Protein AF-A0A919MBH4-F1 (afdb_monomer)

Organism: NCBI:txid113564

Sequence (968 aa):
MSRLPVTRRIALLLLGCGCVAAVFLLWNLDRSPDTQYDEVVYSRADQAVAQNWSLTWTNRPLLVHTPLSFLVQAGWLRVLGSQADPLIDVITGTRLLAALVSVVNVVLIAMLAYRLADRVRPGTRVLLTAVTAVLAAADPVLLRFGRMAMIEPFALFTCLVTLHLAMALHARRSRWFVPVVGLAGGLALLTNEVGVFMLLTPLVYALLGRDRRFVRQCLAALAAALALWCVFVLWAVELGVFTSFVEIKSVTLLRLLGVVQITGWNRPGVSFVSGLAEQVNQYAASYVVLALGAVATAWLLLRRLGPSARWLLAWLLTSYAFGAYTVLLGTLNEQFFVYVLPAALVATVLLTGRFLVAARWPAGVAWLLLGVVLVLGTTSWARFYTTRNDGLARLVAYVEANLPACAALNATGDTERFEQLLPGRPITGYATGPGALSHGVTLFLVSDKDAGMRFGNSSPQLASWIRGHGTRLAAYPSATYRGLELWQVGLGPYDSGGVERLPGGDFVVTEGSRCAGHPVVDGPDGAFATAWQDLGGRSVAGAPLTGSWRSGPGRQVFAGVVLSSGPDSTGKPAVTAEPLVAALARHDPAGYRRAGLPPLTGAGRPEAGLTGAIAEAYRGGAGTLLGRPLGPATVMPDGRTRQAFAGGVLEQDAGGGPVRLAPIGRALLDAGLVMPPAEARRAVVPPALPVETEPAQPTTVEPFLWTLLGAVGVFLVGALLYTRRRTSTGPPPPPEPPSSAEPPSSAAPPSPGGSPALGELRPVSRRAARTRVGALVLLLATAVGVRASGVLHEEPSTRPALPYAAAVAPDVVRTGQPAEADLVRLHDDYGVRAIIAVNGRDDSTMSDDEEQAAAESVGIGFLALRSGDGAALSAGQMSAVASLLQRTRAAGPASPNLVLLHDRTGDGPVGLLAAAVRILDHEDVDDVLASTPGLTATQRASLHHLAAALDGNTGGDNPYAALRVANR

Structure (mmCIF, N/CA/C/O backbone):
data_AF-A0A919MBH4-F1
#
_entry.id   AF-A0A919MBH4-F1
#
loop_
_atom_site.group_PDB
_atom_site.id
_atom_site.type_symbol
_atom_site.label_atom_id
_atom_site.label_alt_id
_atom_site.label_comp_id
_atom_site.label_asym_id
_atom_site.label_entity_id
_atom_site.label_seq_id
_atom_site.pdbx_PDB_ins_code
_atom_site.Cartn_x
_atom_site.Cartn_y
_atom_site.Cartn_z
_atom_site.occupancy
_atom_site.B_iso_or_equiv
_atom_site.auth_seq_id
_atom_site.auth_comp_id
_atom_site.auth_asym_id
_atom_site.auth_atom_id
_atom_site.pdbx_PDB_model_num
ATOM 1 N N . MET A 1 1 ? -18.669 -28.126 35.480 1.00 52.38 1 MET A N 1
ATOM 2 C CA . MET A 1 1 ? -18.173 -26.727 35.611 1.00 52.38 1 MET A CA 1
ATOM 3 C C . MET A 1 1 ? -18.694 -25.957 36.840 1.00 52.38 1 MET A C 1
ATOM 5 O O . MET A 1 1 ? -18.052 -24.991 37.238 1.00 52.38 1 MET A O 1
ATOM 9 N N . SER A 1 2 ? -19.804 -26.344 37.485 1.00 53.81 2 SER A N 1
ATOM 10 C CA . SER A 1 2 ? -20.440 -25.585 38.586 1.00 53.81 2 SER A CA 1
ATOM 11 C C . SER A 1 2 ? -19.707 -25.582 39.941 1.00 53.81 2 SER A C 1
ATOM 13 O O . SER A 1 2 ? -20.130 -24.844 40.828 1.00 53.81 2 SER A O 1
ATOM 15 N N . ARG A 1 3 ? -18.599 -26.325 40.102 1.00 63.69 3 ARG A N 1
ATOM 16 C CA . ARG A 1 3 ? -17.809 -26.404 41.353 1.00 63.69 3 ARG A CA 1
ATOM 17 C C . ARG A 1 3 ? -16.494 -25.602 41.354 1.00 63.69 3 ARG A C 1
ATOM 19 O O . ARG A 1 3 ? -15.836 -25.528 42.380 1.00 63.69 3 ARG A O 1
ATOM 26 N N . LEU A 1 4 ? -16.101 -24.981 40.236 1.00 67.94 4 LEU A N 1
ATOM 27 C CA . LEU A 1 4 ? -14.859 -24.189 40.162 1.00 67.94 4 LEU A CA 1
ATOM 28 C C . LEU A 1 4 ? -15.049 -22.765 40.721 1.00 67.94 4 LEU A C 1
ATOM 30 O O . LEU A 1 4 ? -16.127 -22.198 40.506 1.00 67.94 4 LEU A O 1
ATOM 34 N N . PRO A 1 5 ? -14.026 -22.147 41.346 1.00 80.62 5 PRO A N 1
ATOM 35 C CA . PRO A 1 5 ? -14.062 -20.734 41.726 1.00 80.62 5 PRO A CA 1
ATOM 36 C C . PRO A 1 5 ? -14.266 -19.831 40.499 1.00 80.62 5 PRO A C 1
ATOM 38 O O . PRO A 1 5 ? -13.824 -20.147 39.392 1.00 80.62 5 PRO A O 1
ATOM 41 N N . VAL A 1 6 ? -14.960 -18.704 40.690 1.00 80.81 6 VAL A N 1
ATOM 42 C CA . VAL A 1 6 ? -15.395 -17.791 39.610 1.00 80.81 6 VAL A CA 1
ATOM 43 C C . VAL A 1 6 ? -14.222 -17.313 38.749 1.00 80.81 6 VAL A C 1
ATOM 45 O O . VAL A 1 6 ? -14.331 -17.287 37.526 1.00 80.81 6 VAL A O 1
ATOM 48 N N . THR A 1 7 ? -13.079 -17.019 39.369 1.00 83.69 7 THR A N 1
ATOM 49 C CA . THR A 1 7 ? -11.844 -16.611 38.684 1.00 83.69 7 THR A CA 1
ATOM 50 C C . THR A 1 7 ? -11.343 -17.669 37.702 1.00 83.69 7 THR A C 1
ATOM 52 O O . THR A 1 7 ? -11.043 -17.338 36.558 1.00 83.69 7 THR A O 1
ATOM 55 N N . ARG A 1 8 ? -11.347 -18.954 38.090 1.00 87.06 8 ARG A N 1
ATOM 56 C CA . ARG A 1 8 ? -10.976 -20.063 37.193 1.00 87.06 8 ARG A CA 1
ATOM 57 C C . ARG A 1 8 ? -11.950 -20.212 36.026 1.00 87.06 8 ARG A C 1
ATOM 59 O O . ARG A 1 8 ? -11.515 -20.486 34.916 1.00 87.06 8 ARG A O 1
ATOM 66 N N . ARG A 1 9 ? -13.256 -20.008 36.239 1.00 86.62 9 ARG A N 1
ATOM 67 C CA . ARG A 1 9 ? -14.246 -20.081 35.144 1.00 86.62 9 ARG A CA 1
ATOM 68 C C . ARG A 1 9 ? -14.056 -18.972 34.117 1.00 86.62 9 ARG A C 1
ATOM 70 O O . ARG A 1 9 ? -14.166 -19.238 32.928 1.00 86.62 9 ARG A O 1
ATOM 77 N N . ILE A 1 10 ? -13.771 -17.753 34.576 1.00 88.81 10 ILE A N 1
ATOM 78 C CA . ILE A 1 10 ? -13.487 -16.622 33.686 1.00 88.81 10 ILE A CA 1
ATOM 79 C C . ILE A 1 10 ? -12.199 -16.892 32.906 1.00 88.81 10 ILE A C 1
ATOM 81 O O . ILE A 1 10 ? -12.198 -16.730 31.695 1.00 88.81 10 ILE A O 1
ATOM 85 N N . ALA A 1 11 ? -11.138 -17.368 33.565 1.00 91.12 11 ALA A N 1
ATOM 86 C CA . ALA A 1 11 ? -9.892 -17.718 32.885 1.00 91.12 11 ALA A CA 1
ATOM 87 C C . ALA A 1 11 ? -10.106 -18.781 31.791 1.00 91.12 11 ALA A C 1
ATOM 89 O O . ALA A 1 11 ? -9.656 -18.593 30.667 1.00 91.12 11 ALA A O 1
ATOM 90 N N . LEU A 1 12 ? -10.862 -19.847 32.086 1.00 93.19 12 LEU A N 1
ATOM 91 C CA . LEU A 1 12 ? -11.210 -20.880 31.101 1.00 93.19 12 LEU A CA 1
ATOM 92 C C . LEU A 1 12 ? -12.046 -20.337 29.934 1.00 93.19 12 LEU A C 1
ATOM 94 O O . LEU A 1 12 ? -11.820 -20.728 28.795 1.00 93.19 12 LEU A O 1
ATOM 98 N N . LEU A 1 13 ? -12.995 -19.434 30.201 1.00 93.75 13 LEU A N 1
ATOM 99 C CA . LEU A 1 13 ? -13.772 -18.773 29.151 1.00 93.75 13 LEU A CA 1
ATOM 100 C C . LEU A 1 13 ? -12.868 -17.951 28.230 1.00 93.75 13 LEU A C 1
ATOM 102 O O . LEU A 1 13 ? -12.966 -18.079 27.017 1.00 93.75 13 LEU A O 1
ATOM 106 N N . LEU A 1 14 ? -11.994 -17.120 28.800 1.00 94.00 14 LEU A N 1
ATOM 107 C CA . LEU A 1 14 ? -11.094 -16.270 28.021 1.00 94.00 14 LEU A CA 1
ATOM 108 C C . LEU A 1 14 ? -10.082 -17.097 27.226 1.00 94.00 14 LEU A C 1
ATOM 110 O O . LEU A 1 14 ? -9.817 -16.765 26.076 1.00 94.00 14 LEU A O 1
ATOM 114 N N . LEU A 1 15 ? -9.590 -18.201 27.799 1.00 96.31 15 LEU A N 1
ATOM 115 C CA . LEU A 1 15 ? -8.767 -19.172 27.082 1.00 96.31 15 LEU A CA 1
ATOM 116 C C . LEU A 1 15 ? -9.531 -19.765 25.893 1.00 96.31 15 LEU A C 1
ATOM 118 O O . LEU A 1 15 ? -9.017 -19.759 24.783 1.00 96.31 15 LEU A O 1
ATOM 122 N N . GLY A 1 16 ? -10.777 -20.204 26.101 1.00 96.75 16 GLY A N 1
ATOM 123 C CA . GLY A 1 16 ? -11.632 -20.709 25.025 1.00 96.75 16 GLY A CA 1
ATOM 124 C C . GLY A 1 16 ? -11.874 -19.675 23.920 1.00 96.75 16 GLY A C 1
ATOM 125 O O . GLY A 1 16 ? -11.739 -20.000 22.743 1.00 96.75 16 GLY A O 1
ATOM 126 N N . CYS A 1 17 ? -12.157 -18.419 24.283 1.00 96.88 17 CYS A N 1
ATOM 127 C CA . CYS A 1 17 ? -12.273 -17.312 23.328 1.00 96.88 17 CYS A CA 1
ATOM 128 C C . CYS A 1 17 ? -10.971 -17.102 22.538 1.00 96.88 17 CYS A C 1
ATOM 130 O O . CYS A 1 17 ? -11.021 -16.917 21.325 1.00 96.88 17 CYS A O 1
ATOM 132 N N . GLY A 1 18 ? -9.821 -17.163 23.215 1.00 97.62 18 GLY A N 1
ATOM 133 C CA . GLY A 1 18 ? -8.503 -17.060 22.591 1.00 97.62 18 GLY A CA 1
ATOM 134 C C . GLY A 1 18 ? -8.228 -18.203 21.613 1.00 97.62 18 GLY A C 1
ATOM 135 O O . GLY A 1 18 ? -7.789 -17.945 20.500 1.00 97.62 18 GLY A O 1
ATOM 136 N N . CYS A 1 19 ? -8.558 -19.447 21.973 1.00 98.12 19 CYS A N 1
ATOM 137 C CA . CYS A 1 19 ? -8.417 -20.599 21.080 1.00 98.12 19 CYS A CA 1
ATOM 138 C C . CYS A 1 19 ? -9.282 -20.462 19.821 1.00 98.12 19 CYS A C 1
ATOM 140 O O . CYS A 1 19 ? -8.800 -20.727 18.724 1.00 98.12 19 CYS A O 1
ATOM 142 N N . VAL A 1 20 ? -10.536 -20.014 19.954 1.00 96.81 20 VAL A N 1
ATOM 143 C CA . VAL A 1 20 ? -11.404 -19.771 18.790 1.00 96.81 20 VAL A CA 1
ATOM 144 C C . VAL A 1 20 ? -10.818 -18.676 17.902 1.00 96.81 20 VAL A C 1
ATOM 146 O O . VAL A 1 20 ? -10.688 -18.877 16.699 1.00 96.81 20 VAL A O 1
ATOM 149 N N . ALA A 1 21 ? -10.417 -17.543 18.483 1.00 98.06 21 ALA A N 1
ATOM 150 C CA . ALA A 1 21 ? -9.800 -16.457 17.729 1.00 98.06 21 ALA A CA 1
ATOM 151 C C . ALA A 1 21 ? -8.516 -16.907 17.015 1.00 98.06 21 ALA A C 1
ATOM 153 O O . ALA A 1 21 ? -8.314 -16.564 15.853 1.00 98.06 21 ALA A O 1
ATOM 154 N N . ALA A 1 22 ? -7.691 -17.725 17.673 1.00 98.12 22 ALA A N 1
ATOM 155 C CA . ALA A 1 22 ? -6.466 -18.275 17.105 1.00 98.12 22 ALA A CA 1
ATOM 156 C C . ALA A 1 22 ? -6.734 -19.142 15.868 1.00 98.12 22 ALA A C 1
ATOM 158 O O . ALA A 1 22 ? -5.997 -19.029 14.896 1.00 98.12 22 ALA A O 1
ATOM 159 N N . VAL A 1 23 ? -7.808 -19.940 15.848 1.00 97.19 23 VAL A N 1
ATOM 160 C CA . VAL A 1 23 ? -8.189 -20.705 14.647 1.00 97.19 23 VAL A CA 1
ATOM 161 C C . VAL A 1 23 ? -8.464 -19.766 13.471 1.00 97.19 23 VAL A C 1
ATOM 163 O O . VAL A 1 23 ? -7.894 -19.946 12.401 1.00 97.19 23 VAL A O 1
ATOM 166 N N . PHE A 1 24 ? -9.284 -18.731 13.659 1.00 97.31 24 PHE A N 1
ATOM 167 C CA . PHE A 1 24 ? -9.621 -17.807 12.572 1.00 97.31 24 PHE A CA 1
ATOM 168 C C . PHE A 1 24 ? -8.424 -16.961 12.106 1.00 97.31 24 PHE A C 1
ATOM 170 O O . PHE A 1 24 ? -8.273 -16.721 10.906 1.00 97.31 24 PHE A O 1
ATOM 177 N N . LEU A 1 25 ? -7.570 -16.515 13.033 1.00 97.56 25 LEU A N 1
ATOM 178 C CA . LEU A 1 25 ? -6.478 -15.574 12.762 1.00 97.56 25 LEU A CA 1
ATOM 179 C C . LEU A 1 25 ? -5.159 -16.243 12.349 1.00 97.56 25 LEU A C 1
ATOM 181 O O . LEU A 1 25 ? -4.415 -15.643 11.588 1.00 97.56 25 LEU A O 1
ATOM 185 N N . LEU A 1 26 ? -4.861 -17.464 12.798 1.00 97.06 26 LEU A N 1
ATOM 186 C CA . LEU A 1 26 ? -3.575 -18.122 12.511 1.00 97.06 26 LEU A CA 1
ATOM 187 C C . LEU A 1 26 ? -3.652 -19.151 11.377 1.00 97.06 26 LEU A C 1
ATOM 189 O O . LEU A 1 26 ? -2.625 -19.531 10.823 1.00 97.06 26 LEU A O 1
ATOM 193 N N . TRP A 1 27 ? -4.850 -19.614 11.010 1.00 96.56 27 TRP A N 1
ATOM 194 C CA . TRP A 1 27 ? -5.009 -20.607 9.944 1.00 96.56 27 TRP A CA 1
ATOM 195 C C . TRP A 1 27 ? -4.490 -20.091 8.599 1.00 96.56 27 TRP A C 1
ATOM 197 O O . TRP A 1 27 ? -4.945 -19.037 8.168 1.00 96.56 27 TRP A O 1
ATOM 207 N N . ASN A 1 28 ? -3.622 -20.843 7.910 1.00 94.38 28 ASN A N 1
ATOM 208 C CA . ASN A 1 28 ? -3.180 -20.568 6.529 1.00 94.38 28 ASN A CA 1
ATOM 209 C C . ASN A 1 28 ? -2.568 -19.163 6.326 1.00 94.38 28 ASN A C 1
ATOM 211 O O . ASN A 1 28 ? -2.805 -18.516 5.308 1.00 94.38 28 ASN A O 1
ATOM 215 N N . LEU A 1 29 ? -1.855 -18.652 7.334 1.00 93.81 29 LEU A N 1
ATOM 216 C CA . LEU A 1 29 ? -1.310 -17.288 7.355 1.00 93.81 29 LEU A CA 1
ATOM 217 C C . LEU A 1 29 ? -0.181 -17.058 6.332 1.00 93.81 29 LEU A C 1
ATOM 219 O O . LEU A 1 29 ? -0.026 -15.951 5.823 1.00 93.81 29 LEU A O 1
ATOM 223 N N . ASP A 1 30 ? 0.558 -18.119 6.006 1.00 91.69 30 ASP A N 1
ATOM 224 C CA . ASP A 1 30 ? 1.636 -18.159 5.009 1.00 91.69 30 ASP A CA 1
ATOM 225 C C . ASP A 1 30 ? 1.119 -18.039 3.567 1.00 91.69 30 ASP A C 1
ATOM 227 O O . ASP A 1 30 ? 1.834 -17.586 2.680 1.00 91.69 30 ASP A O 1
ATOM 231 N N . ARG A 1 31 ? -0.133 -18.441 3.318 1.00 91.56 31 ARG A N 1
ATOM 232 C CA . ARG A 1 31 ? -0.711 -18.507 1.965 1.00 91.56 31 ARG A CA 1
ATOM 233 C C . ARG A 1 31 ? -1.914 -17.599 1.761 1.00 91.56 31 ARG A C 1
ATOM 235 O O . ARG A 1 31 ? -2.438 -17.564 0.651 1.00 91.56 31 ARG A O 1
ATOM 242 N N . SER A 1 32 ? -2.430 -16.955 2.807 1.00 90.75 32 SER A N 1
ATOM 243 C CA . SER A 1 32 ? -3.573 -16.045 2.709 1.00 90.75 32 SER A CA 1
ATOM 244 C C . SER A 1 32 ? -3.676 -15.094 3.915 1.00 90.75 32 SER A C 1
ATOM 246 O O . SER A 1 32 ? -3.555 -15.535 5.065 1.00 90.75 32 SER A O 1
ATOM 248 N N . PRO A 1 33 ? -4.015 -13.807 3.713 1.00 92.06 33 PRO A N 1
ATOM 249 C CA . PRO A 1 33 ? -4.334 -13.157 2.437 1.00 92.06 33 PRO A CA 1
ATOM 250 C C . PRO A 1 33 ? -3.094 -12.837 1.594 1.00 92.06 33 PRO A C 1
ATOM 252 O O . PRO A 1 33 ? -1.961 -12.979 2.051 1.00 92.06 33 PRO A O 1
ATOM 255 N N . ASP A 1 34 ? -3.330 -12.384 0.364 1.00 92.94 34 ASP A N 1
ATOM 256 C CA . ASP A 1 34 ? -2.258 -11.845 -0.472 1.00 92.94 34 ASP A CA 1
ATOM 257 C C . ASP A 1 34 ? -1.814 -10.505 0.101 1.00 92.94 34 ASP A C 1
ATOM 259 O O . ASP A 1 34 ? -2.629 -9.766 0.669 1.00 92.94 34 ASP A O 1
ATOM 263 N N . THR A 1 35 ? -0.534 -10.208 -0.064 1.00 92.06 35 THR A N 1
ATOM 264 C CA . THR A 1 35 ? 0.094 -9.021 0.513 1.00 92.06 35 THR A CA 1
ATOM 265 C C . THR A 1 35 ? -0.423 -7.745 -0.141 1.00 92.06 35 THR A C 1
ATOM 267 O O . THR A 1 35 ? -0.758 -7.745 -1.320 1.00 92.06 35 THR A O 1
ATOM 270 N N . GLN A 1 36 ? -0.521 -6.657 0.622 1.00 90.06 36 GLN A N 1
ATOM 271 C CA . GLN A 1 36 ? -0.884 -5.329 0.111 1.00 90.06 36 GLN A CA 1
ATOM 272 C C . GLN A 1 36 ? 0.316 -4.383 0.096 1.00 90.06 36 GLN A C 1
ATOM 274 O O . GLN A 1 36 ? 1.309 -4.645 0.763 1.00 90.06 36 GLN A O 1
ATOM 279 N N . TYR A 1 37 ? 0.201 -3.265 -0.627 1.00 88.12 37 TYR A N 1
ATOM 280 C CA . TYR A 1 37 ? 1.250 -2.243 -0.713 1.00 88.12 37 TYR A CA 1
ATOM 281 C C . TYR A 1 37 ? 1.768 -1.821 0.674 1.00 88.12 37 TYR A C 1
ATOM 283 O O . TYR A 1 37 ? 2.939 -2.046 0.964 1.00 88.12 37 TYR A O 1
ATOM 291 N N . ASP A 1 38 ? 0.885 -1.345 1.561 1.00 89.19 38 ASP A N 1
ATOM 292 C CA . ASP A 1 38 ? 1.268 -0.909 2.915 1.00 89.19 38 ASP A CA 1
ATOM 293 C C . ASP A 1 38 ? 1.978 -2.015 3.711 1.00 89.19 38 ASP A C 1
ATOM 295 O O . ASP A 1 38 ? 2.928 -1.749 4.434 1.00 89.19 38 ASP A O 1
ATOM 299 N N . GLU A 1 39 ? 1.568 -3.274 3.543 1.00 94.38 39 GLU A N 1
ATOM 300 C CA . GLU A 1 39 ? 2.174 -4.409 4.242 1.00 94.38 39 GLU A CA 1
ATOM 301 C C . GLU A 1 39 ? 3.613 -4.682 3.777 1.00 94.38 39 GLU A C 1
ATOM 303 O O . GLU A 1 39 ? 4.472 -4.996 4.606 1.00 94.38 39 GLU A O 1
ATOM 308 N N . VAL A 1 40 ? 3.885 -4.541 2.472 1.00 94.62 40 VAL A N 1
ATOM 309 C CA . VAL A 1 40 ? 5.245 -4.634 1.917 1.00 94.62 40 VAL A CA 1
ATOM 310 C C . VAL A 1 40 ? 6.110 -3.529 2.512 1.00 94.62 40 VAL A C 1
ATOM 312 O O . VAL A 1 40 ? 7.164 -3.824 3.077 1.00 94.62 40 VAL A O 1
ATOM 315 N N . VAL A 1 41 ? 5.636 -2.280 2.451 1.00 92.44 41 VAL A N 1
ATOM 316 C CA . VAL A 1 41 ? 6.444 -1.136 2.881 1.00 92.44 41 VAL A CA 1
ATOM 317 C C . VAL A 1 41 ? 6.663 -1.113 4.385 1.00 92.44 41 VAL A C 1
ATOM 319 O O . VAL A 1 41 ? 7.786 -0.894 4.840 1.00 92.44 41 VAL A O 1
ATOM 322 N N . TYR A 1 42 ? 5.636 -1.418 5.177 1.00 95.62 42 TYR A N 1
ATOM 323 C CA . TYR A 1 42 ? 5.793 -1.499 6.624 1.00 95.62 42 TYR A CA 1
ATOM 324 C C . TYR A 1 42 ? 6.746 -2.619 7.027 1.00 95.62 42 TYR A C 1
ATOM 326 O O . TYR A 1 42 ? 7.634 -2.383 7.840 1.00 95.62 42 TYR A O 1
ATOM 334 N N . SER A 1 43 ? 6.632 -3.800 6.414 1.00 96.69 43 SER A N 1
ATOM 335 C CA . SER A 1 43 ? 7.528 -4.916 6.731 1.00 96.69 43 SER A CA 1
ATOM 336 C C . SER A 1 43 ? 8.966 -4.632 6.299 1.00 96.69 43 SER A C 1
ATOM 338 O O . SER A 1 43 ? 9.903 -5.032 6.988 1.00 96.69 43 SER A O 1
ATOM 340 N N . ARG A 1 44 ? 9.172 -3.898 5.196 1.00 95.69 44 ARG A N 1
ATOM 341 C CA . ARG A 1 44 ? 10.509 -3.457 4.782 1.00 95.69 44 ARG A CA 1
ATOM 342 C C . ARG A 1 44 ? 11.096 -2.447 5.769 1.00 95.69 44 ARG A C 1
ATOM 344 O O . ARG A 1 44 ? 12.271 -2.563 6.116 1.00 95.69 44 ARG A O 1
ATOM 351 N N . ALA A 1 45 ? 10.284 -1.512 6.256 1.00 96.06 45 ALA A N 1
ATOM 352 C CA . ALA A 1 45 ? 10.676 -0.564 7.293 1.00 96.06 45 ALA A CA 1
ATOM 353 C C . ALA A 1 45 ? 11.011 -1.279 8.618 1.00 96.06 45 ALA A C 1
ATOM 355 O O . ALA A 1 45 ? 12.055 -1.015 9.214 1.00 96.06 45 ALA A O 1
ATOM 356 N N . ASP A 1 46 ? 10.186 -2.242 9.044 1.00 97.25 46 ASP A N 1
ATOM 357 C CA . ASP A 1 46 ? 10.447 -3.096 10.211 1.00 97.25 46 ASP A CA 1
ATOM 358 C C . ASP A 1 46 ? 11.779 -3.844 10.065 1.00 97.25 46 ASP A C 1
ATOM 360 O O . ASP A 1 46 ? 12.583 -3.902 11.001 1.00 97.25 46 ASP A O 1
ATOM 364 N N . GLN A 1 47 ? 12.028 -4.403 8.877 1.00 97.25 47 GLN A N 1
ATOM 365 C CA . GLN A 1 47 ? 13.259 -5.117 8.557 1.00 97.25 47 GLN A CA 1
ATOM 366 C C . GLN A 1 47 ? 14.479 -4.199 8.632 1.00 97.25 47 GLN A C 1
ATOM 368 O O . GLN A 1 47 ? 15.486 -4.576 9.230 1.00 97.25 47 GLN A O 1
ATOM 373 N N . ALA A 1 48 ? 14.396 -2.995 8.061 1.00 95.94 48 ALA A N 1
ATOM 374 C CA . ALA A 1 48 ? 15.469 -2.010 8.124 1.00 95.94 48 ALA A CA 1
ATOM 375 C C . ALA A 1 48 ? 15.775 -1.642 9.585 1.00 95.94 48 ALA A C 1
ATOM 377 O O . ALA A 1 48 ? 16.915 -1.772 10.028 1.00 95.94 48 ALA A O 1
ATOM 378 N N . VAL A 1 49 ? 14.758 -1.348 10.401 1.00 97.69 49 VAL A N 1
ATOM 379 C CA . VAL A 1 49 ? 14.952 -1.097 11.838 1.00 97.69 49 VAL A CA 1
ATOM 380 C C . VAL A 1 49 ? 15.615 -2.296 12.529 1.00 97.69 49 VAL A C 1
ATOM 382 O O . VAL A 1 49 ? 16.544 -2.121 13.325 1.00 97.69 49 VAL A O 1
ATOM 385 N N . ALA A 1 50 ? 15.195 -3.522 12.208 1.00 97.75 50 ALA A N 1
ATOM 386 C CA . ALA A 1 50 ? 15.775 -4.734 12.776 1.00 97.75 50 ALA A CA 1
ATOM 387 C C . ALA A 1 50 ? 17.251 -4.917 12.383 1.00 97.75 50 ALA A C 1
ATOM 389 O O . ALA A 1 50 ? 18.058 -5.299 13.235 1.00 97.75 50 ALA A O 1
ATOM 390 N N . GLN A 1 51 ? 17.620 -4.608 11.139 1.00 96.38 51 GLN A N 1
ATOM 391 C CA . GLN A 1 51 ? 18.979 -4.751 10.615 1.00 96.38 51 GLN A CA 1
ATOM 392 C C . GLN A 1 51 ? 19.924 -3.647 11.103 1.00 96.38 51 GLN A C 1
ATOM 394 O O . GLN A 1 51 ? 21.029 -3.940 11.552 1.00 96.38 51 GLN A O 1
ATOM 399 N N . ASN A 1 52 ? 19.510 -2.383 11.003 1.00 95.56 52 ASN A N 1
ATOM 400 C CA . ASN A 1 52 ? 20.415 -1.237 11.110 1.00 95.56 52 ASN A CA 1
ATOM 401 C C . ASN A 1 52 ? 19.796 -0.008 11.800 1.00 95.56 52 ASN A C 1
ATOM 403 O O . ASN A 1 52 ? 20.343 1.086 11.687 1.00 95.56 52 ASN A O 1
ATOM 407 N N . TRP A 1 53 ? 18.677 -0.175 12.515 1.00 96.25 53 TRP A N 1
ATOM 408 C CA . TRP A 1 53 ? 17.962 0.911 13.197 1.00 96.25 53 TRP A CA 1
ATOM 409 C C . TRP A 1 53 ? 17.485 2.045 12.275 1.00 96.25 53 TRP A C 1
ATOM 411 O O . TRP A 1 53 ? 17.216 3.145 12.751 1.00 96.25 53 TRP A O 1
ATOM 421 N N . SER A 1 54 ? 17.335 1.795 10.974 1.00 95.56 54 SER A N 1
ATOM 422 C CA . SER A 1 54 ? 16.821 2.776 10.016 1.00 95.56 54 SER A CA 1
ATOM 423 C C . SER A 1 54 ? 15.310 2.618 9.835 1.00 95.56 54 SER A C 1
ATOM 425 O O . SER A 1 54 ? 14.846 1.552 9.442 1.00 95.56 54 SER A O 1
ATOM 427 N N . LEU A 1 55 ? 14.535 3.666 10.132 1.00 95.19 55 LEU A N 1
ATOM 428 C CA . LEU A 1 55 ? 13.086 3.696 9.917 1.00 95.19 55 LEU A CA 1
ATOM 429 C C . LEU A 1 55 ? 12.764 4.534 8.673 1.00 95.19 55 LEU A C 1
ATOM 431 O O . LEU A 1 55 ? 12.619 5.758 8.749 1.00 95.19 55 LEU A O 1
ATOM 435 N N . THR A 1 56 ? 12.658 3.866 7.523 1.00 90.19 56 THR A N 1
ATOM 436 C CA . THR A 1 56 ? 12.493 4.516 6.216 1.00 90.19 56 THR A CA 1
ATOM 437 C C . THR A 1 56 ? 11.365 3.947 5.387 1.00 90.19 56 THR A C 1
ATOM 439 O O . THR A 1 56 ? 10.968 2.798 5.544 1.00 90.19 56 THR A O 1
ATOM 442 N N . TRP A 1 57 ? 10.867 4.792 4.487 1.00 76.19 57 TRP A N 1
ATOM 443 C CA . TRP A 1 57 ? 10.016 4.377 3.372 1.00 76.19 57 TRP A CA 1
ATOM 444 C C . TRP A 1 57 ? 10.877 4.078 2.135 1.00 76.19 57 TRP A C 1
ATOM 446 O O . TRP A 1 57 ? 10.804 3.006 1.548 1.00 76.19 57 TRP A O 1
ATOM 456 N N . THR A 1 58 ? 11.783 5.008 1.825 1.00 79.31 58 THR A N 1
ATOM 457 C CA . THR A 1 58 ? 12.794 4.928 0.760 1.00 79.31 58 THR A CA 1
ATOM 458 C C . THR A 1 58 ? 14.139 5.420 1.312 1.00 79.31 58 THR A C 1
ATOM 460 O O . THR A 1 58 ? 14.645 4.890 2.300 1.00 79.31 58 THR A O 1
ATOM 463 N N . ASN A 1 59 ? 14.680 6.496 0.741 1.00 80.50 59 ASN A N 1
ATOM 464 C CA . ASN A 1 59 ? 15.842 7.230 1.229 1.00 80.50 59 ASN A CA 1
ATOM 465 C C . ASN A 1 59 ? 15.456 8.322 2.249 1.00 80.50 59 ASN A C 1
ATOM 467 O O . ASN A 1 59 ? 16.312 9.084 2.701 1.00 80.50 59 ASN A O 1
ATOM 471 N N . ARG A 1 60 ? 14.167 8.411 2.611 1.00 85.31 60 ARG A N 1
ATOM 472 C CA . ARG A 1 60 ? 13.610 9.381 3.563 1.00 85.31 60 ARG A CA 1
ATOM 473 C C . ARG A 1 60 ? 13.070 8.709 4.831 1.00 85.31 60 ARG A C 1
ATOM 475 O O . ARG A 1 60 ? 12.591 7.570 4.762 1.00 85.31 60 ARG A O 1
ATOM 482 N N . PRO A 1 61 ? 13.095 9.412 5.980 1.00 88.06 61 PRO A N 1
ATOM 483 C CA . PRO A 1 61 ? 12.522 8.904 7.219 1.00 88.06 61 PRO A CA 1
ATOM 484 C C . PRO A 1 61 ? 11.012 8.708 7.081 1.00 88.06 61 PRO A C 1
ATOM 486 O O . PRO A 1 61 ? 10.303 9.530 6.496 1.00 88.06 61 PRO A O 1
ATOM 489 N N . LEU A 1 62 ? 10.505 7.617 7.652 1.00 90.62 62 LEU A N 1
ATOM 490 C CA . LEU A 1 62 ? 9.073 7.342 7.690 1.00 90.62 62 LEU A CA 1
ATOM 491 C C . LEU A 1 62 ? 8.425 8.222 8.772 1.00 90.62 62 LEU A C 1
ATOM 493 O O . LEU A 1 62 ? 8.455 7.903 9.957 1.00 90.62 62 LEU A O 1
ATOM 497 N N . LEU A 1 63 ? 7.849 9.353 8.351 1.00 91.56 63 LEU A N 1
ATOM 498 C CA . LEU A 1 63 ? 7.207 10.340 9.240 1.00 91.56 63 LEU A CA 1
ATOM 499 C C . LEU A 1 63 ? 5.670 10.325 9.162 1.00 91.56 63 LEU A C 1
ATOM 501 O O . LEU A 1 63 ? 4.987 10.958 9.971 1.00 91.56 63 LEU A O 1
ATOM 505 N N . VAL A 1 64 ? 5.107 9.590 8.198 1.00 89.12 64 VAL A N 1
ATOM 506 C CA . VAL A 1 64 ? 3.652 9.461 8.019 1.00 89.12 64 VAL A CA 1
ATOM 507 C C . VAL A 1 64 ? 2.997 8.711 9.188 1.00 89.12 64 VAL A C 1
ATOM 509 O O . VAL A 1 64 ? 1.907 9.084 9.625 1.00 89.12 64 VAL A O 1
ATOM 512 N N . HIS A 1 65 ? 3.694 7.735 9.774 1.00 92.50 65 HIS A N 1
ATOM 513 C CA . HIS A 1 65 ? 3.232 6.955 10.922 1.00 92.50 65 HIS A CA 1
ATOM 514 C C . HIS A 1 65 ? 4.166 7.109 12.119 1.00 92.50 65 HIS A C 1
ATOM 516 O O . HIS A 1 65 ? 5.325 7.491 11.979 1.00 92.50 65 HIS A O 1
ATOM 522 N N . THR A 1 66 ? 3.643 6.832 13.311 1.00 95.06 66 THR A N 1
ATOM 523 C CA . THR A 1 66 ? 4.413 6.912 14.550 1.00 95.06 66 THR A CA 1
ATOM 524 C C . THR A 1 66 ? 5.293 5.659 14.745 1.00 95.06 66 THR A C 1
ATOM 526 O O . THR A 1 66 ? 4.912 4.573 14.305 1.00 95.06 66 THR A O 1
ATOM 529 N N . PRO A 1 67 ? 6.478 5.755 15.388 1.00 95.94 67 PRO A N 1
ATOM 530 C CA . PRO A 1 67 ? 7.502 4.702 15.283 1.00 95.94 67 PRO A CA 1
ATOM 531 C C . PRO A 1 67 ? 7.257 3.422 16.103 1.00 95.94 67 PRO A C 1
ATOM 533 O O . PRO A 1 67 ? 7.972 2.435 15.924 1.00 95.94 67 PRO A O 1
ATOM 536 N N . LEU A 1 68 ? 6.309 3.410 17.051 1.00 97.38 68 LEU A N 1
ATOM 537 C CA . LEU A 1 68 ? 6.267 2.358 18.078 1.00 97.38 68 LEU A CA 1
ATOM 538 C C . LEU A 1 68 ? 5.909 0.975 17.522 1.00 97.38 68 LEU A C 1
ATOM 540 O O . LEU A 1 68 ? 6.497 -0.009 17.970 1.00 97.38 68 LEU A O 1
ATOM 544 N N . SER A 1 69 ? 4.977 0.874 16.566 1.00 97.00 69 SER A N 1
ATOM 545 C CA . SER A 1 69 ? 4.659 -0.418 15.933 1.00 97.00 69 SER A CA 1
ATOM 546 C C . SER A 1 69 ? 5.883 -0.997 15.233 1.00 97.00 69 SER A C 1
ATOM 548 O O . SER A 1 69 ? 6.167 -2.180 15.404 1.00 97.00 69 SER A O 1
ATOM 550 N N . PHE A 1 70 ? 6.652 -0.152 14.540 1.00 97.94 70 PHE A N 1
ATOM 551 C CA . PHE A 1 70 ? 7.831 -0.589 13.801 1.00 97.94 70 PHE A CA 1
ATOM 552 C C . PHE A 1 70 ? 8.927 -1.127 14.718 1.00 97.94 70 PHE A C 1
ATOM 554 O O . PHE A 1 70 ? 9.511 -2.173 14.456 1.00 97.94 70 PHE A O 1
ATOM 561 N N . LEU A 1 71 ? 9.152 -0.481 15.865 1.00 97.94 71 LEU A N 1
ATOM 562 C CA . LEU A 1 71 ? 10.091 -0.980 16.876 1.00 97.94 71 LEU A CA 1
ATOM 563 C C . LEU A 1 71 ? 9.668 -2.332 17.461 1.00 97.94 71 LEU A C 1
ATOM 565 O O . LEU A 1 71 ? 10.513 -3.195 17.704 1.00 97.94 71 LEU A O 1
ATOM 569 N N . VAL A 1 72 ? 8.368 -2.523 17.705 1.00 98.19 72 VAL A N 1
ATOM 570 C CA . VAL A 1 72 ? 7.834 -3.784 18.237 1.00 98.19 72 VAL A CA 1
ATOM 571 C C . VAL A 1 72 ? 8.008 -4.914 17.219 1.00 98.19 72 VAL A C 1
ATOM 573 O O . VAL A 1 72 ? 8.478 -5.993 17.583 1.00 98.19 72 VAL A O 1
ATOM 576 N N . GLN A 1 73 ? 7.681 -4.663 15.951 1.00 98.31 73 GLN A N 1
ATOM 577 C CA . GLN A 1 73 ? 7.834 -5.637 14.870 1.00 98.31 73 GLN A CA 1
ATOM 578 C C . GLN A 1 73 ? 9.310 -5.934 14.574 1.00 98.31 73 GLN A C 1
ATOM 580 O O . GLN A 1 73 ? 9.695 -7.097 14.498 1.00 98.31 73 GLN A O 1
ATOM 585 N N . ALA A 1 74 ? 10.171 -4.918 14.531 1.00 98.25 74 ALA A N 1
ATOM 586 C CA . ALA A 1 74 ? 11.613 -5.097 14.382 1.00 98.25 74 ALA A CA 1
ATOM 587 C C . ALA A 1 74 ? 12.228 -5.918 15.528 1.00 98.25 74 ALA A C 1
ATOM 589 O O . ALA A 1 74 ? 13.053 -6.806 15.304 1.00 98.25 74 ALA A O 1
ATOM 590 N N . GLY A 1 75 ? 11.802 -5.661 16.771 1.00 98.12 75 GLY A N 1
ATOM 591 C CA . GLY A 1 75 ? 12.202 -6.455 17.932 1.00 98.12 75 GLY A CA 1
ATOM 592 C C . GLY A 1 75 ? 11.782 -7.921 17.803 1.00 98.12 75 GLY A C 1
ATOM 593 O O . GLY A 1 75 ? 12.563 -8.815 18.121 1.00 98.12 75 GLY A O 1
ATOM 594 N N . TRP A 1 76 ? 10.584 -8.175 17.278 1.00 98.31 76 TRP A N 1
ATOM 595 C CA . TRP A 1 76 ? 10.108 -9.524 16.981 1.00 98.31 76 TRP A CA 1
ATOM 596 C C . TRP A 1 76 ? 10.928 -10.220 15.890 1.00 98.31 76 TRP A C 1
ATOM 598 O O . TRP A 1 76 ? 11.335 -11.364 16.084 1.00 98.31 76 TRP A O 1
ATOM 608 N N . LEU A 1 77 ? 11.258 -9.527 14.798 1.00 98.44 77 LEU A N 1
ATOM 609 C CA . LEU A 1 77 ? 12.121 -10.066 13.741 1.00 98.44 77 LEU A CA 1
ATOM 610 C C . LEU A 1 77 ? 13.501 -10.464 14.278 1.00 98.44 77 LEU A C 1
ATOM 612 O O . LEU A 1 77 ? 13.991 -11.546 13.953 1.00 98.44 77 LEU A O 1
ATOM 616 N N . ARG A 1 78 ? 14.083 -9.650 15.172 1.00 97.94 78 ARG A N 1
ATOM 617 C CA . ARG A 1 78 ? 15.337 -9.982 15.871 1.00 97.94 78 ARG A CA 1
ATOM 618 C C . ARG A 1 78 ? 15.207 -11.209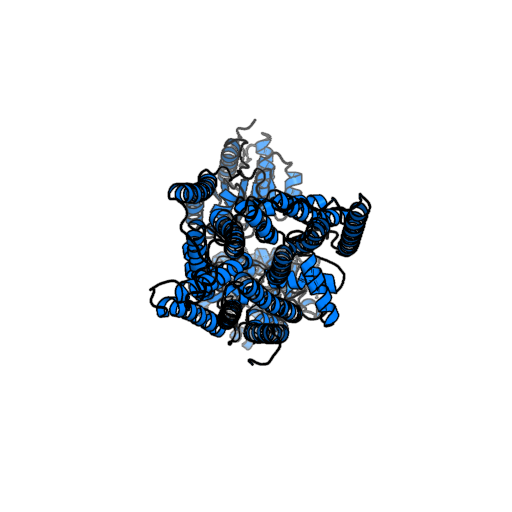 16.771 1.00 97.94 78 ARG A C 1
ATOM 620 O O . ARG A 1 78 ? 16.133 -12.010 16.825 1.00 97.94 78 ARG A O 1
ATOM 627 N N . VAL A 1 79 ? 14.079 -11.372 17.467 1.00 98.25 79 VAL A N 1
ATOM 628 C CA . VAL A 1 79 ? 13.813 -12.568 18.290 1.00 98.25 79 VAL A CA 1
ATOM 629 C C . VAL A 1 79 ? 13.717 -13.825 17.424 1.00 98.25 79 VAL A C 1
ATOM 631 O O . VAL A 1 79 ? 14.194 -14.879 17.835 1.00 98.25 79 VAL A O 1
ATOM 634 N N . LEU A 1 80 ? 13.134 -13.714 16.229 1.00 97.44 80 LEU A N 1
ATOM 635 C CA . LEU A 1 80 ? 13.064 -14.812 15.264 1.00 97.44 80 LEU A CA 1
ATOM 636 C C . LEU A 1 80 ? 14.386 -15.061 14.521 1.00 97.44 80 LEU A C 1
ATOM 638 O O . LEU A 1 80 ? 14.542 -16.121 13.925 1.00 97.44 80 LEU A O 1
ATOM 642 N N . GLY A 1 81 ? 15.321 -14.106 14.536 1.00 97.31 81 GLY A N 1
ATOM 643 C CA . GLY A 1 81 ? 16.541 -14.157 13.727 1.00 97.31 81 GLY A CA 1
ATOM 644 C C . GLY A 1 81 ? 16.297 -13.963 12.225 1.00 97.31 81 GLY A C 1
ATOM 645 O O . GLY A 1 81 ? 17.157 -14.325 11.432 1.00 97.31 81 GLY A O 1
ATOM 646 N N . SER A 1 82 ? 15.146 -13.396 11.843 1.00 97.00 82 SER A N 1
ATOM 647 C CA . SER A 1 82 ? 14.672 -13.278 10.448 1.00 97.00 82 SER A CA 1
ATOM 648 C C . SER A 1 82 ? 14.946 -11.912 9.816 1.00 97.00 82 SER A C 1
ATOM 650 O O . SER A 1 82 ? 14.494 -11.609 8.716 1.00 97.00 82 SER A O 1
ATOM 652 N N . GLN A 1 83 ? 15.699 -11.042 10.494 1.00 95.69 83 GLN A N 1
ATOM 653 C CA . GLN A 1 83 ? 15.944 -9.680 10.019 1.00 95.69 83 GLN A CA 1
ATOM 654 C C . GLN A 1 83 ? 16.641 -9.624 8.655 1.00 95.69 83 GLN A C 1
ATOM 656 O O . GLN A 1 83 ? 16.508 -8.616 7.978 1.00 95.69 83 GLN A O 1
ATOM 661 N N . ALA A 1 84 ? 17.374 -10.661 8.240 1.00 95.50 84 ALA A N 1
ATOM 662 C CA . ALA A 1 84 ? 18.091 -10.716 6.961 1.00 95.50 84 ALA A CA 1
ATOM 663 C C . ALA A 1 84 ? 17.411 -11.606 5.903 1.00 95.50 84 ALA A C 1
ATOM 665 O O . ALA A 1 84 ? 17.957 -11.759 4.812 1.00 95.50 84 ALA A O 1
ATOM 666 N N . ASP A 1 85 ? 16.244 -12.174 6.215 1.00 96.19 85 ASP A N 1
ATOM 667 C CA . ASP A 1 85 ? 15.523 -13.070 5.310 1.00 96.19 85 ASP A CA 1
ATOM 668 C C . ASP A 1 85 ? 14.909 -12.301 4.123 1.00 96.19 85 ASP A C 1
ATOM 670 O O . ASP A 1 85 ? 14.752 -11.072 4.188 1.00 96.19 85 ASP A O 1
ATOM 674 N N . PRO A 1 86 ? 14.539 -12.991 3.026 1.00 95.00 86 PRO A N 1
ATOM 675 C CA . PRO A 1 86 ? 13.766 -12.391 1.944 1.00 95.00 86 PRO A CA 1
ATOM 676 C C . PRO A 1 86 ? 12.512 -11.671 2.461 1.00 95.00 86 PRO A C 1
ATOM 678 O O . PRO A 1 86 ? 11.861 -12.118 3.406 1.00 95.00 86 PRO A O 1
ATOM 681 N N . LEU A 1 87 ? 12.129 -10.558 1.826 1.00 95.94 87 LEU A N 1
ATOM 682 C CA . LEU A 1 87 ? 11.057 -9.695 2.341 1.00 95.94 87 LEU A CA 1
ATOM 683 C C . LEU A 1 87 ? 9.703 -10.420 2.492 1.00 95.94 87 LEU A C 1
ATOM 685 O O . LEU A 1 87 ? 8.959 -10.138 3.425 1.00 95.94 87 LEU A O 1
ATOM 689 N N . ILE A 1 88 ? 9.388 -11.393 1.631 1.00 95.44 88 ILE A N 1
ATOM 690 C CA . ILE A 1 88 ? 8.174 -12.220 1.762 1.00 95.44 88 ILE A CA 1
ATOM 691 C C . ILE A 1 88 ? 8.173 -13.054 3.058 1.00 95.44 88 ILE A C 1
ATOM 693 O O . ILE A 1 88 ? 7.128 -13.197 3.704 1.00 95.44 88 ILE A O 1
ATOM 697 N N . ASP A 1 89 ? 9.329 -13.570 3.474 1.00 95.31 89 ASP A N 1
ATOM 698 C CA . ASP A 1 89 ? 9.461 -14.344 4.711 1.00 95.31 89 ASP A CA 1
ATOM 699 C C . ASP A 1 89 ? 9.350 -13.427 5.933 1.00 95.31 89 ASP A C 1
ATOM 701 O O . ASP A 1 89 ? 8.648 -13.750 6.896 1.00 95.31 89 ASP A O 1
ATOM 705 N N . VAL A 1 90 ? 9.930 -12.225 5.848 1.00 97.06 90 VAL A N 1
ATOM 706 C CA . VAL A 1 90 ? 9.760 -11.168 6.856 1.00 97.06 90 VAL A CA 1
ATOM 707 C C . VAL A 1 90 ? 8.289 -10.800 7.035 1.00 97.06 90 VAL A C 1
ATOM 709 O O . VAL A 1 90 ? 7.816 -10.772 8.171 1.00 97.06 90 VAL A O 1
ATOM 712 N N . ILE A 1 91 ? 7.551 -10.586 5.938 1.00 97.06 91 ILE A N 1
ATOM 713 C CA . ILE A 1 91 ? 6.103 -10.319 5.966 1.00 97.06 91 ILE A CA 1
ATOM 714 C C . ILE A 1 91 ? 5.369 -11.456 6.682 1.00 97.06 91 ILE A C 1
ATOM 716 O O . ILE A 1 91 ? 4.498 -11.226 7.517 1.00 97.06 91 ILE A O 1
ATOM 720 N N . THR A 1 92 ? 5.730 -12.709 6.411 1.00 95.94 92 THR A N 1
ATOM 721 C CA . THR A 1 92 ? 5.111 -13.860 7.083 1.00 95.94 92 THR A CA 1
ATOM 722 C C . THR A 1 92 ? 5.413 -13.867 8.589 1.00 95.94 92 THR A C 1
ATOM 724 O O . THR A 1 92 ? 4.521 -14.125 9.407 1.00 95.94 92 THR A O 1
ATOM 727 N N . GLY A 1 93 ? 6.643 -13.522 8.978 1.00 96.56 93 GLY A N 1
ATOM 728 C CA . GLY A 1 93 ? 7.056 -13.384 10.374 1.00 96.56 93 GLY A CA 1
ATOM 729 C C . GLY A 1 93 ? 6.307 -12.276 11.124 1.00 96.56 93 GLY A C 1
ATOM 730 O O . GLY A 1 93 ? 5.851 -12.495 12.252 1.00 96.56 93 GLY A O 1
ATOM 731 N N . THR A 1 94 ? 6.125 -11.106 10.509 1.00 97.38 94 THR A N 1
ATOM 732 C CA . THR A 1 94 ? 5.381 -9.975 11.093 1.00 97.38 94 THR A CA 1
ATOM 733 C C . THR A 1 94 ? 3.872 -10.232 11.128 1.00 97.38 94 THR A C 1
ATOM 735 O O . THR A 1 94 ? 3.228 -9.928 12.138 1.00 97.38 94 THR A O 1
ATOM 738 N N . ARG A 1 95 ? 3.302 -10.908 10.117 1.00 97.56 95 ARG A N 1
ATOM 739 C CA . ARG A 1 95 ? 1.902 -11.380 10.127 1.00 97.56 95 ARG A CA 1
ATOM 740 C C . ARG A 1 95 ? 1.591 -12.240 11.340 1.00 97.56 95 ARG A C 1
ATOM 742 O O . ARG A 1 95 ? 0.541 -12.065 11.958 1.00 97.56 95 ARG A O 1
ATOM 749 N N . LEU A 1 96 ? 2.490 -13.157 11.704 1.00 97.75 96 LEU A N 1
ATOM 750 C CA . LEU A 1 96 ? 2.305 -14.003 12.883 1.00 97.75 96 LEU A CA 1
ATOM 751 C C . LEU A 1 96 ? 2.142 -13.154 14.149 1.00 97.75 96 LEU A C 1
ATOM 753 O O . LEU A 1 96 ? 1.219 -13.389 14.931 1.00 97.75 96 LEU A O 1
ATOM 757 N N . LEU A 1 97 ? 2.985 -12.136 14.334 1.00 98.25 97 LEU A N 1
ATOM 758 C CA . LEU A 1 97 ? 2.867 -11.225 15.470 1.00 98.25 97 LEU A CA 1
ATOM 759 C C . LEU A 1 97 ? 1.546 -10.446 15.438 1.00 98.25 97 LEU A C 1
ATOM 761 O O . LEU A 1 97 ? 0.836 -10.416 16.445 1.00 98.25 97 LEU A O 1
ATOM 765 N N . ALA A 1 98 ? 1.195 -9.854 14.295 1.00 98.19 98 ALA A N 1
ATOM 766 C CA . ALA A 1 98 ? -0.050 -9.109 14.124 1.00 98.19 98 ALA A CA 1
ATOM 767 C C . ALA A 1 98 ? -1.288 -9.976 14.430 1.00 98.19 98 ALA A C 1
ATOM 769 O O . ALA A 1 98 ? -2.191 -9.551 15.160 1.00 98.19 98 ALA A O 1
ATOM 770 N N . ALA A 1 99 ? -1.290 -11.229 13.967 1.00 98.38 99 ALA A N 1
ATOM 771 C CA . ALA A 1 99 ? -2.351 -12.196 14.225 1.00 98.38 99 ALA A CA 1
ATOM 772 C C . ALA A 1 99 ? -2.436 -12.581 15.708 1.00 98.38 99 ALA A C 1
ATOM 774 O O . ALA A 1 99 ? -3.534 -12.614 16.269 1.00 98.38 99 ALA A O 1
ATOM 775 N N . LEU A 1 100 ? -1.303 -12.800 16.383 1.00 98.38 100 LEU A N 1
ATOM 776 C CA . LEU A 1 100 ? -1.265 -13.064 17.827 1.00 98.38 100 LEU A CA 1
ATOM 777 C C . LEU A 1 100 ? -1.790 -11.873 18.640 1.00 98.38 100 LEU A C 1
ATOM 779 O O . LEU A 1 100 ? -2.602 -12.053 19.551 1.00 98.38 100 LEU A O 1
ATOM 783 N N . VAL A 1 101 ? -1.395 -10.648 18.289 1.00 98.69 101 VAL A N 1
ATOM 784 C CA . VAL A 1 101 ? -1.930 -9.425 18.906 1.00 98.69 101 VAL A CA 1
ATOM 785 C C . VAL A 1 101 ? -3.434 -9.303 18.649 1.00 98.69 101 VAL A C 1
ATOM 787 O O . VAL A 1 101 ? -4.196 -8.956 19.552 1.00 98.69 101 VAL A O 1
ATOM 790 N N . SER A 1 102 ? -3.902 -9.684 17.463 1.00 98.62 102 SER A N 1
ATOM 791 C CA . SER A 1 102 ? -5.327 -9.690 17.125 1.00 98.62 102 SER A CA 1
ATOM 792 C C . SER A 1 102 ? -6.131 -10.735 17.900 1.00 98.62 102 SER A C 1
ATOM 794 O O . SER A 1 102 ? -7.266 -10.458 18.295 1.00 98.62 102 SER A O 1
ATOM 796 N N . VAL A 1 103 ? -5.548 -11.895 18.221 1.00 98.75 103 VAL A N 1
ATOM 797 C CA . VAL A 1 103 ? -6.162 -12.866 19.146 1.00 98.75 103 VAL A CA 1
ATOM 798 C C . VAL A 1 103 ? -6.381 -12.211 20.508 1.00 98.75 103 VAL A C 1
ATOM 800 O O . VAL A 1 103 ? -7.468 -12.314 21.086 1.00 98.75 103 VAL A O 1
ATOM 803 N N . VAL A 1 104 ? -5.383 -11.472 21.001 1.00 98.69 104 VAL A N 1
ATOM 804 C CA . VAL A 1 104 ? -5.506 -10.711 22.250 1.00 98.69 104 VAL A CA 1
ATOM 805 C C . VAL A 1 104 ? -6.576 -9.623 22.124 1.00 98.69 104 VAL A C 1
ATOM 807 O O . VAL A 1 104 ? -7.392 -9.486 23.034 1.00 98.69 104 VAL A O 1
ATOM 810 N N . ASN A 1 105 ? -6.661 -8.913 20.996 1.00 98.75 105 ASN A N 1
ATOM 811 C CA . ASN A 1 105 ? -7.719 -7.928 20.748 1.00 98.75 105 ASN A CA 1
ATOM 812 C C . ASN A 1 105 ? -9.116 -8.540 20.858 1.00 98.75 105 ASN A C 1
ATOM 814 O O . ASN A 1 105 ? -9.963 -7.984 21.557 1.00 98.75 105 ASN A O 1
ATOM 818 N N . VAL A 1 106 ? -9.358 -9.708 20.257 1.00 98.75 106 VAL A N 1
ATOM 819 C CA . VAL A 1 106 ? -10.645 -10.415 20.381 1.00 98.75 106 VAL A CA 1
ATOM 820 C C . VAL A 1 106 ? -10.958 -10.740 21.845 1.00 98.75 106 VAL A C 1
ATOM 822 O O . VAL A 1 106 ? -12.084 -10.522 22.305 1.00 98.75 106 VAL A O 1
ATOM 825 N N . VAL A 1 107 ? -9.964 -11.202 22.610 1.00 98.62 107 VAL A N 1
ATOM 826 C CA . VAL A 1 107 ? -10.123 -11.469 24.048 1.00 98.62 107 VAL A CA 1
ATOM 827 C C . VAL A 1 107 ? -10.448 -10.185 24.818 1.00 98.62 107 VAL A C 1
ATOM 829 O O . VAL A 1 107 ? -11.360 -10.197 25.645 1.00 98.62 107 VAL A O 1
ATOM 832 N N . LEU A 1 108 ? -9.779 -9.064 24.533 1.00 98.62 108 LEU A N 1
ATOM 833 C CA . LEU A 1 108 ? -10.055 -7.766 25.162 1.00 98.62 108 LEU A CA 1
ATOM 834 C C . LEU A 1 108 ? -11.469 -7.259 24.821 1.00 98.62 108 LEU A C 1
ATOM 836 O O . LEU A 1 108 ? -12.217 -6.851 25.712 1.00 98.62 108 LEU A O 1
ATOM 840 N N . ILE A 1 109 ? -11.904 -7.375 23.563 1.00 98.69 109 ILE A N 1
ATOM 841 C CA . ILE A 1 109 ? -13.275 -7.036 23.141 1.00 98.69 109 ILE A CA 1
ATOM 842 C C . ILE A 1 109 ? -14.297 -7.885 23.915 1.00 98.69 109 ILE A C 1
ATOM 844 O O . ILE A 1 109 ? -15.252 -7.351 24.490 1.00 98.69 109 ILE A O 1
ATOM 848 N N . ALA A 1 110 ? -14.071 -9.198 24.013 1.00 98.25 110 ALA A N 1
ATOM 849 C CA . ALA A 1 110 ? -14.919 -10.099 24.788 1.00 98.25 110 ALA A CA 1
ATOM 850 C C . ALA A 1 110 ? -14.916 -9.744 26.288 1.00 98.25 110 ALA A C 1
ATOM 852 O O . ALA A 1 110 ? -15.967 -9.730 26.933 1.00 98.25 110 ALA A O 1
ATOM 853 N N . MET A 1 111 ? -13.765 -9.378 26.857 1.00 97.75 111 MET A N 1
ATOM 854 C CA . MET A 1 111 ? -13.660 -8.916 28.243 1.00 97.75 111 MET A CA 1
ATOM 855 C C . MET A 1 111 ? -14.427 -7.609 28.485 1.00 97.75 111 MET A C 1
ATOM 857 O O . MET A 1 111 ? -15.022 -7.453 29.556 1.00 97.75 111 MET A O 1
ATOM 861 N N . LEU A 1 112 ? -14.443 -6.669 27.532 1.00 97.69 112 LEU A N 1
ATOM 862 C CA . LEU A 1 112 ? -15.271 -5.460 27.622 1.00 97.69 112 LEU A CA 1
ATOM 863 C C . LEU A 1 112 ? -16.757 -5.820 27.619 1.00 97.69 112 LEU A C 1
ATOM 865 O O . LEU A 1 112 ? -17.486 -5.340 28.489 1.00 97.69 112 LEU A O 1
ATOM 869 N N . ALA A 1 113 ? -17.199 -6.717 26.732 1.00 97.12 113 ALA A N 1
ATOM 870 C CA . ALA A 1 113 ? -18.574 -7.220 26.742 1.00 97.12 113 ALA A CA 1
ATOM 871 C C . ALA A 1 113 ? -18.927 -7.879 28.085 1.00 97.12 113 ALA A C 1
ATOM 873 O O . ALA A 1 113 ? -19.963 -7.565 28.677 1.00 97.12 113 ALA A O 1
ATOM 874 N N . TYR A 1 114 ? -18.028 -8.712 28.625 1.00 96.06 114 TYR A N 1
ATOM 875 C CA . TYR A 1 114 ? -18.196 -9.316 29.943 1.00 96.06 114 TYR A CA 1
ATOM 876 C C . TYR A 1 114 ? -18.354 -8.242 31.023 1.00 96.06 114 TYR A C 1
ATOM 878 O O . TYR A 1 114 ? -19.260 -8.341 31.846 1.00 96.06 114 TYR A O 1
ATOM 886 N N . ARG A 1 115 ? -17.507 -7.204 31.054 1.00 95.19 115 ARG A N 1
ATOM 887 C CA . ARG A 1 115 ? -17.586 -6.116 32.051 1.00 95.19 115 ARG A CA 1
ATOM 888 C C . ARG A 1 115 ? -18.867 -5.292 31.929 1.00 95.19 115 ARG A C 1
ATOM 890 O O . ARG A 1 115 ? -19.437 -4.943 32.955 1.00 95.19 115 ARG A O 1
ATOM 897 N N . LEU A 1 116 ? -19.326 -5.022 30.712 1.00 95.75 116 LEU A N 1
ATOM 898 C CA . LEU A 1 116 ? -20.527 -4.223 30.454 1.00 95.75 116 LEU A CA 1
ATOM 899 C C . LEU A 1 116 ? -21.836 -4.987 30.720 1.00 95.75 116 LEU A C 1
ATOM 901 O O . LEU A 1 116 ? -22.865 -4.360 30.958 1.00 95.75 116 LEU A O 1
ATOM 905 N N . ALA A 1 117 ? -21.793 -6.322 30.731 1.00 93.50 117 ALA A N 1
ATOM 906 C CA . ALA A 1 117 ? -22.897 -7.211 31.100 1.00 93.50 117 ALA A CA 1
ATOM 907 C C . ALA A 1 117 ? -22.923 -7.544 32.610 1.00 93.50 117 ALA A C 1
ATOM 909 O O . ALA A 1 117 ? -23.243 -8.665 33.012 1.00 93.50 117 ALA A O 1
ATOM 910 N N . ASP A 1 118 ? -22.561 -6.591 33.470 1.00 89.06 118 ASP A N 1
ATOM 911 C CA . ASP A 1 118 ? -22.428 -6.780 34.921 1.00 89.06 118 ASP A CA 1
ATOM 912 C C . ASP A 1 118 ? -23.744 -7.130 35.632 1.00 89.06 118 ASP A C 1
ATOM 914 O O . ASP A 1 118 ? -23.721 -7.783 36.674 1.00 89.06 118 ASP A O 1
ATOM 918 N N . ARG A 1 119 ? -24.889 -6.749 35.055 1.00 86.12 119 ARG A N 1
ATOM 919 C CA . ARG A 1 119 ? -26.222 -6.959 35.647 1.00 86.12 119 ARG A CA 1
ATOM 920 C C . ARG A 1 119 ? -26.931 -8.245 35.224 1.00 86.12 119 ARG A C 1
ATOM 922 O O . ARG A 1 119 ? -28.074 -8.462 35.622 1.00 86.12 119 ARG A O 1
ATOM 929 N N . VAL A 1 120 ? -26.290 -9.085 34.415 1.00 86.44 120 VAL A N 1
ATOM 930 C CA . VAL A 1 120 ? -26.895 -10.309 33.862 1.00 86.44 120 VAL A CA 1
ATOM 931 C C . VAL A 1 120 ? -26.569 -11.520 34.722 1.00 86.44 120 VAL A C 1
ATOM 933 O O . VAL A 1 120 ? -25.519 -11.580 35.363 1.00 86.44 120 VAL A O 1
ATOM 936 N N . ARG A 1 121 ? -27.435 -12.541 34.677 1.00 88.38 121 ARG A N 1
ATOM 937 C CA . ARG A 1 121 ? -27.136 -13.865 35.238 1.00 88.38 121 ARG A CA 1
ATOM 938 C C . ARG A 1 121 ? -25.776 -14.373 34.721 1.00 88.38 121 ARG A C 1
ATOM 940 O O . ARG A 1 121 ? -25.514 -14.258 33.520 1.00 88.38 121 ARG A O 1
ATOM 947 N N . PRO A 1 122 ? -24.942 -15.002 35.574 1.00 88.00 122 PRO A N 1
ATOM 948 C CA . PRO A 1 122 ? -23.594 -15.431 35.196 1.00 88.00 122 PRO A CA 1
ATOM 949 C C . PRO A 1 122 ? -23.533 -16.298 33.932 1.00 88.00 122 PRO A C 1
ATOM 951 O O . PRO A 1 122 ? -22.658 -16.090 33.100 1.00 88.00 122 PRO A O 1
ATOM 954 N N . GLY A 1 123 ? -24.478 -17.230 33.747 1.00 88.12 123 GLY A N 1
ATOM 955 C CA . GLY A 1 123 ? -24.518 -18.096 32.560 1.00 88.12 123 GLY A CA 1
ATOM 956 C C . GLY A 1 123 ? -24.748 -17.324 31.257 1.00 88.12 123 GLY A C 1
ATOM 957 O O . GLY A 1 123 ? -24.005 -17.490 30.296 1.00 88.12 123 GLY A O 1
ATOM 958 N N . THR A 1 124 ? -25.721 -16.411 31.239 1.00 89.12 124 THR A N 1
ATOM 959 C CA . THR A 1 124 ? -25.981 -15.548 30.076 1.00 89.12 124 THR A CA 1
ATOM 960 C C . THR A 1 124 ? -24.820 -14.590 29.825 1.00 89.12 124 THR A C 1
ATOM 962 O O . THR A 1 124 ? -24.466 -14.349 28.678 1.00 89.12 124 THR A O 1
ATOM 965 N N . ARG A 1 125 ? -24.180 -14.077 30.882 1.00 91.56 125 ARG A N 1
ATOM 966 C CA . ARG A 1 125 ? -22.981 -13.237 30.766 1.00 91.56 125 ARG A CA 1
ATOM 967 C C . ARG A 1 125 ? -21.836 -13.975 30.063 1.00 91.56 125 ARG A C 1
ATOM 969 O O . ARG A 1 125 ? -21.205 -13.405 29.177 1.00 91.56 125 ARG A O 1
ATOM 976 N N . VAL A 1 126 ? -21.606 -15.242 30.419 1.00 93.50 126 VAL A N 1
ATOM 977 C CA . VAL A 1 126 ? -20.638 -16.128 29.748 1.00 93.50 126 VAL A CA 1
ATOM 978 C C . VAL A 1 126 ? -21.015 -16.333 28.279 1.00 93.50 126 VAL A C 1
ATOM 980 O O . VAL A 1 126 ? -20.163 -16.154 27.414 1.00 93.50 126 VAL A O 1
ATOM 983 N N . LEU A 1 127 ? -22.288 -16.619 27.985 1.00 93.44 127 LEU A N 1
ATOM 984 C CA . LEU A 1 127 ? -22.773 -16.798 26.612 1.00 93.44 127 LEU A CA 1
ATOM 985 C C . LEU A 1 127 ? -22.561 -15.545 25.748 1.00 93.44 127 LEU A C 1
ATOM 987 O O . LEU A 1 127 ? -21.974 -15.642 24.679 1.00 93.44 127 LEU A O 1
ATOM 991 N N . LEU A 1 128 ? -22.980 -14.362 26.213 1.00 94.19 128 LEU A N 1
ATOM 992 C CA . LEU A 1 128 ? -22.806 -13.099 25.476 1.00 94.19 128 LEU A CA 1
ATOM 993 C C . LEU A 1 128 ? -21.327 -12.765 25.242 1.00 94.19 128 LEU A C 1
ATOM 995 O O . LEU A 1 128 ? -20.971 -12.193 24.214 1.00 94.19 128 LEU A O 1
ATOM 999 N N . THR A 1 129 ? -20.461 -13.152 26.177 1.00 95.88 129 THR A N 1
ATOM 1000 C CA . THR A 1 129 ? -19.008 -12.991 26.046 1.00 95.88 129 THR A CA 1
ATOM 1001 C C . THR A 1 129 ? -18.447 -13.919 24.971 1.00 95.88 129 THR A C 1
ATOM 1003 O O . THR A 1 129 ? -17.704 -13.462 24.107 1.00 95.88 129 THR A O 1
ATOM 1006 N N . ALA A 1 130 ? -18.846 -15.195 24.979 1.00 96.75 130 ALA A N 1
ATOM 1007 C CA . ALA A 1 130 ? -18.441 -16.164 23.965 1.00 96.75 130 ALA A CA 1
ATOM 1008 C C . ALA A 1 130 ? -18.941 -15.766 22.566 1.00 96.75 130 ALA A C 1
ATOM 1010 O O . ALA A 1 130 ? -18.167 -15.774 21.618 1.00 96.75 130 ALA A O 1
ATOM 1011 N N . VAL A 1 131 ? -20.202 -15.332 22.443 1.00 96.69 131 VAL A N 1
ATOM 1012 C CA . VAL A 1 131 ? -20.776 -14.857 21.172 1.00 96.69 131 VAL A CA 1
ATOM 1013 C C . VAL A 1 131 ? -20.033 -13.626 20.655 1.00 96.69 131 VAL A C 1
ATOM 1015 O O . VAL A 1 131 ? -19.697 -13.579 19.477 1.00 96.69 131 VAL A O 1
ATOM 1018 N N . THR A 1 132 ? -19.717 -12.660 21.525 1.00 97.94 132 THR A N 1
ATOM 1019 C CA . THR A 1 132 ? -18.882 -11.507 21.145 1.00 97.94 132 THR A CA 1
ATOM 1020 C C . THR A 1 132 ? -17.527 -11.956 20.598 1.00 97.94 132 THR A C 1
ATOM 1022 O O . THR A 1 132 ? -17.106 -11.454 19.563 1.00 97.94 132 THR A O 1
ATOM 1025 N N . ALA A 1 133 ? -16.856 -12.904 21.263 1.00 98.19 133 ALA A N 1
ATOM 1026 C CA . ALA A 1 133 ? -15.554 -13.400 20.823 1.00 98.19 133 ALA A CA 1
ATOM 1027 C C . ALA A 1 133 ? -15.627 -14.098 19.459 1.00 98.19 133 ALA A C 1
ATOM 1029 O O . ALA A 1 133 ? -14.816 -13.810 18.589 1.00 98.19 133 ALA A O 1
ATOM 1030 N N . VAL A 1 134 ? -16.617 -14.973 19.259 1.00 98.00 134 VAL A N 1
ATOM 1031 C CA . VAL A 1 134 ? -16.816 -15.693 17.992 1.00 98.00 134 VAL A CA 1
ATOM 1032 C C . VAL A 1 134 ? -17.119 -14.716 16.854 1.00 98.00 134 VAL A C 1
ATOM 1034 O O . VAL A 1 134 ? -16.510 -14.815 15.796 1.00 98.00 134 VAL A O 1
ATOM 1037 N N . LEU A 1 135 ? -18.019 -13.749 17.066 1.00 97.94 135 LEU A N 1
ATOM 1038 C CA . LEU A 1 135 ? -18.354 -12.756 16.041 1.00 97.94 135 LEU A CA 1
ATOM 1039 C C . LEU A 1 135 ? -17.178 -11.830 15.726 1.00 97.94 135 LEU A C 1
ATOM 1041 O O . LEU A 1 135 ? -16.964 -11.526 14.563 1.00 97.94 135 LEU A O 1
ATOM 1045 N N . ALA A 1 136 ? -16.404 -11.409 16.731 1.00 98.38 136 ALA A N 1
ATOM 1046 C CA . ALA A 1 136 ? -15.206 -10.601 16.509 1.00 98.38 136 ALA A CA 1
ATOM 1047 C C . ALA A 1 136 ? -14.103 -11.388 15.783 1.00 98.38 136 ALA A C 1
ATOM 1049 O O . ALA A 1 136 ? -13.447 -10.840 14.906 1.00 98.38 136 ALA A O 1
ATOM 1050 N N . ALA A 1 137 ? -13.921 -12.671 16.115 1.00 97.94 137 ALA A N 1
ATOM 1051 C CA . ALA A 1 137 ? -12.972 -13.555 15.440 1.00 97.94 137 ALA A CA 1
ATOM 1052 C C . ALA A 1 137 ? -13.379 -13.881 13.997 1.00 97.94 137 ALA A C 1
ATOM 1054 O O . ALA A 1 137 ? -12.509 -14.115 13.172 1.00 97.94 137 ALA A O 1
ATOM 1055 N N . ALA A 1 138 ? -14.679 -13.914 13.696 1.00 97.56 138 ALA A N 1
ATOM 1056 C CA . ALA A 1 138 ? -15.208 -14.185 12.361 1.00 97.56 138 ALA A CA 1
ATOM 1057 C C . ALA A 1 138 ? -15.498 -12.910 11.544 1.00 97.56 138 ALA A C 1
ATOM 1059 O O . ALA A 1 138 ? -15.942 -13.015 10.401 1.00 97.56 138 ALA A O 1
ATOM 1060 N N . ASP A 1 139 ? -15.296 -11.716 12.112 1.00 97.94 139 ASP A N 1
ATOM 1061 C CA . ASP A 1 139 ? -15.571 -10.454 11.427 1.00 97.94 139 ASP A CA 1
ATOM 1062 C C . ASP A 1 139 ? -14.546 -10.216 10.299 1.00 97.94 139 ASP A C 1
ATOM 1064 O O . ASP A 1 139 ? -13.345 -10.178 10.574 1.00 97.94 139 ASP A O 1
ATOM 1068 N N . PRO A 1 140 ? -14.976 -10.034 9.035 1.00 96.69 140 PRO A N 1
ATOM 1069 C CA . PRO A 1 140 ? -14.061 -9.944 7.897 1.00 96.69 140 PRO A CA 1
ATOM 1070 C C . PRO A 1 140 ? -13.047 -8.793 7.938 1.00 96.69 140 PRO A C 1
ATOM 1072 O O . PRO A 1 140 ? -11.924 -8.971 7.464 1.00 96.69 140 PRO A O 1
ATOM 1075 N N . VAL A 1 141 ? -13.405 -7.628 8.489 1.00 96.31 141 VAL A N 1
ATOM 1076 C CA . VAL A 1 141 ? -12.479 -6.488 8.609 1.00 96.31 141 VAL A CA 1
ATOM 1077 C C . VAL A 1 141 ? -11.448 -6.762 9.700 1.00 96.31 141 VAL A C 1
ATOM 1079 O O . VAL A 1 141 ? -10.249 -6.649 9.438 1.00 96.31 141 VAL A O 1
ATOM 1082 N N . LEU A 1 142 ? -11.890 -7.155 10.902 1.00 97.69 142 LEU A N 1
ATOM 1083 C CA . LEU A 1 142 ? -10.976 -7.495 11.998 1.00 97.69 142 LEU A CA 1
ATOM 1084 C C . LEU A 1 142 ? -10.064 -8.666 11.618 1.00 97.69 142 LEU A C 1
ATOM 1086 O O . LEU A 1 142 ? -8.889 -8.655 11.972 1.00 97.69 142 LEU A O 1
ATOM 1090 N N . LEU A 1 143 ? -10.573 -9.636 10.854 1.00 95.81 143 LEU A N 1
ATOM 1091 C CA . LEU A 1 143 ? -9.778 -10.732 10.311 1.00 95.81 143 LEU A CA 1
ATOM 1092 C C . LEU A 1 143 ? -8.730 -10.251 9.319 1.00 95.81 143 LEU A C 1
ATOM 1094 O O . LEU A 1 143 ? -7.564 -10.592 9.473 1.00 95.81 143 LEU A O 1
ATOM 1098 N N . ARG A 1 144 ? -9.118 -9.478 8.299 1.00 95.12 144 ARG A N 1
ATOM 1099 C CA . ARG A 1 144 ? -8.188 -9.062 7.241 1.00 95.12 144 ARG A CA 1
ATOM 1100 C C . ARG A 1 144 ? -7.031 -8.259 7.819 1.00 95.12 144 ARG A C 1
ATOM 1102 O O . ARG A 1 144 ? -5.881 -8.647 7.654 1.00 95.12 144 ARG A O 1
ATOM 1109 N N . PHE A 1 145 ? -7.334 -7.172 8.524 1.00 95.75 145 PHE A N 1
ATOM 1110 C CA . PHE A 1 145 ? -6.306 -6.290 9.080 1.00 95.75 145 PHE A CA 1
ATOM 1111 C C . PHE A 1 145 ? -5.623 -6.886 10.305 1.00 95.75 145 PHE A C 1
ATOM 1113 O O . PHE A 1 145 ? -4.474 -6.559 10.565 1.00 95.75 145 PHE A O 1
ATOM 1120 N N . GLY A 1 146 ? -6.283 -7.808 11.009 1.00 96.88 146 GLY A N 1
ATOM 1121 C CA . GLY A 1 146 ? -5.679 -8.556 12.103 1.00 96.88 146 GLY A CA 1
ATOM 1122 C C . GLY A 1 146 ? -4.651 -9.597 11.669 1.00 96.88 146 GLY A C 1
ATOM 1123 O O . GLY A 1 146 ? -3.819 -9.986 12.480 1.00 96.88 146 GLY A O 1
ATOM 1124 N N . ARG A 1 147 ? -4.712 -10.056 10.414 1.00 95.88 147 ARG A N 1
ATOM 1125 C CA . ARG A 1 147 ? -3.828 -11.089 9.849 1.00 95.88 147 ARG A CA 1
ATOM 1126 C C . ARG A 1 147 ? -2.671 -10.536 9.029 1.00 95.88 147 ARG A C 1
ATOM 1128 O O . ARG A 1 147 ? -1.760 -11.293 8.724 1.00 95.88 147 ARG A O 1
ATOM 1135 N N . MET A 1 148 ? -2.733 -9.270 8.635 1.00 95.31 148 MET A N 1
ATOM 1136 C CA . MET A 1 148 ? -1.685 -8.611 7.856 1.00 95.31 148 MET A CA 1
ATOM 1137 C C . MET A 1 148 ? -0.713 -7.882 8.784 1.00 95.31 148 MET A C 1
ATOM 1139 O O . MET A 1 148 ? -1.108 -7.444 9.867 1.00 95.31 148 MET A O 1
ATOM 1143 N N . ALA A 1 149 ? 0.534 -7.721 8.350 1.00 95.31 149 ALA A N 1
ATOM 1144 C CA . ALA A 1 149 ? 1.556 -6.932 9.032 1.00 95.31 149 ALA A CA 1
ATOM 1145 C C . ALA A 1 149 ? 1.285 -5.425 8.886 1.00 95.31 149 ALA A C 1
ATOM 1147 O O . ALA A 1 149 ? 1.959 -4.692 8.169 1.00 95.31 149 ALA A O 1
ATOM 1148 N N . MET A 1 150 ? 0.214 -4.990 9.543 1.00 95.19 150 MET A N 1
ATOM 1149 C CA . MET A 1 150 ? -0.295 -3.625 9.541 1.00 95.19 150 MET A CA 1
ATOM 1150 C C . MET A 1 150 ? -0.141 -2.994 10.929 1.00 95.19 150 MET A C 1
ATOM 1152 O O . MET A 1 150 ? 0.086 -3.676 11.930 1.00 95.19 150 MET A O 1
ATOM 1156 N N . ILE A 1 151 ? -0.329 -1.678 11.018 1.00 96.81 151 ILE A N 1
ATOM 1157 C CA . ILE A 1 151 ? -0.232 -0.926 12.280 1.00 96.81 151 ILE A CA 1
ATOM 1158 C C . ILE A 1 151 ? -1.497 -1.126 13.140 1.00 96.81 151 ILE A C 1
ATOM 1160 O O . ILE A 1 151 ? -1.449 -1.125 14.375 1.00 96.81 151 ILE A O 1
ATOM 1164 N N . GLU A 1 152 ? -2.648 -1.318 12.493 1.00 97.06 152 GLU A N 1
ATOM 1165 C CA . GLU A 1 152 ? -3.981 -1.371 13.097 1.00 97.06 152 GLU A CA 1
ATOM 1166 C C . GLU A 1 152 ? -4.132 -2.396 14.239 1.00 97.06 152 GLU A C 1
ATOM 1168 O O . GLU A 1 152 ? -4.720 -2.032 15.262 1.00 97.06 152 GLU A O 1
ATOM 1173 N N . PRO A 1 153 ? -3.611 -3.638 14.163 1.00 97.88 153 PRO A N 1
ATOM 1174 C CA . PRO A 1 153 ? -3.690 -4.603 15.264 1.00 97.88 153 PRO A CA 1
ATOM 1175 C C . PRO A 1 153 ? -3.059 -4.095 16.562 1.00 97.88 153 PRO A C 1
ATOM 1177 O O . PRO A 1 153 ? -3.647 -4.228 17.641 1.00 97.88 153 PRO A O 1
ATOM 1180 N N . PHE A 1 154 ? -1.885 -3.471 16.462 1.00 98.56 154 PHE A N 1
ATOM 1181 C CA . PHE A 1 154 ? -1.142 -2.933 17.601 1.00 98.56 154 PHE A CA 1
ATOM 1182 C C . PHE A 1 154 ? -1.808 -1.670 18.156 1.00 98.56 154 PHE A C 1
ATOM 1184 O O . PHE A 1 154 ? -1.914 -1.490 19.374 1.00 98.56 154 PHE A O 1
ATOM 1191 N N . ALA A 1 155 ? -2.312 -0.810 17.269 1.00 98.00 155 ALA A N 1
ATOM 1192 C CA . ALA A 1 155 ? -3.052 0.388 17.647 1.00 98.00 155 ALA A CA 1
ATOM 1193 C C . ALA A 1 155 ? -4.367 0.040 18.358 1.00 98.00 155 ALA A C 1
ATOM 1195 O O . ALA A 1 155 ? -4.691 0.606 19.405 1.00 98.00 155 ALA A O 1
ATOM 1196 N N . LEU A 1 156 ? -5.113 -0.940 17.838 1.00 98.44 156 LEU A N 1
ATOM 1197 C CA . LEU A 1 156 ? -6.322 -1.436 18.484 1.00 98.44 156 LEU A CA 1
ATOM 1198 C C . LEU A 1 156 ? -5.999 -2.042 19.855 1.00 98.44 156 LEU A C 1
ATOM 1200 O O . LEU A 1 156 ? -6.708 -1.754 20.821 1.00 98.44 156 LEU A O 1
ATOM 1204 N N . PHE A 1 157 ? -4.916 -2.813 19.970 1.00 98.69 157 PHE A N 1
ATOM 1205 C CA . PHE A 1 157 ? -4.469 -3.395 21.238 1.00 98.69 157 PHE A CA 1
ATOM 1206 C C . PHE A 1 157 ? -4.217 -2.339 22.310 1.00 98.69 157 PHE A C 1
ATOM 1208 O O . PHE A 1 157 ? -4.819 -2.385 23.389 1.00 98.69 157 PHE A O 1
ATOM 1215 N N . THR A 1 158 ? -3.385 -1.345 22.012 1.00 98.50 158 THR A N 1
ATOM 1216 C CA . THR A 1 158 ? -3.065 -0.265 22.956 1.00 98.50 158 THR A CA 1
ATOM 1217 C C . THR A 1 158 ? -4.299 0.579 23.298 1.00 98.50 158 THR A C 1
ATOM 1219 O O . THR A 1 158 ? -4.506 0.929 24.468 1.00 98.50 158 THR A O 1
ATOM 1222 N N . CYS A 1 159 ? -5.198 0.819 22.337 1.00 98.62 159 CYS A N 1
ATOM 1223 C CA . CYS A 1 159 ? -6.483 1.478 22.583 1.00 98.62 159 CYS A CA 1
ATOM 1224 C C . CYS A 1 159 ? -7.390 0.662 23.520 1.00 98.62 159 CYS A C 1
ATOM 1226 O O . CYS A 1 159 ? -7.902 1.199 24.505 1.00 98.62 159 CYS A O 1
ATOM 1228 N N . LEU A 1 160 ? -7.579 -0.637 23.266 1.00 98.69 160 LEU A N 1
ATOM 1229 C CA . LEU A 1 160 ? -8.429 -1.512 24.083 1.00 98.69 160 LEU A CA 1
ATOM 1230 C C . LEU A 1 160 ? -7.882 -1.671 25.504 1.00 98.69 160 LEU A C 1
ATOM 1232 O O . LEU A 1 160 ? -8.649 -1.593 26.469 1.00 98.69 160 LEU A O 1
ATOM 1236 N N . VAL A 1 161 ? -6.563 -1.828 25.658 1.00 98.62 161 VAL A N 1
ATOM 1237 C CA . VAL A 1 161 ? -5.895 -1.818 26.968 1.00 98.62 161 VAL A CA 1
ATOM 1238 C C . VAL A 1 161 ? -6.175 -0.502 27.695 1.00 98.62 161 VAL A C 1
ATOM 1240 O O . VAL A 1 161 ? -6.594 -0.519 28.856 1.00 98.62 161 VAL A O 1
ATOM 1243 N N . THR A 1 162 ? -6.044 0.637 27.012 1.00 98.56 162 THR A N 1
ATOM 1244 C CA . THR A 1 162 ? -6.329 1.952 27.604 1.00 98.56 162 THR A CA 1
ATOM 1245 C C . THR A 1 162 ? -7.788 2.076 28.049 1.00 98.56 162 THR A C 1
ATOM 1247 O O . THR A 1 162 ? -8.053 2.524 29.167 1.00 98.56 162 THR A O 1
ATOM 1250 N N . LEU A 1 163 ? -8.749 1.599 27.250 1.00 98.44 163 LEU A N 1
ATOM 1251 C CA . LEU A 1 163 ? -10.166 1.568 27.631 1.00 98.44 163 LEU A CA 1
ATOM 1252 C C . LEU A 1 163 ? -10.425 0.663 28.843 1.00 98.44 163 LEU A C 1
ATOM 1254 O O . LEU A 1 163 ? -11.182 1.032 29.748 1.00 98.44 163 LEU A O 1
ATOM 1258 N N . HIS A 1 164 ? -9.775 -0.501 28.908 1.00 98.19 164 HIS A N 1
ATOM 1259 C CA . HIS A 1 164 ? -9.858 -1.396 30.059 1.00 98.19 164 HIS A CA 1
ATOM 1260 C C . HIS A 1 164 ? -9.317 -0.766 31.341 1.00 98.19 164 HIS A C 1
ATOM 1262 O O . HIS A 1 164 ? -9.927 -0.950 32.403 1.00 98.19 164 HIS A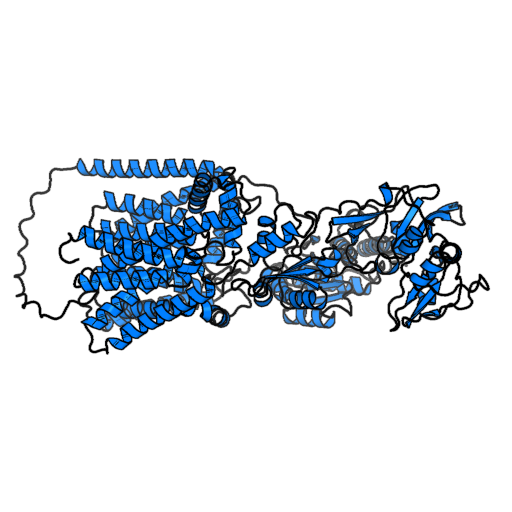 O 1
ATOM 1268 N N . LEU A 1 165 ? -8.193 -0.053 31.253 1.00 98.00 165 LEU A N 1
ATOM 1269 C CA . LEU A 1 165 ? -7.576 0.659 32.370 1.00 98.00 165 LEU A CA 1
ATOM 1270 C C . LEU A 1 165 ? -8.445 1.837 32.810 1.00 98.00 165 LEU A C 1
ATOM 1272 O O . LEU A 1 165 ? -8.733 1.967 34.000 1.00 98.00 165 LEU A O 1
ATOM 1276 N N . ALA A 1 166 ? -8.949 2.634 31.866 1.00 97.62 166 ALA A N 1
ATOM 1277 C CA . ALA A 1 166 ? -9.835 3.755 32.155 1.00 97.62 166 ALA A CA 1
ATOM 1278 C C . ALA A 1 166 ? -11.117 3.296 32.868 1.00 97.62 166 ALA A C 1
ATOM 1280 O O . ALA A 1 166 ? -11.514 3.894 33.868 1.00 97.62 166 ALA A O 1
ATOM 1281 N N . MET A 1 167 ? -11.720 2.187 32.424 1.00 96.12 167 MET A N 1
ATOM 1282 C CA . MET A 1 167 ? -12.876 1.588 33.095 1.00 96.12 167 MET A CA 1
ATOM 1283 C C . MET A 1 167 ? -12.511 1.007 34.470 1.00 96.12 167 MET A C 1
ATOM 1285 O O . MET A 1 167 ? -13.258 1.172 35.425 1.00 96.12 167 MET A O 1
ATOM 1289 N N . ALA A 1 168 ? -11.367 0.339 34.625 1.00 94.94 168 ALA A N 1
ATOM 1290 C CA . ALA A 1 168 ? -10.976 -0.234 35.919 1.00 94.94 168 ALA A CA 1
ATOM 1291 C C . ALA A 1 168 ? -10.625 0.838 36.969 1.00 94.94 168 ALA A C 1
ATOM 1293 O O . ALA A 1 168 ? -10.798 0.625 38.172 1.00 94.94 168 ALA A O 1
ATOM 1294 N N . LEU A 1 169 ? -10.122 1.989 36.522 1.00 95.00 169 LEU A N 1
ATOM 1295 C CA . LEU A 1 169 ? -9.604 3.049 37.380 1.00 95.00 169 LEU A CA 1
ATOM 1296 C C . LEU A 1 169 ? -10.554 4.244 37.527 1.00 95.00 169 LEU A C 1
ATOM 1298 O O . LEU A 1 169 ? -10.223 5.149 38.290 1.00 95.00 169 LEU A O 1
ATOM 1302 N N . HIS A 1 170 ? -11.731 4.256 36.883 1.00 91.75 170 HIS A N 1
ATOM 1303 C CA . HIS A 1 170 ? -12.634 5.421 36.883 1.00 91.75 170 HIS A CA 1
ATOM 1304 C C . HIS A 1 170 ? -13.030 5.895 38.296 1.00 91.75 170 HIS A C 1
ATOM 1306 O O . HIS A 1 170 ? -13.270 7.076 38.518 1.00 91.75 170 HIS A O 1
ATOM 1312 N N . ALA A 1 171 ? -13.123 4.975 39.265 1.00 87.25 171 ALA A N 1
ATOM 1313 C CA . ALA A 1 171 ? -13.487 5.279 40.652 1.00 87.25 171 ALA A CA 1
ATOM 1314 C C . ALA A 1 171 ? -12.264 5.554 41.547 1.00 87.25 171 ALA A C 1
ATOM 1316 O O . ALA A 1 171 ? -12.403 5.917 42.717 1.00 87.25 171 ALA A O 1
ATOM 1317 N N . ARG A 1 172 ? -11.046 5.346 41.035 1.00 86.88 172 ARG A N 1
ATOM 1318 C CA . ARG A 1 172 ? -9.806 5.532 41.792 1.00 86.88 172 ARG A CA 1
ATOM 1319 C C . ARG A 1 172 ? -9.417 7.014 41.827 1.00 86.88 172 ARG A C 1
ATOM 1321 O O . ARG A 1 172 ? -9.914 7.858 41.087 1.00 86.88 172 ARG A O 1
ATOM 1328 N N . ARG A 1 173 ? -8.510 7.368 42.743 1.00 83.69 173 ARG A N 1
ATOM 1329 C CA . ARG A 1 173 ? -8.000 8.747 42.858 1.00 83.69 173 ARG A CA 1
ATOM 1330 C C . ARG A 1 173 ? -7.224 9.142 41.590 1.00 83.69 173 ARG A C 1
ATOM 1332 O O . ARG A 1 173 ? -6.493 8.324 41.038 1.00 83.69 173 ARG A O 1
ATOM 1339 N N . SER A 1 174 ? -7.286 10.430 41.230 1.00 86.50 174 SER A N 1
ATOM 1340 C CA . SER A 1 174 ? -6.604 11.033 40.064 1.00 86.50 174 SER A CA 1
ATOM 1341 C C . SER A 1 174 ? -5.121 10.665 39.943 1.00 86.50 174 SER A C 1
ATOM 1343 O O . SER A 1 174 ? -4.616 10.562 38.835 1.00 86.50 174 SER A O 1
ATOM 1345 N N . ARG A 1 175 ? -4.440 10.441 41.077 1.00 87.00 175 ARG A N 1
ATOM 1346 C CA . ARG A 1 175 ? -3.019 10.061 41.142 1.00 87.00 175 ARG A CA 1
ATOM 1347 C C . ARG A 1 175 ? -2.680 8.721 40.492 1.00 87.00 175 ARG A C 1
ATOM 1349 O O . ARG A 1 175 ? -1.518 8.484 40.224 1.00 87.00 175 ARG A O 1
ATOM 1356 N N . TRP A 1 176 ? -3.670 7.853 40.297 1.00 90.00 176 TRP A N 1
ATOM 1357 C CA . TRP A 1 176 ? -3.497 6.573 39.610 1.00 90.00 176 TRP A CA 1
ATOM 1358 C C . TRP A 1 176 ? -4.070 6.625 38.200 1.00 90.00 176 TRP A C 1
ATOM 1360 O O . TRP A 1 176 ? -3.439 6.139 37.273 1.00 90.00 176 TRP A O 1
ATOM 1370 N N . PHE A 1 177 ? -5.240 7.251 38.036 1.00 94.25 177 PHE A N 1
ATOM 1371 C CA . PHE A 1 177 ? -5.902 7.348 36.738 1.00 94.25 177 PHE A CA 1
ATOM 1372 C C . PHE A 1 177 ? -5.045 8.096 35.711 1.00 94.25 177 PHE A C 1
ATOM 1374 O O . PHE A 1 177 ? -4.754 7.544 34.660 1.00 94.25 177 PHE A O 1
ATOM 1381 N N . VAL A 1 178 ? -4.610 9.322 36.029 1.00 95.19 178 VAL A N 1
ATOM 1382 C CA . VAL A 1 178 ? -3.889 10.185 35.079 1.00 95.19 178 VAL A CA 1
ATOM 1383 C C . VAL A 1 178 ? -2.597 9.542 34.577 1.00 95.19 178 VAL A C 1
ATOM 1385 O O . VAL A 1 178 ? -2.454 9.455 33.362 1.00 95.19 178 VAL A O 1
ATOM 1388 N N . PRO A 1 179 ? -1.685 9.044 35.436 1.00 94.81 179 PRO A N 1
ATOM 1389 C CA . PRO A 1 179 ? -0.467 8.442 34.922 1.00 94.81 179 PRO A CA 1
ATOM 1390 C C . PRO A 1 179 ? -0.738 7.132 34.176 1.00 94.81 179 PRO A C 1
ATOM 1392 O O . PRO A 1 179 ? -0.295 6.968 33.050 1.00 94.81 179 PRO A O 1
ATOM 1395 N N . VAL A 1 180 ? -1.512 6.202 34.736 1.00 95.62 180 VAL A N 1
ATOM 1396 C CA . VAL A 1 180 ? -1.684 4.885 34.098 1.00 95.62 180 VAL A CA 1
ATOM 1397 C C . VAL A 1 180 ? -2.425 4.994 32.761 1.00 95.62 180 VAL A C 1
ATOM 1399 O O . VAL A 1 180 ? -2.004 4.396 31.775 1.00 95.62 180 VAL A O 1
ATOM 1402 N N . VAL A 1 181 ? -3.509 5.773 32.711 1.00 97.50 181 VAL A N 1
ATOM 1403 C CA . VAL A 1 181 ? -4.297 5.964 31.482 1.00 97.50 181 VAL A CA 1
ATOM 1404 C C . VAL A 1 181 ? -3.580 6.898 30.508 1.00 97.50 181 VAL A C 1
ATOM 1406 O O . VAL A 1 181 ? -3.654 6.668 29.309 1.00 97.50 181 VAL A O 1
ATOM 1409 N N . GLY A 1 182 ? -2.860 7.913 30.999 1.00 97.00 182 GLY A N 1
ATOM 1410 C CA . GLY A 1 182 ? -2.071 8.816 30.160 1.00 97.00 182 GLY A CA 1
ATOM 1411 C C . GLY A 1 182 ? -0.887 8.122 29.488 1.00 97.00 182 GLY A C 1
ATOM 1412 O O . GLY A 1 182 ? -0.691 8.306 28.295 1.00 97.00 182 GLY A O 1
ATOM 1413 N N . LEU A 1 183 ? -0.160 7.258 30.206 1.00 97.19 183 LEU A N 1
ATOM 1414 C CA . LEU A 1 183 ? 0.918 6.444 29.635 1.00 97.19 183 LEU A CA 1
ATOM 1415 C C . LEU A 1 183 ? 0.376 5.483 28.574 1.00 97.19 183 LEU A C 1
ATOM 1417 O O . LEU A 1 183 ? 0.871 5.466 27.454 1.00 97.19 183 LEU A O 1
ATOM 1421 N N . ALA A 1 184 ? -0.668 4.718 28.908 1.00 97.94 184 ALA A N 1
ATOM 1422 C CA . ALA A 1 184 ? -1.283 3.787 27.964 1.00 97.94 184 ALA A CA 1
ATOM 1423 C C . ALA A 1 184 ? -1.845 4.514 26.726 1.00 97.94 184 ALA A C 1
ATOM 1425 O O . ALA A 1 184 ? -1.642 4.061 25.602 1.00 97.94 184 ALA A O 1
ATOM 1426 N N . GLY A 1 185 ? -2.473 5.679 26.922 1.00 98.19 185 GLY A N 1
ATOM 1427 C CA . GLY A 1 185 ? -2.956 6.531 25.838 1.00 98.19 185 GLY A CA 1
ATOM 1428 C C . GLY A 1 185 ? -1.830 7.107 24.981 1.00 98.19 185 GLY A C 1
ATOM 1429 O O . GLY A 1 185 ? -1.953 7.133 23.764 1.00 98.19 185 GLY A O 1
ATOM 1430 N N . GLY A 1 186 ? -0.714 7.522 25.583 1.00 97.94 186 GLY A N 1
ATOM 1431 C CA . GLY A 1 186 ? 0.444 8.024 24.846 1.00 97.94 186 GLY A CA 1
ATOM 1432 C C . GLY A 1 186 ? 1.120 6.931 24.017 1.00 97.94 186 GLY A C 1
ATOM 1433 O O . GLY A 1 186 ? 1.440 7.165 22.858 1.00 97.94 186 GLY A O 1
ATOM 1434 N N . LEU A 1 187 ? 1.240 5.710 24.556 1.00 97.62 187 LEU A N 1
ATOM 1435 C CA . LEU A 1 187 ? 1.689 4.543 23.787 1.00 97.62 187 LEU A CA 1
ATOM 1436 C C . LEU A 1 187 ? 0.727 4.218 22.636 1.00 97.62 187 LEU A C 1
ATOM 1438 O O . LEU A 1 187 ? 1.178 3.869 21.548 1.00 97.62 187 LEU A O 1
ATOM 1442 N N . ALA A 1 188 ? -0.584 4.377 22.838 1.00 98.06 188 ALA A N 1
ATOM 1443 C CA . ALA A 1 188 ? -1.555 4.211 21.761 1.00 98.06 188 ALA A CA 1
ATOM 1444 C C . ALA A 1 188 ? -1.357 5.243 20.638 1.00 98.06 188 ALA A C 1
ATOM 1446 O O . ALA A 1 188 ? -1.300 4.856 19.476 1.00 98.06 188 ALA A O 1
ATOM 1447 N N . LEU A 1 189 ? -1.151 6.524 20.969 1.00 97.94 189 LEU A N 1
ATOM 1448 C CA . LEU A 1 189 ? -0.865 7.572 19.977 1.00 97.94 189 LEU A CA 1
ATOM 1449 C C . LEU A 1 189 ? 0.482 7.365 19.267 1.00 97.94 189 LEU A C 1
ATOM 1451 O O . LEU A 1 189 ? 0.579 7.571 18.061 1.00 97.94 189 LEU A O 1
ATOM 1455 N N . LEU A 1 190 ? 1.508 6.910 19.991 1.00 97.94 190 LEU A N 1
ATOM 1456 C CA . LEU A 1 190 ? 2.808 6.542 19.416 1.00 97.94 190 LEU A CA 1
ATOM 1457 C C . LEU A 1 190 ? 2.765 5.258 18.575 1.00 97.94 190 LEU A C 1
ATOM 1459 O O . LEU A 1 190 ? 3.730 4.983 17.869 1.00 97.94 190 LEU A O 1
ATOM 1463 N N . THR A 1 191 ? 1.675 4.489 18.643 1.00 97.88 191 THR A N 1
ATOM 1464 C CA . THR A 1 191 ? 1.413 3.372 17.724 1.00 97.88 191 THR A CA 1
ATOM 1465 C C . THR A 1 191 ? 0.635 3.849 16.502 1.00 97.88 191 THR A C 1
ATOM 1467 O O . THR A 1 191 ? 0.996 3.528 15.379 1.00 97.88 191 THR A O 1
ATOM 1470 N N . ASN A 1 192 ? -0.452 4.599 16.714 1.00 95.75 192 ASN A N 1
ATOM 1471 C CA . ASN A 1 192 ? -1.208 5.241 15.646 1.00 95.75 192 ASN A CA 1
ATOM 1472 C C . ASN A 1 192 ? -2.034 6.415 16.195 1.00 95.75 192 ASN A C 1
ATOM 1474 O O . ASN A 1 192 ? -2.843 6.265 17.115 1.00 95.75 192 ASN A O 1
ATOM 1478 N N . GLU A 1 193 ? -1.882 7.581 15.577 1.00 93.75 193 GLU A N 1
ATOM 1479 C CA . GLU A 1 193 ? -2.553 8.827 15.960 1.00 93.75 193 GLU A CA 1
ATOM 1480 C C . GLU A 1 193 ? -4.083 8.728 15.839 1.00 93.75 193 GLU A C 1
ATOM 1482 O O . GLU A 1 193 ? -4.812 9.316 16.641 1.00 93.75 193 GLU A O 1
ATOM 1487 N N . VAL A 1 194 ? -4.585 7.901 14.912 1.00 91.06 194 VAL A N 1
ATOM 1488 C CA . VAL A 1 194 ? -6.024 7.639 14.721 1.00 91.06 194 VAL A CA 1
ATOM 1489 C C . VAL A 1 194 ? -6.668 7.030 15.975 1.00 91.06 194 VAL A C 1
ATOM 1491 O O . VAL A 1 194 ? -7.861 7.223 16.226 1.00 91.06 194 VAL A O 1
ATOM 1494 N N . GLY A 1 195 ? -5.884 6.378 16.840 1.00 93.50 195 GLY A N 1
ATOM 1495 C CA . GLY A 1 195 ? -6.355 5.852 18.121 1.00 93.50 195 GLY A CA 1
ATOM 1496 C C . GLY A 1 195 ? -6.979 6.912 19.041 1.00 93.50 195 GLY A C 1
ATOM 1497 O O . GLY A 1 195 ? -7.799 6.569 19.899 1.00 93.50 195 GLY A O 1
ATOM 1498 N N . VAL A 1 196 ? -6.677 8.205 18.836 1.00 95.19 196 VAL A N 1
ATOM 1499 C CA . VAL A 1 196 ? -7.208 9.323 19.637 1.00 95.19 196 VAL A CA 1
ATOM 1500 C C . VAL A 1 196 ? -8.731 9.287 19.772 1.00 95.19 196 VAL A C 1
ATOM 1502 O O . VAL A 1 196 ? -9.255 9.532 20.860 1.00 95.19 196 VAL A O 1
ATOM 1505 N N . PHE A 1 197 ? -9.458 8.896 18.721 1.00 93.62 197 PHE A N 1
ATOM 1506 C CA . PHE A 1 197 ? -10.919 8.833 18.755 1.00 93.62 197 PHE A CA 1
ATOM 1507 C C . PHE A 1 197 ? -11.418 7.815 19.786 1.00 93.62 197 PHE A C 1
ATOM 1509 O O . PHE A 1 197 ? -12.330 8.112 20.559 1.00 93.62 197 PHE A O 1
ATOM 1516 N N . MET A 1 198 ? -10.771 6.652 19.898 1.00 96.12 198 MET A N 1
ATOM 1517 C CA . MET A 1 198 ? -11.094 5.690 20.953 1.00 96.12 198 MET A CA 1
ATOM 1518 C C . MET A 1 198 ? -10.724 6.231 22.339 1.00 96.12 198 MET A C 1
ATOM 1520 O O . MET A 1 198 ? -11.500 6.057 23.284 1.00 96.12 198 MET A O 1
ATOM 1524 N N . LEU A 1 199 ? -9.600 6.944 22.468 1.00 97.62 199 LEU A N 1
ATOM 1525 C CA . LEU A 1 199 ? -9.139 7.531 23.735 1.00 97.62 199 LEU A CA 1
ATOM 1526 C C . LEU A 1 199 ? -10.075 8.622 24.290 1.00 97.62 199 LEU A C 1
ATOM 1528 O O . LEU A 1 199 ? -10.070 8.876 25.496 1.00 97.62 199 LEU A O 1
ATOM 1532 N N . LEU A 1 200 ? -10.938 9.216 23.458 1.00 97.81 200 LEU A N 1
ATOM 1533 C CA . LEU A 1 200 ? -11.969 10.170 23.892 1.00 97.81 200 LEU A CA 1
ATOM 1534 C C . LEU A 1 200 ? -13.166 9.508 24.600 1.00 97.81 200 LEU A C 1
ATOM 1536 O O . LEU A 1 200 ? -13.952 10.192 25.258 1.00 97.81 200 LEU A O 1
ATOM 1540 N N . THR A 1 201 ? -13.308 8.182 24.529 1.00 98.00 201 THR A N 1
ATOM 1541 C CA . THR A 1 201 ? -14.414 7.427 25.150 1.00 98.00 201 THR A CA 1
ATOM 1542 C C . THR A 1 201 ? -14.624 7.737 26.644 1.00 98.00 201 THR A C 1
ATOM 1544 O O . THR A 1 201 ? -15.750 8.081 27.020 1.00 98.00 201 THR A O 1
ATOM 1547 N N . PRO A 1 202 ? -13.605 7.663 27.531 1.00 98.12 202 PRO A N 1
ATOM 1548 C CA . PRO A 1 202 ? -13.776 8.002 28.946 1.00 98.12 202 PRO A CA 1
ATOM 1549 C C . PRO A 1 202 ? -14.213 9.458 29.169 1.00 98.12 202 PRO A C 1
ATOM 1551 O O . PRO A 1 202 ? -15.025 9.715 30.061 1.00 98.12 202 PRO A O 1
ATOM 1554 N N . LEU A 1 203 ? -13.748 10.398 28.337 1.00 98.12 203 LEU A N 1
ATOM 1555 C CA . LEU A 1 203 ? -14.161 11.800 28.399 1.00 98.12 203 LEU A CA 1
ATOM 1556 C C . LEU A 1 203 ? -15.643 11.953 28.032 1.00 98.12 203 LEU A C 1
ATOM 1558 O O . LEU A 1 203 ? -16.399 12.567 28.785 1.00 98.12 203 LEU A O 1
ATOM 1562 N N . VAL A 1 204 ? -16.087 11.342 26.929 1.00 97.44 204 VAL A N 1
ATOM 1563 C CA . VAL A 1 204 ? -17.503 11.349 26.525 1.00 97.44 204 VAL A CA 1
ATOM 1564 C C . VAL A 1 204 ? -18.374 10.677 27.589 1.00 97.44 204 VAL A C 1
ATOM 1566 O O . VAL A 1 204 ? -19.430 11.203 27.938 1.00 97.44 204 VAL A O 1
ATOM 1569 N N . TYR A 1 205 ? -17.922 9.576 28.194 1.00 97.44 205 TYR A N 1
ATOM 1570 C CA . TYR A 1 205 ? -18.616 8.943 29.319 1.00 97.44 205 TYR A CA 1
ATOM 1571 C C . TYR A 1 205 ? -18.778 9.899 30.513 1.00 97.44 205 TYR A C 1
ATOM 1573 O O . TYR A 1 205 ? -19.874 9.997 31.082 1.00 97.44 205 TYR A O 1
ATOM 1581 N N . ALA A 1 206 ? -17.714 10.629 30.869 1.00 96.75 206 ALA A N 1
ATOM 1582 C CA . ALA A 1 206 ? -17.727 11.626 31.936 1.00 96.75 206 ALA A CA 1
ATOM 1583 C C . ALA A 1 206 ? -18.726 12.756 31.643 1.00 96.75 206 ALA A C 1
ATOM 1585 O O . ALA A 1 206 ? -19.527 13.119 32.509 1.00 96.75 206 ALA A O 1
ATOM 1586 N N . LEU A 1 207 ? -18.725 13.264 30.406 1.00 96.00 207 LEU A N 1
ATOM 1587 C CA . LEU A 1 207 ? -19.620 14.323 29.936 1.00 96.00 207 LEU A CA 1
ATOM 1588 C C . LEU A 1 207 ? -21.087 13.876 29.945 1.00 96.00 207 LEU A C 1
ATOM 1590 O O . LEU A 1 207 ? -21.936 14.568 30.509 1.00 96.00 207 LEU A O 1
ATOM 1594 N N . LEU A 1 208 ? -21.387 12.682 29.419 1.00 93.81 208 LEU A N 1
ATOM 1595 C CA . LEU A 1 208 ? -22.729 12.088 29.465 1.00 93.81 208 LEU A CA 1
ATOM 1596 C C . LEU A 1 208 ? -23.220 11.883 30.905 1.00 93.81 208 LEU A C 1
ATOM 1598 O O . LEU A 1 208 ? -24.420 11.961 31.175 1.00 93.81 208 LEU A O 1
ATOM 1602 N N . GLY A 1 209 ? -22.296 11.611 31.830 1.00 94.25 209 GLY A N 1
ATOM 1603 C CA . GLY A 1 209 ? -22.558 11.479 33.260 1.00 94.25 209 GLY A CA 1
ATOM 1604 C C . GLY A 1 209 ? -22.597 12.793 34.038 1.00 94.25 209 GLY A C 1
ATOM 1605 O O . GLY A 1 209 ? -22.973 12.766 35.206 1.00 94.25 209 GLY A O 1
ATOM 1606 N N . ARG A 1 210 ? -22.219 13.918 33.414 1.00 94.88 210 ARG A N 1
ATOM 1607 C CA . ARG A 1 210 ? -21.987 15.224 34.058 1.00 94.88 210 ARG A CA 1
ATOM 1608 C C . ARG A 1 210 ? -20.987 15.179 35.222 1.00 94.88 210 ARG A C 1
ATOM 1610 O O . ARG A 1 210 ? -21.049 16.002 36.134 1.00 94.88 210 ARG A O 1
ATOM 1617 N N . ASP A 1 211 ? -20.031 14.255 35.178 1.00 94.81 211 ASP A N 1
ATOM 1618 C CA . ASP A 1 211 ? -18.998 14.120 36.203 1.00 94.81 211 ASP A CA 1
ATOM 1619 C C . ASP A 1 211 ? -17.824 15.070 35.916 1.00 94.81 211 ASP A C 1
ATOM 1621 O O . ASP A 1 211 ? -16.831 14.707 35.284 1.00 94.81 211 ASP A O 1
ATOM 1625 N N . ARG A 1 212 ? -17.923 16.316 36.398 1.00 95.38 212 ARG A N 1
ATOM 1626 C CA . ARG A 1 212 ? -16.884 17.352 36.211 1.00 95.38 212 ARG A CA 1
ATOM 1627 C C . ARG A 1 212 ? -15.522 16.959 36.786 1.00 95.38 212 ARG A C 1
ATOM 1629 O O . ARG A 1 212 ? -14.491 17.484 36.363 1.00 95.38 212 ARG A O 1
ATOM 1636 N N . ARG A 1 213 ? -15.487 16.093 37.803 1.00 95.25 213 ARG A N 1
ATOM 1637 C CA . ARG A 1 213 ? -14.225 15.607 38.369 1.00 95.25 213 ARG A CA 1
ATOM 1638 C C . ARG A 1 213 ? -13.583 14.624 37.401 1.00 95.25 213 ARG A C 1
ATOM 1640 O O . ARG A 1 213 ? -12.398 14.772 37.117 1.00 95.25 213 ARG A O 1
ATOM 1647 N N . PHE A 1 214 ? -14.354 13.670 36.890 1.00 95.81 214 PHE A N 1
ATOM 1648 C CA . PHE A 1 214 ? -13.848 12.687 35.943 1.00 95.81 214 PHE A CA 1
ATOM 1649 C C . PHE A 1 214 ? -13.486 13.316 34.590 1.00 95.81 214 PHE A C 1
ATOM 1651 O O . PHE A 1 214 ? -12.456 12.961 34.029 1.00 95.81 214 PHE A O 1
ATOM 1658 N N . VAL A 1 215 ? -14.215 14.344 34.131 1.00 96.88 215 VAL A N 1
ATOM 1659 C CA . VAL A 1 215 ? -13.838 15.153 32.950 1.00 96.88 215 VAL A CA 1
ATOM 1660 C C . VAL A 1 215 ? -12.424 15.716 33.097 1.00 96.88 215 VAL A C 1
ATOM 1662 O O . VAL A 1 215 ? -11.588 15.506 32.225 1.00 96.88 215 VAL A O 1
ATOM 1665 N N . ARG A 1 216 ? -12.117 16.371 34.226 1.00 96.00 216 ARG A N 1
ATOM 1666 C CA . ARG A 1 216 ? -10.773 16.919 34.487 1.00 96.00 216 ARG A CA 1
ATOM 1667 C C . ARG A 1 216 ? -9.695 15.834 34.509 1.00 96.00 216 ARG A C 1
ATOM 1669 O O . ARG A 1 216 ? -8.598 16.065 34.020 1.00 96.00 216 ARG A O 1
ATOM 1676 N N . GLN A 1 217 ? -10.004 14.656 35.053 1.00 95.81 217 GLN A N 1
ATOM 1677 C CA . GLN A 1 217 ? -9.075 13.519 35.053 1.00 95.81 217 GLN A CA 1
ATOM 1678 C C . GLN A 1 217 ? -8.820 12.985 33.642 1.00 95.81 217 GLN A C 1
ATOM 1680 O O . GLN A 1 217 ? -7.676 12.694 33.313 1.00 95.81 217 GLN A O 1
ATOM 1685 N N . CYS A 1 218 ? -9.860 12.889 32.812 1.00 97.56 218 CYS A N 1
ATOM 1686 C CA . CYS A 1 218 ? -9.742 12.458 31.420 1.00 97.56 218 CYS A CA 1
ATOM 1687 C C . CYS A 1 218 ? -8.944 13.464 30.586 1.00 97.56 218 CYS A C 1
ATOM 1689 O O . CYS A 1 218 ? -8.051 13.054 29.858 1.00 97.56 218 CYS A O 1
ATOM 1691 N N . LEU A 1 219 ? -9.203 14.768 30.740 1.00 97.75 219 LEU A N 1
ATOM 1692 C CA . LEU A 1 219 ? -8.433 15.819 30.065 1.00 97.75 219 LEU A CA 1
ATOM 1693 C C . LEU A 1 219 ? -6.962 15.813 30.496 1.00 97.75 219 LEU A C 1
ATOM 1695 O O . LEU A 1 219 ? -6.083 15.914 29.651 1.00 97.75 219 LEU A O 1
ATOM 1699 N N . ALA A 1 220 ? -6.683 15.632 31.791 1.00 96.31 220 ALA A N 1
ATOM 1700 C CA . ALA A 1 220 ? -5.312 15.512 32.283 1.00 96.31 220 ALA A CA 1
ATOM 1701 C C . ALA A 1 220 ? -4.607 14.251 31.751 1.00 96.31 220 ALA A C 1
ATOM 1703 O O . ALA A 1 220 ? -3.433 14.314 31.405 1.00 96.31 220 ALA A O 1
ATOM 1704 N N . ALA A 1 221 ? -5.312 13.117 31.663 1.00 97.31 221 ALA A N 1
ATOM 1705 C CA . ALA A 1 221 ? -4.773 11.893 31.070 1.00 97.31 221 ALA A CA 1
ATOM 1706 C C . ALA A 1 221 ? -4.512 12.053 29.562 1.00 97.31 221 ALA A C 1
ATOM 1708 O O . ALA A 1 221 ? -3.482 11.599 29.078 1.00 97.31 221 ALA A O 1
ATOM 1709 N N . LEU A 1 222 ? -5.398 12.735 28.829 1.00 97.75 222 LEU A N 1
ATOM 1710 C CA . LEU A 1 222 ? -5.207 13.034 27.409 1.00 97.75 222 LEU A CA 1
ATOM 1711 C C . LEU A 1 222 ? -4.029 13.991 27.184 1.00 97.75 222 LEU A C 1
ATOM 1713 O O . LEU A 1 222 ? -3.210 13.745 26.309 1.00 97.75 222 LEU A O 1
ATOM 1717 N N . ALA A 1 223 ? -3.893 15.036 28.004 1.00 97.25 223 ALA A N 1
ATOM 1718 C CA . ALA A 1 223 ? -2.741 15.936 27.952 1.00 97.25 223 ALA A CA 1
ATOM 1719 C C . ALA A 1 223 ? -1.425 15.189 28.233 1.00 97.25 223 ALA A C 1
ATOM 1721 O O . ALA A 1 223 ? -0.434 15.399 27.544 1.00 97.25 223 ALA A O 1
ATOM 1722 N N . ALA A 1 224 ? -1.433 14.272 29.203 1.00 96.19 224 ALA A N 1
ATOM 1723 C CA . ALA A 1 224 ? -0.311 13.384 29.492 1.00 96.19 224 ALA A CA 1
ATOM 1724 C C . ALA A 1 224 ? 0.024 12.444 28.314 1.00 96.19 224 ALA A C 1
ATOM 1726 O O . ALA A 1 224 ? 1.198 12.241 28.015 1.00 96.19 224 ALA A O 1
ATOM 1727 N N . ALA A 1 225 ? -0.989 11.914 27.622 1.00 97.56 225 ALA A N 1
ATOM 1728 C CA . ALA A 1 225 ? -0.807 11.106 26.417 1.00 97.56 225 ALA A CA 1
ATOM 1729 C C . ALA A 1 225 ? -0.195 11.916 25.262 1.00 97.56 225 ALA A C 1
ATOM 1731 O O . ALA A 1 225 ? 0.749 11.454 24.629 1.00 97.56 225 ALA A O 1
ATOM 1732 N N . LEU A 1 226 ? -0.689 13.136 25.024 1.00 97.19 226 LEU A N 1
ATOM 1733 C CA . LEU A 1 226 ? -0.156 14.048 24.006 1.00 97.19 226 LEU A CA 1
ATOM 1734 C C . LEU A 1 226 ? 1.284 14.471 24.314 1.00 97.19 226 LEU A C 1
ATOM 1736 O O . LEU A 1 226 ? 2.112 14.511 23.413 1.00 97.19 226 LEU A O 1
ATOM 1740 N N . ALA A 1 227 ? 1.606 14.716 25.587 1.00 96.31 227 ALA A N 1
ATOM 1741 C CA . ALA A 1 227 ? 2.973 15.015 26.003 1.00 96.31 227 ALA A CA 1
ATOM 1742 C C . ALA A 1 227 ? 3.940 13.863 25.685 1.00 96.31 227 ALA A C 1
ATOM 1744 O O . ALA A 1 227 ? 5.068 14.115 25.274 1.00 96.31 227 ALA A O 1
ATOM 1745 N N . LEU A 1 228 ? 3.501 12.607 25.833 1.00 96.69 228 LEU A N 1
ATOM 1746 C CA . LEU A 1 228 ? 4.301 11.450 25.427 1.00 96.69 228 LEU A CA 1
ATOM 1747 C C . LEU A 1 228 ? 4.381 11.317 23.898 1.00 96.69 228 LEU A C 1
ATOM 1749 O O . LEU A 1 228 ? 5.438 10.982 23.376 1.00 96.69 228 LEU A O 1
ATOM 1753 N N . TRP A 1 229 ? 3.302 11.621 23.173 1.00 96.94 229 TRP A N 1
ATOM 1754 C CA . TRP A 1 229 ? 3.315 11.649 21.707 1.00 96.94 229 TRP A CA 1
ATOM 1755 C C . TRP A 1 229 ? 4.319 12.671 21.147 1.00 96.94 229 TRP A C 1
ATOM 1757 O O . TRP A 1 229 ? 4.957 12.391 20.136 1.00 96.94 229 TRP A O 1
ATOM 1767 N N . CYS A 1 230 ? 4.560 13.794 21.838 1.00 97.00 230 CYS A N 1
ATOM 1768 C CA . CYS A 1 230 ? 5.577 14.775 21.438 1.00 97.00 230 CYS A CA 1
ATOM 1769 C C . CYS A 1 230 ? 7.003 14.200 21.334 1.00 97.00 230 CYS A C 1
ATOM 1771 O O . CYS A 1 230 ? 7.843 14.828 20.698 1.00 97.00 230 CYS A O 1
ATOM 1773 N N . VAL A 1 231 ? 7.288 13.010 21.878 1.00 96.94 231 VAL A N 1
ATOM 1774 C CA . VAL A 1 231 ? 8.551 12.289 21.618 1.00 96.94 231 VAL A CA 1
ATOM 1775 C C . VAL A 1 231 ? 8.767 12.055 20.118 1.00 96.94 231 VAL A C 1
ATOM 1777 O O . VAL A 1 231 ? 9.895 12.113 19.643 1.00 96.94 231 VAL A O 1
ATOM 1780 N N . PHE A 1 232 ? 7.697 11.858 19.347 1.00 96.19 232 PHE A N 1
ATOM 1781 C CA . PHE A 1 232 ? 7.786 11.722 17.895 1.00 96.19 232 PHE A CA 1
ATOM 1782 C C . PHE A 1 232 ? 8.215 13.024 17.202 1.00 96.19 232 PHE A C 1
ATOM 1784 O O . PHE A 1 232 ? 9.032 13.004 16.287 1.00 96.19 232 PHE A O 1
ATOM 1791 N N . VAL A 1 233 ? 7.713 14.162 17.686 1.00 96.75 233 VAL A N 1
ATOM 1792 C CA . VAL A 1 233 ? 8.123 15.490 17.208 1.00 96.75 233 VAL A CA 1
ATOM 1793 C C . VAL A 1 233 ? 9.593 15.738 17.551 1.00 96.75 233 VAL A C 1
ATOM 1795 O O . VAL A 1 233 ? 10.351 16.210 16.708 1.00 96.75 233 VAL A O 1
ATOM 1798 N N . LEU A 1 234 ? 10.008 15.383 18.772 1.00 96.31 234 LEU A N 1
ATOM 1799 C CA . LEU A 1 234 ? 11.402 15.496 19.204 1.00 96.31 234 LEU A CA 1
ATOM 1800 C C . LEU A 1 234 ? 12.335 14.649 18.338 1.00 96.31 234 LEU A C 1
ATOM 1802 O O . LEU A 1 234 ? 13.385 15.142 17.949 1.00 96.31 234 LEU A O 1
ATOM 1806 N N . TRP A 1 235 ? 11.929 13.439 17.951 1.00 96.38 235 TRP A N 1
ATOM 1807 C CA . TRP A 1 235 ? 12.719 12.611 17.039 1.00 96.38 235 TRP A CA 1
ATOM 1808 C C . TRP A 1 235 ? 12.954 13.279 15.680 1.00 96.38 235 TRP A C 1
ATOM 1810 O O . TRP A 1 235 ? 14.077 13.284 15.183 1.00 96.38 235 TRP A O 1
ATOM 1820 N N . ALA A 1 236 ? 11.932 13.912 15.099 1.00 95.50 236 ALA A N 1
ATOM 1821 C CA . ALA A 1 236 ? 12.103 14.658 13.852 1.00 95.50 236 ALA A CA 1
ATOM 1822 C C . ALA A 1 236 ? 13.073 15.847 13.999 1.00 95.50 236 ALA A C 1
ATOM 1824 O O . ALA A 1 236 ? 13.820 16.154 13.068 1.00 95.50 236 ALA A O 1
ATOM 1825 N N . VAL A 1 237 ? 13.084 16.502 15.167 1.00 96.50 237 VAL A N 1
ATOM 1826 C CA . VAL A 1 237 ? 14.052 17.562 15.496 1.00 96.50 237 VAL A CA 1
ATOM 1827 C C . VAL A 1 237 ? 15.462 16.989 15.645 1.00 96.50 237 VAL A C 1
ATOM 1829 O O . VAL A 1 237 ? 16.396 17.538 15.069 1.00 96.50 237 VAL A O 1
ATOM 1832 N N . GLU A 1 238 ? 15.619 15.875 16.362 1.00 95.44 238 GLU A N 1
ATOM 1833 C CA . GLU A 1 238 ? 16.902 15.184 16.561 1.00 95.44 238 GLU A CA 1
ATOM 1834 C C . GLU A 1 238 ? 17.518 14.706 15.237 1.00 95.44 238 GLU A C 1
ATOM 1836 O O . GLU A 1 238 ? 18.735 14.746 15.075 1.00 95.44 238 GLU A O 1
ATOM 1841 N N . LEU A 1 239 ? 16.687 14.310 14.270 1.00 94.06 239 LEU A N 1
ATOM 1842 C CA . LEU A 1 239 ? 17.115 13.944 12.918 1.00 94.06 239 LEU A CA 1
ATOM 1843 C C . LEU A 1 239 ? 17.419 15.145 12.005 1.00 94.06 239 LEU A C 1
ATOM 1845 O O . LEU A 1 239 ? 17.932 14.951 10.905 1.00 94.06 239 LEU A O 1
ATOM 1849 N N . GLY A 1 240 ? 17.090 16.374 12.416 1.00 94.88 240 GLY A N 1
ATOM 1850 C CA . GLY A 1 240 ? 17.243 17.566 11.576 1.00 94.88 240 GLY A CA 1
ATOM 1851 C C . GLY A 1 240 ? 16.240 17.655 10.417 1.00 94.88 240 GLY A C 1
ATOM 1852 O O . GLY A 1 240 ? 16.459 18.412 9.477 1.00 94.88 240 GLY A O 1
ATOM 1853 N N . VAL A 1 241 ? 15.129 16.911 10.478 1.00 93.31 241 VAL A N 1
ATOM 1854 C CA . VAL A 1 241 ? 14.097 16.820 9.419 1.00 93.31 241 VAL A CA 1
ATOM 1855 C C . VAL A 1 241 ? 12.756 17.419 9.856 1.00 93.31 241 VAL A C 1
ATOM 1857 O O . VAL A 1 241 ? 11.696 17.064 9.341 1.00 93.31 241 VAL A O 1
ATOM 1860 N N . PHE A 1 242 ? 12.777 18.339 10.825 1.00 94.50 242 PHE A N 1
ATOM 1861 C CA . PHE A 1 242 ? 11.567 18.950 11.383 1.00 94.50 242 PHE A CA 1
ATOM 1862 C C . PHE A 1 242 ? 10.691 19.633 10.320 1.00 94.50 242 PHE A C 1
ATOM 1864 O O . PHE A 1 242 ? 9.470 19.526 10.383 1.00 94.50 242 PHE A O 1
ATOM 1871 N N . THR A 1 243 ? 11.287 20.281 9.315 1.00 90.56 243 THR A N 1
ATOM 1872 C CA . THR A 1 243 ? 10.529 20.905 8.218 1.00 90.56 243 THR A CA 1
ATOM 1873 C C . THR A 1 243 ? 9.737 19.864 7.427 1.00 90.56 243 THR A C 1
ATOM 1875 O O . THR A 1 243 ? 8.523 20.005 7.294 1.00 90.56 243 THR A O 1
ATOM 1878 N N . SER A 1 244 ? 10.385 18.770 7.008 1.00 86.50 244 SER A N 1
ATOM 1879 C CA . SER A 1 244 ? 9.730 17.641 6.332 1.00 86.50 244 SER A CA 1
ATOM 1880 C C . SER A 1 244 ? 8.644 17.011 7.207 1.00 86.50 244 SER A C 1
ATOM 1882 O O . SER A 1 244 ? 7.584 16.628 6.720 1.00 86.50 244 SER A O 1
ATOM 1884 N N . PHE A 1 245 ? 8.879 16.920 8.520 1.00 91.38 245 PHE A N 1
ATOM 1885 C CA . PHE A 1 245 ? 7.877 16.442 9.470 1.00 91.38 245 PHE A CA 1
ATOM 1886 C C . PHE A 1 245 ? 6.634 17.332 9.483 1.00 91.38 245 PHE A C 1
ATOM 1888 O O . PHE A 1 245 ? 5.519 16.822 9.379 1.00 91.38 245 PHE A O 1
ATOM 1895 N N . VAL A 1 246 ? 6.812 18.650 9.597 1.00 92.12 246 VAL A N 1
ATOM 1896 C CA . VAL A 1 246 ? 5.702 19.610 9.591 1.00 92.12 246 VAL A CA 1
ATOM 1897 C C . VAL A 1 246 ? 4.947 19.547 8.269 1.00 92.12 246 VAL A C 1
ATOM 1899 O O . VAL A 1 246 ? 3.720 19.509 8.292 1.00 92.12 246 VAL A O 1
ATOM 1902 N N . GLU A 1 247 ? 5.642 19.476 7.138 1.00 86.69 247 GLU A N 1
ATOM 1903 C CA . GLU A 1 247 ? 5.031 19.322 5.817 1.00 86.69 247 GLU A CA 1
ATOM 1904 C C . GLU A 1 247 ? 4.182 18.043 5.735 1.00 86.69 247 GLU A C 1
ATOM 1906 O O . GLU A 1 247 ? 2.974 18.111 5.502 1.00 86.69 247 GLU A O 1
ATOM 1911 N N . ILE A 1 248 ? 4.764 16.878 6.045 1.00 85.50 248 ILE A N 1
ATOM 1912 C CA . ILE A 1 248 ? 4.067 15.583 6.005 1.00 85.50 248 ILE A CA 1
ATOM 1913 C C . ILE A 1 248 ? 2.875 15.563 6.965 1.00 85.50 248 ILE A C 1
ATOM 1915 O O . ILE A 1 248 ? 1.805 15.049 6.623 1.00 85.50 248 ILE A O 1
ATOM 1919 N N . LYS A 1 249 ? 3.015 16.127 8.170 1.00 88.62 249 LYS A N 1
ATOM 1920 C CA . LYS A 1 249 ? 1.915 16.207 9.140 1.00 88.62 249 LYS A CA 1
ATOM 1921 C C . LYS A 1 249 ? 0.854 17.220 8.746 1.00 88.62 249 LYS A C 1
ATOM 1923 O O . LYS A 1 249 ? -0.317 16.967 9.020 1.00 88.62 249 LYS A O 1
ATOM 1928 N N . SER A 1 250 ? 1.217 18.286 8.044 1.00 85.62 250 SER A N 1
ATOM 1929 C CA . SER A 1 250 ? 0.256 19.232 7.474 1.00 85.62 250 SER A CA 1
ATOM 1930 C C . SER A 1 250 ? -0.543 18.563 6.360 1.00 85.62 250 SER A C 1
ATOM 1932 O O . SER A 1 250 ? -1.767 18.577 6.413 1.00 85.62 250 SER A O 1
ATOM 1934 N N . VAL A 1 251 ? 0.109 17.846 5.437 1.00 78.31 251 VAL A N 1
ATOM 1935 C CA . VAL A 1 251 ? -0.576 17.036 4.412 1.00 78.31 251 VAL A CA 1
ATOM 1936 C C . VAL A 1 251 ? -1.451 15.958 5.055 1.00 78.31 251 VAL A C 1
ATOM 1938 O O . VAL A 1 251 ? -2.592 15.757 4.645 1.00 78.31 251 VAL A O 1
ATOM 1941 N N . THR A 1 252 ? -0.973 15.288 6.105 1.00 80.81 252 THR A N 1
ATOM 1942 C CA . THR A 1 252 ? -1.766 14.297 6.855 1.00 80.81 252 THR A CA 1
ATOM 1943 C C . THR A 1 252 ? -2.990 14.940 7.511 1.00 80.81 252 THR A C 1
ATOM 1945 O O . THR A 1 252 ? -4.078 14.368 7.465 1.00 80.81 252 THR A O 1
ATOM 1948 N N . LEU A 1 253 ? -2.845 16.140 8.078 1.00 80.62 253 LEU A N 1
ATOM 1949 C CA . LEU A 1 253 ? -3.947 16.904 8.651 1.00 80.62 253 LEU A CA 1
ATOM 1950 C C . LEU A 1 253 ? -4.944 17.341 7.572 1.00 80.62 253 LEU A C 1
ATOM 1952 O O . LEU A 1 253 ? -6.141 17.177 7.771 1.00 80.62 253 LEU A O 1
ATOM 1956 N N . LEU A 1 254 ? -4.480 17.820 6.418 1.00 78.94 254 LEU A N 1
ATOM 1957 C CA . LEU A 1 254 ? -5.333 18.166 5.277 1.00 78.94 254 LEU A CA 1
ATOM 1958 C C . LEU A 1 254 ? -6.088 16.939 4.743 1.00 78.94 254 LEU A C 1
ATOM 1960 O O . LEU A 1 254 ? -7.283 17.023 4.458 1.00 78.94 254 LEU A O 1
ATOM 1964 N N . ARG A 1 255 ? -5.434 15.770 4.682 1.00 73.38 255 ARG A N 1
ATOM 1965 C CA . ARG A 1 255 ? -6.079 14.484 4.356 1.00 73.38 255 ARG A CA 1
ATOM 1966 C C . ARG A 1 255 ? -7.118 14.080 5.395 1.00 73.38 255 ARG A C 1
ATOM 1968 O O . ARG A 1 255 ? -8.176 13.571 5.030 1.00 73.38 255 ARG A O 1
ATOM 1975 N N . LEU A 1 256 ? -6.823 14.295 6.678 1.00 73.62 256 LEU A N 1
ATOM 1976 C CA . LEU A 1 256 ? -7.761 14.037 7.766 1.00 73.62 256 LEU A CA 1
ATOM 1977 C C . LEU A 1 256 ? -8.992 14.931 7.586 1.00 73.62 256 LEU A C 1
ATOM 1979 O O . LEU A 1 256 ? -10.096 14.406 7.472 1.00 73.62 256 LEU A O 1
ATOM 1983 N N . LEU A 1 257 ? -8.785 16.247 7.445 1.00 74.75 257 LEU A N 1
ATOM 1984 C CA . LEU A 1 257 ? -9.816 17.273 7.242 1.00 74.75 257 LEU A CA 1
ATOM 1985 C C . LEU A 1 257 ? -10.633 17.100 5.954 1.00 74.75 257 LEU A C 1
ATOM 1987 O O . LEU A 1 257 ? -11.672 17.744 5.820 1.00 74.75 257 LEU A O 1
ATOM 1991 N N . GLY A 1 258 ? -10.206 16.222 5.046 1.00 69.50 258 GLY A N 1
ATOM 1992 C CA . GLY A 1 258 ? -10.905 15.956 3.796 1.00 69.50 258 GLY A CA 1
ATOM 1993 C C . GLY A 1 258 ? -10.591 16.928 2.670 1.00 69.50 258 GLY A C 1
ATOM 1994 O O . GLY A 1 258 ? -11.256 16.873 1.642 1.00 69.50 258 GLY A O 1
ATOM 1995 N N . VAL A 1 259 ? -9.595 17.795 2.863 1.00 75.75 259 VAL A N 1
ATOM 1996 C CA . VAL A 1 259 ? -9.106 18.743 1.852 1.00 75.75 259 VAL A CA 1
ATOM 1997 C C . VAL A 1 259 ? -8.349 17.992 0.756 1.00 75.75 259 VAL A C 1
ATOM 1999 O O . VAL A 1 259 ? -8.538 18.250 -0.425 1.00 75.75 259 VAL A O 1
ATOM 2002 N N . VAL A 1 260 ? -7.533 17.004 1.143 1.00 68.81 260 VAL A N 1
ATOM 2003 C CA . VAL A 1 260 ? -6.740 16.185 0.213 1.00 68.81 260 VAL A CA 1
ATOM 2004 C C . VAL A 1 260 ? -7.282 14.756 0.184 1.00 68.81 260 VAL A C 1
ATOM 2006 O O . VAL A 1 260 ? -7.122 13.993 1.140 1.00 68.81 260 VAL A O 1
ATOM 2009 N N . GLN A 1 261 ? -7.901 14.362 -0.930 1.00 67.12 261 GLN A N 1
ATOM 2010 C CA . GLN A 1 261 ? -8.521 13.042 -1.111 1.00 67.12 261 GLN A CA 1
ATOM 2011 C C . GLN A 1 261 ? -7.791 12.208 -2.172 1.00 67.12 261 GLN A C 1
ATOM 2013 O O . GLN A 1 261 ? -8.348 11.823 -3.191 1.00 67.12 261 GLN A O 1
ATOM 2018 N N . ILE A 1 262 ? -6.524 11.889 -1.909 1.00 62.03 262 ILE A N 1
ATOM 2019 C CA . ILE A 1 262 ? -5.678 11.097 -2.826 1.00 62.03 262 ILE A CA 1
ATOM 2020 C C . ILE A 1 262 ? -5.923 9.578 -2.758 1.00 62.03 262 ILE A C 1
ATOM 2022 O O . ILE A 1 262 ? -5.445 8.823 -3.595 1.00 62.03 262 ILE A O 1
ATOM 2026 N N . THR A 1 263 ? -6.651 9.103 -1.743 1.00 65.75 263 THR A N 1
ATOM 2027 C CA . THR A 1 263 ? -6.841 7.668 -1.443 1.00 65.75 263 THR A CA 1
ATOM 2028 C C . THR A 1 263 ? -8.250 7.408 -0.911 1.00 65.75 263 THR A C 1
ATOM 2030 O O . THR A 1 263 ? -8.928 8.334 -0.458 1.00 65.75 263 THR A O 1
ATOM 2033 N N . GLY A 1 264 ? -8.673 6.143 -0.922 1.00 70.75 264 GLY A N 1
ATOM 2034 C CA . GLY A 1 264 ? -9.969 5.720 -0.392 1.00 70.75 264 GLY A CA 1
ATOM 2035 C C . GLY A 1 264 ? -11.146 6.011 -1.326 1.00 70.75 264 GLY A C 1
ATOM 2036 O O . GLY A 1 264 ? -10.977 6.417 -2.475 1.00 70.75 264 GLY A O 1
ATOM 2037 N N . TRP A 1 265 ? -12.367 5.788 -0.838 1.00 71.75 265 TRP A N 1
ATOM 2038 C CA . TRP A 1 265 ? -13.587 5.851 -1.665 1.00 71.75 265 TRP A CA 1
ATOM 2039 C C . TRP A 1 265 ? -14.091 7.268 -1.965 1.00 71.75 265 TRP A C 1
ATOM 2041 O O . TRP A 1 265 ? -15.069 7.420 -2.690 1.00 71.75 265 TRP A O 1
ATOM 2051 N N . ASN A 1 266 ? -13.452 8.289 -1.390 1.00 71.88 266 ASN A N 1
ATOM 2052 C CA . ASN A 1 266 ? -13.767 9.694 -1.647 1.00 71.88 266 ASN A CA 1
ATOM 2053 C C . ASN A 1 266 ? -12.832 10.333 -2.691 1.00 71.88 266 ASN A C 1
ATOM 2055 O O . ASN A 1 266 ? -12.985 11.514 -2.972 1.00 71.88 266 ASN A O 1
ATOM 2059 N N . ARG A 1 267 ? -11.870 9.594 -3.263 1.00 70.56 267 ARG A N 1
ATOM 2060 C CA . ARG A 1 267 ? -10.980 10.149 -4.295 1.00 70.56 267 ARG A CA 1
ATOM 2061 C C . ARG A 1 267 ? -11.748 10.523 -5.577 1.00 70.56 267 ARG A C 1
ATOM 2063 O O . ARG A 1 267 ? -12.754 9.867 -5.879 1.00 70.56 267 ARG A O 1
ATOM 2070 N N . PRO A 1 268 ? -11.267 11.508 -6.359 1.00 66.19 268 PRO A N 1
ATOM 2071 C CA . PRO A 1 268 ? -11.881 11.879 -7.633 1.00 66.19 268 PRO A CA 1
ATOM 2072 C C . PRO A 1 268 ? -12.103 10.671 -8.558 1.00 66.19 268 PRO A C 1
ATOM 2074 O O . PRO A 1 268 ? -11.279 9.760 -8.627 1.00 66.19 268 PRO A O 1
ATOM 2077 N N . GLY A 1 269 ? -13.249 10.643 -9.245 1.00 66.81 269 GLY A N 1
ATOM 2078 C CA . GLY A 1 269 ? -13.607 9.579 -10.192 1.00 66.81 269 GLY A CA 1
ATOM 2079 C C . GLY A 1 269 ? -14.124 8.268 -9.579 1.00 66.81 269 GLY A C 1
ATOM 2080 O O . GLY A 1 269 ? -14.494 7.366 -10.329 1.00 66.81 269 GLY A O 1
ATOM 2081 N N . VAL A 1 270 ? -14.204 8.136 -8.246 1.00 67.25 270 VAL A N 1
ATOM 2082 C CA . VAL A 1 270 ? -14.737 6.931 -7.580 1.00 67.25 270 VAL A CA 1
ATOM 2083 C C . VAL A 1 270 ? -16.051 7.221 -6.859 1.00 67.25 270 VAL A C 1
ATOM 2085 O O . VAL A 1 270 ? -16.167 8.163 -6.082 1.00 67.25 270 VAL A O 1
ATOM 2088 N N . SER A 1 271 ? -17.057 6.371 -7.081 1.00 75.19 271 SER A N 1
ATOM 2089 C CA . SER A 1 271 ? -18.333 6.447 -6.366 1.00 75.19 271 SER A CA 1
ATOM 2090 C C . SER A 1 271 ? -18.299 5.608 -5.087 1.00 75.19 271 SER A C 1
ATOM 2092 O O . SER A 1 271 ? -18.050 4.401 -5.132 1.00 75.19 271 SER A O 1
ATOM 2094 N N . PHE A 1 272 ? -18.656 6.212 -3.950 1.00 78.56 272 PHE A N 1
ATOM 2095 C CA . PHE A 1 272 ? -18.820 5.512 -2.668 1.00 78.56 272 PHE A CA 1
ATOM 2096 C C . PHE A 1 272 ? -19.735 4.280 -2.781 1.00 78.56 272 PHE A C 1
ATOM 2098 O O . PHE A 1 272 ? -19.428 3.220 -2.240 1.00 78.56 272 PHE A O 1
ATOM 2105 N N . VAL A 1 273 ? -20.850 4.400 -3.514 1.00 81.75 273 VAL A N 1
ATOM 2106 C CA . VAL A 1 273 ? -21.815 3.300 -3.688 1.00 81.75 273 VAL A CA 1
ATOM 2107 C C . VAL A 1 273 ? -21.198 2.165 -4.500 1.00 81.75 273 VAL A C 1
ATOM 2109 O O . VAL A 1 273 ? -21.398 1.001 -4.157 1.00 81.75 273 VAL A O 1
ATOM 2112 N N . SER A 1 274 ? -20.419 2.495 -5.535 1.00 77.44 274 SER A N 1
ATOM 2113 C CA . SER A 1 274 ? -19.702 1.487 -6.321 1.00 77.44 274 SER A CA 1
ATOM 2114 C C . SER A 1 274 ? -18.652 0.755 -5.483 1.00 77.44 274 SER A C 1
ATOM 2116 O O . SER A 1 274 ? -18.643 -0.473 -5.491 1.00 77.44 274 SER A O 1
ATOM 2118 N N . GLY A 1 275 ? -17.873 1.475 -4.663 1.00 76.94 275 GLY A N 1
ATOM 2119 C CA . GLY A 1 275 ? -16.892 0.871 -3.757 1.00 76.94 275 GLY A CA 1
ATOM 2120 C C . GLY A 1 275 ? -17.540 -0.047 -2.715 1.00 76.94 275 GLY A C 1
ATOM 2121 O O . GLY A 1 275 ? -17.078 -1.166 -2.490 1.00 76.94 275 GLY A O 1
ATOM 2122 N N . LEU A 1 276 ? -18.676 0.366 -2.141 1.00 81.50 276 LEU A N 1
ATOM 2123 C CA . LEU A 1 276 ? -19.438 -0.473 -1.213 1.00 81.50 276 LEU A CA 1
ATOM 2124 C C . LEU A 1 276 ? -19.974 -1.742 -1.895 1.00 81.50 276 LEU A C 1
ATOM 2126 O O . LEU A 1 276 ? -19.873 -2.831 -1.329 1.00 81.50 276 LEU A O 1
ATOM 2130 N N . ALA A 1 277 ? -20.545 -1.608 -3.095 1.00 84.62 277 ALA A N 1
ATOM 2131 C CA . ALA A 1 277 ? -21.090 -2.730 -3.858 1.00 84.62 277 ALA A CA 1
ATOM 2132 C C . ALA A 1 277 ? -19.997 -3.729 -4.266 1.00 84.62 277 ALA A C 1
ATOM 2134 O O . ALA A 1 277 ? -20.201 -4.938 -4.200 1.00 84.62 277 ALA A O 1
ATOM 2135 N N . GLU A 1 278 ? -18.820 -3.231 -4.626 1.00 80.81 278 GLU A N 1
ATOM 2136 C CA . GLU A 1 278 ? -17.671 -4.039 -5.016 1.00 80.81 278 GLU A CA 1
ATOM 2137 C C . GLU A 1 278 ? -17.106 -4.858 -3.844 1.00 80.81 278 GLU A C 1
ATOM 2139 O O . GLU A 1 278 ? -16.715 -6.017 -4.008 1.00 80.81 278 GLU A O 1
ATOM 2144 N N . GLN A 1 279 ? -17.131 -4.284 -2.641 1.00 85.50 279 GLN A N 1
ATOM 2145 C CA . GLN A 1 279 ? -16.564 -4.887 -1.436 1.00 85.50 279 GLN A CA 1
ATOM 2146 C C . GLN A 1 279 ? -17.589 -5.663 -0.587 1.00 85.50 279 GLN A C 1
ATOM 2148 O O . GLN A 1 279 ? -17.214 -6.355 0.367 1.00 85.50 279 GLN A O 1
ATOM 2153 N N . VAL A 1 280 ? -18.886 -5.609 -0.927 1.00 88.12 280 VAL A N 1
ATOM 2154 C CA . VAL A 1 280 ? -19.965 -6.253 -0.151 1.00 88.12 280 VAL A CA 1
ATOM 2155 C C . VAL A 1 280 ? -19.731 -7.751 0.030 1.00 88.12 280 VAL A C 1
ATOM 2157 O O . VAL A 1 280 ? -19.940 -8.288 1.115 1.00 88.12 280 VAL A O 1
ATOM 2160 N N . ASN A 1 281 ? -19.209 -8.420 -0.998 1.00 85.75 281 ASN A N 1
ATOM 2161 C CA . ASN A 1 281 ? -18.931 -9.853 -0.960 1.00 85.75 281 ASN A CA 1
ATOM 2162 C C . ASN A 1 281 ? -17.848 -10.223 0.062 1.00 85.75 281 ASN A C 1
ATOM 2164 O O . ASN A 1 281 ? -17.822 -11.359 0.535 1.00 85.75 281 ASN A O 1
ATOM 2168 N N . GLN A 1 282 ? -16.962 -9.283 0.396 1.00 87.94 282 GLN A N 1
ATOM 2169 C CA . GLN A 1 282 ? -15.909 -9.486 1.381 1.00 87.94 282 GLN A CA 1
ATOM 2170 C C . GLN A 1 282 ? -16.354 -9.062 2.785 1.00 87.94 282 GLN A C 1
ATOM 2172 O O . GLN A 1 282 ? -16.101 -9.793 3.745 1.00 87.94 282 GLN A O 1
ATOM 2177 N N . TYR A 1 283 ? -17.058 -7.932 2.912 1.00 93.50 283 TYR A N 1
ATOM 2178 C CA . TYR A 1 283 ? -17.322 -7.281 4.204 1.00 93.50 283 TYR A CA 1
ATOM 2179 C C . TYR A 1 283 ? -18.798 -7.213 4.627 1.00 93.50 283 TYR A C 1
ATOM 2181 O O . TYR A 1 283 ? -19.117 -6.503 5.581 1.00 93.50 283 TYR A O 1
ATOM 2189 N N . ALA A 1 284 ? -19.709 -7.960 3.988 1.00 94.06 284 ALA A N 1
ATOM 2190 C CA . ALA A 1 284 ? -21.140 -7.943 4.322 1.00 94.06 284 ALA A CA 1
ATOM 2191 C C . ALA A 1 284 ? -21.423 -8.085 5.829 1.00 94.06 284 ALA A C 1
ATOM 2193 O O . ALA A 1 284 ? -22.208 -7.316 6.382 1.00 94.06 284 ALA A O 1
ATOM 2194 N N . ALA A 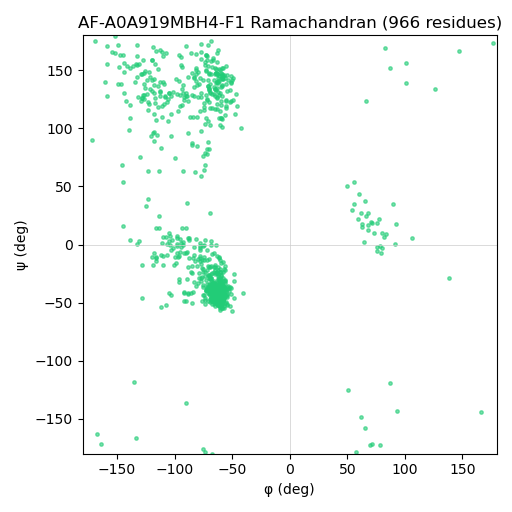1 285 ? -20.763 -9.030 6.512 1.00 96.06 285 ALA A N 1
ATOM 2195 C CA . ALA A 1 285 ? -20.928 -9.221 7.955 1.00 96.06 285 ALA A CA 1
ATOM 2196 C C . ALA A 1 285 ? -20.557 -7.959 8.753 1.00 96.06 285 ALA A C 1
ATOM 2198 O O . ALA A 1 285 ? -21.339 -7.518 9.597 1.00 96.06 285 ALA A O 1
ATOM 2199 N N . SER A 1 286 ? -19.418 -7.337 8.437 1.00 96.62 286 SER A N 1
ATOM 2200 C CA . SER A 1 286 ? -18.964 -6.098 9.072 1.00 96.62 286 SER A CA 1
ATOM 2201 C C . SER A 1 286 ? -19.940 -4.947 8.818 1.00 96.62 286 SER A C 1
ATOM 2203 O O . SER A 1 286 ? -20.280 -4.215 9.745 1.00 96.62 286 SER A O 1
ATOM 2205 N N . TYR A 1 287 ? -20.473 -4.814 7.600 1.00 94.62 287 TYR A N 1
ATOM 2206 C CA . TYR A 1 287 ? -21.469 -3.784 7.279 1.00 94.62 287 TYR A CA 1
ATOM 2207 C C . TYR A 1 287 ? -22.785 -3.982 8.032 1.00 94.62 287 TYR A C 1
ATOM 2209 O O . TYR A 1 287 ? -23.342 -3.015 8.552 1.00 94.62 287 TYR A O 1
ATOM 2217 N N . VAL A 1 288 ? -23.261 -5.223 8.169 1.00 95.31 288 VAL A N 1
ATOM 2218 C CA . VAL A 1 288 ? -24.451 -5.528 8.979 1.00 95.31 288 VAL A CA 1
ATOM 2219 C C . VAL A 1 288 ? -24.204 -5.182 10.448 1.00 95.31 288 VAL A C 1
ATOM 2221 O O . VAL A 1 288 ? -25.051 -4.557 11.083 1.00 95.31 288 VAL A O 1
ATOM 2224 N N . VAL A 1 289 ? -23.036 -5.525 10.993 1.00 96.88 289 VAL A N 1
ATOM 2225 C CA . VAL A 1 289 ? -22.658 -5.177 12.371 1.00 96.88 289 VAL A CA 1
ATOM 2226 C C . VAL A 1 289 ? -22.591 -3.664 12.576 1.00 96.88 289 VAL A C 1
ATOM 2228 O O . VAL A 1 289 ? -23.089 -3.167 13.588 1.00 96.88 289 VAL A O 1
ATOM 2231 N N . LEU A 1 290 ? -22.023 -2.916 11.629 1.00 95.81 290 LEU A N 1
ATOM 2232 C CA . LEU A 1 290 ? -22.006 -1.452 11.663 1.00 95.81 290 LEU A CA 1
ATOM 2233 C C . LEU A 1 290 ? -23.429 -0.874 11.590 1.00 95.81 290 LEU A C 1
ATOM 2235 O O . LEU A 1 290 ? -23.786 0.016 12.358 1.00 95.81 290 LEU A O 1
ATOM 2239 N N . ALA A 1 291 ? -24.305 -1.414 10.745 1.00 94.88 291 ALA A N 1
ATOM 2240 C CA . ALA A 1 291 ? -25.698 -0.973 10.701 1.00 94.88 291 ALA A CA 1
ATOM 2241 C C . ALA A 1 291 ? -26.420 -1.231 12.040 1.00 94.88 291 ALA A C 1
ATOM 2243 O O . ALA A 1 291 ? -27.069 -0.339 12.594 1.00 94.88 291 ALA A O 1
ATOM 2244 N N . LEU A 1 292 ? -26.257 -2.426 12.615 1.00 94.75 292 LEU A N 1
ATOM 2245 C CA . LEU A 1 292 ? -26.843 -2.788 13.909 1.00 94.75 292 LEU A CA 1
ATOM 2246 C C . LEU A 1 292 ? -26.266 -1.951 15.059 1.00 94.75 292 LEU A C 1
ATOM 2248 O O . LEU A 1 292 ? -27.010 -1.535 15.949 1.00 94.75 292 LEU A O 1
ATOM 2252 N N . GLY A 1 293 ? -24.971 -1.636 15.026 1.00 96.00 293 GLY A N 1
ATOM 2253 C CA . GLY A 1 293 ? -24.328 -0.737 15.981 1.00 96.00 293 GLY A CA 1
ATOM 2254 C C . GLY A 1 293 ? -24.812 0.715 15.860 1.00 96.00 293 GLY A C 1
ATOM 2255 O O . GLY A 1 293 ? -24.998 1.387 16.878 1.00 96.00 293 GLY A O 1
ATOM 2256 N N . ALA A 1 294 ? -25.099 1.203 14.652 1.00 94.38 294 ALA A N 1
ATOM 2257 C CA . ALA A 1 294 ? -25.701 2.521 14.449 1.00 94.38 294 ALA A CA 1
ATOM 2258 C C . ALA A 1 294 ? -27.124 2.570 15.031 1.00 94.38 294 ALA A C 1
ATOM 2260 O O . ALA A 1 294 ? -27.462 3.482 15.794 1.00 94.38 294 ALA A O 1
ATOM 2261 N N . VAL A 1 295 ? -27.933 1.534 14.773 1.00 93.75 295 VAL A N 1
ATOM 2262 C CA . VAL A 1 295 ? -29.265 1.369 15.380 1.00 93.75 295 VAL A CA 1
ATOM 2263 C C . VAL A 1 295 ? -29.166 1.298 16.906 1.00 93.75 295 VAL A C 1
ATOM 2265 O O . VAL A 1 295 ? -29.937 1.955 17.611 1.00 93.75 295 VAL A O 1
ATOM 2268 N N . ALA A 1 296 ? -28.186 0.563 17.436 1.00 93.38 296 ALA A N 1
ATOM 2269 C CA . ALA A 1 296 ? -27.906 0.481 18.866 1.00 93.38 296 ALA A CA 1
ATOM 2270 C C . ALA A 1 296 ? -27.606 1.858 19.474 1.00 93.38 296 ALA A C 1
ATOM 2272 O O . ALA A 1 296 ? -28.138 2.206 20.532 1.00 93.38 296 ALA A O 1
ATOM 2273 N N . THR A 1 297 ? -26.793 2.655 18.782 1.00 94.56 297 THR A N 1
ATOM 2274 C CA . THR A 1 297 ? -26.418 4.016 19.180 1.00 94.56 297 THR A CA 1
ATOM 2275 C C . THR A 1 297 ? -27.644 4.921 19.239 1.00 94.56 297 THR A C 1
ATOM 2277 O O . THR A 1 297 ? -27.919 5.522 20.283 1.00 94.56 297 THR A O 1
ATOM 2280 N N . ALA A 1 298 ? -28.434 4.957 18.162 1.00 92.06 298 ALA A N 1
ATOM 2281 C CA . ALA A 1 298 ? -29.673 5.727 18.093 1.00 92.06 298 ALA A CA 1
ATOM 2282 C C . ALA A 1 298 ? -30.652 5.314 19.202 1.00 92.06 298 ALA A C 1
ATOM 2284 O O . ALA A 1 298 ? -31.221 6.157 19.897 1.00 92.06 298 ALA A O 1
ATOM 2285 N N . TRP A 1 299 ? -30.801 4.010 19.436 1.00 91.69 299 TRP A N 1
ATOM 2286 C CA . TRP A 1 299 ? -31.682 3.496 20.475 1.00 91.69 299 TRP A CA 1
ATOM 2287 C C . TRP A 1 299 ? -31.220 3.892 21.883 1.00 91.69 299 TRP A C 1
ATOM 2289 O O . TRP A 1 299 ? -32.039 4.346 22.685 1.00 91.69 299 TRP A O 1
ATOM 2299 N N . LEU A 1 300 ? -29.923 3.781 22.195 1.00 92.69 300 LEU A N 1
ATOM 2300 C CA . LEU A 1 300 ? -29.361 4.169 23.495 1.00 92.69 300 LEU A CA 1
ATOM 2301 C C . LEU A 1 300 ? -29.457 5.682 23.747 1.00 92.69 300 LEU A C 1
ATOM 2303 O O . LEU A 1 300 ? -29.746 6.092 24.875 1.00 92.69 300 LEU A O 1
ATOM 2307 N N . LEU A 1 301 ? -29.308 6.519 22.714 1.00 92.12 301 LEU A N 1
ATOM 2308 C CA . LEU A 1 301 ? -29.495 7.974 22.819 1.00 92.12 301 LEU A CA 1
ATOM 2309 C C . LEU A 1 301 ? -30.893 8.357 23.326 1.00 92.12 301 LEU A C 1
ATOM 2311 O O . LEU A 1 301 ? -31.048 9.366 24.021 1.00 92.12 301 LEU A O 1
ATOM 2315 N N . LEU A 1 302 ? -31.901 7.527 23.058 1.00 92.06 302 LEU A N 1
ATOM 2316 C CA . LEU A 1 302 ? -33.290 7.741 23.470 1.00 92.06 302 LEU A CA 1
ATOM 2317 C C . LEU A 1 302 ? -33.617 7.173 24.864 1.00 92.06 302 LEU A C 1
ATOM 2319 O O . LEU A 1 302 ? -34.774 7.210 25.299 1.00 92.06 302 LEU A O 1
ATOM 2323 N N . ARG A 1 303 ? -32.622 6.658 25.600 1.00 90.56 303 ARG A N 1
ATOM 2324 C CA . ARG A 1 303 ? -32.817 6.029 26.917 1.00 90.56 303 ARG A CA 1
ATOM 2325 C C . ARG A 1 303 ? -32.104 6.772 28.050 1.00 90.56 303 ARG A C 1
ATOM 2327 O O . ARG A 1 303 ? -31.131 7.508 27.865 1.00 90.56 303 ARG A O 1
ATOM 2334 N N . ARG A 1 304 ? -32.634 6.594 29.261 1.00 87.12 304 ARG A N 1
ATOM 2335 C CA . ARG A 1 304 ? -31.945 6.864 30.526 1.00 87.12 304 ARG A CA 1
ATOM 2336 C C . ARG A 1 304 ? -30.986 5.708 30.775 1.00 87.12 304 ARG A C 1
ATOM 2338 O O . ARG A 1 304 ? -31.397 4.552 30.722 1.00 87.12 304 ARG A O 1
ATOM 2345 N N . LEU A 1 305 ? -29.720 6.034 31.012 1.00 90.12 305 LEU A N 1
ATOM 2346 C CA . LEU A 1 305 ? -28.622 5.074 30.961 1.00 90.12 305 LEU A CA 1
ATOM 2347 C C . LEU A 1 305 ? -28.026 4.845 32.349 1.00 90.12 305 LEU A C 1
ATOM 2349 O O . LEU A 1 305 ? -27.597 5.791 33.017 1.00 90.12 305 LEU A O 1
ATOM 2353 N N . GLY A 1 306 ? -27.930 3.576 32.746 1.00 90.62 306 GLY A N 1
ATOM 2354 C CA . GLY A 1 306 ? -27.039 3.166 33.831 1.00 90.62 306 GLY A CA 1
ATOM 2355 C C . GLY A 1 306 ? -25.555 3.312 33.442 1.00 90.62 306 GLY A C 1
ATOM 2356 O O . GLY A 1 306 ? -25.258 3.620 32.287 1.00 90.62 306 GLY A O 1
ATOM 2357 N N . PRO A 1 307 ? -24.613 3.074 34.374 1.00 92.06 307 PRO A N 1
ATOM 2358 C CA . PRO A 1 307 ? -23.176 3.225 34.120 1.00 92.06 307 PRO A CA 1
ATOM 2359 C C . PRO A 1 307 ? -22.670 2.416 32.914 1.00 92.06 307 PRO A C 1
ATOM 2361 O O . PRO A 1 307 ? -22.118 3.005 31.989 1.00 92.06 307 PRO A O 1
ATOM 2364 N N . SER A 1 308 ? -22.953 1.110 32.852 1.00 93.88 308 SER A N 1
ATOM 2365 C CA . SER A 1 308 ? -22.505 0.228 31.759 1.00 93.88 308 SER A CA 1
ATOM 2366 C C . SER A 1 308 ? -23.064 0.660 30.395 1.00 93.88 308 SER A C 1
ATOM 2368 O O . SER A 1 308 ? -22.320 0.825 29.432 1.00 93.88 308 SER A O 1
ATOM 2370 N N . ALA A 1 309 ? -24.368 0.952 30.317 1.00 94.25 309 ALA A N 1
ATOM 2371 C CA . ALA A 1 309 ? -25.010 1.421 29.084 1.00 94.25 309 ALA A CA 1
ATOM 2372 C C . ALA A 1 309 ? -24.488 2.791 28.619 1.00 94.25 309 ALA A C 1
ATOM 2374 O O . ALA A 1 309 ? -24.408 3.058 27.424 1.00 94.25 309 ALA A O 1
ATOM 2375 N N . ARG A 1 310 ? -24.125 3.666 29.563 1.00 95.38 310 ARG A N 1
ATOM 2376 C CA . ARG A 1 310 ? -23.538 4.978 29.274 1.00 95.38 310 ARG A CA 1
ATOM 2377 C C . ARG A 1 310 ? -22.112 4.854 28.754 1.00 95.38 310 ARG A C 1
ATOM 2379 O O . ARG A 1 310 ? -21.754 5.600 27.853 1.00 95.38 310 ARG A O 1
ATOM 2386 N N . TRP A 1 311 ? -21.319 3.934 29.303 1.00 97.25 311 TRP A N 1
ATOM 2387 C CA . TRP A 1 311 ? -19.974 3.657 28.799 1.00 97.25 311 TRP A CA 1
ATOM 2388 C C . TRP A 1 311 ? -20.027 3.103 27.378 1.00 97.25 311 TRP A C 1
ATOM 2390 O O . TRP A 1 311 ? -19.328 3.597 26.501 1.00 97.25 311 TRP A O 1
ATOM 2400 N N . LEU A 1 312 ? -20.915 2.134 27.135 1.00 97.50 312 LEU A N 1
ATOM 2401 C CA . LEU A 1 312 ? -21.151 1.600 25.797 1.00 97.50 312 LEU A CA 1
ATOM 2402 C C . LEU A 1 312 ? -21.586 2.699 24.818 1.00 97.50 312 LEU A C 1
ATOM 2404 O O . LEU A 1 312 ? -21.039 2.779 23.726 1.00 97.50 312 LEU A O 1
ATOM 2408 N N . LEU A 1 313 ? -22.519 3.576 25.213 1.00 97.12 313 LEU A N 1
ATOM 2409 C CA . LEU A 1 313 ? -22.909 4.708 24.373 1.00 97.12 313 LEU A CA 1
ATOM 2410 C C . LEU A 1 313 ? -21.737 5.663 24.119 1.00 97.12 313 LEU A C 1
ATOM 2412 O O . LEU A 1 313 ? -21.593 6.132 23.001 1.00 97.12 313 LEU A O 1
ATOM 2416 N N . ALA A 1 314 ? -20.909 5.960 25.120 1.00 97.81 314 ALA A N 1
ATOM 2417 C CA . ALA A 1 314 ? -19.745 6.822 24.930 1.00 97.81 314 ALA A CA 1
ATOM 2418 C C . ALA A 1 314 ? -18.769 6.240 23.902 1.00 97.81 314 ALA A C 1
ATOM 2420 O O . ALA A 1 314 ? -18.301 6.976 23.043 1.00 97.81 314 ALA A O 1
ATOM 2421 N N . TRP A 1 315 ? -18.527 4.928 23.966 1.00 98.19 315 TRP A N 1
ATOM 2422 C CA . TRP A 1 315 ? -17.664 4.222 23.021 1.00 98.19 315 TRP A CA 1
ATOM 2423 C C . TRP A 1 315 ? -18.260 4.201 21.611 1.00 98.19 315 TRP A C 1
ATOM 2425 O O . TRP A 1 315 ? -17.570 4.471 20.638 1.00 98.19 315 TRP A O 1
ATOM 2435 N N . LEU A 1 316 ? -19.567 3.955 21.497 1.00 97.75 316 LEU A N 1
ATOM 2436 C CA . LEU A 1 316 ? -20.271 4.047 20.222 1.00 97.75 316 LEU A CA 1
ATOM 2437 C C . LEU A 1 316 ? -20.207 5.462 19.642 1.00 97.75 316 LEU A C 1
ATOM 2439 O O . LEU A 1 316 ? -19.923 5.616 18.465 1.00 97.75 316 LEU A O 1
ATOM 2443 N N . LEU A 1 317 ? -20.446 6.501 20.444 1.00 96.19 317 LEU A N 1
ATOM 2444 C CA . LEU A 1 317 ? -20.435 7.879 19.954 1.00 96.19 317 LEU A CA 1
ATOM 2445 C C . LEU A 1 317 ? -19.065 8.284 19.420 1.00 96.19 317 LEU A C 1
ATOM 2447 O O . LEU A 1 317 ? -19.008 8.912 18.372 1.00 96.19 317 LEU A O 1
ATOM 2451 N N . THR A 1 318 ? -17.976 7.919 20.096 1.00 96.56 318 THR A N 1
ATOM 2452 C CA . THR A 1 318 ? -16.629 8.222 19.602 1.00 96.56 318 THR A CA 1
ATOM 2453 C C . THR A 1 318 ? -16.281 7.419 18.350 1.00 96.56 318 THR A C 1
ATOM 2455 O O . THR A 1 318 ? -15.803 7.997 17.376 1.00 96.56 318 THR A O 1
ATOM 2458 N N . SER A 1 319 ? -16.596 6.122 18.325 1.00 95.81 319 SER A N 1
ATOM 2459 C CA . SER A 1 319 ? -16.390 5.254 17.160 1.00 95.81 319 SER A CA 1
ATOM 2460 C C . SER A 1 319 ? -17.214 5.685 15.936 1.00 95.81 319 SER A C 1
ATOM 2462 O O . SER A 1 319 ? -16.673 5.775 14.840 1.00 95.81 319 SER A O 1
ATOM 2464 N N . TYR A 1 320 ? -18.507 5.990 16.090 1.00 94.56 320 TYR A N 1
ATOM 2465 C CA . TYR A 1 320 ? -19.359 6.438 14.979 1.00 94.56 320 TYR A CA 1
ATOM 2466 C C . TYR A 1 320 ? -19.113 7.891 14.588 1.00 94.56 320 TYR A C 1
ATOM 2468 O O . TYR A 1 320 ? -19.313 8.214 13.425 1.00 94.56 320 TYR A O 1
ATOM 2476 N N . ALA A 1 321 ? -18.663 8.760 15.499 1.00 91.12 321 ALA A N 1
ATOM 2477 C CA . ALA A 1 321 ? -18.199 10.090 15.109 1.00 91.12 321 ALA A CA 1
ATOM 2478 C C . ALA A 1 321 ? -16.984 9.979 14.182 1.00 91.12 321 ALA A C 1
ATOM 2480 O O . ALA A 1 321 ? -16.965 10.618 13.135 1.00 91.12 321 ALA A O 1
ATOM 2481 N N . PHE A 1 322 ? -16.026 9.110 14.517 1.00 90.56 322 PHE A N 1
ATOM 2482 C CA . PHE A 1 322 ? -14.894 8.814 13.643 1.00 90.56 322 PHE A CA 1
ATOM 2483 C C . PHE A 1 322 ? -15.332 8.174 12.316 1.00 90.56 322 PHE A C 1
ATOM 2485 O O . PHE A 1 322 ? -14.951 8.656 11.257 1.00 90.56 322 PHE A O 1
ATOM 2492 N N . GLY A 1 323 ? -16.185 7.146 12.348 1.00 90.25 323 GLY A N 1
ATOM 2493 C CA . GLY A 1 323 ? -16.681 6.501 11.127 1.00 90.25 323 GLY A CA 1
ATOM 2494 C C . GLY A 1 323 ? -17.496 7.438 10.226 1.00 90.25 323 GLY A C 1
ATOM 2495 O O . GLY A 1 323 ? -17.334 7.430 9.012 1.00 90.25 323 GLY A O 1
ATOM 2496 N N . ALA A 1 324 ? -18.349 8.288 10.802 1.00 87.50 324 ALA A N 1
ATOM 2497 C CA . ALA A 1 324 ? -19.076 9.302 10.042 1.00 87.50 324 ALA A CA 1
ATOM 2498 C C . ALA A 1 324 ? -18.113 10.330 9.441 1.00 87.50 324 ALA A C 1
ATOM 2500 O O . ALA A 1 324 ? -18.288 10.727 8.296 1.00 87.50 324 ALA A O 1
ATOM 2501 N N . TYR A 1 325 ? -17.082 10.727 10.185 1.00 84.50 325 TYR A N 1
ATOM 2502 C CA . TYR A 1 325 ? -16.061 11.644 9.702 1.00 84.50 325 TYR A CA 1
ATOM 2503 C C . TYR A 1 325 ? -15.270 11.078 8.519 1.00 84.50 325 TYR A C 1
ATOM 2505 O O . TYR A 1 325 ? -15.120 11.766 7.513 1.00 84.50 325 TYR A O 1
ATOM 2513 N N . THR A 1 326 ? -14.809 9.827 8.590 1.00 82.94 326 THR A N 1
ATOM 2514 C CA . THR A 1 326 ? -14.052 9.213 7.488 1.00 82.94 326 THR A CA 1
ATOM 2515 C C . THR A 1 326 ? -14.901 9.031 6.235 1.00 82.94 326 THR A C 1
ATOM 2517 O O . THR A 1 326 ? -14.390 9.218 5.138 1.00 82.94 326 THR A O 1
ATOM 2520 N N . VAL A 1 327 ? -16.198 8.731 6.377 1.00 82.19 327 VAL A N 1
ATOM 2521 C CA . VAL A 1 327 ? -17.137 8.643 5.245 1.00 82.19 327 VAL A CA 1
ATOM 2522 C C . VAL A 1 327 ? -17.439 10.025 4.659 1.00 82.19 327 VAL A C 1
ATO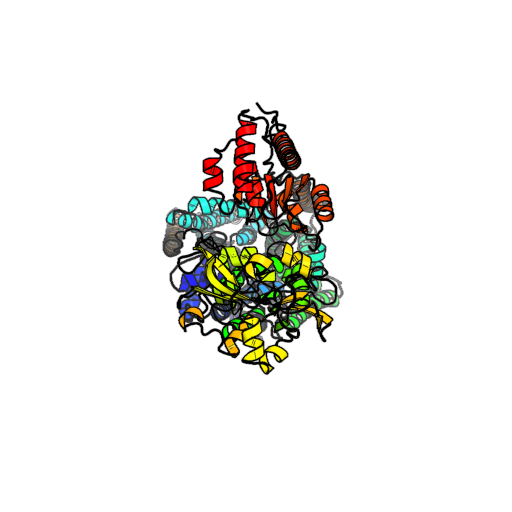M 2524 O O . VAL A 1 327 ? -17.404 10.203 3.442 1.00 82.19 327 VAL A O 1
ATOM 2527 N N . LEU A 1 328 ? -17.762 11.003 5.509 1.00 78.94 328 LEU A N 1
ATOM 2528 C CA . LEU A 1 328 ? -18.268 12.302 5.068 1.00 78.94 328 LEU A CA 1
ATOM 2529 C C . LEU A 1 328 ? -17.174 13.275 4.654 1.00 78.94 328 LEU A C 1
ATOM 2531 O O . LEU A 1 328 ? -17.452 14.104 3.805 1.00 78.94 328 LEU A O 1
ATOM 2535 N N . LEU A 1 329 ? -15.988 13.232 5.248 1.00 72.62 329 LEU A N 1
ATOM 2536 C CA . LEU A 1 329 ? -14.939 14.228 5.015 1.00 72.62 329 LEU A CA 1
ATOM 2537 C C . LEU A 1 329 ? -13.615 13.552 4.650 1.00 72.62 329 LEU A C 1
ATOM 2539 O O . LEU A 1 329 ? -12.987 13.935 3.672 1.00 72.62 329 LEU A O 1
ATOM 2543 N N . GLY A 1 330 ? -13.214 12.517 5.385 1.00 66.44 330 GLY A N 1
ATOM 2544 C CA . GLY A 1 330 ? -11.885 11.922 5.248 1.00 66.44 330 GLY A CA 1
ATOM 2545 C C . GLY A 1 330 ? -11.660 11.037 4.014 1.00 66.44 330 GLY A C 1
ATOM 2546 O O . GLY A 1 330 ? -12.519 10.834 3.156 1.00 66.44 330 GLY A O 1
ATOM 2547 N N . THR A 1 331 ? -10.467 10.450 3.965 1.00 65.88 331 THR A N 1
ATOM 2548 C CA . THR A 1 331 ? -10.079 9.398 3.017 1.00 65.88 331 THR A CA 1
ATOM 2549 C C . THR A 1 331 ? -10.611 8.058 3.523 1.00 65.88 331 THR A C 1
ATOM 2551 O O . THR A 1 331 ? -9.950 7.354 4.283 1.00 65.88 331 THR A O 1
ATOM 2554 N N . LEU A 1 332 ? -11.867 7.732 3.208 1.00 77.94 332 LEU A N 1
ATOM 2555 C CA . LEU A 1 332 ? -12.475 6.480 3.657 1.00 77.94 332 LEU A CA 1
ATOM 2556 C C . LEU A 1 332 ? -11.673 5.269 3.151 1.00 77.94 332 LEU A C 1
ATOM 2558 O O . LEU A 1 332 ? -11.834 4.858 2.003 1.00 77.94 332 LEU A O 1
ATOM 2562 N N . ASN A 1 333 ? -10.856 4.700 4.038 1.00 80.50 333 ASN A N 1
ATOM 2563 C CA . ASN A 1 333 ? -10.121 3.453 3.853 1.00 80.50 333 ASN A CA 1
ATOM 2564 C C . ASN A 1 333 ? -10.718 2.375 4.761 1.00 80.50 333 ASN A C 1
ATOM 2566 O O . ASN A 1 333 ? -11.050 2.636 5.924 1.00 80.50 333 ASN A O 1
ATOM 2570 N N . GLU A 1 334 ? -10.831 1.148 4.260 1.00 84.31 334 GLU A N 1
ATOM 2571 C CA . GLU A 1 334 ? -11.506 0.053 4.962 1.00 84.31 334 GLU A CA 1
ATOM 2572 C C . GLU A 1 334 ? -10.826 -0.305 6.296 1.00 84.31 334 GLU A C 1
ATOM 2574 O O . GLU A 1 334 ? -11.501 -0.734 7.235 1.00 84.31 334 GLU A O 1
ATOM 2579 N N . GLN A 1 335 ? -9.515 -0.068 6.424 1.00 87.88 335 GLN A N 1
ATOM 2580 C CA . GLN A 1 335 ? -8.751 -0.327 7.652 1.00 87.88 335 GLN A CA 1
ATOM 2581 C C . GLN A 1 335 ? -9.217 0.508 8.850 1.00 87.88 335 GLN A C 1
ATOM 2583 O O . GLN A 1 335 ? -9.120 0.072 9.997 1.00 87.88 335 GLN A O 1
ATOM 2588 N N . PHE A 1 336 ? -9.831 1.671 8.616 1.00 90.62 336 PHE A N 1
ATOM 2589 C CA . PHE A 1 336 ? -10.351 2.507 9.698 1.00 90.62 336 PHE A CA 1
ATOM 2590 C C . PHE A 1 336 ? -11.562 1.894 10.408 1.00 90.62 336 PHE A C 1
ATOM 2592 O O . PHE A 1 336 ? -11.832 2.228 11.566 1.00 90.62 336 PHE A O 1
ATOM 2599 N N . PHE A 1 337 ? -12.260 0.938 9.789 1.00 93.62 337 PHE A N 1
ATOM 2600 C CA . PHE A 1 337 ? -13.358 0.236 10.452 1.00 93.62 337 PHE A CA 1
ATOM 2601 C C . PHE A 1 337 ? -12.897 -0.613 11.648 1.00 93.62 337 PHE A C 1
ATOM 2603 O O . PHE A 1 337 ? -13.716 -0.875 12.535 1.00 93.62 337 PHE A O 1
ATOM 2610 N N . VAL A 1 338 ? -11.601 -0.940 11.760 1.00 96.38 338 VAL A N 1
ATOM 2611 C CA . VAL A 1 338 ? -11.008 -1.610 12.936 1.00 96.38 338 VAL A CA 1
ATOM 2612 C C . VAL A 1 338 ? -11.266 -0.829 14.237 1.00 96.38 338 VAL A C 1
ATOM 2614 O O . VAL A 1 338 ? -11.451 -1.436 15.291 1.00 96.38 338 VAL A O 1
ATOM 2617 N N . TYR A 1 339 ? -11.382 0.503 14.177 1.00 95.94 339 TYR A N 1
ATOM 2618 C CA . TYR A 1 339 ? -11.656 1.359 15.343 1.00 95.94 339 TYR A CA 1
ATOM 2619 C C . TYR A 1 339 ? -13.158 1.541 15.647 1.00 95.94 339 TYR A C 1
ATOM 2621 O O . TYR A 1 339 ? -13.534 2.044 16.713 1.00 95.94 339 TYR A O 1
ATOM 2629 N N . VAL A 1 340 ? -14.040 1.133 14.727 1.00 96.69 340 VAL A N 1
ATOM 2630 C CA . VAL A 1 340 ? -15.501 1.304 14.841 1.00 96.69 340 VAL A CA 1
ATOM 2631 C C . VAL A 1 340 ? -16.195 -0.003 15.222 1.00 96.69 340 VAL A C 1
ATOM 2633 O O . VAL A 1 340 ? -17.061 -0.033 16.105 1.00 96.69 340 VAL A O 1
ATOM 2636 N N . LEU A 1 341 ? -15.785 -1.100 14.587 1.00 97.75 341 LEU A N 1
ATOM 2637 C CA . LEU A 1 341 ? -16.394 -2.421 14.727 1.00 97.75 341 LEU A CA 1
ATOM 2638 C C . LEU A 1 341 ? -16.421 -2.963 16.159 1.00 97.75 341 LEU A C 1
ATOM 2640 O O . LEU A 1 341 ? -17.475 -3.463 16.552 1.00 97.75 341 LEU A O 1
ATOM 2644 N N . PRO A 1 342 ? -15.364 -2.841 16.986 1.00 98.44 342 PRO A N 1
ATOM 2645 C CA . PRO A 1 342 ? -15.389 -3.348 18.356 1.00 98.44 342 PRO A CA 1
ATOM 2646 C C . PRO A 1 342 ? -16.571 -2.824 19.187 1.00 98.44 342 PRO A C 1
ATOM 2648 O O . PRO A 1 342 ? -17.266 -3.604 19.842 1.00 98.44 342 PRO A O 1
ATOM 2651 N N . ALA A 1 343 ? -16.857 -1.518 19.115 1.00 98.25 343 ALA A N 1
ATOM 2652 C CA . ALA A 1 343 ? -17.988 -0.915 19.818 1.00 98.25 343 ALA A CA 1
ATOM 2653 C C . ALA A 1 343 ? -19.328 -1.414 19.256 1.00 98.25 343 ALA A C 1
ATOM 2655 O O . ALA A 1 343 ? -20.237 -1.763 20.016 1.00 98.25 343 ALA A O 1
ATOM 2656 N N . ALA A 1 344 ? -19.439 -1.475 17.925 1.00 98.12 344 ALA A N 1
ATOM 2657 C CA . ALA A 1 344 ? -20.632 -1.929 17.217 1.00 98.12 344 ALA A CA 1
ATOM 2658 C C . ALA A 1 344 ? -20.967 -3.402 17.518 1.00 98.12 344 ALA A C 1
ATOM 2660 O O . ALA A 1 344 ? -22.122 -3.718 17.813 1.00 98.12 344 ALA A O 1
ATOM 2661 N N . LEU A 1 345 ? -19.962 -4.284 17.528 1.00 97.81 345 LEU A N 1
ATOM 2662 C CA . LEU A 1 345 ? -20.074 -5.703 17.880 1.00 97.81 345 LEU A CA 1
ATOM 2663 C C . LEU A 1 345 ? -20.603 -5.875 19.302 1.00 97.81 345 LEU A C 1
ATOM 2665 O O . LEU A 1 345 ? -21.636 -6.516 19.515 1.00 97.81 345 LEU A O 1
ATOM 2669 N N . VAL A 1 346 ? -19.933 -5.252 20.277 1.00 98.12 346 VAL A N 1
ATOM 2670 C CA . VAL A 1 346 ? -20.325 -5.343 21.690 1.00 98.12 346 VAL A CA 1
ATOM 2671 C C . VAL A 1 346 ? -21.742 -4.806 21.889 1.00 98.12 346 VAL A C 1
ATOM 2673 O O . VAL A 1 346 ? -22.550 -5.426 22.583 1.00 98.12 346 VAL A O 1
ATOM 2676 N N . ALA A 1 347 ? -22.092 -3.689 21.249 1.00 97.06 347 ALA A N 1
ATOM 2677 C CA . ALA A 1 347 ? -23.433 -3.127 21.339 1.00 97.06 347 ALA A CA 1
ATOM 2678 C C . ALA A 1 347 ? -24.506 -4.051 20.758 1.00 97.06 347 ALA A C 1
ATOM 2680 O O . ALA A 1 347 ? -25.536 -4.276 21.399 1.00 97.06 347 ALA A O 1
ATOM 2681 N N . THR A 1 348 ? -24.244 -4.618 19.582 1.00 95.25 348 THR A N 1
ATOM 2682 C CA . THR A 1 348 ? -25.153 -5.529 18.882 1.00 95.25 348 THR A CA 1
ATOM 2683 C C . THR A 1 348 ? -25.447 -6.768 19.728 1.00 95.25 348 THR A C 1
ATOM 2685 O O . THR A 1 348 ? -26.612 -7.113 19.951 1.00 95.25 348 THR A O 1
ATOM 2688 N N . VAL A 1 349 ? -24.412 -7.397 20.293 1.00 95.44 349 VAL A N 1
ATOM 2689 C CA . VAL A 1 349 ? -24.566 -8.595 21.133 1.00 95.44 349 VAL A CA 1
ATOM 2690 C C . VAL A 1 349 ? -25.294 -8.277 22.442 1.00 95.44 349 VAL A C 1
ATOM 2692 O O . VAL A 1 349 ? -26.245 -8.972 22.810 1.00 95.44 349 VAL A O 1
ATOM 2695 N N . LEU A 1 350 ? -24.906 -7.208 23.147 1.00 94.00 350 LEU A N 1
ATOM 2696 C CA . LEU A 1 350 ? -25.518 -6.864 24.435 1.00 94.00 350 LEU A CA 1
ATOM 2697 C C . LEU A 1 350 ? -26.980 -6.420 24.295 1.00 94.00 350 LEU A C 1
ATOM 2699 O O . LEU A 1 350 ? -27.809 -6.768 25.141 1.00 94.00 350 LEU A O 1
ATOM 2703 N N . LEU A 1 351 ? -27.338 -5.692 23.234 1.00 89.12 351 LEU A N 1
ATOM 2704 C CA . LEU A 1 351 ? -28.734 -5.330 22.985 1.00 89.12 351 LEU A CA 1
ATOM 2705 C C . LEU A 1 351 ? -29.583 -6.534 22.596 1.00 89.12 351 LEU A C 1
ATOM 2707 O O . LEU A 1 351 ? -30.696 -6.663 23.107 1.00 89.12 351 LEU A O 1
ATOM 2711 N N . THR A 1 352 ? -29.048 -7.451 21.792 1.00 86.69 352 THR A N 1
ATOM 2712 C CA . THR A 1 352 ? -29.705 -8.733 21.505 1.00 86.69 352 THR A CA 1
ATOM 2713 C C . THR A 1 352 ? -29.989 -9.483 22.809 1.00 86.69 352 THR A C 1
ATOM 2715 O O . THR A 1 352 ? -31.140 -9.814 23.095 1.00 86.69 352 THR A O 1
ATOM 2718 N N . GLY A 1 353 ? -28.981 -9.619 23.680 1.00 83.50 353 GLY A N 1
ATOM 2719 C CA . GLY A 1 353 ? -29.121 -10.197 25.021 1.00 83.50 353 GLY A CA 1
ATOM 2720 C C . GLY A 1 353 ? -30.205 -9.533 25.877 1.00 83.50 353 GLY A C 1
ATOM 2721 O O . GLY A 1 353 ? -30.919 -10.204 26.619 1.00 83.50 353 GLY A O 1
ATOM 2722 N N . ARG A 1 354 ? -30.372 -8.210 25.763 1.00 83.00 354 ARG A N 1
ATOM 2723 C CA . ARG A 1 354 ? -31.457 -7.480 26.429 1.00 83.00 354 ARG A CA 1
ATOM 2724 C C . ARG A 1 354 ? -32.825 -7.841 25.858 1.00 83.00 354 ARG A C 1
ATOM 2726 O O . ARG A 1 354 ? -33.731 -8.092 26.650 1.00 83.00 354 ARG A O 1
ATOM 2733 N N . PHE A 1 355 ? -33.009 -7.785 24.541 1.00 79.62 355 PHE A N 1
ATOM 2734 C CA . PHE A 1 355 ? -34.324 -7.999 23.927 1.00 79.62 355 PHE A CA 1
ATOM 2735 C C . PHE A 1 355 ? -34.846 -9.414 24.181 1.00 79.62 355 PHE A C 1
ATOM 2737 O O . PHE A 1 355 ? -36.036 -9.568 24.431 1.00 79.62 355 PHE A O 1
ATOM 2744 N N . LEU A 1 356 ? -33.948 -10.399 24.261 1.00 72.12 356 LEU A N 1
ATOM 2745 C CA . LEU A 1 356 ? -34.271 -11.775 24.650 1.00 72.12 356 LEU A CA 1
ATOM 2746 C C . LEU A 1 356 ? -34.878 -11.894 26.053 1.00 72.12 356 LEU A C 1
ATOM 2748 O O . LEU A 1 356 ? -35.697 -12.771 26.299 1.00 72.12 356 LEU A O 1
ATOM 2752 N N . VAL A 1 357 ? -34.458 -11.031 26.981 1.00 70.25 357 VAL A N 1
ATOM 2753 C CA . VAL A 1 357 ? -34.881 -11.087 28.387 1.00 70.25 357 VAL A CA 1
ATOM 2754 C C . VAL A 1 357 ? -36.049 -10.135 28.670 1.00 70.25 357 VAL A C 1
ATOM 2756 O O . VAL A 1 357 ? -36.875 -10.420 29.530 1.00 70.25 357 VAL A O 1
ATOM 2759 N N . ALA A 1 358 ? -36.118 -8.996 27.971 1.00 65.31 358 ALA A N 1
ATOM 2760 C CA . ALA A 1 358 ? -37.010 -7.886 28.315 1.00 65.31 358 ALA A CA 1
ATOM 2761 C C . ALA A 1 358 ? -38.191 -7.651 27.358 1.00 65.31 358 ALA A C 1
ATOM 2763 O O . ALA A 1 358 ? -39.104 -6.916 27.732 1.00 65.31 358 ALA A O 1
ATOM 2764 N N . ALA A 1 359 ? -38.185 -8.179 26.129 1.00 57.09 359 ALA A N 1
ATOM 2765 C CA . ALA A 1 359 ? -39.196 -7.852 25.120 1.00 57.09 359 ALA A CA 1
ATOM 2766 C C . ALA A 1 359 ? -40.007 -9.082 24.689 1.00 57.09 359 ALA A C 1
ATOM 2768 O O . ALA A 1 359 ? -39.451 -10.151 24.475 1.00 57.09 359 ALA A O 1
ATOM 2769 N N . ARG A 1 360 ? -41.315 -8.897 24.445 1.00 57.44 360 ARG A N 1
ATOM 2770 C CA . ARG A 1 360 ? -42.193 -9.840 23.713 1.00 57.44 360 ARG A CA 1
ATOM 2771 C C . ARG A 1 360 ? -41.850 -9.922 22.212 1.00 57.44 360 ARG A C 1
ATOM 2773 O O . ARG A 1 360 ? -42.729 -10.128 21.384 1.00 57.44 360 ARG A O 1
ATOM 2780 N N . TRP A 1 361 ? -40.601 -9.666 21.836 1.00 55.03 361 TRP A N 1
ATOM 2781 C CA . TRP A 1 361 ? -40.142 -9.940 20.480 1.00 55.03 361 TRP A CA 1
ATOM 2782 C C . TRP A 1 361 ? -39.877 -11.440 20.374 1.00 55.03 361 TRP A C 1
ATOM 2784 O O . TRP A 1 361 ? -39.402 -12.029 21.348 1.00 55.03 361 TRP A O 1
ATOM 2794 N N . PRO A 1 362 ? -40.167 -12.079 19.230 1.00 59.84 362 PRO A N 1
ATOM 2795 C CA . PRO A 1 362 ? -39.807 -13.472 19.039 1.00 59.84 362 PRO A CA 1
ATOM 2796 C C . PRO A 1 362 ? -38.287 -13.574 19.163 1.00 59.84 362 PRO A C 1
ATOM 2798 O O . PRO A 1 362 ? -37.551 -13.104 18.297 1.00 59.84 362 PRO A O 1
ATOM 2801 N N . ALA A 1 363 ? -37.815 -14.168 20.262 1.00 65.38 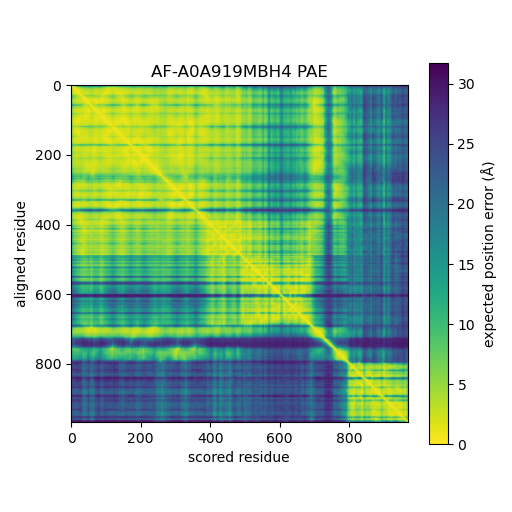363 ALA A N 1
ATOM 2802 C CA . ALA A 1 363 ? -36.400 -14.377 20.571 1.00 65.38 363 ALA A CA 1
ATOM 2803 C C . ALA A 1 363 ? -35.612 -14.978 19.389 1.00 65.38 363 ALA A C 1
ATOM 2805 O O . ALA A 1 363 ? -34.414 -14.733 19.250 1.00 65.38 363 ALA A O 1
ATOM 2806 N N . GLY A 1 364 ? -36.312 -15.696 18.504 1.00 73.38 364 GLY A N 1
ATOM 2807 C CA . GLY A 1 364 ? -35.795 -16.199 17.239 1.00 73.38 364 GLY A CA 1
ATOM 2808 C C . GLY A 1 364 ? -35.220 -15.126 16.312 1.00 73.38 364 GLY A C 1
ATOM 2809 O O . GLY A 1 364 ? -34.168 -15.369 15.744 1.00 73.38 364 GLY A O 1
ATOM 2810 N N . VAL A 1 365 ? -35.811 -13.930 16.190 1.00 80.56 365 VAL A N 1
ATOM 2811 C CA . VAL A 1 365 ? -35.335 -12.905 15.232 1.00 80.56 365 VAL A CA 1
ATOM 2812 C C . VAL A 1 365 ? -33.971 -12.348 15.633 1.00 80.56 365 VAL A C 1
ATOM 2814 O O . VAL A 1 365 ? -33.094 -12.181 14.793 1.00 80.56 365 VAL A O 1
ATOM 2817 N N . ALA A 1 366 ? -33.758 -12.090 16.924 1.00 78.69 366 ALA A N 1
ATOM 2818 C CA . ALA A 1 366 ? -32.498 -11.528 17.399 1.00 78.69 366 ALA A CA 1
ATOM 2819 C C . ALA A 1 366 ? -31.343 -12.543 17.270 1.00 78.69 366 ALA A C 1
ATOM 2821 O O . ALA A 1 366 ? -30.256 -12.193 16.812 1.00 78.69 366 ALA A O 1
ATOM 2822 N N . TRP A 1 367 ? -31.595 -13.815 17.602 1.00 84.06 367 TRP A N 1
ATOM 2823 C CA . TRP A 1 367 ? -30.627 -14.892 17.374 1.00 84.06 367 TRP A CA 1
ATOM 2824 C C . TRP A 1 367 ? -30.409 -15.190 15.894 1.00 84.06 367 TRP A C 1
ATOM 2826 O O . TRP A 1 367 ? -29.276 -15.457 15.508 1.00 84.06 367 TRP A O 1
ATOM 2836 N N . LEU A 1 368 ? -31.454 -15.093 15.069 1.00 88.56 368 LEU A N 1
ATOM 2837 C CA . LEU A 1 368 ? -31.345 -15.226 13.621 1.00 88.56 368 LEU A CA 1
ATOM 2838 C C . LEU A 1 368 ? -30.411 -14.158 13.051 1.00 88.56 368 LEU A C 1
ATOM 2840 O O . LEU A 1 368 ? -29.528 -14.504 12.283 1.00 88.56 368 LEU A O 1
ATOM 2844 N N . LEU A 1 369 ? -30.534 -12.892 13.467 1.00 88.00 369 LEU A N 1
ATOM 2845 C CA . LEU A 1 369 ? -29.641 -11.823 13.004 1.00 88.00 369 LEU A CA 1
ATOM 2846 C C . LEU A 1 369 ? -28.175 -12.082 13.380 1.00 88.00 369 LEU A C 1
ATOM 2848 O O . LEU A 1 369 ? -27.302 -11.961 12.525 1.00 88.00 369 LEU A O 1
ATOM 2852 N N . LEU A 1 370 ? -27.894 -12.487 14.625 1.00 91.12 370 LEU A N 1
ATOM 2853 C CA . LEU A 1 370 ? -26.529 -12.863 15.024 1.00 91.12 370 LEU A CA 1
ATOM 2854 C C . LEU A 1 370 ? -26.030 -14.101 14.265 1.00 91.12 370 LEU A C 1
ATOM 2856 O O . LEU A 1 370 ? -24.863 -14.154 13.883 1.00 91.12 370 LEU A O 1
ATOM 2860 N N . GLY A 1 371 ? -26.912 -15.074 14.025 1.00 92.12 371 GLY A N 1
ATOM 2861 C CA . GLY A 1 371 ? -26.630 -16.256 13.218 1.00 92.12 371 GLY A CA 1
ATOM 2862 C C . GLY A 1 371 ? -26.297 -15.900 11.771 1.00 92.12 371 GLY A C 1
ATOM 2863 O O . GLY A 1 371 ? -25.321 -16.410 11.239 1.00 92.12 371 GLY A O 1
ATOM 2864 N N . VAL A 1 372 ? -27.033 -14.969 11.159 1.00 93.56 372 VAL A N 1
ATOM 2865 C CA . VAL A 1 372 ? -26.761 -14.455 9.809 1.00 93.56 372 VAL A CA 1
ATOM 2866 C C . VAL A 1 372 ? -25.403 -13.760 9.762 1.00 93.56 372 VAL A C 1
ATOM 2868 O O . VAL A 1 372 ? -24.610 -14.071 8.880 1.00 93.56 372 VAL A O 1
ATOM 2871 N N . VAL A 1 373 ? -25.086 -12.882 10.723 1.00 94.50 373 VAL A N 1
ATOM 2872 C CA . VAL A 1 373 ? -23.758 -12.242 10.799 1.00 94.50 373 VAL A CA 1
ATOM 2873 C C . VAL A 1 373 ? -22.654 -13.294 10.906 1.00 94.50 373 VAL A C 1
ATOM 2875 O O . VAL A 1 373 ? -21.656 -13.203 10.194 1.00 94.50 373 VAL A O 1
ATOM 2878 N N . LEU A 1 374 ? -22.842 -14.313 11.749 1.00 96.00 374 LEU A N 1
ATOM 2879 C CA . LEU A 1 374 ? -21.875 -15.396 11.905 1.00 96.00 374 LEU A CA 1
ATOM 2880 C C . LEU A 1 374 ? -21.704 -16.207 10.615 1.00 96.00 374 LEU A C 1
ATOM 2882 O O . LEU A 1 374 ? -20.575 -16.485 10.221 1.00 96.00 374 LEU A O 1
ATOM 2886 N N . VAL A 1 375 ? -22.799 -16.572 9.946 1.00 96.81 375 VAL A N 1
ATOM 2887 C CA . VAL A 1 375 ? -22.764 -17.309 8.675 1.00 96.81 375 VAL A CA 1
ATOM 2888 C C . VAL A 1 375 ? -22.061 -16.481 7.602 1.00 96.81 375 VAL A C 1
ATOM 2890 O O . VAL A 1 375 ? -21.174 -16.998 6.932 1.00 96.81 375 VAL A O 1
ATOM 2893 N N . LEU A 1 376 ? -22.377 -15.190 7.473 1.00 95.62 376 LEU A N 1
ATOM 2894 C CA . LEU A 1 376 ? -21.708 -14.296 6.525 1.00 95.62 376 LEU A CA 1
ATOM 2895 C C . LEU A 1 376 ? -20.205 -14.171 6.824 1.00 95.62 376 LEU A C 1
ATOM 2897 O O . LEU A 1 376 ? -19.390 -14.278 5.910 1.00 95.62 376 LEU A O 1
ATOM 2901 N N . GLY A 1 377 ? -19.834 -13.989 8.096 1.00 95.69 377 GLY A N 1
ATOM 2902 C CA . GLY A 1 377 ? -18.438 -13.863 8.524 1.00 95.69 377 GLY A CA 1
ATOM 2903 C C . GLY A 1 377 ? -17.634 -15.141 8.289 1.00 95.69 377 GLY A C 1
ATOM 2904 O O . GLY A 1 377 ? -16.581 -15.109 7.662 1.00 95.69 377 GLY A O 1
ATOM 2905 N N . THR A 1 378 ? -18.170 -16.292 8.700 1.00 96.00 378 THR A N 1
ATOM 2906 C CA . THR A 1 378 ? -17.535 -17.607 8.491 1.00 96.00 378 THR A CA 1
ATOM 2907 C C . THR A 1 378 ? -17.464 -18.007 7.020 1.00 96.00 378 THR A C 1
ATOM 2909 O O . THR A 1 378 ? -16.463 -18.582 6.604 1.00 96.00 378 THR A O 1
ATOM 2912 N N . THR A 1 379 ? -18.469 -17.656 6.212 1.00 95.62 379 THR A N 1
ATOM 2913 C CA . THR A 1 379 ? -18.450 -17.877 4.756 1.00 95.62 379 THR A CA 1
ATOM 2914 C C . THR A 1 379 ? -17.388 -17.011 4.086 1.00 95.62 379 THR A C 1
ATOM 2916 O O . THR A 1 379 ? -16.629 -17.512 3.258 1.00 95.62 379 THR A O 1
ATOM 2919 N N . SER A 1 380 ? -17.291 -15.731 4.466 1.00 93.62 380 SER A N 1
ATOM 2920 C CA . SER A 1 380 ? -16.214 -14.848 4.003 1.00 93.62 380 SER A CA 1
ATOM 2921 C C . SER A 1 380 ? -14.851 -15.412 4.413 1.00 93.62 380 SER A C 1
ATOM 2923 O O . SER A 1 380 ? -13.976 -15.592 3.567 1.00 93.62 380 SER A O 1
ATOM 2925 N N . TRP A 1 381 ? -14.693 -15.824 5.675 1.00 95.38 381 TRP A N 1
ATOM 2926 C CA . TRP A 1 381 ? -13.452 -16.434 6.141 1.00 95.38 381 TRP A CA 1
ATOM 2927 C C . TRP A 1 381 ? -13.080 -17.686 5.338 1.00 95.38 381 TRP A C 1
ATOM 2929 O O . TRP A 1 381 ? -11.949 -17.799 4.866 1.00 95.38 381 TRP A O 1
ATOM 2939 N N . ALA A 1 382 ? -14.036 -18.591 5.119 1.00 94.81 382 ALA A N 1
ATOM 2940 C CA . ALA A 1 382 ? -13.814 -19.797 4.336 1.00 94.81 382 ALA A CA 1
ATOM 2941 C C . ALA A 1 382 ? -13.368 -19.449 2.910 1.00 94.81 382 ALA A C 1
ATOM 2943 O O . ALA A 1 382 ? -12.345 -19.947 2.444 1.00 94.81 382 ALA A O 1
ATOM 2944 N N . ARG A 1 383 ? -14.082 -18.532 2.250 1.00 91.31 383 ARG A N 1
ATOM 2945 C CA . ARG A 1 383 ? -13.811 -18.111 0.872 1.00 91.31 383 ARG A CA 1
ATOM 2946 C C . ARG A 1 383 ? -12.424 -17.498 0.687 1.00 91.31 383 ARG A C 1
ATOM 2948 O O . ARG A 1 383 ? -11.804 -17.748 -0.339 1.00 91.31 383 ARG A O 1
ATOM 2955 N N . PHE A 1 384 ? -11.962 -16.678 1.630 1.00 90.62 384 PHE A N 1
ATOM 2956 C CA . PHE A 1 384 ? -10.716 -15.927 1.462 1.00 90.62 384 PHE A CA 1
ATOM 2957 C C . PHE A 1 384 ? -9.500 -16.605 2.100 1.00 90.62 384 PHE A C 1
ATOM 2959 O O . PHE A 1 384 ? -8.399 -16.438 1.583 1.00 90.62 384 PHE A O 1
ATOM 2966 N N . TYR A 1 385 ? -9.668 -17.383 3.176 1.00 93.25 385 TYR A N 1
ATOM 2967 C CA . TYR A 1 385 ? -8.538 -17.881 3.973 1.00 93.25 385 TYR A CA 1
ATOM 2968 C C . TYR A 1 385 ? -8.364 -19.402 3.982 1.00 93.25 385 TYR A C 1
ATOM 2970 O O . TYR A 1 385 ? -7.316 -19.863 4.425 1.00 93.25 385 TYR A O 1
ATOM 2978 N N . THR A 1 386 ? -9.319 -20.202 3.489 1.00 92.69 386 THR A N 1
ATOM 2979 C CA . THR A 1 386 ? -9.100 -21.664 3.372 1.00 92.69 386 THR A CA 1
ATOM 2980 C C . THR A 1 386 ? -8.410 -22.057 2.072 1.00 92.69 386 THR A C 1
ATOM 2982 O O . THR A 1 386 ? -7.749 -23.091 2.013 1.00 92.69 386 THR A O 1
ATOM 2985 N N . THR A 1 387 ? -8.524 -21.218 1.044 1.00 88.75 387 THR A N 1
ATOM 2986 C CA . THR A 1 387 ? -7.824 -21.382 -0.227 1.00 88.75 387 THR A CA 1
ATOM 2987 C C . THR A 1 387 ? -6.528 -20.585 -0.244 1.00 88.75 387 THR A C 1
ATOM 2989 O O . THR A 1 387 ? -6.325 -19.644 0.524 1.00 88.75 387 THR A O 1
ATOM 2992 N N . ARG A 1 388 ? -5.643 -20.961 -1.162 1.00 90.88 388 ARG A N 1
ATOM 2993 C CA . ARG A 1 388 ? -4.402 -20.243 -1.429 1.00 90.88 388 ARG A CA 1
ATOM 2994 C C . ARG A 1 388 ? -4.709 -18.884 -2.078 1.00 90.88 388 ARG A C 1
ATOM 2996 O O . ARG A 1 388 ? -5.491 -18.821 -3.023 1.00 90.88 388 ARG A O 1
ATOM 3003 N N . ASN A 1 389 ? -4.117 -17.824 -1.545 1.00 92.31 389 ASN A N 1
ATOM 3004 C CA . ASN A 1 389 ? -4.270 -16.433 -1.960 1.00 92.31 389 ASN A CA 1
ATOM 3005 C C . ASN A 1 389 ? -2.920 -15.711 -1.780 1.00 92.31 389 ASN A C 1
ATOM 3007 O O . ASN A 1 389 ? -2.841 -14.730 -1.063 1.00 92.31 389 ASN A O 1
ATOM 3011 N N . ASP A 1 390 ? -1.850 -16.244 -2.363 1.00 93.88 390 ASP A N 1
ATOM 3012 C CA . ASP A 1 390 ? -0.467 -15.745 -2.265 1.00 93.88 390 ASP A CA 1
ATOM 3013 C C . ASP A 1 390 ? 0.105 -15.459 -3.664 1.00 93.88 390 ASP A C 1
ATOM 3015 O O . ASP A 1 390 ? 1.253 -15.786 -3.980 1.00 93.88 390 ASP A O 1
ATOM 3019 N N . GLY A 1 391 ? -0.738 -14.912 -4.545 1.00 94.69 391 GLY A N 1
ATOM 3020 C CA . GLY A 1 391 ? -0.405 -14.706 -5.948 1.00 94.69 391 GLY A CA 1
ATOM 3021 C C . GLY A 1 391 ? 0.829 -13.828 -6.128 1.00 94.69 391 GLY A C 1
ATOM 3022 O O . GLY A 1 391 ? 1.656 -14.135 -6.986 1.00 94.69 391 GLY A O 1
ATOM 3023 N N . LEU A 1 392 ? 0.998 -12.801 -5.287 1.00 94.44 392 LEU A N 1
ATOM 3024 C CA . LEU A 1 392 ? 2.149 -11.904 -5.350 1.00 94.44 392 LEU A CA 1
ATOM 3025 C C . LEU A 1 392 ? 3.449 -12.623 -4.981 1.00 94.44 392 LEU A C 1
ATOM 3027 O O . LEU A 1 392 ? 4.414 -12.559 -5.737 1.00 94.44 392 LEU A O 1
ATOM 3031 N N . ALA A 1 393 ? 3.461 -13.365 -3.870 1.00 95.00 393 ALA A N 1
ATOM 3032 C CA . ALA A 1 393 ? 4.633 -14.126 -3.433 1.00 95.00 393 ALA A CA 1
ATOM 3033 C C . ALA A 1 393 ? 5.074 -15.149 -4.494 1.00 95.00 393 ALA A C 1
ATOM 3035 O O . ALA A 1 393 ? 6.260 -15.293 -4.784 1.00 95.00 393 ALA A O 1
ATOM 3036 N N . ARG A 1 394 ? 4.114 -15.828 -5.134 1.00 95.88 394 ARG A N 1
ATOM 3037 C CA . ARG A 1 394 ? 4.397 -16.791 -6.209 1.00 95.88 394 ARG A CA 1
ATOM 3038 C C . ARG A 1 394 ? 4.907 -16.128 -7.482 1.00 95.88 394 ARG A C 1
ATOM 3040 O O . ARG A 1 394 ? 5.766 -16.699 -8.147 1.00 95.88 394 ARG A O 1
ATOM 3047 N N . LEU A 1 395 ? 4.382 -14.952 -7.817 1.00 96.44 395 LEU A N 1
ATOM 3048 C CA . LEU A 1 395 ? 4.849 -14.164 -8.951 1.00 96.44 395 LEU A CA 1
ATOM 3049 C C . LEU A 1 395 ? 6.294 -13.707 -8.750 1.00 96.44 395 LEU A C 1
ATOM 3051 O O . LEU A 1 395 ? 7.107 -13.881 -9.652 1.00 96.44 395 LEU A O 1
ATOM 3055 N N . VAL A 1 396 ? 6.617 -13.191 -7.562 1.00 95.94 396 VAL A N 1
ATOM 3056 C CA . VAL A 1 396 ? 7.982 -12.802 -7.175 1.00 95.94 396 VAL A CA 1
ATOM 3057 C C . VAL A 1 396 ? 8.924 -14.003 -7.271 1.00 95.94 396 VAL A C 1
ATOM 3059 O O . VAL A 1 396 ? 9.907 -13.940 -8.004 1.00 95.94 396 VAL A O 1
ATOM 3062 N N . ALA A 1 397 ? 8.564 -15.136 -6.662 1.00 96.12 397 ALA A N 1
ATOM 3063 C CA . ALA A 1 397 ? 9.367 -16.357 -6.735 1.00 96.12 397 ALA A CA 1
ATOM 3064 C C . ALA A 1 397 ? 9.567 -16.854 -8.181 1.00 96.12 397 ALA A C 1
ATOM 3066 O O . ALA A 1 397 ? 10.640 -17.336 -8.540 1.00 96.12 397 ALA A O 1
ATOM 3067 N N . TYR A 1 398 ? 8.550 -16.726 -9.042 1.00 97.56 398 TYR A N 1
ATOM 3068 C CA . TYR A 1 398 ? 8.676 -17.065 -10.460 1.00 97.56 398 TYR A CA 1
ATOM 3069 C C . TYR A 1 398 ? 9.656 -16.145 -11.184 1.00 97.56 398 TYR A C 1
ATOM 3071 O O . TYR A 1 398 ? 10.493 -16.630 -11.944 1.00 97.56 398 TYR A O 1
ATOM 3079 N N . VAL A 1 399 ? 9.558 -14.834 -10.953 1.00 97.06 399 VAL A N 1
ATOM 3080 C CA . VAL A 1 399 ? 10.455 -13.833 -11.538 1.00 97.06 399 VAL A CA 1
ATOM 3081 C C . VAL A 1 399 ? 11.903 -14.111 -11.139 1.00 97.06 399 VAL A C 1
ATOM 3083 O O . VAL A 1 399 ? 12.772 -14.137 -12.007 1.00 97.06 399 VAL A O 1
ATOM 3086 N N . GLU A 1 400 ? 12.167 -14.362 -9.858 1.00 95.50 400 GLU A N 1
ATOM 3087 C CA . GLU A 1 400 ? 13.515 -14.665 -9.364 1.00 95.50 400 GLU A CA 1
ATOM 3088 C C . GLU A 1 400 ? 14.079 -15.959 -9.957 1.00 95.50 400 GLU A C 1
ATOM 3090 O O . GLU A 1 400 ? 15.250 -16.005 -10.327 1.00 95.50 400 GLU A O 1
ATOM 3095 N N . ALA A 1 401 ? 13.247 -16.994 -10.096 1.00 97.00 401 ALA A N 1
ATOM 3096 C CA . ALA A 1 401 ? 13.689 -18.294 -10.588 1.00 97.00 401 ALA A CA 1
ATOM 3097 C C . ALA A 1 401 ? 13.854 -18.366 -12.116 1.00 97.00 401 ALA A C 1
ATOM 3099 O O . ALA A 1 401 ? 14.656 -19.164 -12.598 1.00 97.00 401 ALA A O 1
ATOM 3100 N N . ASN A 1 402 ? 13.087 -17.584 -12.886 1.00 97.19 402 ASN A N 1
ATOM 3101 C CA . ASN A 1 402 ? 12.982 -17.761 -14.343 1.00 97.19 402 ASN A CA 1
ATOM 3102 C C . ASN A 1 402 ? 13.509 -16.578 -15.162 1.00 97.19 402 ASN A C 1
ATOM 3104 O O . ASN A 1 402 ? 13.691 -16.727 -16.369 1.00 97.19 402 ASN A O 1
ATOM 3108 N N . LEU A 1 403 ? 13.743 -15.411 -14.553 1.00 95.94 403 LEU A N 1
ATOM 3109 C CA . LEU A 1 403 ? 14.201 -14.220 -15.268 1.00 95.94 403 LEU A CA 1
ATOM 3110 C C . LEU A 1 403 ? 15.580 -13.768 -14.779 1.00 95.94 403 LEU A C 1
ATOM 3112 O O . LEU A 1 403 ? 15.796 -13.665 -13.568 1.00 95.94 403 LEU A O 1
ATOM 3116 N N . PRO A 1 404 ? 16.499 -13.388 -15.685 1.00 93.00 404 PRO A N 1
ATOM 3117 C CA . PRO A 1 404 ? 17.814 -12.892 -15.290 1.00 93.00 404 PRO A CA 1
ATOM 3118 C C . PRO A 1 404 ? 17.681 -11.599 -14.472 1.00 93.00 404 PRO A C 1
ATOM 3120 O O . PRO A 1 404 ? 16.774 -10.805 -14.720 1.00 93.00 404 PRO A O 1
ATOM 3123 N N . ALA A 1 405 ? 18.575 -11.371 -13.505 1.00 91.06 405 ALA A N 1
ATOM 3124 C CA . ALA A 1 405 ? 18.490 -10.241 -12.566 1.00 91.06 405 ALA A CA 1
ATOM 3125 C C . ALA A 1 405 ? 18.501 -8.859 -13.250 1.00 91.06 405 ALA A C 1
ATOM 3127 O O . ALA A 1 405 ? 17.862 -7.930 -12.769 1.00 91.06 405 ALA A O 1
ATOM 3128 N N . CYS A 1 406 ? 19.164 -8.747 -14.405 1.00 91.06 406 CYS A N 1
ATOM 3129 C CA . CYS A 1 406 ? 19.186 -7.537 -15.229 1.00 91.06 406 CYS A CA 1
ATOM 3130 C C . CYS A 1 406 ? 17.842 -7.198 -15.885 1.00 91.06 406 CYS A C 1
ATOM 3132 O O . CYS A 1 406 ? 17.665 -6.069 -16.330 1.00 91.06 406 CYS A O 1
ATOM 3134 N N . ALA A 1 407 ? 16.906 -8.151 -15.985 1.00 93.50 407 ALA A N 1
ATOM 3135 C CA . ALA A 1 407 ? 15.678 -7.930 -16.732 1.00 93.50 407 ALA A CA 1
ATOM 3136 C C . ALA A 1 407 ? 14.782 -6.915 -16.018 1.00 93.50 407 ALA A C 1
ATOM 3138 O O . ALA A 1 407 ? 14.289 -7.181 -14.916 1.00 93.50 407 ALA A O 1
ATOM 3139 N N . ALA A 1 408 ? 14.545 -5.795 -16.695 1.00 93.69 408 ALA A N 1
ATOM 3140 C CA . ALA A 1 408 ? 13.624 -4.754 -16.299 1.00 93.69 408 ALA A CA 1
ATOM 3141 C C . ALA A 1 408 ? 12.172 -5.234 -16.409 1.00 93.69 408 ALA A C 1
ATOM 3143 O O . ALA A 1 408 ? 11.795 -5.889 -17.385 1.00 93.69 408 ALA A O 1
ATOM 3144 N N . LEU A 1 409 ? 11.347 -4.889 -15.427 1.00 95.62 409 LEU A N 1
ATOM 3145 C CA . LEU A 1 409 ? 9.922 -5.215 -15.406 1.00 95.62 409 LEU A CA 1
ATOM 3146 C C . LEU A 1 409 ? 9.113 -3.922 -15.398 1.00 95.62 409 LEU A C 1
ATOM 3148 O O . LEU A 1 409 ? 9.363 -3.046 -14.574 1.00 95.62 409 LEU A O 1
ATOM 3152 N N . ASN A 1 410 ? 8.120 -3.806 -16.275 1.00 94.00 410 ASN A N 1
ATOM 3153 C CA . ASN A 1 410 ? 7.111 -2.763 -16.161 1.00 94.00 410 ASN A CA 1
ATOM 3154 C C . ASN A 1 410 ? 5.990 -3.256 -15.248 1.00 94.00 410 ASN A C 1
ATOM 3156 O O . ASN A 1 410 ? 5.246 -4.176 -15.598 1.00 94.00 410 ASN A O 1
ATOM 3160 N N . ALA A 1 411 ? 5.889 -2.681 -14.056 1.00 92.12 411 ALA A N 1
ATOM 3161 C CA . ALA A 1 411 ? 4.862 -3.042 -13.099 1.00 92.12 411 ALA A CA 1
ATOM 3162 C C . ALA A 1 411 ? 3.642 -2.134 -13.252 1.00 92.12 411 ALA A C 1
ATOM 3164 O O . ALA A 1 411 ? 3.765 -0.912 -13.262 1.00 92.12 411 ALA A O 1
ATOM 3165 N N . THR A 1 412 ? 2.458 -2.739 -13.340 1.00 83.69 412 THR A N 1
ATOM 3166 C CA . THR A 1 412 ? 1.195 -2.002 -13.230 1.00 83.69 412 THR A CA 1
ATOM 3167 C C . THR A 1 412 ? 0.817 -1.800 -11.759 1.00 83.69 412 THR A C 1
ATOM 3169 O O . THR A 1 412 ? 1.039 -2.682 -10.917 1.00 83.69 412 THR A O 1
ATOM 3172 N N . GLY A 1 413 ? 0.221 -0.650 -11.449 1.00 83.06 413 GLY A N 1
ATOM 3173 C CA . GLY A 1 413 ? -0.157 -0.254 -10.094 1.00 83.06 413 GLY A CA 1
ATOM 3174 C C . GLY A 1 413 ? 0.935 0.576 -9.422 1.00 83.06 413 GLY A C 1
ATOM 3175 O O . GLY A 1 413 ? 1.602 1.384 -10.061 1.00 83.06 413 GLY A O 1
ATOM 3176 N N . ASP A 1 414 ? 1.116 0.376 -8.120 1.00 82.25 414 ASP A N 1
ATOM 3177 C CA . ASP A 1 414 ? 2.196 1.010 -7.361 1.00 82.25 414 ASP A CA 1
ATOM 3178 C C . ASP A 1 414 ? 3.503 0.234 -7.591 1.00 82.25 414 ASP A C 1
ATOM 3180 O O . ASP A 1 414 ? 3.631 -0.910 -7.143 1.00 82.25 414 ASP A O 1
ATOM 3184 N N . THR A 1 415 ? 4.467 0.817 -8.311 1.00 85.88 415 THR A N 1
ATOM 3185 C CA . THR A 1 415 ? 5.729 0.146 -8.691 1.00 85.88 415 THR A CA 1
ATOM 3186 C C . THR A 1 415 ? 6.621 -0.158 -7.495 1.00 85.88 415 THR A C 1
ATOM 3188 O O . THR A 1 415 ? 7.236 -1.223 -7.436 1.00 85.88 415 THR A O 1
ATOM 3191 N N . GLU A 1 416 ? 6.617 0.732 -6.506 1.00 84.25 416 GLU A N 1
ATOM 3192 C CA . GLU A 1 416 ? 7.468 0.673 -5.318 1.00 84.25 416 GLU A CA 1
ATOM 3193 C C . GLU A 1 416 ? 7.305 -0.642 -4.532 1.00 84.25 416 GLU A C 1
ATOM 3195 O O . GLU A 1 416 ? 8.283 -1.175 -4.008 1.00 84.25 416 GLU A O 1
ATOM 3200 N N . ARG A 1 417 ? 6.112 -1.264 -4.523 1.00 88.81 417 ARG A N 1
ATOM 3201 C CA . ARG A 1 417 ? 5.951 -2.591 -3.889 1.00 88.81 417 ARG A CA 1
ATOM 3202 C C . ARG A 1 417 ? 6.851 -3.647 -4.526 1.00 88.81 417 ARG A C 1
ATOM 3204 O O . ARG A 1 417 ? 7.367 -4.513 -3.831 1.00 88.81 417 ARG A O 1
ATOM 3211 N N . PHE A 1 418 ? 7.023 -3.605 -5.847 1.00 92.06 418 PHE A N 1
ATOM 3212 C CA . PHE A 1 418 ? 7.856 -4.564 -6.563 1.00 92.06 418 PHE A CA 1
ATOM 3213 C C . PHE A 1 418 ? 9.334 -4.214 -6.442 1.00 92.06 418 PHE A C 1
ATOM 3215 O O . PHE A 1 418 ? 10.141 -5.130 -6.361 1.00 92.06 418 PHE A O 1
ATOM 3222 N N . GLU A 1 419 ? 9.686 -2.930 -6.364 1.00 90.31 419 GLU A N 1
ATOM 3223 C CA . GLU A 1 419 ? 11.064 -2.491 -6.094 1.00 90.31 419 GLU A CA 1
ATOM 3224 C C . GLU A 1 419 ? 11.567 -3.040 -4.756 1.00 90.31 419 GLU A C 1
ATOM 3226 O O . GLU A 1 419 ? 12.699 -3.511 -4.652 1.00 90.31 419 GLU A O 1
ATOM 3231 N N . GLN A 1 420 ? 10.700 -3.049 -3.741 1.00 91.00 420 GLN A N 1
ATOM 3232 C CA . GLN A 1 420 ? 11.026 -3.600 -2.428 1.00 91.00 420 GLN A CA 1
ATOM 3233 C C . GLN A 1 420 ? 11.041 -5.137 -2.407 1.00 91.00 420 GLN A C 1
ATOM 3235 O O . GLN A 1 420 ? 11.867 -5.728 -1.712 1.00 91.00 420 GLN A O 1
ATOM 3240 N N . LEU A 1 421 ? 10.145 -5.791 -3.155 1.00 93.94 421 LEU A N 1
ATOM 3241 C CA . LEU A 1 421 ? 10.052 -7.256 -3.220 1.00 93.94 421 LEU A CA 1
ATOM 3242 C C . LEU A 1 421 ? 11.106 -7.909 -4.123 1.00 93.94 421 LEU A C 1
ATOM 3244 O O . LEU A 1 421 ? 11.413 -9.079 -3.927 1.00 93.94 421 LEU A O 1
ATOM 3248 N N . LEU A 1 422 ? 11.637 -7.181 -5.106 1.00 93.56 422 LEU A N 1
ATOM 3249 C CA . LEU A 1 422 ? 12.640 -7.647 -6.067 1.00 93.56 422 LEU A CA 1
ATOM 3250 C C . LEU A 1 422 ? 13.875 -6.730 -6.014 1.00 93.56 422 LEU A C 1
ATOM 3252 O O . LEU A 1 422 ? 14.183 -6.048 -6.998 1.00 93.56 422 LEU A O 1
ATOM 3256 N N . PRO A 1 423 ? 14.586 -6.679 -4.872 1.00 88.75 423 PRO A N 1
ATOM 3257 C CA . PRO A 1 423 ? 15.683 -5.740 -4.680 1.00 88.75 423 PRO A CA 1
ATOM 3258 C C . PRO A 1 423 ? 16.788 -5.945 -5.724 1.00 88.75 423 PRO A C 1
ATOM 3260 O O . PRO A 1 423 ? 17.196 -7.068 -6.020 1.00 88.75 423 PRO A O 1
ATOM 3263 N N . GLY A 1 424 ? 17.289 -4.841 -6.282 1.00 86.69 424 GLY A N 1
ATOM 3264 C CA . GLY A 1 424 ? 18.347 -4.848 -7.299 1.00 86.69 424 GLY A CA 1
ATOM 3265 C C . GLY A 1 424 ? 17.874 -5.147 -8.725 1.00 86.69 424 GLY A C 1
ATOM 3266 O O . GLY A 1 424 ? 18.685 -5.087 -9.649 1.00 86.69 424 GLY A O 1
ATOM 3267 N N . ARG A 1 425 ? 16.582 -5.428 -8.932 1.00 91.19 425 ARG A N 1
ATOM 3268 C CA . ARG A 1 425 ? 15.990 -5.556 -10.265 1.00 91.19 425 ARG A CA 1
ATOM 3269 C C . ARG A 1 425 ? 15.412 -4.209 -10.721 1.00 91.19 425 ARG A C 1
ATOM 3271 O O . ARG A 1 425 ? 14.730 -3.561 -9.929 1.00 91.19 425 ARG A O 1
ATOM 3278 N N . PRO A 1 426 ? 15.608 -3.789 -11.985 1.00 90.88 426 PRO A N 1
ATOM 3279 C CA . PRO A 1 426 ? 14.971 -2.578 -12.489 1.00 90.88 426 PRO A CA 1
ATOM 3280 C C . PRO A 1 426 ? 13.453 -2.768 -12.580 1.00 90.88 426 PRO A C 1
ATOM 3282 O O . PRO A 1 426 ? 12.964 -3.608 -13.339 1.00 90.88 426 PRO A O 1
ATOM 3285 N N . ILE A 1 427 ? 12.701 -1.981 -11.819 1.00 92.12 427 ILE A N 1
ATOM 3286 C CA . ILE A 1 427 ? 11.245 -1.900 -11.928 1.00 92.12 427 ILE A CA 1
ATOM 3287 C C . ILE A 1 427 ? 10.901 -0.547 -12.536 1.00 92.12 427 ILE A C 1
ATOM 3289 O O . ILE A 1 427 ? 11.515 0.468 -12.222 1.00 92.12 427 ILE A O 1
ATOM 3293 N N . THR A 1 428 ? 9.944 -0.550 -13.452 1.00 89.12 428 THR A N 1
ATOM 3294 C CA . THR A 1 428 ? 9.505 0.637 -14.184 1.00 89.12 428 THR A CA 1
ATOM 3295 C C . THR A 1 428 ? 7.999 0.799 -14.086 1.00 89.12 428 THR A C 1
ATOM 3297 O O . THR A 1 428 ? 7.279 -0.157 -13.783 1.00 89.12 428 THR A O 1
ATOM 3300 N N . GLY A 1 429 ? 7.551 2.034 -14.315 1.00 87.00 429 GLY A N 1
ATOM 3301 C CA . GLY A 1 429 ? 6.175 2.470 -14.123 1.00 87.00 429 GLY A CA 1
ATOM 3302 C C . GLY A 1 429 ? 5.536 3.097 -15.354 1.00 87.00 429 GLY A C 1
ATOM 3303 O O . GLY A 1 429 ? 4.689 3.973 -15.205 1.00 87.00 429 GLY A O 1
ATOM 3304 N N . TYR A 1 430 ? 5.879 2.662 -16.563 1.00 83.38 430 TYR A N 1
ATOM 3305 C CA . TYR A 1 430 ? 5.286 3.201 -17.786 1.00 83.38 430 TYR A CA 1
ATOM 3306 C C . TYR A 1 430 ? 3.776 2.929 -17.852 1.00 83.38 430 TYR A C 1
ATOM 3308 O O . TYR A 1 430 ? 3.334 1.781 -17.756 1.00 83.38 430 TYR A O 1
ATOM 3316 N N . ALA A 1 431 ? 3.000 3.993 -18.074 1.00 80.62 431 ALA A N 1
ATOM 3317 C CA . ALA A 1 431 ? 1.541 3.948 -18.201 1.00 80.62 431 ALA A CA 1
ATOM 3318 C C . ALA A 1 431 ? 1.055 3.438 -19.573 1.00 80.62 431 ALA A C 1
ATOM 3320 O O . ALA A 1 431 ? -0.126 3.132 -19.747 1.00 80.62 431 ALA A O 1
ATOM 3321 N N . THR A 1 432 ? 1.955 3.320 -20.555 1.00 81.94 432 THR A N 1
ATOM 3322 C CA . THR A 1 432 ? 1.643 2.822 -21.898 1.00 81.94 432 THR A CA 1
ATOM 3323 C C . THR A 1 432 ? 2.610 1.721 -22.323 1.00 81.94 432 THR A C 1
ATOM 3325 O O . THR A 1 432 ? 3.798 1.723 -21.995 1.00 81.94 432 THR A O 1
ATOM 3328 N N . GLY A 1 433 ? 2.088 0.769 -23.093 1.00 83.19 433 GLY A N 1
ATOM 3329 C CA . GLY A 1 433 ? 2.873 -0.298 -23.702 1.00 83.19 433 GLY A CA 1
ATOM 3330 C C . GLY A 1 433 ? 3.988 0.208 -24.622 1.00 83.19 433 GLY A C 1
ATOM 3331 O O . GLY A 1 433 ? 5.147 -0.155 -24.417 1.00 83.19 433 GLY A O 1
ATOM 3332 N N . PRO A 1 434 ? 3.677 1.090 -25.594 1.00 82.44 434 PRO A N 1
ATOM 3333 C CA . PRO A 1 434 ? 4.684 1.701 -26.458 1.00 82.44 434 PRO A CA 1
ATOM 3334 C C . PRO A 1 434 ? 5.763 2.490 -25.703 1.00 82.44 434 PRO A C 1
ATOM 3336 O O . PRO A 1 434 ? 6.917 2.455 -26.125 1.00 82.44 434 PRO A O 1
ATOM 3339 N N . GLY A 1 435 ? 5.421 3.152 -24.590 1.00 81.62 435 GLY A N 1
ATOM 3340 C CA . GLY A 1 435 ? 6.394 3.846 -23.738 1.00 81.62 435 GLY A CA 1
ATOM 3341 C C . GLY A 1 435 ? 7.358 2.886 -23.035 1.00 81.62 435 GLY A C 1
ATOM 3342 O O . GLY A 1 435 ? 8.561 3.111 -23.021 1.00 81.62 435 GLY A O 1
ATOM 3343 N N . ALA A 1 436 ? 6.876 1.748 -22.530 1.00 85.75 436 ALA A N 1
ATOM 3344 C CA . ALA A 1 436 ? 7.767 0.713 -21.996 1.00 85.75 436 ALA A CA 1
ATOM 3345 C C . ALA A 1 436 ? 8.680 0.123 -23.087 1.00 85.75 436 ALA A C 1
ATOM 3347 O O . ALA A 1 436 ? 9.896 -0.007 -22.903 1.00 85.75 436 ALA A O 1
ATOM 3348 N N . LEU A 1 437 ? 8.110 -0.182 -24.258 1.00 86.19 437 LEU A N 1
ATOM 3349 C CA . LEU A 1 437 ? 8.866 -0.727 -25.383 1.00 86.19 437 LEU A CA 1
ATOM 3350 C C . LEU A 1 437 ? 9.887 0.264 -25.943 1.00 86.19 437 LEU A C 1
ATOM 3352 O O . LEU A 1 437 ? 10.933 -0.188 -26.400 1.00 86.19 437 LEU A O 1
ATOM 3356 N N . SER A 1 438 ? 9.658 1.584 -25.897 1.00 83.44 438 SER A N 1
ATOM 3357 C CA . SER A 1 438 ? 10.653 2.568 -26.358 1.00 83.44 438 SER A CA 1
ATOM 3358 C C . SER A 1 438 ? 11.957 2.482 -25.571 1.00 83.44 438 SER A C 1
ATOM 3360 O O . SER A 1 438 ? 13.026 2.611 -26.161 1.00 83.44 438 SER A O 1
ATOM 3362 N N . HIS A 1 439 ? 11.878 2.099 -24.299 1.00 83.69 439 HIS A N 1
ATOM 3363 C CA . HIS A 1 439 ? 13.028 1.798 -23.450 1.00 83.69 439 HIS A CA 1
ATOM 3364 C C . HIS A 1 439 ? 13.395 0.308 -23.436 1.00 83.69 439 HIS A C 1
ATOM 3366 O O . HIS A 1 439 ? 14.145 -0.138 -22.580 1.00 83.69 439 HIS A O 1
ATOM 3372 N N . GLY A 1 440 ? 12.889 -0.518 -24.350 1.00 88.00 440 GLY A N 1
ATOM 3373 C CA . GLY A 1 440 ? 13.255 -1.937 -24.428 1.00 88.00 440 GLY A CA 1
ATOM 3374 C C . GLY A 1 440 ? 12.757 -2.777 -23.249 1.00 88.00 440 GLY A C 1
ATOM 3375 O O . GLY A 1 440 ? 13.246 -3.889 -23.039 1.00 88.00 440 GLY A O 1
ATOM 3376 N N . VAL A 1 441 ? 11.794 -2.261 -22.477 1.00 91.88 441 VAL A N 1
ATOM 3377 C CA . VAL A 1 441 ? 11.130 -3.004 -21.406 1.00 91.88 441 VAL A CA 1
ATOM 3378 C C . VAL A 1 441 ? 10.005 -3.826 -22.022 1.00 91.88 441 VAL A C 1
ATOM 3380 O O . VAL A 1 441 ? 9.003 -3.292 -22.488 1.00 91.88 441 VAL A O 1
ATOM 3383 N N . THR A 1 442 ? 10.190 -5.143 -22.047 1.00 94.81 442 THR A N 1
ATOM 3384 C CA . THR A 1 442 ? 9.307 -6.098 -22.742 1.00 94.81 442 THR A CA 1
ATOM 3385 C C . THR A 1 442 ? 8.497 -6.972 -21.795 1.00 94.81 442 THR A C 1
ATOM 3387 O O . THR A 1 442 ? 7.593 -7.680 -22.232 1.00 94.81 442 THR A O 1
ATOM 3390 N N . LEU A 1 443 ? 8.803 -6.942 -20.500 1.00 97.44 443 LEU A N 1
ATOM 3391 C CA . LEU A 1 443 ? 8.135 -7.744 -19.481 1.00 97.44 443 LEU A CA 1
ATOM 3392 C C . LEU A 1 443 ? 7.186 -6.877 -18.658 1.00 97.44 443 LEU A C 1
ATOM 3394 O O . LEU A 1 443 ? 7.588 -5.832 -18.152 1.00 97.44 443 LEU A O 1
ATOM 3398 N N . PHE A 1 444 ? 5.948 -7.336 -18.490 1.00 97.25 444 PHE A N 1
ATOM 3399 C CA . PHE A 1 444 ? 4.880 -6.589 -17.834 1.00 97.25 444 PHE A CA 1
ATOM 3400 C C . PHE A 1 444 ? 4.235 -7.407 -16.715 1.00 97.25 444 PHE A C 1
ATOM 3402 O O . PHE A 1 444 ? 3.803 -8.539 -16.942 1.00 97.25 444 PHE A O 1
ATOM 3409 N N . LEU A 1 445 ? 4.124 -6.820 -15.523 1.00 96.69 445 LEU A N 1
ATOM 3410 C CA . LEU A 1 445 ? 3.372 -7.376 -14.396 1.00 96.69 445 LEU A CA 1
ATOM 3411 C C . LEU A 1 445 ? 1.985 -6.730 -14.362 1.00 96.69 445 LEU A C 1
ATOM 3413 O O . LEU A 1 445 ? 1.862 -5.525 -14.135 1.00 96.69 445 LEU A O 1
ATOM 3417 N N . VAL A 1 446 ? 0.940 -7.525 -14.580 1.00 95.62 446 VAL A N 1
ATOM 3418 C CA . VAL A 1 446 ? -0.446 -7.062 -14.728 1.00 95.62 446 VAL A CA 1
ATOM 3419 C C . VAL A 1 446 ? -1.301 -7.526 -13.550 1.00 95.62 446 VAL A C 1
ATOM 3421 O O . VAL A 1 446 ? -1.278 -8.700 -13.181 1.00 95.62 446 VAL A O 1
ATOM 3424 N N . SER A 1 447 ? -2.072 -6.597 -12.982 1.00 93.69 447 SER A N 1
ATOM 3425 C CA . SER A 1 447 ? -3.042 -6.820 -11.903 1.00 93.69 447 SER A CA 1
ATOM 3426 C C . SER A 1 447 ? -4.429 -6.356 -12.347 1.00 93.69 447 SER A C 1
ATOM 3428 O O . SER A 1 447 ? -4.617 -5.186 -12.689 1.00 93.69 447 SER A O 1
ATOM 3430 N N . ASP A 1 448 ? -5.415 -7.256 -12.326 1.00 91.25 448 ASP A N 1
ATOM 3431 C CA . ASP A 1 448 ? -6.783 -6.935 -12.762 1.00 91.25 448 ASP A CA 1
ATOM 3432 C C . ASP A 1 448 ? -7.461 -5.916 -11.846 1.00 91.25 448 ASP A C 1
ATOM 3434 O O . ASP A 1 448 ? -8.193 -5.038 -12.309 1.00 91.25 448 ASP A O 1
ATOM 3438 N N . LYS A 1 449 ? -7.197 -5.997 -10.537 1.00 87.94 449 LYS A N 1
ATOM 3439 C CA . LYS A 1 449 ? -7.652 -4.987 -9.582 1.00 87.94 449 LYS A CA 1
ATOM 3440 C C . LYS A 1 449 ? -7.054 -3.625 -9.910 1.00 87.94 449 LYS A C 1
ATOM 3442 O O . LYS A 1 449 ? -7.794 -2.647 -9.914 1.00 87.94 449 LYS A O 1
ATOM 3447 N N . ASP A 1 450 ? -5.749 -3.552 -10.158 1.00 86.75 450 ASP A N 1
ATOM 3448 C CA . ASP A 1 450 ? -5.086 -2.260 -10.352 1.00 86.75 450 ASP A CA 1
ATOM 3449 C C . ASP A 1 450 ? -5.523 -1.615 -11.666 1.00 86.75 450 ASP A C 1
ATOM 3451 O O . ASP A 1 450 ? -5.777 -0.414 -11.689 1.00 86.75 450 ASP A O 1
ATOM 3455 N N . ALA A 1 451 ? -5.725 -2.414 -12.718 1.00 87.19 451 ALA A N 1
ATOM 3456 C CA . ALA A 1 451 ? -6.297 -1.941 -13.975 1.00 87.19 451 ALA A CA 1
ATOM 3457 C C . ALA A 1 451 ? -7.750 -1.467 -13.802 1.00 87.19 451 ALA A C 1
ATOM 3459 O O . ALA A 1 451 ? -8.085 -0.352 -14.195 1.00 87.19 451 ALA A O 1
ATOM 3460 N N . GLY A 1 452 ? -8.614 -2.272 -13.173 1.00 81.12 452 GLY A N 1
ATOM 3461 C CA . GLY A 1 452 ? -10.026 -1.924 -12.975 1.00 81.12 452 GLY A CA 1
ATOM 3462 C C . GLY A 1 452 ? -10.235 -0.703 -12.075 1.00 81.12 452 GLY A C 1
ATOM 3463 O O . GLY A 1 452 ? -11.119 0.111 -12.331 1.00 81.12 452 GLY A O 1
ATOM 3464 N N . MET A 1 453 ? -9.390 -0.549 -11.054 1.00 75.44 453 MET A N 1
ATOM 3465 C CA . MET A 1 453 ? -9.443 0.558 -10.097 1.00 75.44 453 MET A CA 1
ATOM 3466 C C . MET A 1 453 ? -8.562 1.747 -10.489 1.00 75.44 453 MET A C 1
ATOM 3468 O O . MET A 1 453 ? -8.532 2.720 -9.737 1.00 75.44 453 MET A O 1
ATOM 3472 N N . ARG A 1 454 ? -7.842 1.686 -11.617 1.00 76.94 454 ARG A N 1
ATOM 3473 C CA . ARG A 1 454 ? -6.898 2.727 -12.059 1.00 76.94 454 ARG A CA 1
ATOM 3474 C C . ARG A 1 454 ? -5.917 3.124 -10.944 1.00 76.94 454 ARG A C 1
ATOM 3476 O O . ARG A 1 454 ? -5.832 4.287 -10.554 1.00 76.94 454 ARG A O 1
ATOM 3483 N N . PHE A 1 455 ? -5.278 2.132 -10.323 1.00 73.44 455 PHE A N 1
ATOM 3484 C CA . PHE A 1 455 ? -4.243 2.374 -9.311 1.00 73.44 455 PHE A CA 1
ATOM 3485 C C . PHE A 1 455 ? -2.898 2.676 -9.973 1.00 73.44 455 PHE A C 1
ATOM 3487 O O . PHE A 1 455 ? -2.538 2.025 -10.955 1.00 73.44 455 PHE A O 1
ATOM 3494 N N . GLY A 1 456 ? -2.154 3.630 -9.404 1.00 75.31 456 GLY A N 1
ATOM 3495 C CA . GLY A 1 456 ? -0.849 4.060 -9.903 1.00 75.31 456 GLY A CA 1
ATOM 3496 C C . GLY A 1 456 ? -0.878 4.395 -11.394 1.00 75.31 456 GLY A C 1
ATOM 3497 O O . GLY A 1 456 ? -1.702 5.181 -11.851 1.00 75.31 456 GLY A O 1
ATOM 3498 N N . ASN A 1 457 ? 0.006 3.749 -12.146 1.00 75.69 457 ASN A N 1
ATOM 3499 C CA . ASN A 1 457 ? 0.137 3.869 -13.600 1.00 75.69 457 ASN A CA 1
ATOM 3500 C C . ASN A 1 457 ? -0.768 2.906 -14.407 1.00 75.69 457 ASN A C 1
ATOM 3502 O O . ASN A 1 457 ? -0.604 2.779 -15.620 1.00 75.69 457 ASN A O 1
ATOM 3506 N N . SER A 1 458 ? -1.659 2.152 -13.756 1.00 82.31 458 SER A N 1
ATOM 3507 C CA . SER A 1 458 ? -2.432 1.090 -14.406 1.00 82.31 458 SER A CA 1
ATOM 3508 C C . SER A 1 458 ? -3.738 1.598 -15.009 1.00 82.31 458 SER A C 1
ATOM 3510 O O . SER A 1 458 ? -4.439 2.425 -14.424 1.00 82.31 458 SER A O 1
ATOM 3512 N N . SER A 1 459 ? -4.122 1.034 -16.155 1.00 83.88 459 SER A N 1
ATOM 3513 C CA . SER A 1 459 ? -5.402 1.305 -16.810 1.00 83.88 459 SER A CA 1
ATOM 3514 C C . SER A 1 459 ? -5.970 0.049 -17.484 1.00 83.88 459 SER A C 1
ATOM 3516 O O . SER A 1 459 ? -5.211 -0.857 -17.855 1.00 83.88 459 SER A O 1
ATOM 3518 N N . PRO A 1 460 ? -7.300 -0.028 -17.695 1.00 85.81 460 PRO A N 1
ATOM 3519 C CA . PRO A 1 460 ? -7.897 -1.099 -18.491 1.00 85.81 460 PRO A CA 1
ATOM 3520 C C . PRO A 1 460 ? -7.326 -1.162 -19.916 1.00 85.81 460 PRO A C 1
ATOM 3522 O O . PRO A 1 460 ? -7.138 -2.253 -20.453 1.00 85.81 460 PRO A O 1
ATOM 3525 N N . GLN A 1 461 ? -7.007 -0.005 -20.504 1.00 86.00 461 GLN A N 1
ATOM 3526 C CA . GLN A 1 461 ? -6.412 0.125 -21.834 1.00 86.00 461 GLN A CA 1
ATOM 3527 C C . GLN A 1 461 ? -5.022 -0.512 -21.883 1.00 86.00 461 GLN A C 1
ATOM 3529 O O . GLN A 1 461 ? -4.762 -1.337 -22.758 1.00 86.00 461 GLN A O 1
ATOM 3534 N N . LEU A 1 462 ? -4.157 -0.202 -20.910 1.00 85.81 462 LEU A N 1
ATOM 3535 C CA . LEU A 1 462 ? -2.826 -0.800 -20.806 1.00 85.81 462 LEU A CA 1
ATOM 3536 C C . LEU A 1 462 ? -2.917 -2.322 -20.640 1.00 85.81 462 LEU A C 1
ATOM 3538 O O . LEU A 1 462 ? -2.261 -3.062 -21.371 1.00 85.81 462 LEU A O 1
ATOM 3542 N N . ALA A 1 463 ? -3.765 -2.804 -19.726 1.00 93.00 463 ALA A N 1
ATOM 3543 C CA . ALA A 1 463 ? -3.945 -4.238 -19.504 1.00 93.00 463 ALA A CA 1
ATOM 3544 C C . ALA A 1 463 ? -4.459 -4.962 -20.762 1.00 93.00 463 ALA A C 1
ATOM 3546 O O . ALA A 1 463 ? -3.959 -6.034 -21.108 1.00 93.00 463 ALA A O 1
ATOM 3547 N N . SER A 1 464 ? -5.423 -4.370 -21.476 1.00 93.56 464 SER A N 1
ATOM 3548 C CA . SER A 1 464 ? -5.932 -4.909 -22.742 1.00 93.56 464 SER A CA 1
ATOM 3549 C C . SER A 1 464 ? -4.857 -4.924 -23.828 1.00 93.56 464 SER A C 1
ATOM 3551 O O . SER A 1 464 ? -4.718 -5.917 -24.540 1.00 93.56 464 SER A O 1
ATOM 3553 N N . TRP A 1 465 ? -4.064 -3.856 -23.940 1.00 93.06 465 TRP A N 1
ATOM 3554 C CA . TRP A 1 465 ? -2.976 -3.770 -24.911 1.00 93.06 465 TRP A CA 1
ATOM 3555 C C . TRP A 1 465 ? -1.918 -4.851 -24.663 1.00 93.06 465 TRP A C 1
ATOM 3557 O O . TRP A 1 465 ? -1.557 -5.561 -25.601 1.00 93.06 465 TRP A O 1
ATOM 3567 N N . ILE A 1 466 ? -1.491 -5.045 -23.408 1.00 95.69 466 ILE A N 1
ATOM 3568 C CA . ILE A 1 466 ? -0.500 -6.070 -23.034 1.00 95.69 466 ILE A CA 1
ATOM 3569 C C . ILE A 1 466 ? -1.006 -7.465 -23.412 1.00 95.69 466 ILE A C 1
ATOM 3571 O O . ILE A 1 466 ? -0.264 -8.258 -23.985 1.00 95.69 466 ILE A O 1
ATOM 3575 N N . ARG A 1 467 ? -2.279 -7.761 -23.129 1.00 96.06 467 ARG A N 1
ATOM 3576 C CA . ARG A 1 467 ? -2.902 -9.053 -23.455 1.00 96.06 467 ARG A CA 1
ATOM 3577 C C . ARG A 1 467 ? -3.067 -9.274 -24.956 1.00 96.06 467 ARG A C 1
ATOM 3579 O O . ARG A 1 467 ? -2.995 -10.413 -25.403 1.00 96.06 467 ARG A O 1
ATOM 3586 N N . GLY A 1 468 ? -3.296 -8.204 -25.718 1.00 96.25 468 GLY A N 1
ATOM 3587 C CA . GLY A 1 468 ? -3.436 -8.255 -27.174 1.00 96.25 468 GLY A CA 1
ATOM 3588 C C . GLY A 1 468 ? -2.111 -8.396 -27.927 1.00 96.25 468 GLY A C 1
ATOM 3589 O O . GLY A 1 468 ? -2.095 -8.980 -29.005 1.00 96.25 468 GLY A O 1
ATOM 3590 N N . HIS A 1 469 ? -1.007 -7.895 -27.363 1.00 93.88 469 HIS A N 1
ATOM 3591 C CA . HIS A 1 469 ? 0.306 -7.852 -28.027 1.00 93.88 469 HIS A CA 1
ATOM 3592 C C . HIS A 1 469 ? 1.350 -8.787 -27.399 1.00 93.88 469 HIS A C 1
ATOM 3594 O O . HIS A 1 469 ? 2.446 -8.948 -27.936 1.00 93.88 469 HIS A O 1
ATOM 3600 N N . GLY A 1 470 ? 1.047 -9.381 -26.245 1.00 95.25 470 GLY A N 1
ATOM 3601 C CA . GLY A 1 470 ? 1.982 -10.181 -25.467 1.00 95.25 470 GLY A CA 1
ATOM 3602 C C . GLY A 1 470 ? 1.666 -11.671 -25.434 1.00 95.25 470 GLY A C 1
ATOM 3603 O O . GLY A 1 470 ? 0.567 -12.128 -25.733 1.00 95.25 470 GLY A O 1
ATOM 3604 N N . THR A 1 471 ? 2.654 -12.441 -24.987 1.00 97.12 471 THR A N 1
ATOM 3605 C CA . THR A 1 471 ? 2.509 -13.842 -24.587 1.00 97.12 471 THR A CA 1
ATOM 3606 C C . THR A 1 471 ? 2.554 -13.932 -23.067 1.00 97.12 471 THR A C 1
ATOM 3608 O O . THR A 1 471 ? 3.454 -13.383 -22.427 1.00 97.12 471 THR A O 1
ATOM 3611 N N . ARG A 1 472 ? 1.585 -14.625 -22.464 1.00 98.00 472 ARG A N 1
ATOM 3612 C CA . ARG A 1 472 ? 1.540 -14.803 -21.009 1.00 98.00 472 ARG A CA 1
ATOM 3613 C C . ARG A 1 472 ? 2.592 -15.815 -20.565 1.00 98.00 472 ARG A C 1
ATOM 3615 O O . ARG A 1 472 ? 2.541 -16.968 -20.983 1.00 98.00 472 ARG A O 1
ATOM 3622 N N . LEU A 1 473 ? 3.497 -15.396 -19.684 1.00 97.81 473 LEU A N 1
ATOM 3623 C CA . LEU A 1 473 ? 4.541 -16.246 -19.106 1.00 97.81 473 LEU A CA 1
ATOM 3624 C C . LEU A 1 473 ? 4.064 -16.957 -17.837 1.00 97.81 473 LEU A C 1
ATOM 3626 O O . LEU A 1 473 ? 4.331 -18.140 -17.652 1.00 97.81 473 LEU A O 1
ATOM 3630 N N . ALA A 1 474 ? 3.345 -16.246 -16.966 1.00 98.06 474 ALA A N 1
ATOM 3631 C CA . ALA A 1 474 ? 2.825 -16.799 -15.720 1.00 98.06 474 ALA A CA 1
ATOM 3632 C C . ALA A 1 474 ? 1.494 -16.148 -15.331 1.00 98.06 474 ALA A C 1
ATOM 3634 O O . ALA A 1 474 ? 1.229 -14.996 -15.671 1.00 98.06 474 ALA A O 1
ATOM 3635 N N . ALA A 1 475 ? 0.663 -16.891 -14.600 1.00 97.19 475 ALA A N 1
ATOM 3636 C CA . ALA A 1 475 ? -0.585 -16.402 -14.029 1.00 97.19 475 ALA A CA 1
ATOM 3637 C C . ALA A 1 475 ? -0.822 -17.048 -12.664 1.00 97.19 475 ALA A C 1
ATOM 3639 O O . ALA A 1 475 ? -0.761 -18.274 -12.526 1.00 97.19 475 ALA A O 1
ATOM 3640 N N . TYR A 1 476 ? -1.130 -16.227 -11.667 1.00 95.81 476 TYR A N 1
ATOM 3641 C CA . TYR A 1 476 ? -1.404 -16.671 -10.310 1.00 95.81 476 TYR A CA 1
ATOM 3642 C C . TYR A 1 476 ? -2.749 -16.116 -9.834 1.00 95.81 476 TYR A C 1
ATOM 3644 O O . TYR A 1 476 ? -2.967 -14.902 -9.873 1.00 95.81 476 TYR A O 1
ATOM 3652 N N . PRO A 1 477 ? -3.674 -16.983 -9.382 1.00 92.81 477 PRO A N 1
ATOM 3653 C CA . PRO A 1 477 ? -4.937 -16.521 -8.833 1.00 92.81 477 PRO A CA 1
ATOM 3654 C C . PRO A 1 477 ? -4.682 -15.757 -7.532 1.00 92.81 477 PRO A C 1
ATOM 3656 O O . PRO A 1 477 ? -3.924 -16.205 -6.673 1.00 92.81 477 PRO A O 1
ATOM 3659 N N . SER A 1 478 ? -5.353 -14.619 -7.386 1.00 91.75 478 SER A N 1
ATOM 3660 C CA . SER A 1 478 ? -5.345 -13.810 -6.171 1.00 91.75 478 SER A CA 1
ATOM 3661 C C . SER A 1 478 ? -6.737 -13.234 -5.968 1.00 91.75 478 SER A C 1
ATOM 3663 O O . SER A 1 478 ? -7.268 -12.555 -6.843 1.00 91.75 478 SER A O 1
ATOM 3665 N N . ALA A 1 479 ? -7.344 -13.492 -4.815 1.00 88.50 479 ALA A N 1
ATOM 3666 C CA . ALA A 1 479 ? -8.600 -12.858 -4.439 1.00 88.50 479 ALA A CA 1
ATOM 3667 C C . ALA A 1 479 ? -8.395 -11.369 -4.104 1.00 88.50 479 ALA A C 1
ATOM 3669 O O . ALA A 1 479 ? -9.316 -10.572 -4.274 1.00 88.50 479 ALA A O 1
ATOM 3670 N N . THR A 1 480 ? -7.188 -10.992 -3.664 1.00 86.56 480 THR A N 1
ATOM 3671 C CA . THR A 1 480 ? -6.824 -9.604 -3.342 1.00 86.56 480 THR A CA 1
ATOM 3672 C C . THR A 1 480 ? -6.613 -8.768 -4.603 1.00 86.56 480 THR A C 1
ATOM 3674 O O . THR A 1 480 ? -7.102 -7.642 -4.659 1.00 86.56 480 THR A O 1
ATOM 3677 N N . TYR A 1 481 ? -5.919 -9.310 -5.608 1.00 89.12 481 TYR A N 1
ATOM 3678 C CA . TYR A 1 481 ? -5.576 -8.606 -6.854 1.00 89.12 481 TYR A CA 1
ATOM 3679 C C . TYR A 1 481 ? -6.466 -8.966 -8.049 1.00 89.12 481 TYR A C 1
ATOM 3681 O O . TYR A 1 481 ? -6.328 -8.379 -9.115 1.00 89.12 481 TYR A O 1
ATOM 3689 N N . ARG A 1 482 ? -7.406 -9.903 -7.867 1.00 90.62 482 ARG A N 1
ATOM 3690 C CA . ARG A 1 482 ? -8.286 -10.472 -8.909 1.00 90.62 482 ARG A CA 1
ATOM 3691 C C . ARG A 1 482 ? -7.566 -11.229 -10.024 1.00 90.62 482 ARG A C 1
ATOM 3693 O O . ARG A 1 482 ? -8.190 -11.571 -11.017 1.00 90.62 482 ARG A O 1
ATOM 3700 N N . GLY A 1 483 ? -6.301 -11.564 -9.806 1.00 91.12 483 GLY A N 1
ATOM 3701 C CA . GLY A 1 483 ? -5.430 -12.182 -10.795 1.00 91.12 483 GLY A CA 1
ATOM 3702 C C . GLY A 1 483 ? -4.152 -11.371 -10.932 1.00 91.12 483 GLY A C 1
ATOM 3703 O O . GLY A 1 483 ? -4.188 -10.144 -10.997 1.00 91.12 483 GLY A O 1
ATOM 3704 N N . LEU A 1 484 ? -3.024 -12.073 -10.927 1.00 95.31 484 LEU A N 1
ATOM 3705 C CA . LEU A 1 484 ? -1.713 -11.502 -11.190 1.00 95.31 484 LEU A CA 1
ATOM 3706 C C . LEU A 1 484 ? -1.076 -12.260 -12.343 1.00 95.31 484 LEU A C 1
ATOM 3708 O O . LEU A 1 484 ? -1.028 -13.491 -12.328 1.00 95.31 484 LEU A O 1
ATOM 3712 N N . GLU A 1 485 ? -0.589 -11.531 -13.336 1.00 97.44 485 GLU A N 1
ATOM 3713 C CA . GLU A 1 485 ? -0.040 -12.112 -14.554 1.00 97.44 485 GLU A CA 1
ATOM 3714 C C . GLU A 1 485 ? 1.306 -11.480 -14.906 1.00 97.44 485 GLU A C 1
ATOM 3716 O O . GLU A 1 485 ? 1.511 -10.281 -14.730 1.00 97.44 485 GLU A O 1
ATOM 3721 N N . LEU A 1 486 ? 2.212 -12.294 -15.443 1.00 98.06 486 LEU A N 1
ATOM 3722 C CA . LEU A 1 486 ? 3.437 -11.841 -16.091 1.00 98.06 486 LEU A CA 1
ATOM 3723 C C . LEU A 1 486 ? 3.296 -12.065 -17.592 1.00 98.06 486 LEU A C 1
ATOM 3725 O O . LEU A 1 486 ? 3.026 -13.185 -18.035 1.00 98.06 486 LEU A O 1
ATOM 3729 N N . TRP A 1 487 ? 3.530 -11.015 -18.363 1.00 98.12 487 TRP A N 1
ATOM 3730 C CA . TRP A 1 487 ? 3.438 -11.013 -19.815 1.00 98.12 487 TRP A CA 1
ATOM 3731 C C . TRP A 1 487 ? 4.760 -10.587 -20.437 1.00 98.12 487 TRP A C 1
ATOM 3733 O O . TRP A 1 487 ? 5.482 -9.768 -19.873 1.00 98.12 487 TRP A O 1
ATOM 3743 N N . GLN A 1 488 ? 5.052 -11.124 -21.616 1.00 96.75 488 GLN A N 1
ATOM 3744 C CA . GLN A 1 488 ? 6.146 -10.677 -22.464 1.00 96.75 488 GLN A CA 1
ATOM 3745 C C . GLN A 1 488 ? 5.582 -10.153 -23.778 1.00 96.75 488 GLN A C 1
ATOM 3747 O O . GLN A 1 488 ? 4.918 -10.892 -24.501 1.00 96.75 488 GLN A O 1
ATOM 3752 N N . VAL A 1 489 ? 5.861 -8.897 -24.096 1.00 93.94 489 VAL A N 1
ATOM 3753 C CA . VAL A 1 489 ? 5.539 -8.292 -25.388 1.00 93.94 489 VAL A CA 1
ATOM 3754 C C . VAL A 1 489 ? 6.787 -8.343 -26.257 1.00 93.94 489 VAL A C 1
ATOM 3756 O O . VAL A 1 489 ? 7.876 -7.990 -25.807 1.00 93.94 489 VAL A O 1
ATOM 3759 N N . GLY A 1 490 ? 6.648 -8.845 -27.483 1.00 84.06 490 GLY A N 1
ATOM 3760 C CA . GLY A 1 490 ? 7.775 -8.966 -28.403 1.00 84.06 490 GLY A CA 1
ATOM 3761 C C . GLY A 1 490 ? 8.361 -7.599 -28.753 1.00 84.06 490 GLY A C 1
ATOM 3762 O O . GLY A 1 490 ? 7.616 -6.648 -28.965 1.00 84.06 490 GLY A O 1
ATOM 3763 N N . LEU A 1 491 ? 9.691 -7.526 -28.826 1.00 83.12 491 LEU A N 1
ATOM 3764 C CA . LEU A 1 491 ? 10.408 -6.423 -29.458 1.00 83.12 491 LEU A CA 1
ATOM 3765 C C . LEU A 1 491 ? 11.204 -7.002 -30.628 1.00 83.12 491 LEU A C 1
ATOM 3767 O O . LEU A 1 491 ? 12.276 -7.583 -30.454 1.00 83.12 491 LEU A O 1
ATOM 3771 N N . GLY A 1 492 ? 10.632 -6.907 -31.821 1.00 81.19 492 GLY A N 1
ATOM 3772 C CA . GLY A 1 492 ? 11.245 -7.333 -33.063 1.00 81.19 492 GLY A CA 1
ATOM 3773 C C . GLY A 1 492 ? 12.519 -6.546 -33.401 1.00 81.19 492 GLY A C 1
ATOM 3774 O O . GLY A 1 492 ? 12.782 -5.462 -32.861 1.00 81.19 492 GLY A O 1
ATOM 3775 N N . PRO A 1 493 ? 13.330 -7.062 -34.341 1.00 81.94 493 PRO A N 1
ATOM 3776 C CA . PRO A 1 493 ? 14.549 -6.387 -34.778 1.00 81.94 493 PRO A CA 1
ATOM 3777 C C . PRO A 1 493 ? 14.272 -5.048 -35.475 1.00 81.94 493 PRO A C 1
ATOM 3779 O O . PRO A 1 493 ? 15.163 -4.208 -35.495 1.00 81.94 493 PRO A O 1
ATOM 3782 N N . TYR A 1 494 ? 13.061 -4.840 -36.000 1.00 86.12 494 TYR A N 1
ATOM 3783 C CA . TYR A 1 494 ? 12.638 -3.611 -36.686 1.00 86.12 494 TYR A CA 1
ATOM 3784 C C . TYR A 1 494 ? 11.613 -2.795 -35.894 1.00 86.12 494 TYR A C 1
ATOM 3786 O O . TYR A 1 494 ? 11.074 -1.816 -36.402 1.00 86.12 494 TYR A O 1
ATOM 3794 N N . ASP A 1 495 ? 11.316 -3.179 -34.655 1.00 83.12 495 ASP A N 1
ATOM 3795 C CA . ASP A 1 495 ? 10.432 -2.369 -33.826 1.00 83.12 495 ASP A CA 1
ATOM 3796 C C . ASP A 1 495 ? 11.186 -1.105 -33.425 1.00 83.12 495 ASP A C 1
ATOM 3798 O O . ASP A 1 495 ? 12.347 -1.175 -33.029 1.00 83.12 495 ASP A O 1
ATOM 3802 N N . SER A 1 496 ? 10.541 0.058 -33.493 1.00 76.88 496 SER A N 1
ATOM 3803 C CA . SER A 1 496 ? 11.166 1.350 -33.170 1.00 76.88 496 SER A CA 1
ATOM 3804 C C . SER A 1 496 ? 11.498 1.529 -31.680 1.00 76.88 496 SER A C 1
ATOM 3806 O O . SER A 1 496 ? 11.889 2.617 -31.265 1.00 76.88 496 SER A O 1
ATOM 3808 N N . GLY A 1 497 ? 11.255 0.508 -30.854 1.00 81.31 497 GLY A N 1
ATOM 3809 C CA . GLY A 1 497 ? 11.521 0.528 -29.423 1.00 81.31 497 GLY A CA 1
ATOM 3810 C C . GLY A 1 497 ? 12.921 0.041 -29.050 1.00 81.31 497 GLY A C 1
ATOM 3811 O O . GLY A 1 497 ? 13.658 -0.478 -29.881 1.00 81.31 497 GLY A O 1
ATOM 3812 N N . GLY A 1 498 ? 13.297 0.206 -27.785 1.00 84.31 498 GLY A N 1
ATOM 3813 C CA . GLY A 1 498 ? 14.585 -0.210 -27.235 1.00 84.31 498 GLY A CA 1
ATOM 3814 C C . GLY A 1 498 ? 15.761 0.548 -27.826 1.00 84.31 498 GLY A C 1
ATOM 3815 O O . GLY A 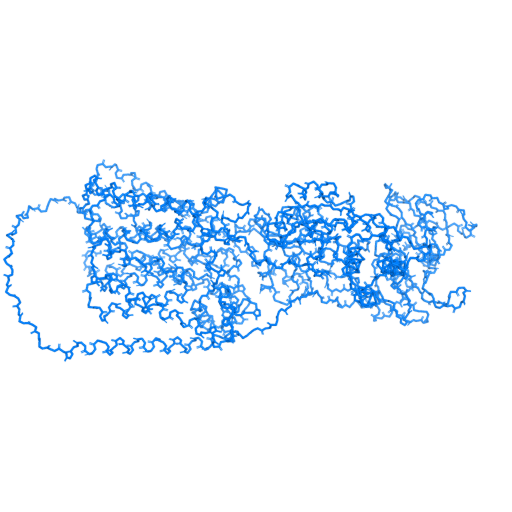1 498 ? 16.788 -0.073 -28.087 1.00 84.31 498 GLY A O 1
ATOM 3816 N N . VAL A 1 499 ? 15.592 1.845 -28.085 1.00 87.56 499 VAL A N 1
ATOM 3817 C CA . VAL A 1 499 ? 16.650 2.744 -28.559 1.00 87.56 499 VAL A CA 1
ATOM 3818 C C . VAL A 1 499 ? 16.773 3.878 -27.551 1.00 87.56 499 VAL A C 1
ATOM 3820 O O . VAL A 1 499 ? 15.799 4.578 -27.289 1.00 87.56 499 VAL A O 1
ATOM 3823 N N . GLU A 1 500 ? 17.957 4.040 -26.975 1.00 85.94 500 GLU A N 1
ATOM 3824 C CA . GLU A 1 500 ? 18.255 5.080 -25.992 1.00 85.94 500 GLU A CA 1
ATOM 3825 C C . GLU A 1 500 ? 19.388 5.961 -26.461 1.00 85.94 500 GLU A C 1
ATOM 3827 O O . GLU A 1 500 ? 20.346 5.478 -27.051 1.00 85.94 500 GLU A O 1
ATOM 3832 N N . ARG A 1 501 ? 19.324 7.251 -26.161 1.00 83.94 501 ARG A N 1
ATOM 3833 C CA . ARG A 1 501 ? 20.324 8.179 -26.670 1.00 83.94 501 ARG A CA 1
ATOM 3834 C C . ARG A 1 501 ? 21.624 8.105 -25.874 1.00 83.94 501 ARG A C 1
ATOM 3836 O O . ARG A 1 501 ? 21.613 8.075 -24.645 1.00 83.94 501 ARG A O 1
ATOM 3843 N N . LEU A 1 502 ? 22.746 8.139 -26.585 1.00 83.25 502 LEU A N 1
ATOM 3844 C CA . LEU A 1 502 ? 24.092 8.258 -26.032 1.00 83.25 502 LEU A CA 1
ATOM 3845 C C . LEU A 1 502 ? 24.777 9.529 -26.561 1.00 83.25 502 LEU A C 1
ATOM 3847 O O . LEU A 1 502 ? 24.424 10.042 -27.627 1.00 83.25 502 LEU A O 1
ATOM 3851 N N . PRO A 1 503 ? 25.813 10.043 -25.876 1.00 80.38 503 PRO A N 1
ATOM 3852 C CA . PRO A 1 503 ? 26.728 10.992 -26.495 1.00 80.38 503 PRO A CA 1
ATOM 3853 C C . PRO A 1 503 ? 27.318 10.393 -27.784 1.00 80.38 503 PRO A C 1
ATOM 3855 O O . PRO A 1 503 ? 27.975 9.355 -27.742 1.00 80.38 503 PRO A O 1
ATOM 3858 N N . GLY A 1 504 ? 27.068 11.037 -28.928 1.00 81.00 504 GLY A N 1
ATOM 3859 C CA . GLY A 1 504 ? 27.584 10.600 -30.232 1.00 81.00 504 GLY A CA 1
ATOM 3860 C C . GLY A 1 504 ? 26.821 9.455 -30.910 1.00 81.00 504 GLY A C 1
ATOM 3861 O O . GLY A 1 504 ? 27.314 8.934 -31.904 1.00 81.00 504 GLY A O 1
ATOM 3862 N N . GLY A 1 505 ? 25.644 9.048 -30.422 1.00 90.50 505 GLY A N 1
ATOM 3863 C CA . GLY A 1 505 ? 24.828 8.034 -31.096 1.00 90.50 505 GLY A CA 1
ATOM 3864 C C . GLY A 1 505 ? 23.707 7.478 -30.228 1.00 90.50 505 GLY A C 1
ATOM 3865 O O . GLY A 1 505 ? 23.135 8.200 -29.416 1.00 90.50 505 GLY A O 1
ATOM 3866 N N . ASP A 1 506 ? 23.423 6.188 -30.376 1.00 91.94 506 ASP A N 1
ATOM 3867 C CA . ASP A 1 506 ? 22.340 5.496 -29.682 1.00 91.94 506 ASP A CA 1
ATOM 3868 C C . ASP A 1 506 ? 22.810 4.166 -29.076 1.00 91.94 506 ASP A C 1
ATOM 3870 O O . ASP A 1 506 ? 23.749 3.523 -29.540 1.00 91.94 506 ASP A O 1
ATOM 3874 N N . PHE A 1 507 ? 22.132 3.719 -28.031 1.00 92.50 507 PHE A N 1
ATOM 3875 C CA . PHE A 1 507 ? 22.203 2.381 -27.478 1.00 92.50 507 PHE A CA 1
ATOM 3876 C C . PHE A 1 507 ? 20.967 1.599 -27.902 1.00 92.50 507 PHE A C 1
ATOM 3878 O O . PHE A 1 507 ? 19.844 2.044 -27.669 1.00 92.50 507 PHE A O 1
ATOM 3885 N N . VAL A 1 508 ? 21.151 0.411 -28.474 1.00 93.62 508 VAL A N 1
ATOM 3886 C CA . VAL A 1 508 ? 20.026 -0.414 -28.921 1.00 93.62 508 VAL A CA 1
ATOM 3887 C C . VAL A 1 508 ? 19.953 -1.699 -28.107 1.00 93.62 508 VAL A C 1
ATOM 3889 O O . VAL A 1 508 ? 20.864 -2.525 -28.149 1.00 93.62 508 VAL A O 1
ATOM 3892 N N . VAL A 1 509 ? 18.846 -1.878 -27.385 1.00 91.62 509 VAL A N 1
ATOM 3893 C CA . VAL A 1 509 ? 18.546 -3.078 -26.591 1.00 91.62 509 VAL A CA 1
ATOM 3894 C C . VAL A 1 509 ? 18.207 -4.236 -27.526 1.00 91.62 509 VAL A C 1
ATOM 3896 O O . VAL A 1 509 ? 17.285 -4.135 -28.346 1.00 91.62 509 VAL A O 1
ATOM 3899 N N . THR A 1 510 ? 18.937 -5.340 -27.381 1.00 88.44 510 THR A N 1
ATOM 3900 C CA . THR A 1 510 ? 18.828 -6.529 -28.244 1.00 88.44 510 THR A CA 1
ATOM 3901 C C . THR A 1 510 ? 18.633 -7.823 -27.461 1.00 88.44 510 THR A C 1
ATOM 3903 O O . THR A 1 510 ? 18.171 -8.807 -28.035 1.00 88.44 510 THR A O 1
ATOM 3906 N N . GLU A 1 511 ? 18.929 -7.833 -26.159 1.00 85.88 511 GLU A N 1
ATOM 3907 C CA . GLU A 1 511 ? 18.839 -9.026 -25.320 1.00 85.88 511 GLU A CA 1
ATOM 3908 C C . GLU A 1 511 ? 18.022 -8.786 -24.053 1.00 85.88 511 GLU A C 1
ATOM 3910 O O . GLU A 1 511 ? 18.327 -7.905 -23.239 1.00 85.88 511 GLU A O 1
ATOM 3915 N N . GLY A 1 512 ? 17.020 -9.648 -23.853 1.00 79.31 512 GLY A N 1
ATOM 3916 C CA . GLY A 1 512 ? 16.137 -9.612 -22.691 1.00 79.31 512 GLY A CA 1
ATOM 3917 C C . GLY A 1 512 ? 15.412 -8.273 -22.533 1.00 79.31 512 GLY A C 1
ATOM 3918 O O . GLY A 1 512 ? 15.559 -7.345 -23.323 1.00 79.31 512 GLY A O 1
ATOM 3919 N N . SER A 1 513 ? 14.611 -8.153 -21.481 1.00 87.75 513 SER A N 1
ATOM 3920 C CA . SER A 1 513 ? 14.016 -6.867 -21.115 1.00 87.75 513 SER A CA 1
ATOM 3921 C C . SER A 1 513 ? 15.109 -5.958 -20.542 1.00 87.75 513 SER A C 1
ATOM 3923 O O . SER A 1 513 ? 15.297 -5.927 -19.334 1.00 87.75 513 SER A O 1
ATOM 3925 N N . ARG A 1 514 ? 15.898 -5.291 -21.394 1.00 91.00 514 ARG A N 1
ATOM 3926 C CA . ARG A 1 514 ? 17.064 -4.462 -21.016 1.00 91.00 514 ARG A CA 1
ATOM 3927 C C . ARG A 1 514 ? 18.188 -5.196 -20.267 1.00 91.00 514 ARG A C 1
ATOM 3929 O O . ARG A 1 514 ? 18.742 -4.668 -19.308 1.00 91.00 514 ARG A O 1
ATOM 3936 N N . CYS A 1 515 ? 18.563 -6.396 -20.698 1.00 91.00 515 CYS A N 1
ATOM 3937 C CA . CYS A 1 515 ? 19.739 -7.058 -20.125 1.00 91.00 515 CYS A CA 1
ATOM 3938 C C . CYS A 1 515 ? 21.031 -6.679 -20.843 1.00 91.00 515 CYS A C 1
ATOM 3940 O O . CYS A 1 515 ? 22.046 -6.437 -20.191 1.00 91.00 515 CYS A O 1
ATOM 3942 N N . ALA A 1 516 ? 20.987 -6.613 -22.172 1.00 92.62 516 ALA A N 1
ATOM 3943 C CA . ALA A 1 516 ? 22.129 -6.202 -22.964 1.00 92.62 516 ALA A CA 1
ATOM 3944 C C . ALA A 1 516 ? 21.707 -5.607 -24.313 1.00 92.62 516 ALA A C 1
ATOM 3946 O O . ALA A 1 516 ? 20.557 -5.714 -24.759 1.00 92.62 516 ALA A O 1
ATOM 3947 N N . GLY A 1 517 ? 22.662 -4.943 -24.947 1.00 94.06 517 GLY A N 1
ATOM 3948 C CA . GLY A 1 517 ? 22.495 -4.302 -26.240 1.00 94.06 517 GLY A CA 1
ATOM 3949 C C . GLY A 1 517 ? 23.830 -3.964 -26.884 1.00 94.06 517 GLY A C 1
ATOM 3950 O O . GLY A 1 517 ? 24.894 -4.339 -26.381 1.00 94.06 517 GLY A O 1
ATOM 3951 N N . HIS A 1 518 ? 23.779 -3.223 -27.985 1.00 95.75 518 HIS A N 1
ATOM 3952 C CA . HIS A 1 518 ? 24.978 -2.703 -28.634 1.00 95.75 518 HIS A CA 1
ATOM 3953 C C . HIS A 1 518 ? 24.879 -1.189 -28.836 1.00 95.75 518 HIS A C 1
ATOM 3955 O O . HIS A 1 518 ? 23.822 -0.695 -29.242 1.00 95.75 518 HIS A O 1
ATOM 3961 N N . PRO A 1 519 ? 25.973 -0.448 -28.587 1.00 95.12 519 PRO A N 1
ATOM 3962 C CA . PRO A 1 519 ? 26.057 0.946 -28.977 1.00 95.12 519 PRO A CA 1
ATOM 3963 C C . PRO A 1 519 ? 26.185 1.055 -30.500 1.00 95.12 519 PRO A C 1
ATOM 3965 O O . PRO A 1 519 ? 26.888 0.276 -31.151 1.00 95.12 519 PRO A O 1
ATOM 3968 N N . VAL A 1 520 ? 25.517 2.054 -31.054 1.00 95.62 520 VAL A N 1
ATOM 3969 C CA . VAL A 1 520 ? 25.627 2.511 -32.434 1.00 95.62 520 VAL A CA 1
ATOM 3970 C C . VAL A 1 520 ? 26.071 3.962 -32.336 1.00 95.62 520 VAL A C 1
ATOM 3972 O O . VAL A 1 520 ? 25.260 4.852 -32.102 1.00 95.62 520 VAL A O 1
ATOM 3975 N N . VAL A 1 521 ? 27.382 4.184 -32.400 1.00 93.75 521 VAL A N 1
ATOM 3976 C CA . VAL A 1 521 ? 28.000 5.485 -32.117 1.00 93.75 521 VAL A CA 1
ATOM 3977 C C . VAL A 1 521 ? 28.888 5.930 -33.264 1.00 93.75 521 VAL A C 1
ATOM 3979 O O . VAL A 1 521 ? 29.526 5.115 -33.934 1.00 93.75 521 VAL A O 1
ATOM 3982 N N . ASP A 1 522 ? 28.953 7.238 -33.456 1.00 91.31 522 ASP A N 1
ATOM 3983 C CA . ASP A 1 522 ? 29.968 7.870 -34.275 1.00 91.31 522 ASP A CA 1
ATOM 3984 C C . ASP A 1 522 ? 31.257 7.978 -33.463 1.00 91.31 522 ASP A C 1
ATOM 3986 O O . ASP A 1 522 ? 31.284 8.482 -32.338 1.00 91.31 522 ASP A O 1
ATOM 3990 N N . GLY A 1 523 ? 32.351 7.479 -34.026 1.00 86.44 523 GLY A N 1
ATOM 3991 C CA . GLY A 1 523 ? 33.616 7.437 -33.312 1.00 86.44 523 GLY A CA 1
ATOM 3992 C C . GLY A 1 523 ? 34.798 7.110 -34.212 1.00 86.44 523 GLY A C 1
ATOM 3993 O O . GLY A 1 523 ? 34.699 7.202 -35.438 1.00 86.44 523 GLY A O 1
ATOM 3994 N N . PRO A 1 524 ? 35.933 6.699 -33.619 1.00 81.69 524 PRO A N 1
ATOM 3995 C CA . PRO A 1 524 ? 37.129 6.356 -34.376 1.00 81.69 524 PRO A CA 1
ATOM 3996 C C . PRO A 1 524 ? 36.846 5.300 -35.446 1.00 81.69 524 PRO A C 1
ATOM 3998 O O . PRO A 1 524 ? 37.362 5.392 -36.555 1.00 81.69 524 PRO A O 1
ATOM 4001 N N . ASP A 1 525 ? 36.006 4.310 -35.158 1.00 82.31 525 ASP A N 1
ATOM 4002 C CA . ASP A 1 525 ? 35.731 3.209 -36.083 1.00 82.31 525 ASP A CA 1
ATOM 4003 C C . ASP A 1 525 ? 34.907 3.628 -37.310 1.00 82.31 525 ASP A C 1
ATOM 4005 O O . ASP A 1 525 ? 34.947 2.932 -38.324 1.00 82.31 525 ASP A O 1
ATOM 4009 N N . GLY A 1 526 ? 34.215 4.766 -37.260 1.00 87.75 526 GLY A N 1
ATOM 4010 C CA . GLY A 1 526 ? 33.370 5.285 -38.333 1.00 87.75 526 GLY A CA 1
ATOM 4011 C C . GLY A 1 526 ? 32.163 6.055 -37.795 1.00 87.75 526 GLY A C 1
ATOM 4012 O O . GLY A 1 526 ? 31.835 5.966 -36.614 1.00 87.75 526 GLY A O 1
ATOM 4013 N N . ALA A 1 527 ? 31.491 6.793 -38.679 1.00 91.50 527 ALA A N 1
ATOM 4014 C CA . ALA A 1 527 ? 30.224 7.470 -38.399 1.00 91.50 527 ALA A CA 1
ATOM 4015 C C . ALA A 1 527 ? 29.026 6.501 -38.538 1.00 91.50 527 ALA A C 1
ATOM 4017 O O . ALA A 1 527 ? 28.200 6.631 -39.446 1.00 91.50 527 ALA A O 1
ATOM 4018 N N . PHE A 1 528 ? 28.995 5.449 -37.709 1.00 94.38 528 PHE A N 1
ATOM 4019 C CA . PHE A 1 528 ? 27.975 4.398 -37.790 1.00 94.38 528 PHE A CA 1
ATOM 4020 C C . PHE A 1 528 ? 26.593 4.854 -37.328 1.00 94.38 528 PHE A C 1
ATOM 4022 O O . PHE A 1 528 ? 25.610 4.393 -37.902 1.00 94.38 528 PHE A O 1
ATOM 4029 N N . ALA A 1 529 ? 26.497 5.740 -36.334 1.00 92.94 529 ALA A N 1
ATOM 4030 C CA . ALA A 1 529 ? 25.217 6.274 -35.877 1.00 92.94 529 ALA A CA 1
ATOM 4031 C C . ALA A 1 529 ? 24.578 7.132 -36.962 1.00 92.94 529 ALA A C 1
ATOM 4033 O O . ALA A 1 529 ? 23.421 6.904 -37.307 1.00 92.94 529 ALA A O 1
ATOM 4034 N N . THR A 1 530 ? 25.356 8.038 -37.560 1.00 90.75 530 THR A N 1
ATOM 4035 C CA . THR A 1 530 ? 24.892 8.868 -38.677 1.00 90.75 530 THR A CA 1
ATOM 4036 C C . THR A 1 530 ? 24.404 7.995 -39.838 1.00 90.75 530 THR A C 1
ATOM 4038 O O . THR A 1 530 ? 23.251 8.103 -40.240 1.00 90.75 530 THR A O 1
ATOM 4041 N N . ALA A 1 531 ? 25.217 7.045 -40.316 1.00 91.62 531 ALA A N 1
ATOM 4042 C CA . ALA A 1 531 ? 24.829 6.195 -41.446 1.00 91.62 531 ALA A CA 1
ATOM 4043 C C . ALA A 1 531 ? 23.650 5.253 -41.138 1.00 91.62 531 ALA A C 1
ATOM 4045 O O . ALA A 1 531 ? 22.843 4.954 -42.018 1.00 91.62 531 ALA A O 1
ATOM 4046 N N . TRP A 1 532 ? 23.535 4.763 -39.900 1.00 93.69 532 TRP A N 1
ATOM 4047 C CA . TRP A 1 532 ? 22.397 3.947 -39.479 1.00 93.69 532 TRP A CA 1
ATOM 4048 C C . TRP A 1 532 ? 21.105 4.768 -39.427 1.00 93.69 532 TRP A C 1
ATOM 4050 O O . TRP A 1 532 ? 20.074 4.291 -39.899 1.00 93.69 532 TRP A O 1
ATOM 4060 N N . GLN A 1 533 ? 21.161 6.006 -38.929 1.00 90.44 533 GLN A N 1
ATOM 4061 C CA . GLN A 1 533 ? 20.020 6.926 -38.928 1.00 90.44 533 GLN A CA 1
ATOM 4062 C C . GLN A 1 533 ? 19.633 7.374 -40.345 1.00 90.44 533 GLN A C 1
ATOM 4064 O O . GLN A 1 533 ? 18.446 7.385 -40.661 1.00 90.44 533 GLN A O 1
ATOM 4069 N N . ASP A 1 534 ? 20.603 7.626 -41.230 1.00 89.06 534 ASP A N 1
ATOM 4070 C CA . ASP A 1 534 ? 20.360 7.944 -42.648 1.00 89.06 534 ASP A CA 1
ATOM 4071 C C . ASP A 1 534 ? 19.661 6.795 -43.395 1.00 89.06 534 ASP A C 1
ATOM 4073 O O . ASP A 1 534 ? 18.890 7.017 -44.329 1.00 89.06 534 ASP A O 1
ATOM 4077 N N . LEU A 1 535 ? 19.892 5.548 -42.967 1.00 89.06 535 LEU A N 1
ATOM 4078 C CA . LEU A 1 535 ? 19.153 4.382 -43.452 1.00 89.06 535 LEU A CA 1
ATOM 4079 C C . LEU A 1 535 ? 17.757 4.243 -42.837 1.00 89.06 535 LEU A C 1
ATOM 4081 O O . LEU A 1 535 ? 17.070 3.297 -43.196 1.00 89.06 535 LEU A O 1
ATOM 4085 N N . GLY A 1 536 ? 17.329 5.125 -41.934 1.00 87.12 536 GLY A N 1
ATOM 4086 C CA . GLY A 1 536 ? 16.048 5.046 -41.225 1.00 87.12 536 GLY A CA 1
ATOM 4087 C C . GLY A 1 536 ? 16.111 4.317 -39.877 1.00 87.12 536 GLY A C 1
ATOM 4088 O O . GLY A 1 536 ? 15.080 3.885 -39.362 1.00 87.12 536 GLY A O 1
ATOM 4089 N N . GLY A 1 537 ? 17.305 4.141 -39.304 1.00 91.12 537 GLY A N 1
ATOM 4090 C CA . GLY A 1 537 ? 17.512 3.628 -37.951 1.00 91.12 537 GLY A CA 1
ATOM 4091 C C . GLY A 1 537 ? 16.992 2.204 -37.738 1.00 91.12 537 GLY A C 1
ATOM 4092 O O . GLY A 1 537 ? 16.980 1.365 -38.645 1.00 91.12 537 GLY A O 1
ATOM 4093 N N . ARG A 1 538 ? 16.540 1.906 -36.512 1.00 91.25 538 ARG A N 1
ATOM 4094 C CA . ARG A 1 538 ? 16.104 0.553 -36.120 1.00 91.25 538 ARG A CA 1
ATOM 4095 C C . ARG A 1 538 ? 14.937 0.048 -36.965 1.00 91.25 538 ARG A C 1
ATOM 4097 O O . ARG A 1 538 ? 14.921 -1.129 -37.304 1.00 91.25 538 ARG A O 1
ATOM 4104 N N . SER A 1 539 ? 13.989 0.908 -37.331 1.00 89.25 539 SER A N 1
ATOM 4105 C CA . SER A 1 539 ? 12.788 0.506 -38.076 1.00 89.25 539 SER A CA 1
ATOM 4106 C C . SER A 1 539 ? 13.070 0.059 -39.510 1.00 89.25 539 SER A C 1
ATOM 4108 O O . SER A 1 539 ? 12.316 -0.751 -40.051 1.00 89.25 539 SER A O 1
ATOM 4110 N N . VAL A 1 540 ? 14.169 0.528 -40.107 1.00 91.25 540 VAL A N 1
ATOM 4111 C CA . VAL A 1 540 ? 14.528 0.226 -41.500 1.00 91.25 540 VAL A CA 1
ATOM 4112 C C . VAL A 1 540 ? 15.769 -0.662 -41.582 1.00 91.25 540 VAL A C 1
ATOM 4114 O O . VAL A 1 540 ? 15.705 -1.730 -42.189 1.00 91.25 540 VAL A O 1
ATOM 4117 N N . ALA A 1 541 ? 16.883 -0.279 -40.951 1.00 93.50 541 ALA A N 1
ATOM 4118 C CA . ALA A 1 541 ? 18.137 -1.040 -40.963 1.00 93.50 541 ALA A CA 1
ATOM 4119 C C . ALA A 1 541 ? 18.152 -2.214 -39.971 1.00 93.50 541 ALA A C 1
ATOM 4121 O O . ALA A 1 541 ? 18.934 -3.160 -40.125 1.00 93.50 541 ALA A O 1
ATOM 4122 N N . GLY A 1 542 ? 17.254 -2.186 -38.986 1.00 93.25 542 GLY A N 1
ATOM 4123 C CA . GLY A 1 542 ? 17.154 -3.193 -37.942 1.00 93.25 542 GLY A CA 1
ATOM 4124 C C . GLY A 1 542 ? 18.133 -2.969 -36.790 1.00 93.25 542 GLY A C 1
ATOM 4125 O O . GLY A 1 542 ? 19.050 -2.145 -36.852 1.00 93.25 542 GLY A O 1
ATOM 4126 N N . ALA A 1 543 ? 17.923 -3.721 -35.713 1.00 94.25 543 ALA A N 1
ATOM 4127 C CA . ALA A 1 543 ? 18.764 -3.688 -34.527 1.00 94.25 543 ALA A CA 1
ATOM 4128 C C . ALA A 1 543 ? 20.200 -4.182 -34.828 1.00 94.25 543 ALA A C 1
ATOM 4130 O O . ALA A 1 543 ? 20.379 -5.073 -35.669 1.00 94.25 543 ALA A O 1
ATOM 4131 N N . PRO A 1 544 ? 21.228 -3.635 -34.155 1.00 96.31 544 PRO A N 1
ATOM 4132 C CA . PRO A 1 544 ? 22.599 -4.115 -34.273 1.00 96.31 544 PRO A CA 1
ATOM 4133 C C . PRO A 1 544 ? 22.711 -5.564 -33.781 1.00 96.31 544 PRO A C 1
ATOM 4135 O O . PRO A 1 544 ? 22.108 -5.948 -32.785 1.00 96.31 544 PRO A O 1
ATOM 4138 N N . LEU A 1 545 ? 23.505 -6.372 -34.476 1.00 96.06 545 LEU A N 1
ATOM 4139 C CA . LEU A 1 545 ? 23.875 -7.733 -34.070 1.00 96.06 545 LEU A CA 1
ATOM 4140 C C . LEU A 1 545 ? 25.269 -7.780 -33.423 1.00 96.06 545 LEU A C 1
ATOM 4142 O O . LEU A 1 545 ? 25.668 -8.820 -32.901 1.00 96.06 545 LEU A O 1
ATOM 4146 N N . THR A 1 546 ? 26.028 -6.685 -33.519 1.00 96.38 546 THR A N 1
ATOM 4147 C CA . THR A 1 546 ? 27.373 -6.522 -32.958 1.00 96.38 546 THR A CA 1
ATOM 4148 C C . THR A 1 546 ? 27.604 -5.069 -32.528 1.00 96.38 546 THR A C 1
ATOM 4150 O O . THR A 1 546 ? 26.938 -4.151 -33.013 1.00 96.38 546 THR A O 1
ATOM 4153 N N . GLY A 1 547 ? 28.617 -4.833 -31.691 1.00 95.00 547 GLY A N 1
ATOM 4154 C CA . GLY A 1 547 ? 29.269 -3.523 -31.587 1.00 95.00 547 GLY A CA 1
ATOM 4155 C C . GLY A 1 547 ? 30.103 -3.207 -32.835 1.00 95.00 547 GLY A C 1
ATOM 4156 O O . GLY A 1 547 ? 30.290 -4.082 -33.690 1.00 95.00 547 GLY A O 1
ATOM 4157 N N . SER A 1 548 ? 30.605 -1.975 -32.949 1.00 94.06 548 SER A N 1
ATOM 4158 C CA . SER A 1 548 ? 31.583 -1.613 -33.980 1.00 94.06 548 SER A CA 1
ATOM 4159 C C . SER A 1 548 ? 32.960 -2.207 -33.670 1.00 94.06 548 SER A C 1
ATOM 4161 O O . SER A 1 548 ? 33.319 -2.404 -32.508 1.00 94.06 548 SER A O 1
ATOM 4163 N N . TRP A 1 549 ? 33.746 -2.515 -34.701 1.00 93.94 549 TRP A N 1
ATOM 4164 C CA . TRP A 1 549 ? 35.144 -2.929 -34.540 1.00 93.94 549 TRP A CA 1
ATOM 4165 C C . TRP A 1 549 ? 35.991 -2.572 -35.756 1.00 93.94 549 TRP A C 1
ATOM 4167 O O . TRP A 1 549 ? 35.466 -2.332 -36.840 1.00 93.94 549 TRP A O 1
ATOM 4177 N N . ARG A 1 550 ? 37.320 -2.619 -35.608 1.00 88.38 550 ARG A N 1
ATOM 4178 C CA . ARG A 1 550 ? 38.280 -2.449 -36.709 1.00 88.38 550 ARG A CA 1
ATOM 4179 C C . ARG A 1 550 ? 38.973 -3.756 -37.074 1.00 88.38 550 ARG A C 1
ATOM 4181 O O . ARG A 1 550 ? 39.577 -4.417 -36.235 1.00 88.38 550 ARG A O 1
ATOM 4188 N N . SER A 1 551 ? 38.929 -4.095 -38.358 1.00 74.38 551 SER A N 1
ATOM 4189 C CA . SER A 1 551 ? 39.733 -5.155 -38.980 1.00 74.38 551 SER A CA 1
ATOM 4190 C C . SER A 1 551 ? 40.061 -4.713 -40.411 1.00 74.38 551 SER A C 1
ATOM 4192 O O . SER A 1 551 ? 39.499 -5.210 -41.385 1.00 74.38 551 SER A O 1
ATOM 4194 N N . GLY A 1 552 ? 40.891 -3.668 -40.517 1.00 82.25 552 GLY A N 1
ATOM 4195 C CA . GLY A 1 552 ? 40.995 -2.831 -41.716 1.00 82.25 552 GLY A CA 1
ATOM 4196 C C . GLY A 1 552 ? 39.960 -1.697 -41.662 1.00 82.25 552 GLY A C 1
ATOM 4197 O O . GLY A 1 552 ? 40.031 -0.914 -40.710 1.00 82.25 552 GLY A O 1
ATOM 4198 N N . PRO A 1 553 ? 39.009 -1.595 -42.615 1.00 84.88 553 PRO A N 1
ATOM 4199 C CA . PRO A 1 553 ? 37.859 -0.707 -42.454 1.00 84.88 553 PRO A CA 1
ATOM 4200 C C . PRO A 1 553 ? 37.116 -1.052 -41.154 1.00 84.88 553 PRO A C 1
ATOM 4202 O O . PRO A 1 553 ? 37.042 -2.222 -40.758 1.00 84.88 553 PRO A O 1
ATOM 4205 N N . GLY A 1 554 ? 36.596 -0.042 -40.459 1.00 91.06 554 GLY A N 1
ATOM 4206 C CA . GLY A 1 554 ? 35.701 -0.283 -39.332 1.00 91.06 554 GLY A CA 1
ATOM 4207 C C . GLY A 1 554 ? 34.426 -0.952 -39.831 1.00 91.06 554 GLY A C 1
ATOM 4208 O O . GLY A 1 554 ? 34.001 -0.693 -40.952 1.00 91.06 554 GLY A O 1
ATOM 4209 N N . ARG A 1 555 ? 33.803 -1.817 -39.034 1.00 95.56 555 ARG A N 1
ATOM 4210 C CA . ARG A 1 555 ? 32.566 -2.518 -39.396 1.00 95.56 555 ARG A CA 1
ATOM 4211 C C . ARG A 1 555 ? 31.593 -2.577 -38.229 1.00 95.56 555 ARG A C 1
ATOM 4213 O O . ARG A 1 555 ? 32.018 -2.627 -37.078 1.00 95.56 555 ARG A O 1
ATOM 4220 N N . GLN A 1 556 ? 30.303 -2.645 -38.544 1.00 96.81 556 GLN A N 1
ATOM 4221 C CA . GLN A 1 556 ? 29.240 -3.021 -37.612 1.00 96.81 556 GLN A CA 1
ATOM 4222 C C . GLN A 1 556 ? 28.137 -3.780 -38.361 1.00 96.81 556 GLN A C 1
ATOM 4224 O O . GLN A 1 556 ? 27.774 -3.421 -39.484 1.00 96.81 556 GLN A O 1
ATOM 4229 N N . VAL A 1 557 ? 27.613 -4.850 -37.757 1.00 97.25 557 VAL A N 1
ATOM 4230 C CA . VAL A 1 557 ? 26.545 -5.667 -38.350 1.00 97.25 557 VAL A CA 1
ATOM 4231 C C . VAL A 1 557 ? 25.211 -5.303 -37.719 1.00 97.25 557 VAL A C 1
ATOM 4233 O O . VAL A 1 557 ? 25.078 -5.305 -36.498 1.00 97.25 557 VAL A O 1
ATOM 4236 N N . PHE A 1 558 ? 24.208 -5.074 -38.557 1.00 97.38 558 PHE A N 1
ATOM 4237 C CA . PHE A 1 558 ? 22.809 -4.865 -38.195 1.00 97.38 558 PHE A CA 1
ATOM 4238 C C . PHE A 1 558 ? 21.956 -5.990 -38.770 1.00 97.38 558 PHE A C 1
ATOM 4240 O O . PHE A 1 558 ? 22.409 -6.745 -39.633 1.00 97.38 558 PHE A O 1
ATOM 4247 N N . ALA A 1 559 ? 20.711 -6.121 -38.310 1.00 95.75 559 ALA A N 1
ATOM 4248 C CA . ALA A 1 559 ? 19.822 -7.167 -38.802 1.00 95.75 559 ALA A CA 1
ATOM 4249 C C . ALA A 1 559 ? 19.675 -7.110 -40.333 1.00 95.75 559 ALA A C 1
ATOM 4251 O O . ALA A 1 559 ? 19.791 -8.148 -40.986 1.00 95.75 559 ALA A O 1
ATOM 4252 N N . GLY A 1 560 ? 19.497 -5.913 -40.903 1.00 95.06 560 GLY A N 1
ATOM 4253 C CA . GLY A 1 560 ? 19.261 -5.709 -42.332 1.00 95.06 560 GLY A CA 1
ATOM 4254 C C . GLY A 1 560 ? 20.482 -5.346 -43.184 1.00 95.06 560 GLY A C 1
ATOM 4255 O O . GLY A 1 560 ? 20.374 -5.341 -44.409 1.00 95.06 560 GLY A O 1
ATOM 4256 N N . VAL A 1 561 ? 21.636 -5.025 -42.590 1.00 96.38 561 VAL A N 1
ATOM 4257 C CA . VAL A 1 561 ? 22.795 -4.491 -43.332 1.00 96.38 561 VAL A CA 1
ATOM 4258 C C . VAL A 1 561 ? 24.112 -4.688 -42.579 1.00 96.38 561 VAL A C 1
ATOM 4260 O O . VAL A 1 561 ? 24.132 -4.778 -41.355 1.00 96.38 561 VAL A O 1
ATOM 4263 N N . VAL A 1 562 ? 25.229 -4.726 -43.306 1.00 96.94 562 VAL A N 1
ATOM 4264 C CA . VAL A 1 562 ? 26.579 -4.591 -42.738 1.00 96.94 562 VAL A CA 1
ATOM 4265 C C . VAL A 1 562 ? 27.120 -3.236 -43.157 1.00 96.94 562 VAL A C 1
ATOM 4267 O O . VAL A 1 562 ? 27.222 -2.967 -44.351 1.00 96.94 562 VAL A O 1
ATOM 4270 N N . LEU A 1 563 ? 27.452 -2.385 -42.192 1.00 96.12 563 LEU A N 1
ATOM 4271 C CA . LEU A 1 563 ? 28.068 -1.091 -42.461 1.00 96.12 563 LEU A CA 1
ATOM 4272 C C . LEU A 1 563 ? 29.581 -1.200 -42.320 1.00 96.12 563 LEU A C 1
ATOM 4274 O O . LEU A 1 563 ? 30.076 -1.855 -41.400 1.00 96.12 563 LEU A O 1
ATOM 4278 N N . SER A 1 564 ? 30.307 -0.533 -43.214 1.00 94.69 564 SER A N 1
ATOM 4279 C CA . SER A 1 564 ? 31.768 -0.473 -43.195 1.00 94.69 564 SER A CA 1
ATOM 4280 C C . SER A 1 564 ? 32.271 0.955 -43.411 1.00 94.69 564 SER A C 1
ATOM 4282 O O . SER A 1 564 ? 31.702 1.693 -44.218 1.00 94.69 564 SER A O 1
ATOM 4284 N N . SER A 1 565 ? 33.318 1.355 -42.687 1.00 92.19 565 SER A N 1
ATOM 4285 C CA . SER A 1 565 ? 33.963 2.658 -42.839 1.00 92.19 565 SER A CA 1
ATOM 4286 C C . SER A 1 565 ? 35.085 2.594 -43.870 1.00 92.19 565 SER A C 1
ATOM 4288 O O . SER A 1 565 ? 35.949 1.726 -43.824 1.00 92.19 565 SER A O 1
ATOM 4290 N N . GLY A 1 566 ? 35.090 3.523 -44.816 1.00 83.56 566 GLY A N 1
ATOM 4291 C CA . GLY A 1 566 ? 36.093 3.597 -45.872 1.00 83.56 566 GLY A CA 1
ATOM 4292 C C . GLY A 1 566 ? 36.162 4.996 -46.476 1.00 83.56 566 GLY A C 1
ATOM 4293 O O . GLY A 1 566 ? 35.333 5.844 -46.156 1.00 83.56 566 GLY A O 1
ATOM 4294 N N . PRO A 1 567 ? 37.160 5.279 -47.324 1.00 71.50 567 PRO A N 1
ATOM 4295 C CA . PRO A 1 567 ? 37.172 6.519 -48.082 1.00 71.50 567 PRO A CA 1
ATOM 4296 C C . PRO A 1 567 ? 35.998 6.524 -49.073 1.00 71.50 567 PRO A C 1
ATOM 4298 O O . PRO A 1 567 ? 35.808 5.565 -49.822 1.00 71.50 567 PRO A O 1
ATOM 4301 N N . ASP A 1 568 ? 35.217 7.599 -49.081 1.00 69.88 568 ASP A N 1
ATOM 4302 C CA . ASP A 1 568 ? 34.242 7.872 -50.130 1.00 69.88 568 ASP A CA 1
ATOM 4303 C C . ASP A 1 568 ? 34.940 8.170 -51.471 1.00 69.88 568 ASP A C 1
ATOM 4305 O O . ASP A 1 568 ? 36.170 8.197 -51.582 1.00 69.88 568 ASP A O 1
ATOM 4309 N N . SER A 1 569 ? 34.155 8.440 -52.516 1.00 64.19 569 SER A N 1
ATOM 4310 C CA . SER A 1 569 ? 34.670 8.790 -53.847 1.00 64.19 569 SER A CA 1
ATOM 4311 C C . SER A 1 569 ? 35.521 10.070 -53.883 1.00 64.19 569 SER A C 1
ATOM 4313 O O . SER A 1 569 ? 36.140 10.354 -54.906 1.00 64.19 569 SER A O 1
ATOM 4315 N N . THR A 1 570 ? 35.547 10.849 -52.798 1.00 61.25 570 THR A N 1
ATOM 4316 C CA . THR A 1 570 ? 36.343 12.074 -52.628 1.00 61.25 570 THR A CA 1
ATOM 4317 C C . THR A 1 570 ? 37.539 11.887 -51.687 1.00 61.25 570 THR A C 1
ATOM 4319 O O . THR A 1 570 ? 38.299 12.828 -51.466 1.00 61.25 570 THR A O 1
ATOM 4322 N N . GLY A 1 571 ? 37.737 10.677 -51.152 1.00 63.50 571 GLY A N 1
ATOM 4323 C CA . GLY A 1 571 ? 38.797 10.353 -50.201 1.00 63.50 571 GLY A CA 1
ATOM 4324 C C . GLY A 1 571 ? 38.482 10.717 -48.746 1.00 63.50 571 GLY A C 1
ATOM 4325 O O . GLY A 1 571 ? 39.361 10.576 -47.894 1.00 63.50 571 GLY A O 1
ATOM 4326 N N . LYS A 1 572 ? 37.261 11.171 -48.432 1.00 66.50 572 LYS A N 1
ATOM 4327 C CA . LYS A 1 572 ? 36.832 11.468 -47.057 1.00 66.50 572 LYS A CA 1
ATOM 4328 C C . LYS A 1 572 ? 36.334 10.201 -46.355 1.00 66.50 572 LYS A C 1
ATOM 4330 O O . LYS A 1 572 ? 35.748 9.348 -47.012 1.00 66.50 572 LYS A O 1
ATOM 4335 N N . PRO A 1 573 ? 36.517 10.053 -45.034 1.00 68.50 573 PRO A N 1
ATOM 4336 C CA . PRO A 1 573 ? 35.964 8.917 -44.302 1.00 68.50 573 PRO A CA 1
ATOM 4337 C C . PRO A 1 573 ? 34.430 8.939 -44.359 1.00 68.50 573 PRO A C 1
ATOM 4339 O O . PRO A 1 573 ? 33.814 9.894 -43.892 1.00 68.50 573 PRO A O 1
ATOM 4342 N N . ALA A 1 574 ? 33.823 7.886 -44.898 1.00 84.44 574 ALA A N 1
ATOM 4343 C CA . ALA A 1 574 ? 32.381 7.678 -44.928 1.00 84.44 574 ALA A CA 1
ATOM 4344 C C . ALA A 1 574 ? 32.038 6.248 -44.500 1.00 84.44 574 ALA A C 1
ATOM 4346 O O . ALA A 1 574 ? 32.851 5.329 -44.618 1.00 84.44 574 ALA A O 1
ATOM 4347 N N . VAL A 1 575 ? 30.821 6.052 -43.998 1.00 91.31 575 VAL A N 1
ATOM 4348 C CA . VAL A 1 575 ? 30.280 4.725 -43.690 1.00 91.31 575 VAL A CA 1
ATOM 4349 C C . VAL A 1 575 ? 29.252 4.369 -44.757 1.00 91.31 575 VAL A C 1
ATOM 4351 O O . VAL A 1 575 ? 28.327 5.133 -45.002 1.00 91.31 575 VAL A O 1
ATOM 4354 N N . THR A 1 576 ? 29.426 3.220 -45.410 1.00 92.00 576 THR A N 1
ATOM 4355 C CA . THR A 1 576 ? 28.530 2.725 -46.473 1.00 92.00 576 THR A CA 1
ATOM 4356 C C . THR A 1 576 ? 28.177 1.257 -46.244 1.00 92.00 576 THR A C 1
ATOM 4358 O O . THR A 1 576 ? 28.855 0.562 -45.477 1.00 92.00 576 THR A O 1
ATOM 4361 N N . ALA A 1 577 ? 27.110 0.770 -46.883 1.00 93.44 577 ALA A N 1
ATOM 4362 C CA . ALA A 1 577 ? 26.735 -0.635 -46.792 1.00 93.44 577 ALA A CA 1
ATOM 4363 C C . ALA A 1 577 ? 27.720 -1.507 -47.583 1.00 93.44 577 ALA A C 1
ATOM 4365 O O . ALA A 1 577 ? 27.948 -1.307 -48.778 1.00 93.44 577 ALA A O 1
ATOM 4366 N N . GLU A 1 578 ? 28.302 -2.499 -46.916 1.00 93.19 578 GLU A N 1
ATOM 4367 C CA . GLU A 1 578 ? 29.309 -3.372 -47.508 1.00 93.19 578 GLU A CA 1
ATOM 4368 C C . GLU A 1 578 ? 28.669 -4.281 -48.576 1.00 93.19 578 GLU A C 1
ATOM 4370 O O . GLU A 1 578 ? 27.645 -4.911 -48.295 1.00 93.19 578 GLU A O 1
ATOM 4375 N N . PRO A 1 579 ? 29.235 -4.395 -49.797 1.00 93.12 579 PRO A N 1
ATOM 4376 C CA . PRO A 1 579 ? 28.570 -5.013 -50.947 1.00 93.12 579 PRO A CA 1
ATOM 4377 C C . PRO A 1 579 ? 28.549 -6.559 -50.909 1.00 93.12 579 PRO A C 1
ATOM 4379 O O . PRO A 1 579 ? 29.072 -7.239 -51.798 1.00 93.12 579 PRO A O 1
ATOM 4382 N N . LEU A 1 580 ? 27.953 -7.135 -49.864 1.00 94.50 580 LEU A N 1
ATOM 4383 C CA . LEU A 1 580 ? 28.042 -8.557 -49.523 1.00 94.50 580 LEU A CA 1
ATOM 4384 C C . LEU A 1 580 ? 26.875 -9.408 -50.040 1.00 94.50 580 LEU A C 1
ATOM 4386 O O . LEU A 1 580 ? 26.974 -10.634 -50.020 1.00 94.50 580 LEU A O 1
ATOM 4390 N N . VAL A 1 581 ? 25.793 -8.817 -50.560 1.00 93.94 581 VAL A N 1
ATOM 4391 C CA . VAL A 1 581 ? 24.590 -9.572 -50.977 1.00 93.94 581 VAL A CA 1
ATOM 4392 C C . VAL A 1 581 ? 24.911 -10.592 -52.076 1.00 93.94 581 VAL A C 1
ATOM 4394 O O . VAL A 1 581 ? 24.532 -11.762 -51.989 1.00 93.94 581 VAL A O 1
ATOM 4397 N N . ALA A 1 582 ? 25.673 -10.181 -53.093 1.00 92.88 582 ALA A N 1
ATOM 4398 C CA . ALA A 1 582 ? 26.099 -11.080 -54.166 1.00 92.88 582 ALA A CA 1
ATOM 4399 C C . ALA A 1 582 ? 27.123 -12.125 -53.693 1.00 92.88 582 ALA A C 1
ATOM 4401 O O . ALA A 1 582 ? 27.195 -13.215 -54.261 1.00 92.88 582 ALA A O 1
ATOM 4402 N N . ALA A 1 583 ? 27.928 -11.798 -52.677 1.00 94.00 583 ALA A N 1
ATOM 4403 C CA . ALA A 1 583 ? 28.862 -12.741 -52.074 1.00 94.00 583 ALA A CA 1
ATOM 4404 C C . ALA A 1 583 ? 28.110 -13.823 -51.287 1.00 94.00 583 ALA A C 1
ATOM 4406 O O . ALA A 1 583 ? 28.414 -14.998 -51.472 1.00 94.00 583 ALA A O 1
ATOM 4407 N N . LEU A 1 584 ? 27.077 -13.454 -50.520 1.00 95.00 584 LEU A N 1
ATOM 4408 C CA . LEU A 1 584 ? 26.206 -14.391 -49.804 1.00 95.00 584 LEU A CA 1
ATOM 4409 C C . LEU A 1 584 ? 25.539 -15.383 -50.752 1.00 95.00 584 LEU A C 1
ATOM 4411 O O . LEU A 1 584 ? 25.637 -16.586 -50.538 1.00 95.00 584 LEU A O 1
ATOM 4415 N N . ALA A 1 585 ? 24.947 -14.897 -51.846 1.00 93.88 585 ALA A N 1
ATOM 4416 C CA . ALA A 1 585 ? 24.306 -15.758 -52.839 1.00 93.88 585 ALA A CA 1
ATOM 4417 C C . ALA A 1 585 ? 25.267 -16.770 -53.489 1.00 93.88 585 ALA A C 1
ATOM 4419 O O . ALA A 1 585 ? 24.834 -17.850 -53.886 1.00 93.88 585 ALA A O 1
ATOM 4420 N N . ARG A 1 586 ? 26.560 -16.429 -53.616 1.00 93.94 586 ARG A N 1
ATOM 4421 C CA . ARG A 1 586 ? 27.588 -17.317 -54.184 1.00 93.94 586 ARG A CA 1
ATOM 4422 C C . ARG A 1 586 ? 28.196 -18.266 -53.153 1.00 93.94 586 ARG A C 1
ATOM 4424 O O . ARG A 1 586 ? 28.451 -19.416 -53.490 1.00 93.94 586 ARG A O 1
ATOM 4431 N N . HIS A 1 587 ? 28.474 -17.774 -51.947 1.00 95.06 587 HIS A N 1
ATOM 4432 C CA . HIS A 1 587 ? 29.206 -18.510 -50.916 1.00 95.06 587 HIS A CA 1
ATOM 4433 C C . HIS A 1 587 ? 28.299 -19.445 -50.110 1.00 95.06 587 HIS A C 1
ATOM 4435 O O . HIS A 1 587 ? 28.671 -20.590 -49.877 1.00 95.06 587 HIS A O 1
ATOM 4441 N N . ASP A 1 588 ? 27.085 -18.999 -49.769 1.00 95.69 588 ASP A N 1
ATOM 4442 C CA . ASP A 1 588 ? 26.050 -19.831 -49.146 1.00 95.69 588 ASP A CA 1
ATOM 4443 C C . ASP A 1 588 ? 24.702 -19.692 -49.886 1.00 95.69 588 ASP A C 1
ATOM 4445 O O . ASP A 1 588 ? 23.761 -19.051 -49.400 1.00 95.69 588 ASP A O 1
ATOM 4449 N N . PRO A 1 589 ? 24.557 -20.320 -51.071 1.00 93.25 589 PRO A N 1
ATOM 4450 C CA . PRO A 1 589 ? 23.307 -20.284 -51.830 1.00 93.25 589 PRO A CA 1
ATOM 4451 C C . PRO A 1 589 ? 22.118 -20.875 -51.057 1.00 93.25 589 PRO A C 1
ATOM 4453 O O . PRO A 1 589 ? 20.965 -20.518 -51.306 1.00 93.25 589 PRO A O 1
ATOM 4456 N N . ALA A 1 590 ? 22.376 -21.808 -50.134 1.00 92.38 590 ALA A N 1
ATOM 4457 C CA . ALA A 1 590 ? 21.339 -22.413 -49.310 1.00 92.38 590 ALA A CA 1
ATOM 4458 C C . ALA A 1 590 ? 20.851 -21.434 -48.233 1.00 92.38 590 ALA A C 1
ATOM 4460 O O . ALA A 1 590 ? 19.642 -21.267 -48.088 1.00 92.38 590 ALA A O 1
ATOM 4461 N N . GLY A 1 591 ? 21.759 -20.751 -47.531 1.00 89.88 591 GLY A N 1
ATOM 4462 C CA . GLY A 1 591 ? 21.435 -19.688 -46.578 1.00 89.88 591 GLY A CA 1
ATOM 4463 C C . GLY A 1 591 ? 20.743 -18.499 -47.226 1.00 89.88 591 GLY A C 1
ATOM 4464 O O . GLY A 1 591 ? 19.732 -18.038 -46.704 1.00 89.88 591 GLY A O 1
ATOM 4465 N N . TYR A 1 592 ? 21.192 -18.084 -48.413 1.00 92.56 592 TYR A N 1
ATOM 4466 C CA . TYR A 1 592 ? 20.541 -17.031 -49.195 1.00 92.56 592 TYR A CA 1
ATOM 4467 C C . TYR A 1 592 ? 19.067 -17.355 -49.493 1.00 92.56 592 TYR A C 1
ATOM 4469 O O . TYR A 1 592 ? 18.184 -16.521 -49.296 1.00 92.56 592 TYR A O 1
ATOM 4477 N N . ARG A 1 593 ? 18.781 -18.601 -49.906 1.00 90.75 593 ARG A N 1
ATOM 4478 C CA . ARG A 1 593 ? 17.404 -19.074 -50.128 1.00 90.75 593 ARG A CA 1
ATOM 4479 C C . ARG A 1 593 ? 16.612 -19.220 -48.831 1.00 90.75 593 ARG A C 1
ATOM 4481 O O . ARG A 1 593 ? 15.443 -18.852 -48.812 1.00 90.75 593 ARG A O 1
ATOM 4488 N N . ARG A 1 594 ? 17.223 -19.727 -47.751 1.00 90.56 594 ARG A N 1
ATOM 4489 C CA . ARG A 1 594 ? 16.575 -19.828 -46.427 1.00 90.56 594 ARG A CA 1
ATOM 4490 C C . ARG A 1 594 ? 16.178 -18.458 -45.875 1.00 90.56 594 ARG A C 1
ATOM 4492 O O . ARG A 1 594 ? 15.135 -18.354 -45.245 1.00 90.56 594 ARG A O 1
ATOM 4499 N N . ALA A 1 595 ? 16.968 -17.422 -46.151 1.00 87.94 595 ALA A N 1
ATOM 4500 C CA . ALA A 1 595 ? 16.656 -16.038 -45.804 1.00 87.94 595 ALA A CA 1
ATOM 4501 C C . ALA A 1 595 ? 15.575 -15.403 -46.708 1.00 87.94 595 ALA A C 1
ATOM 4503 O O . ALA A 1 595 ? 15.220 -14.244 -46.513 1.00 87.94 595 ALA A O 1
ATOM 4504 N N . GLY A 1 596 ? 15.048 -16.136 -47.700 1.00 91.56 596 GLY A N 1
ATOM 4505 C CA . GLY A 1 596 ? 13.959 -15.674 -48.563 1.00 91.56 596 GLY A CA 1
ATOM 4506 C C . GLY A 1 596 ? 14.345 -14.521 -49.492 1.00 91.56 596 GLY A C 1
ATOM 4507 O O . GLY A 1 596 ? 13.493 -13.710 -49.846 1.00 91.56 596 GLY A O 1
ATOM 4508 N N . LEU A 1 597 ? 15.617 -14.399 -49.871 1.00 92.88 597 LEU A N 1
ATOM 4509 C CA . LEU A 1 597 ? 16.114 -13.259 -50.646 1.00 92.88 597 LEU A CA 1
ATOM 4510 C C . LEU A 1 597 ? 15.826 -13.414 -52.158 1.00 92.88 597 LEU A C 1
ATOM 4512 O O . LEU A 1 597 ? 15.739 -14.544 -52.650 1.00 92.88 597 LEU A O 1
ATOM 4516 N N . PRO A 1 598 ? 15.644 -12.305 -52.905 1.00 92.69 598 PRO A N 1
ATOM 4517 C CA . PRO A 1 598 ? 15.235 -12.351 -54.309 1.00 92.69 598 PRO A CA 1
ATOM 4518 C C . PRO A 1 598 ? 16.353 -12.881 -55.223 1.00 92.69 598 PRO A C 1
ATOM 4520 O O . PRO A 1 598 ? 17.532 -12.732 -54.911 1.00 92.69 598 PRO A O 1
ATOM 4523 N N . PRO A 1 599 ? 16.027 -13.485 -56.377 1.00 88.00 599 PRO A N 1
ATOM 4524 C CA . PRO A 1 599 ? 17.038 -13.965 -57.314 1.00 88.00 599 PRO A CA 1
ATOM 4525 C C . PRO A 1 599 ? 17.903 -12.818 -57.863 1.00 88.00 599 PRO A C 1
ATOM 4527 O O . PRO A 1 599 ? 17.413 -11.727 -58.152 1.00 88.00 599 PRO A O 1
ATOM 4530 N N . LEU A 1 600 ? 19.198 -13.083 -58.054 1.00 88.56 600 LEU A N 1
ATOM 4531 C CA . LEU A 1 600 ? 20.138 -12.132 -58.653 1.00 88.56 600 LEU A CA 1
ATOM 4532 C C . LEU A 1 600 ? 20.209 -12.360 -60.168 1.00 88.56 600 LEU A C 1
ATOM 4534 O O . LEU A 1 600 ? 20.534 -13.463 -60.605 1.00 88.56 600 LEU A O 1
ATOM 4538 N N . THR A 1 601 ? 19.949 -11.331 -60.977 1.00 76.38 601 THR A N 1
ATOM 4539 C CA . THR A 1 601 ? 19.918 -11.444 -62.453 1.00 76.38 601 THR A CA 1
ATOM 4540 C C . THR A 1 601 ? 21.175 -10.898 -63.143 1.00 76.38 601 THR A C 1
ATOM 4542 O O . THR A 1 601 ? 21.259 -10.905 -64.368 1.00 76.38 601 THR A O 1
ATOM 4545 N N . GLY A 1 602 ? 22.178 -10.462 -62.372 1.00 61.94 602 GLY A N 1
ATOM 4546 C CA . GLY A 1 602 ? 23.423 -9.874 -62.880 1.00 61.94 602 GLY A CA 1
ATOM 4547 C C . GLY A 1 602 ? 23.318 -8.361 -63.118 1.00 61.94 602 GLY A C 1
ATOM 4548 O O . GLY A 1 602 ? 22.242 -7.828 -63.367 1.00 61.94 602 GLY A O 1
ATOM 4549 N N . ALA A 1 603 ? 24.448 -7.651 -63.002 1.00 53.28 603 ALA A N 1
ATOM 4550 C CA . ALA A 1 603 ? 24.533 -6.189 -63.089 1.00 53.28 603 ALA A CA 1
ATOM 4551 C C . ALA A 1 603 ? 24.327 -5.682 -64.534 1.00 53.28 603 ALA A C 1
ATOM 4553 O O . ALA A 1 603 ? 25.287 -5.362 -65.231 1.00 53.28 603 ALA A O 1
ATOM 4554 N N . GLY A 1 604 ? 23.077 -5.630 -64.997 1.00 50.38 604 GLY A N 1
ATOM 4555 C CA . GLY A 1 604 ? 22.690 -5.095 -66.303 1.00 50.38 604 GLY A CA 1
ATOM 4556 C C . GLY A 1 604 ? 21.762 -3.886 -66.172 1.00 50.38 604 GLY A C 1
ATOM 4557 O O . GLY A 1 604 ? 20.613 -4.043 -65.783 1.00 50.38 604 GLY A O 1
ATOM 4558 N N . ARG A 1 605 ? 22.274 -2.709 -66.569 1.00 54.53 605 ARG A N 1
ATOM 4559 C CA . ARG A 1 605 ? 21.685 -1.347 -66.547 1.00 54.53 605 ARG A CA 1
ATOM 4560 C C . ARG A 1 605 ? 21.418 -0.734 -65.147 1.00 54.53 605 ARG A C 1
ATOM 4562 O O . ARG A 1 605 ? 20.648 -1.300 -64.383 1.00 54.53 605 ARG A O 1
ATOM 4569 N N . PRO A 1 606 ? 21.982 0.458 -64.834 1.00 54.31 606 PRO A N 1
ATOM 4570 C CA . PRO A 1 606 ? 21.927 1.080 -63.497 1.00 54.31 606 PRO A CA 1
ATOM 4571 C C . PRO A 1 606 ? 20.527 1.393 -62.936 1.00 54.31 606 PRO A C 1
ATOM 4573 O O . PRO A 1 606 ? 20.409 1.614 -61.737 1.00 54.31 606 PRO A O 1
ATOM 4576 N N . GLU A 1 607 ? 19.481 1.404 -63.769 1.00 53.41 607 GLU A N 1
ATOM 4577 C CA . GLU A 1 607 ? 18.128 1.848 -63.381 1.00 53.41 607 GLU A CA 1
ATOM 4578 C C . GLU A 1 607 ? 16.999 0.895 -63.815 1.00 53.41 607 GLU A C 1
ATOM 4580 O O . GLU A 1 607 ? 15.823 1.161 -63.563 1.00 53.41 607 GLU A O 1
ATOM 4585 N N . ALA A 1 608 ? 17.318 -0.225 -64.473 1.00 51.94 608 ALA A N 1
ATOM 4586 C CA . ALA A 1 608 ? 16.292 -1.121 -64.998 1.00 51.94 608 ALA A CA 1
ATOM 4587 C C . ALA A 1 608 ? 15.602 -1.890 -63.854 1.00 51.94 608 ALA A C 1
ATOM 4589 O O . ALA A 1 608 ? 16.192 -2.781 -63.249 1.00 51.94 608 ALA A O 1
ATOM 4590 N N . GLY A 1 609 ? 14.339 -1.549 -63.574 1.00 63.97 609 GLY A N 1
ATOM 4591 C CA . GLY A 1 609 ? 13.468 -2.299 -62.658 1.00 63.97 609 GLY A CA 1
ATOM 4592 C C . GLY A 1 609 ? 13.200 -1.658 -61.291 1.00 63.97 609 GLY A C 1
ATOM 4593 O O . GLY A 1 609 ? 12.543 -2.293 -60.468 1.00 63.97 609 GLY A O 1
ATOM 4594 N N . LEU A 1 610 ? 13.661 -0.424 -61.038 1.00 72.69 610 LEU A N 1
ATOM 4595 C CA . LEU A 1 610 ? 13.235 0.364 -59.871 1.00 72.69 610 LEU A CA 1
ATOM 4596 C C . LEU A 1 610 ? 11.779 0.816 -60.061 1.00 72.69 610 LEU A C 1
ATOM 4598 O O . LEU A 1 610 ? 11.504 1.722 -60.848 1.00 72.69 610 LEU A O 1
ATOM 4602 N N . THR A 1 611 ? 10.846 0.199 -59.337 1.00 72.50 611 THR A N 1
ATOM 4603 C CA . THR A 1 611 ? 9.415 0.541 -59.378 1.00 72.50 611 THR A CA 1
ATOM 4604 C C . THR A 1 611 ? 8.811 0.581 -57.972 1.00 72.50 611 THR A C 1
ATOM 4606 O O . THR A 1 611 ? 9.318 -0.066 -57.055 1.00 72.50 611 THR A O 1
ATOM 4609 N N . GLY A 1 612 ? 7.741 1.362 -57.799 1.00 84.50 612 GLY A N 1
ATOM 4610 C CA . GLY A 1 612 ? 6.983 1.451 -56.546 1.00 84.50 612 GLY A CA 1
ATOM 4611 C C . GLY A 1 612 ? 7.756 2.054 -55.366 1.00 84.50 612 GLY A C 1
ATOM 4612 O O . GLY A 1 612 ? 8.746 2.763 -55.544 1.00 84.50 612 GLY A O 1
ATOM 4613 N N . ALA A 1 613 ? 7.310 1.738 -54.148 1.00 85.31 613 ALA A N 1
ATOM 4614 C CA . ALA A 1 613 ? 7.827 2.326 -52.910 1.00 85.31 613 ALA A CA 1
ATOM 4615 C C . ALA A 1 613 ? 9.317 2.028 -52.657 1.00 85.31 613 ALA A C 1
ATOM 4617 O O . ALA A 1 613 ? 10.028 2.850 -52.085 1.00 85.31 613 ALA A O 1
ATOM 4618 N N . ILE A 1 614 ? 9.830 0.880 -53.123 1.00 87.56 614 ILE A N 1
ATOM 4619 C CA . ILE A 1 614 ? 11.262 0.545 -53.017 1.00 87.56 614 ILE A CA 1
ATOM 4620 C C . ILE A 1 614 ? 12.116 1.521 -53.839 1.00 87.56 614 ILE A C 1
ATOM 4622 O O . ILE A 1 614 ? 13.191 1.923 -53.396 1.00 87.56 614 ILE A O 1
ATOM 4626 N N . ALA A 1 615 ? 11.640 1.935 -55.018 1.00 85.81 615 ALA A N 1
ATOM 4627 C CA . ALA A 1 615 ? 12.341 2.916 -55.840 1.00 85.81 615 ALA A CA 1
ATOM 4628 C C . ALA A 1 615 ? 12.368 4.298 -55.184 1.00 85.81 615 ALA A C 1
ATOM 4630 O O . ALA A 1 615 ? 13.381 4.990 -55.265 1.00 85.81 615 ALA A O 1
ATOM 4631 N N . GLU A 1 616 ? 11.273 4.689 -54.535 1.00 85.62 616 GLU A N 1
ATOM 4632 C CA . GLU A 1 616 ? 11.182 5.943 -53.787 1.00 85.62 616 GLU A CA 1
ATOM 4633 C C . GLU A 1 616 ? 12.123 5.934 -52.582 1.00 85.62 616 GLU A C 1
ATOM 4635 O O . GLU A 1 616 ? 12.941 6.841 -52.460 1.00 85.62 616 GLU A O 1
ATOM 4640 N N . ALA A 1 617 ? 12.110 4.870 -51.771 1.00 85.12 617 ALA A N 1
ATOM 4641 C CA . ALA A 1 617 ? 13.030 4.708 -50.643 1.00 85.12 617 ALA A CA 1
ATOM 4642 C C . ALA A 1 617 ? 14.505 4.722 -51.088 1.00 85.12 617 ALA A C 1
ATOM 4644 O O . ALA A 1 617 ? 15.349 5.369 -50.468 1.00 85.12 617 ALA A O 1
ATOM 4645 N N . TYR A 1 618 ? 14.822 4.059 -52.205 1.00 86.44 618 TYR A N 1
ATOM 4646 C CA . TYR A 1 618 ? 16.170 4.052 -52.772 1.00 86.44 618 TYR A CA 1
ATOM 4647 C C . TYR A 1 618 ? 16.608 5.444 -53.259 1.00 86.44 618 TYR A C 1
ATOM 4649 O O . TYR A 1 618 ? 17.728 5.872 -52.976 1.00 86.44 618 TYR A O 1
ATOM 4657 N N . ARG A 1 619 ? 15.736 6.181 -53.963 1.00 85.25 619 ARG A N 1
ATOM 4658 C CA . ARG A 1 619 ? 16.033 7.543 -54.450 1.00 85.25 619 ARG A CA 1
ATOM 4659 C C . ARG A 1 619 ? 16.034 8.591 -53.337 1.00 85.25 619 ARG A C 1
ATOM 4661 O O . ARG A 1 619 ? 16.735 9.587 -53.464 1.00 85.25 619 ARG A O 1
ATOM 4668 N N . GLY A 1 620 ? 15.288 8.357 -52.260 1.00 76.88 620 GLY A N 1
ATOM 4669 C CA . GLY A 1 620 ? 15.161 9.243 -51.103 1.00 76.88 620 GLY A CA 1
ATOM 4670 C C . GLY A 1 620 ? 16.376 9.283 -50.174 1.00 76.88 620 GLY A C 1
ATOM 4671 O O . GLY A 1 620 ? 16.309 9.941 -49.145 1.00 76.88 620 GLY A O 1
ATOM 4672 N N . GLY A 1 621 ? 17.474 8.598 -50.513 1.00 73.75 621 GLY A N 1
ATOM 4673 C CA . GLY A 1 621 ? 18.737 8.668 -49.769 1.00 73.75 621 GLY A CA 1
ATOM 4674 C C . GLY A 1 621 ? 19.427 7.318 -49.591 1.00 73.75 621 GLY A C 1
ATOM 4675 O O . GLY A 1 621 ? 20.651 7.261 -49.597 1.00 73.75 621 GLY A O 1
ATOM 4676 N N . ALA A 1 622 ? 18.686 6.205 -49.546 1.00 79.56 622 ALA A N 1
ATOM 4677 C CA . ALA A 1 622 ? 19.287 4.890 -49.301 1.00 79.56 622 ALA A CA 1
ATOM 4678 C C . ALA A 1 622 ? 20.235 4.430 -50.427 1.00 79.56 622 ALA A C 1
ATOM 4680 O O . ALA A 1 622 ? 21.128 3.616 -50.195 1.00 79.56 622 ALA A O 1
ATOM 4681 N N . GLY A 1 623 ? 20.079 4.945 -51.651 1.00 78.69 623 GLY A N 1
ATOM 4682 C CA . GLY A 1 623 ? 20.878 4.526 -52.800 1.00 78.69 623 GLY A CA 1
ATOM 4683 C C . GLY A 1 623 ? 22.354 4.910 -52.741 1.00 78.69 623 GLY A C 1
ATOM 4684 O O . GLY A 1 623 ? 23.189 4.170 -53.264 1.00 78.69 623 GLY A O 1
ATOM 4685 N N . THR A 1 624 ? 22.703 6.005 -52.059 1.00 79.56 624 THR A N 1
ATOM 4686 C CA . THR A 1 624 ? 24.110 6.375 -51.829 1.00 79.56 624 THR A CA 1
ATOM 4687 C C . THR A 1 624 ? 24.796 5.403 -50.866 1.00 79.56 624 THR A C 1
ATOM 4689 O O . THR A 1 624 ? 25.994 5.162 -50.998 1.00 79.56 624 THR A O 1
ATOM 4692 N N . LEU A 1 625 ? 24.033 4.790 -49.953 1.00 84.44 625 LEU A N 1
ATOM 4693 C CA . LEU A 1 625 ? 24.536 3.858 -48.944 1.00 84.44 625 LEU A CA 1
ATOM 4694 C C . LEU A 1 625 ? 24.498 2.396 -49.406 1.00 84.44 625 LEU A C 1
ATOM 4696 O O . LEU A 1 625 ? 25.452 1.668 -49.150 1.00 84.44 625 LEU A O 1
ATOM 4700 N N . LEU A 1 626 ? 23.434 1.958 -50.092 1.00 89.31 626 LEU A N 1
ATOM 4701 C CA . LEU A 1 626 ? 23.209 0.557 -50.490 1.00 89.31 626 LEU A CA 1
ATOM 4702 C C . LEU A 1 626 ? 23.896 0.156 -51.804 1.00 89.31 626 LEU A C 1
ATOM 4704 O O . LEU A 1 626 ? 24.070 -1.036 -52.074 1.00 89.31 626 LEU A O 1
ATOM 4708 N N . GLY A 1 627 ? 24.284 1.129 -52.630 1.00 88.00 627 GLY A N 1
ATOM 4709 C CA . GLY A 1 627 ? 24.908 0.892 -53.928 1.00 88.00 627 GLY A CA 1
ATOM 4710 C C . GLY A 1 627 ? 23.959 0.298 -54.977 1.00 88.00 627 GLY A C 1
ATOM 4711 O O . GLY A 1 627 ? 22.754 0.179 -54.782 1.00 88.00 627 GLY A O 1
ATOM 4712 N N . ARG A 1 628 ? 24.518 -0.081 -56.134 1.00 88.31 628 ARG A N 1
ATOM 4713 C CA . ARG A 1 628 ? 23.741 -0.444 -57.336 1.00 88.31 628 ARG A CA 1
ATOM 4714 C C . ARG A 1 628 ? 22.756 -1.615 -57.126 1.00 88.31 628 ARG A C 1
ATOM 4716 O O . ARG A 1 628 ? 23.098 -2.566 -56.415 1.00 88.31 628 ARG A O 1
ATOM 4723 N N . PRO A 1 629 ? 21.597 -1.616 -57.814 1.00 89.56 629 PRO A N 1
ATOM 4724 C CA . PRO A 1 629 ? 20.683 -2.757 -57.829 1.00 89.56 629 PRO A CA 1
ATOM 4725 C C . PRO A 1 629 ? 21.337 -4.001 -58.458 1.00 89.56 629 PRO A C 1
ATOM 4727 O O . PRO A 1 629 ? 22.154 -3.903 -59.377 1.00 89.56 629 PRO A O 1
ATOM 4730 N N . LEU A 1 630 ? 20.971 -5.182 -57.957 1.00 89.50 630 LEU A N 1
ATOM 4731 C CA . LEU A 1 630 ? 21.449 -6.498 -58.411 1.00 89.50 630 LEU A CA 1
ATOM 4732 C C . LEU A 1 630 ? 20.365 -7.335 -59.119 1.00 89.50 630 LEU A C 1
ATOM 4734 O O . LEU A 1 630 ? 20.625 -8.469 -59.531 1.00 89.50 630 LEU A O 1
ATOM 4738 N N . GLY A 1 631 ? 19.162 -6.778 -59.255 1.00 86.38 631 GLY A N 1
ATOM 4739 C CA . GLY A 1 631 ? 18.020 -7.377 -59.937 1.00 86.38 631 GLY A CA 1
ATOM 4740 C C . GLY A 1 631 ? 16.769 -6.497 -59.829 1.00 86.38 631 GLY A C 1
ATOM 4741 O O . GLY A 1 631 ? 16.796 -5.474 -59.133 1.00 86.38 631 GLY A O 1
ATOM 4742 N N . PRO A 1 632 ? 15.678 -6.863 -60.522 1.00 87.62 632 PRO A N 1
ATOM 4743 C CA . PRO A 1 632 ? 14.403 -6.161 -60.419 1.00 87.62 632 PRO A CA 1
ATOM 4744 C C . PRO A 1 632 ? 13.715 -6.431 -59.072 1.00 87.62 632 PRO A C 1
ATOM 4746 O O . PRO A 1 632 ? 13.976 -7.441 -58.411 1.00 87.62 632 PRO A O 1
ATOM 4749 N N . ALA A 1 633 ? 12.796 -5.546 -58.680 1.00 88.88 633 ALA A N 1
ATOM 4750 C CA . ALA A 1 633 ? 11.873 -5.828 -57.586 1.00 88.88 633 ALA A CA 1
ATOM 4751 C C . ALA A 1 633 ? 11.042 -7.083 -57.910 1.00 88.88 633 ALA A C 1
ATOM 4753 O O . ALA A 1 633 ? 10.466 -7.196 -58.991 1.00 88.88 633 ALA A O 1
ATOM 4754 N N . THR A 1 634 ? 11.019 -8.042 -56.986 1.00 90.75 634 THR A N 1
ATOM 4755 C CA . THR A 1 634 ? 10.405 -9.360 -57.173 1.00 90.75 634 THR A CA 1
ATOM 4756 C C . THR A 1 634 ? 9.416 -9.629 -56.049 1.00 90.75 634 THR A C 1
ATOM 4758 O O . THR A 1 634 ? 9.770 -9.513 -54.876 1.00 90.75 634 THR A O 1
ATOM 4761 N N . VAL A 1 635 ? 8.186 -10.013 -56.395 1.00 91.50 635 VAL A N 1
ATOM 4762 C CA . VAL A 1 635 ? 7.211 -10.514 -55.418 1.00 91.50 635 VAL A CA 1
ATOM 4763 C C . VAL A 1 635 ? 7.619 -11.930 -55.020 1.00 91.50 635 VAL A C 1
ATOM 4765 O O . VAL A 1 635 ? 7.714 -12.826 -55.859 1.00 91.50 635 VAL A O 1
ATOM 4768 N N . MET A 1 636 ? 7.904 -12.114 -53.740 1.00 93.19 636 MET A N 1
ATOM 4769 C CA . MET A 1 636 ? 8.367 -13.365 -53.159 1.00 93.19 636 MET A CA 1
ATOM 4770 C C . MET A 1 636 ? 7.178 -14.272 -52.787 1.00 93.19 636 MET A C 1
ATOM 4772 O O . MET A 1 636 ? 6.042 -13.804 -52.718 1.00 93.19 636 MET A O 1
ATOM 4776 N N . PRO A 1 637 ? 7.400 -15.576 -52.521 1.00 90.88 637 PRO A N 1
ATOM 4777 C CA . PRO A 1 637 ? 6.321 -16.505 -52.160 1.00 90.88 637 PRO A CA 1
ATOM 4778 C C . PRO A 1 637 ? 5.546 -16.137 -50.885 1.00 90.88 637 PRO A C 1
ATOM 4780 O O . PRO A 1 637 ? 4.419 -16.584 -50.709 1.00 90.88 637 PRO A O 1
ATOM 4783 N N . ASP A 1 638 ? 6.140 -15.327 -50.005 1.00 90.00 638 ASP A N 1
ATOM 4784 C CA . ASP A 1 638 ? 5.499 -14.765 -48.807 1.00 90.00 638 ASP A CA 1
ATOM 4785 C C . ASP A 1 638 ? 4.648 -13.511 -49.112 1.00 90.00 638 ASP A C 1
ATOM 4787 O O . ASP A 1 638 ? 4.133 -12.869 -48.199 1.00 90.00 638 ASP A O 1
ATOM 4791 N N . GLY A 1 639 ? 4.509 -13.150 -50.391 1.00 90.69 639 GLY A N 1
ATOM 4792 C CA . GLY A 1 639 ? 3.790 -11.973 -50.870 1.00 90.69 639 GLY A CA 1
ATOM 4793 C C . GLY A 1 639 ? 4.573 -10.665 -50.745 1.00 90.69 639 GLY A C 1
ATOM 4794 O O . GLY A 1 639 ? 4.112 -9.643 -51.250 1.00 90.69 639 GLY A O 1
ATOM 4795 N N . ARG A 1 640 ? 5.750 -10.658 -50.104 1.00 93.19 640 ARG A N 1
ATOM 4796 C CA . ARG A 1 640 ? 6.563 -9.444 -49.962 1.00 93.19 640 ARG A CA 1
ATOM 4797 C C . ARG A 1 640 ? 7.257 -9.109 -51.268 1.00 93.19 640 ARG A C 1
ATOM 4799 O O . ARG A 1 640 ? 7.773 -9.989 -51.952 1.00 93.19 640 ARG A O 1
ATOM 4806 N N . THR A 1 641 ? 7.352 -7.826 -51.588 1.00 93.12 641 THR A N 1
ATOM 4807 C CA . THR A 1 641 ? 8.180 -7.380 -52.713 1.00 93.12 641 THR A CA 1
ATOM 4808 C C . THR A 1 641 ? 9.589 -7.129 -52.206 1.00 93.12 641 THR A C 1
ATOM 4810 O O . THR A 1 641 ? 9.766 -6.355 -51.272 1.00 93.12 641 THR A O 1
ATOM 4813 N N . ARG A 1 642 ? 10.597 -7.778 -52.795 1.00 93.88 642 ARG A N 1
ATOM 4814 C CA . ARG A 1 642 ? 12.009 -7.614 -52.423 1.00 93.88 642 ARG A CA 1
ATOM 4815 C C . ARG A 1 642 ? 12.852 -7.202 -53.620 1.00 93.88 642 ARG A C 1
ATOM 4817 O O . ARG A 1 642 ? 12.678 -7.736 -54.713 1.00 93.88 642 ARG A O 1
ATOM 4824 N N . GLN A 1 643 ? 13.816 -6.312 -53.411 1.00 93.25 643 GLN A N 1
ATOM 4825 C CA . GLN A 1 643 ? 14.823 -5.960 -54.411 1.00 93.25 643 GLN A CA 1
ATOM 4826 C C . GLN A 1 643 ? 16.219 -5.990 -53.796 1.00 93.25 643 GLN A C 1
ATOM 4828 O O . GLN A 1 643 ? 16.478 -5.353 -52.775 1.00 93.25 643 GLN A O 1
ATOM 4833 N N . ALA A 1 644 ? 17.125 -6.738 -54.425 1.00 92.81 644 ALA A N 1
ATOM 4834 C CA . ALA A 1 644 ? 18.513 -6.808 -53.995 1.00 92.81 644 ALA A CA 1
ATOM 4835 C C . ALA A 1 644 ? 19.330 -5.634 -54.542 1.00 92.81 644 ALA A C 1
ATOM 4837 O O . ALA A 1 644 ? 19.289 -5.331 -55.734 1.00 92.81 644 ALA A O 1
ATOM 4838 N N . PHE A 1 645 ? 20.139 -5.050 -53.669 1.00 93.25 645 PHE A N 1
ATOM 4839 C CA . PHE A 1 645 ? 21.172 -4.060 -53.949 1.00 93.25 645 PHE A CA 1
ATOM 4840 C C . PHE A 1 645 ? 22.527 -4.619 -53.522 1.00 93.25 645 PHE A C 1
ATOM 4842 O O . PHE A 1 645 ? 22.604 -5.673 -52.890 1.00 93.25 645 PHE A O 1
ATOM 4849 N N . ALA A 1 646 ? 23.611 -3.942 -53.896 1.00 91.50 646 ALA A N 1
ATOM 4850 C CA . ALA A 1 646 ? 24.956 -4.400 -53.573 1.00 91.50 646 ALA A CA 1
ATOM 4851 C C . ALA A 1 646 ? 25.132 -4.625 -52.059 1.00 91.50 646 ALA A C 1
ATOM 4853 O O . ALA A 1 646 ? 25.585 -5.701 -51.658 1.00 91.50 646 ALA A O 1
ATOM 4854 N N . GLY A 1 647 ? 24.736 -3.638 -51.251 1.00 91.00 647 GLY A N 1
ATOM 4855 C CA . GLY A 1 647 ? 24.923 -3.606 -49.800 1.00 91.00 647 GLY A CA 1
ATOM 4856 C C . GLY A 1 647 ? 23.728 -4.050 -48.950 1.00 91.00 647 GLY A C 1
ATOM 4857 O O . GLY A 1 647 ? 23.875 -4.207 -47.744 1.00 91.00 647 GLY A O 1
ATOM 4858 N N . GLY A 1 648 ? 22.555 -4.293 -49.539 1.00 94.31 648 GLY A N 1
ATOM 4859 C CA . GLY A 1 648 ? 21.362 -4.693 -48.787 1.00 94.31 648 GLY A CA 1
ATOM 4860 C C . GLY A 1 648 ? 20.219 -5.166 -49.678 1.00 94.31 648 GLY A C 1
ATOM 4861 O O . GLY A 1 648 ? 20.310 -5.119 -50.901 1.00 94.31 648 GLY A O 1
ATOM 4862 N N . VAL A 1 649 ? 19.128 -5.635 -49.080 1.00 95.12 649 VAL A N 1
ATOM 4863 C CA . VAL A 1 649 ? 17.912 -6.024 -49.811 1.00 95.12 649 VAL A CA 1
ATOM 4864 C C . VAL A 1 649 ? 16.761 -5.216 -49.240 1.00 95.12 649 VAL A C 1
ATOM 4866 O O . VAL A 1 649 ? 16.452 -5.385 -48.070 1.00 95.12 649 VAL A O 1
ATOM 4869 N N . LEU A 1 650 ? 16.135 -4.346 -50.029 1.00 94.62 650 LEU A N 1
ATOM 4870 C CA . LEU A 1 650 ? 14.930 -3.645 -49.581 1.00 94.62 650 LEU A CA 1
ATOM 4871 C C . LEU A 1 650 ? 13.724 -4.570 -49.744 1.00 94.62 650 LEU A C 1
ATOM 4873 O O . LEU A 1 650 ? 13.601 -5.257 -50.760 1.00 94.62 650 LEU A O 1
ATOM 4877 N N . GLU A 1 651 ? 12.845 -4.591 -48.750 1.00 94.12 651 GLU A N 1
ATOM 4878 C CA . GLU A 1 651 ? 11.589 -5.326 -48.763 1.00 94.12 651 GLU A CA 1
ATOM 4879 C C . GLU A 1 651 ? 10.399 -4.434 -48.402 1.00 94.12 651 GLU A C 1
ATOM 4881 O O . GLU A 1 651 ? 10.509 -3.526 -47.579 1.00 94.12 651 GLU A O 1
ATOM 4886 N N . GLN A 1 652 ? 9.256 -4.729 -49.014 1.00 93.38 652 GLN A N 1
ATOM 4887 C CA . GLN A 1 652 ? 7.957 -4.143 -48.715 1.00 93.38 652 GLN A CA 1
ATOM 4888 C C . GLN A 1 652 ? 6.954 -5.261 -48.418 1.00 93.38 652 GLN A C 1
ATOM 4890 O O . GLN A 1 652 ? 6.888 -6.253 -49.152 1.00 93.38 652 GLN A O 1
ATOM 4895 N N . ASP A 1 653 ? 6.166 -5.103 -47.354 1.00 88.19 653 ASP A N 1
ATOM 4896 C CA . ASP A 1 653 ? 5.131 -6.069 -46.983 1.00 88.19 653 ASP A CA 1
ATOM 4897 C C . ASP A 1 653 ? 4.017 -6.173 -48.043 1.00 88.19 653 ASP A C 1
ATOM 4899 O O . ASP A 1 653 ? 3.696 -5.199 -48.724 1.00 88.19 653 ASP A O 1
ATOM 4903 N N . ALA A 1 654 ? 3.393 -7.354 -48.147 1.00 82.06 654 ALA A N 1
ATOM 4904 C CA . ALA A 1 654 ? 2.404 -7.705 -49.179 1.00 82.06 654 ALA A CA 1
ATOM 4905 C C . ALA A 1 654 ? 1.186 -6.758 -49.269 1.00 82.06 654 ALA A C 1
ATOM 4907 O O . ALA A 1 654 ? 0.522 -6.707 -50.300 1.00 82.06 654 ALA A O 1
ATOM 4908 N N . GLY A 1 655 ? 0.891 -6.016 -48.195 1.00 76.50 655 GLY A N 1
ATOM 4909 C CA . GLY A 1 655 ? -0.213 -5.054 -48.106 1.00 76.50 655 GLY A CA 1
ATOM 4910 C C . GLY A 1 655 ? 0.165 -3.588 -48.350 1.00 76.50 655 GLY A C 1
ATOM 4911 O O . GLY A 1 655 ? -0.689 -2.730 -48.163 1.00 76.50 655 GLY A O 1
ATOM 4912 N N . GLY A 1 656 ? 1.412 -3.280 -48.733 1.00 78.06 656 GLY A N 1
ATOM 4913 C CA . GLY A 1 656 ? 1.851 -1.898 -48.985 1.00 78.06 656 GLY A CA 1
ATOM 4914 C C . GLY A 1 656 ? 2.410 -1.157 -47.763 1.00 78.06 656 GLY A C 1
ATOM 4915 O O . GLY A 1 656 ? 2.221 0.047 -47.639 1.00 78.06 656 GLY A O 1
ATOM 4916 N N . GLY A 1 657 ? 3.111 -1.859 -46.867 1.00 78.06 657 GLY A N 1
ATOM 4917 C CA . GLY A 1 657 ? 3.742 -1.271 -45.674 1.00 78.06 657 GLY A CA 1
ATOM 4918 C C . GLY A 1 657 ? 5.007 -0.434 -45.953 1.00 78.06 657 GLY A C 1
ATOM 4919 O O . GLY A 1 657 ? 5.419 -0.302 -47.113 1.00 78.06 657 GLY A O 1
ATOM 4920 N N . PRO A 1 658 ? 5.649 0.115 -44.901 1.00 84.69 658 PRO A N 1
ATOM 4921 C CA . PRO A 1 658 ? 6.912 0.836 -45.027 1.00 84.69 658 PRO A CA 1
ATOM 4922 C C . PRO A 1 658 ? 8.017 -0.075 -45.575 1.00 84.69 658 PRO A C 1
ATOM 4924 O O . PRO A 1 658 ? 8.075 -1.270 -45.274 1.00 84.69 658 PRO A O 1
ATOM 4927 N N . VAL A 1 659 ? 8.904 0.500 -46.386 1.00 90.44 659 VAL A N 1
ATOM 4928 C CA . VAL A 1 659 ? 10.061 -0.216 -46.931 1.00 90.44 659 VAL A CA 1
ATOM 4929 C C . VAL A 1 659 ? 11.127 -0.348 -45.846 1.00 90.44 659 VAL A C 1
ATOM 4931 O O . VAL A 1 659 ? 11.500 0.640 -45.218 1.00 90.44 659 VAL A O 1
ATOM 4934 N N . ARG A 1 660 ? 11.649 -1.561 -45.652 1.00 93.81 660 ARG A N 1
ATOM 4935 C CA . ARG A 1 660 ? 12.762 -1.847 -44.731 1.00 93.81 660 ARG A CA 1
ATOM 4936 C C . ARG A 1 660 ? 13.834 -2.709 -45.380 1.00 93.81 660 ARG A C 1
ATOM 4938 O O . ARG A 1 660 ? 13.630 -3.237 -46.469 1.00 93.81 660 ARG A O 1
ATOM 4945 N N . LEU A 1 661 ? 14.970 -2.891 -44.717 1.00 94.81 661 LEU A N 1
ATOM 4946 C CA . LEU A 1 661 ? 15.994 -3.837 -45.155 1.00 94.81 661 LEU A CA 1
ATOM 4947 C C . LEU A 1 661 ? 15.651 -5.253 -44.683 1.00 94.81 661 LEU A C 1
ATOM 4949 O O . LEU A 1 661 ? 15.428 -5.468 -43.497 1.00 94.81 661 LEU A O 1
ATOM 4953 N N . ALA A 1 662 ? 15.641 -6.232 -45.585 1.00 93.88 662 ALA A N 1
ATOM 4954 C CA . ALA A 1 662 ? 15.450 -7.642 -45.257 1.00 93.88 662 ALA A CA 1
ATOM 4955 C C . ALA A 1 662 ? 16.611 -8.163 -44.381 1.00 93.88 662 ALA A C 1
ATOM 4957 O O . ALA A 1 662 ? 17.748 -7.716 -44.555 1.00 93.88 662 ALA A O 1
ATOM 4958 N N . PRO A 1 663 ? 16.366 -9.116 -43.462 1.00 92.75 663 PRO A N 1
ATOM 4959 C CA . PRO A 1 663 ? 17.319 -9.488 -42.417 1.00 92.75 663 PRO A CA 1
ATOM 4960 C C . PRO A 1 663 ? 18.488 -10.349 -42.934 1.00 92.75 663 PRO A C 1
ATOM 4962 O O . PRO A 1 663 ? 18.531 -11.563 -42.732 1.00 92.75 663 PRO A O 1
ATOM 4965 N N . ILE A 1 664 ? 19.457 -9.733 -43.614 1.00 94.25 664 ILE A N 1
ATOM 4966 C CA . ILE A 1 664 ? 20.622 -10.424 -44.192 1.00 94.25 664 ILE A CA 1
ATOM 4967 C C . ILE A 1 664 ? 21.810 -10.548 -43.232 1.00 94.25 664 ILE A C 1
ATOM 4969 O O . ILE A 1 664 ? 22.675 -11.396 -43.446 1.00 94.25 664 ILE A O 1
ATOM 4973 N N . GLY A 1 665 ? 21.874 -9.735 -42.173 1.00 94.44 665 GLY A N 1
ATOM 4974 C CA . GLY A 1 665 ? 23.039 -9.651 -41.289 1.00 94.44 665 GLY A CA 1
ATOM 4975 C C . GLY A 1 665 ? 23.361 -10.973 -40.600 1.00 94.44 665 GLY A C 1
ATOM 4976 O O . GLY A 1 665 ? 24.515 -11.398 -40.573 1.00 94.44 665 GLY A O 1
ATOM 4977 N N . ARG A 1 666 ? 22.335 -11.686 -40.116 1.00 94.00 666 ARG A N 1
ATOM 4978 C CA . ARG A 1 666 ? 22.534 -13.000 -39.491 1.00 94.00 666 ARG A CA 1
ATOM 4979 C C . ARG A 1 666 ? 23.008 -14.047 -40.494 1.00 94.00 666 ARG A C 1
ATOM 4981 O O . ARG A 1 666 ? 23.936 -14.786 -40.192 1.00 94.00 666 ARG A O 1
ATOM 4988 N N . ALA A 1 667 ? 22.437 -14.054 -41.698 1.00 94.38 667 ALA A N 1
ATOM 4989 C CA . ALA A 1 667 ? 22.862 -14.962 -42.759 1.00 94.38 667 ALA A CA 1
ATOM 4990 C C . ALA A 1 667 ? 24.328 -14.722 -43.167 1.00 94.38 667 ALA A C 1
ATOM 4992 O O . ALA A 1 667 ? 25.053 -15.675 -43.427 1.00 94.38 667 ALA A O 1
ATOM 4993 N N . LEU A 1 668 ? 24.786 -13.465 -43.174 1.00 96.00 668 LEU A N 1
ATOM 4994 C CA . LEU A 1 668 ? 26.183 -13.110 -43.448 1.00 96.00 668 LEU A CA 1
ATOM 4995 C C . LEU A 1 668 ? 27.147 -13.590 -42.353 1.00 96.00 668 LEU A C 1
ATOM 4997 O O . LEU A 1 668 ? 28.240 -14.061 -42.675 1.00 96.00 668 LEU A O 1
ATOM 5001 N N . LEU A 1 669 ? 26.741 -13.492 -41.082 1.00 95.44 669 LEU A N 1
ATOM 5002 C CA . LEU A 1 669 ? 27.499 -14.023 -39.944 1.00 95.44 669 LEU A CA 1
ATOM 5003 C C . LEU A 1 669 ? 27.570 -15.555 -39.987 1.00 95.44 669 LEU A C 1
ATOM 5005 O O . LEU A 1 669 ? 28.654 -16.122 -39.864 1.00 95.44 669 LEU A O 1
ATOM 5009 N N . ASP A 1 670 ? 26.433 -16.221 -40.203 1.00 94.56 670 ASP A N 1
ATOM 5010 C CA . ASP A 1 670 ? 26.343 -17.684 -40.241 1.00 94.56 670 ASP A CA 1
ATOM 5011 C C . ASP A 1 670 ? 27.122 -18.270 -41.438 1.00 94.56 670 ASP A C 1
ATOM 5013 O O . ASP A 1 670 ? 27.725 -19.336 -41.322 1.00 94.56 670 ASP A O 1
ATOM 5017 N N . ALA A 1 671 ? 27.174 -17.551 -42.568 1.00 94.81 671 ALA A N 1
ATOM 5018 C CA . ALA A 1 671 ? 27.967 -17.916 -43.745 1.00 94.81 671 ALA A CA 1
ATOM 5019 C C . ALA A 1 671 ? 29.473 -17.612 -43.604 1.00 94.81 671 ALA A C 1
ATOM 5021 O O . ALA A 1 671 ? 30.233 -17.885 -44.530 1.00 94.81 671 ALA A O 1
ATOM 5022 N N . GLY A 1 672 ? 29.918 -17.006 -42.495 1.00 94.19 672 GLY A N 1
ATOM 5023 C CA . GLY A 1 672 ? 31.325 -16.653 -42.272 1.00 94.19 672 GLY A CA 1
ATOM 5024 C C . GLY A 1 672 ? 31.864 -15.543 -43.184 1.00 94.19 672 GLY A C 1
ATOM 5025 O O . GLY A 1 672 ? 33.072 -15.322 -43.231 1.00 94.19 672 GLY A O 1
ATOM 5026 N N . LEU A 1 673 ? 30.989 -14.823 -43.897 1.00 94.31 673 LEU A N 1
ATOM 5027 C CA . LEU A 1 673 ? 31.378 -13.708 -44.770 1.00 94.31 673 LEU A CA 1
ATOM 5028 C C . LEU A 1 673 ? 31.770 -12.459 -43.978 1.00 94.31 673 LEU A C 1
ATOM 5030 O O . LEU A 1 673 ? 32.539 -11.633 -44.467 1.00 94.31 673 LEU A O 1
ATOM 5034 N N . VAL A 1 674 ? 31.269 -12.341 -42.748 1.00 93.50 674 VAL A N 1
ATOM 5035 C CA . VAL A 1 674 ? 31.698 -11.344 -41.768 1.00 93.50 674 VAL A CA 1
ATOM 5036 C C . VAL A 1 674 ? 32.015 -12.069 -40.469 1.00 93.50 674 VAL A C 1
ATOM 5038 O O . VAL A 1 674 ? 31.168 -12.770 -39.922 1.00 93.50 674 VAL A O 1
ATOM 5041 N N . MET A 1 675 ? 33.235 -11.897 -39.963 1.00 94.00 675 MET A N 1
ATOM 5042 C CA . MET A 1 675 ? 33.685 -12.526 -38.721 1.00 94.00 675 MET A CA 1
ATOM 5043 C C . MET A 1 675 ? 34.030 -11.456 -37.681 1.00 94.00 675 MET A C 1
ATOM 5045 O O . MET A 1 675 ? 35.176 -11.001 -37.626 1.00 94.00 675 MET A O 1
ATOM 5049 N N . PRO A 1 676 ? 33.058 -11.015 -36.866 1.00 94.38 676 PRO A N 1
ATOM 5050 C CA . PRO A 1 676 ? 33.337 -10.086 -35.784 1.00 94.38 676 PRO A CA 1
ATOM 5051 C C . PRO A 1 676 ? 34.238 -10.745 -34.724 1.00 94.38 676 PRO A C 1
ATOM 5053 O O . PRO A 1 676 ? 34.059 -11.930 -34.400 1.00 94.38 676 PRO A O 1
ATOM 5056 N N . PRO A 1 677 ? 35.190 -9.997 -34.140 1.00 95.25 677 PRO A N 1
ATOM 5057 C CA . PRO A 1 677 ? 35.978 -10.479 -33.015 1.00 95.25 677 PRO A CA 1
ATOM 5058 C C . PRO A 1 677 ? 35.075 -10.773 -31.803 1.00 95.25 677 PRO A C 1
ATOM 5060 O O . PRO A 1 677 ? 33.880 -10.457 -31.788 1.00 95.25 677 PRO A O 1
ATOM 5063 N N . ALA A 1 678 ? 35.609 -11.461 -30.793 1.00 92.94 678 ALA A N 1
ATOM 5064 C CA . ALA A 1 678 ? 34.817 -11.870 -29.628 1.00 92.94 678 ALA A CA 1
ATOM 5065 C C . ALA A 1 678 ? 34.237 -10.663 -28.868 1.00 92.94 678 ALA A C 1
ATOM 5067 O O . ALA A 1 678 ? 33.116 -10.729 -28.371 1.00 92.94 678 ALA A O 1
ATOM 5068 N N . GLU A 1 679 ? 34.973 -9.555 -28.839 1.00 91.62 679 GLU A N 1
ATOM 5069 C CA . GLU A 1 679 ? 34.610 -8.303 -28.181 1.00 91.62 679 GLU A CA 1
ATOM 5070 C C . GLU A 1 679 ? 33.394 -7.654 -28.849 1.00 91.62 679 GLU A C 1
ATOM 5072 O O . GLU A 1 679 ? 32.448 -7.285 -28.164 1.00 91.62 679 GLU A O 1
ATOM 5077 N N . ALA A 1 680 ? 33.365 -7.595 -30.184 1.00 93.31 680 ALA A N 1
ATOM 5078 C CA . ALA A 1 680 ? 32.262 -6.991 -30.935 1.00 93.31 680 ALA A CA 1
ATOM 5079 C C . ALA A 1 680 ? 30.966 -7.813 -30.867 1.00 93.31 680 ALA A C 1
ATOM 5081 O O . ALA A 1 680 ? 29.873 -7.264 -30.980 1.00 93.31 680 ALA A O 1
ATOM 5082 N N . ARG A 1 681 ? 31.076 -9.132 -30.673 1.00 92.88 681 ARG A N 1
ATOM 5083 C CA . ARG A 1 681 ? 29.919 -10.020 -30.466 1.00 92.88 681 ARG A CA 1
ATOM 5084 C C . ARG A 1 681 ? 29.320 -9.904 -29.071 1.00 92.88 681 ARG A C 1
ATOM 5086 O O . ARG A 1 681 ? 28.186 -10.321 -28.871 1.00 92.88 681 ARG A O 1
ATOM 5093 N N . ARG A 1 682 ? 30.079 -9.400 -28.099 1.00 93.12 682 ARG A N 1
ATOM 5094 C CA . ARG A 1 682 ? 29.616 -9.294 -26.720 1.00 93.12 682 ARG A CA 1
ATOM 5095 C C . ARG A 1 682 ? 28.681 -8.093 -26.607 1.00 93.12 682 ARG A C 1
ATOM 5097 O O . ARG A 1 682 ? 29.108 -6.955 -26.790 1.00 93.12 682 ARG A O 1
ATOM 5104 N N . ALA A 1 683 ? 27.413 -8.348 -26.306 1.00 92.12 683 ALA A N 1
ATOM 5105 C CA . ALA A 1 683 ? 26.491 -7.293 -25.917 1.00 92.12 683 ALA A CA 1
ATOM 5106 C C . ALA A 1 683 ? 26.963 -6.648 -24.602 1.00 92.12 683 ALA A C 1
ATOM 5108 O O . ALA A 1 683 ? 27.571 -7.305 -23.750 1.00 92.12 683 ALA A O 1
ATOM 5109 N N . VAL A 1 684 ? 26.727 -5.348 -24.455 1.00 93.38 684 VAL A N 1
ATOM 5110 C CA . VAL A 1 684 ? 27.125 -4.577 -23.272 1.00 93.38 684 VAL A CA 1
ATOM 5111 C C . VAL A 1 684 ? 25.898 -4.171 -22.463 1.00 93.38 684 VAL A C 1
ATOM 5113 O O . VAL A 1 684 ? 24.768 -4.216 -22.953 1.00 93.38 684 VAL A O 1
ATOM 5116 N N . VAL A 1 685 ? 26.129 -3.807 -21.203 1.00 89.81 685 VAL A N 1
ATOM 5117 C CA . VAL A 1 685 ? 25.069 -3.413 -20.268 1.00 89.81 685 VAL A CA 1
ATOM 5118 C C . VAL A 1 685 ? 24.416 -2.116 -20.761 1.00 89.81 685 VAL A C 1
ATOM 5120 O O . VAL A 1 685 ? 25.146 -1.197 -21.146 1.00 89.81 685 VAL A O 1
ATOM 5123 N N . PRO A 1 686 ? 23.074 -2.022 -20.774 1.00 88.00 686 PRO A N 1
ATOM 5124 C CA . PRO A 1 686 ? 22.397 -0.791 -21.149 1.00 88.00 686 PRO A CA 1
ATOM 5125 C C . PRO A 1 686 ? 22.711 0.350 -20.179 1.00 88.00 686 PRO A C 1
ATOM 5127 O O . PRO A 1 686 ? 23.024 0.100 -19.010 1.00 88.00 686 PRO A O 1
ATOM 5130 N N . PRO A 1 687 ? 22.569 1.607 -20.629 1.00 84.94 687 PRO A N 1
ATOM 5131 C CA . PRO A 1 687 ? 22.528 2.751 -19.735 1.00 84.94 687 PRO A CA 1
ATOM 5132 C C . PRO A 1 687 ? 21.537 2.521 -18.591 1.00 84.94 687 PRO A C 1
ATOM 5134 O O . PRO A 1 687 ? 20.476 1.903 -18.760 1.00 84.94 687 PRO A O 1
ATOM 5137 N N . ALA A 1 688 ? 21.900 3.017 -17.408 1.00 79.12 688 ALA A N 1
ATOM 5138 C CA . ALA A 1 688 ? 20.974 3.030 -16.290 1.00 79.12 688 ALA A CA 1
ATOM 5139 C C . ALA A 1 688 ? 19.737 3.834 -16.694 1.00 79.12 688 ALA A C 1
ATOM 5141 O O . ALA A 1 688 ? 19.850 4.892 -17.316 1.00 79.12 688 ALA A O 1
ATOM 5142 N N . LEU A 1 689 ? 18.558 3.329 -16.334 1.00 71.12 689 LEU A N 1
ATOM 5143 C CA . LEU A 1 689 ? 17.358 4.145 -16.428 1.00 71.12 689 LEU A CA 1
ATOM 5144 C C . LEU A 1 689 ? 17.558 5.390 -15.553 1.00 71.12 689 LEU A C 1
ATOM 5146 O O . LEU A 1 689 ? 18.214 5.285 -14.511 1.00 71.12 689 LEU A O 1
ATOM 5150 N N . PRO A 1 690 ? 17.028 6.554 -15.954 1.00 56.44 690 PRO A N 1
ATOM 5151 C CA . PRO A 1 690 ? 17.049 7.731 -15.104 1.00 56.44 690 PRO A CA 1
ATOM 5152 C C . PRO A 1 690 ? 16.279 7.402 -13.824 1.00 56.44 690 PRO A C 1
ATOM 5154 O O . PRO A 1 690 ? 15.054 7.319 -13.817 1.00 56.44 690 PRO A O 1
ATO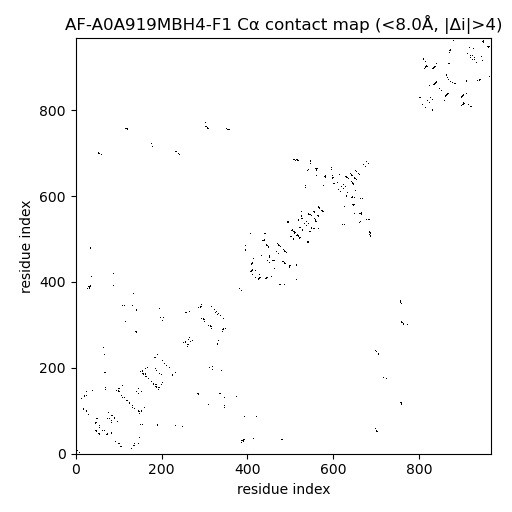M 5157 N N . VAL A 1 691 ? 17.013 7.147 -12.745 1.00 55.06 691 VAL A N 1
ATOM 5158 C CA . VAL A 1 691 ? 16.454 7.028 -11.405 1.00 55.06 691 VAL A CA 1
ATOM 5159 C C . VAL A 1 691 ? 16.842 8.308 -10.691 1.00 55.06 691 VAL A C 1
ATOM 5161 O O . VAL A 1 691 ? 18.006 8.501 -10.340 1.00 55.06 691 VAL A O 1
ATOM 5164 N N . GLU A 1 692 ? 15.874 9.197 -10.488 1.00 48.28 692 GLU A N 1
ATOM 5165 C CA . GLU A 1 692 ? 16.035 10.296 -9.542 1.00 48.28 692 GLU A CA 1
ATOM 5166 C C . GLU A 1 692 ? 16.029 9.709 -8.130 1.00 48.28 692 GLU A C 1
ATOM 5168 O O . GLU A 1 692 ? 15.015 9.650 -7.438 1.00 48.28 692 GLU A O 1
ATOM 5173 N N . THR A 1 693 ? 17.182 9.209 -7.689 1.00 54.56 693 THR A N 1
ATOM 5174 C CA . THR A 1 693 ? 17.391 8.954 -6.269 1.00 54.56 693 THR A CA 1
ATOM 5175 C C . THR A 1 693 ? 17.582 10.291 -5.592 1.00 54.56 693 THR A C 1
ATOM 5177 O O . THR A 1 693 ? 18.651 10.900 -5.668 1.00 54.56 693 THR A O 1
ATOM 5180 N N . GLU A 1 694 ? 16.539 10.739 -4.910 1.00 58.88 694 GLU A N 1
ATOM 5181 C CA . GLU A 1 694 ? 16.662 11.843 -3.979 1.00 58.88 694 GLU A CA 1
ATOM 5182 C C . GLU A 1 694 ? 17.765 11.553 -2.945 1.00 58.88 694 GLU A C 1
ATOM 5184 O O . GLU A 1 694 ? 17.962 10.391 -2.546 1.00 58.88 694 GLU A O 1
ATOM 5189 N N . PRO A 1 695 ? 18.493 12.592 -2.499 1.00 72.38 695 PRO A N 1
ATOM 5190 C CA . PRO A 1 695 ? 19.567 12.429 -1.535 1.00 72.38 695 PRO A CA 1
ATOM 5191 C C . PRO A 1 695 ? 19.044 11.799 -0.242 1.00 72.38 695 PRO A C 1
ATOM 5193 O O . PRO A 1 695 ? 17.992 12.176 0.281 1.00 72.38 695 PRO A O 1
ATOM 5196 N N . ALA A 1 696 ? 19.806 10.838 0.281 1.00 81.75 696 ALA A N 1
ATOM 5197 C CA . ALA A 1 696 ? 19.469 10.163 1.524 1.00 81.75 696 ALA A CA 1
ATOM 5198 C C . ALA A 1 696 ? 19.405 11.151 2.693 1.00 81.75 696 ALA A C 1
ATOM 5200 O O . ALA A 1 696 ? 20.325 11.939 2.913 1.00 81.75 696 ALA A O 1
ATOM 5201 N N . GLN A 1 697 ? 18.315 11.085 3.455 1.00 86.38 697 GLN A N 1
ATOM 5202 C CA . GLN A 1 697 ? 18.135 11.849 4.686 1.00 86.38 697 GLN A CA 1
ATOM 5203 C C . GLN A 1 697 ? 18.521 11.000 5.913 1.00 86.38 697 GLN A C 1
ATOM 5205 O O . GLN A 1 697 ? 18.618 9.774 5.810 1.00 86.38 697 GLN A O 1
ATOM 5210 N N . PRO A 1 698 ? 18.746 11.614 7.091 1.00 90.06 698 PRO A N 1
ATOM 5211 C CA . PRO A 1 698 ? 18.936 10.889 8.346 1.00 90.06 698 PRO A CA 1
ATOM 5212 C C . PRO A 1 698 ? 17.677 10.118 8.758 1.00 90.06 698 PRO A C 1
ATOM 5214 O O . PRO A 1 698 ? 16.571 10.656 8.739 1.00 90.06 698 PRO A O 1
ATOM 5217 N N . THR A 1 699 ? 17.844 8.848 9.131 1.00 92.81 699 THR A N 1
ATOM 5218 C CA . THR A 1 699 ? 16.717 7.906 9.290 1.00 92.81 699 THR A CA 1
ATOM 5219 C C . THR A 1 699 ? 16.818 6.999 10.513 1.00 92.81 699 THR A C 1
ATOM 5221 O O . THR A 1 699 ? 15.976 6.122 10.709 1.00 92.81 699 THR A O 1
ATOM 5224 N N . THR A 1 700 ? 17.841 7.186 11.349 1.00 95.19 700 THR A N 1
ATOM 5225 C CA . THR A 1 700 ? 18.033 6.365 12.551 1.00 95.19 700 THR A CA 1
ATOM 5226 C C . THR A 1 700 ? 16.901 6.566 13.563 1.00 95.19 700 THR A C 1
ATOM 5228 O O . THR A 1 700 ? 16.517 7.691 13.880 1.00 95.19 700 THR A O 1
ATOM 5231 N N . VAL A 1 701 ? 16.370 5.473 14.108 1.00 95.69 701 VAL A N 1
ATOM 5232 C CA . VAL A 1 701 ? 15.337 5.481 15.156 1.00 95.69 701 VAL A CA 1
ATOM 5233 C C . VAL A 1 701 ? 15.923 5.297 16.564 1.00 95.69 701 VAL A C 1
ATOM 5235 O O . VAL A 1 701 ? 15.192 5.341 17.553 1.00 95.69 701 VAL A O 1
ATOM 5238 N N . GLU A 1 702 ? 17.243 5.122 16.697 1.00 94.69 702 GLU A N 1
ATOM 5239 C CA . GLU A 1 702 ? 17.889 4.991 18.013 1.00 94.69 702 GLU A CA 1
ATOM 5240 C C . GLU A 1 702 ? 17.625 6.189 18.944 1.00 94.69 702 GLU A C 1
ATOM 5242 O O . GLU A 1 702 ? 17.269 5.949 20.104 1.00 94.69 702 GLU A O 1
ATOM 5247 N N . PRO A 1 703 ? 17.718 7.460 18.486 1.00 93.56 703 PRO A N 1
ATOM 5248 C CA . PRO A 1 703 ? 17.441 8.613 19.345 1.00 93.56 703 PRO A CA 1
ATOM 5249 C C . PRO A 1 703 ? 16.014 8.584 19.906 1.00 93.56 703 PRO A C 1
ATOM 5251 O O . PRO A 1 703 ? 15.815 8.745 21.111 1.00 93.56 703 PRO A O 1
ATOM 5254 N N . PHE A 1 704 ? 15.031 8.223 19.071 1.00 94.81 704 PHE A N 1
ATOM 5255 C CA . PHE A 1 704 ? 13.639 8.070 19.496 1.00 94.81 704 PHE A CA 1
ATOM 5256 C C . PHE A 1 704 ? 13.487 7.059 20.635 1.00 94.81 704 PHE A C 1
ATOM 5258 O O . PHE A 1 704 ? 12.744 7.321 21.580 1.00 94.81 704 PHE A O 1
ATOM 5265 N N . LEU A 1 705 ? 14.174 5.910 20.578 1.00 94.38 705 LEU A N 1
ATOM 5266 C CA . LEU A 1 705 ? 14.079 4.893 21.628 1.00 94.38 705 LEU A CA 1
ATOM 5267 C C . LEU A 1 705 ? 14.577 5.434 22.974 1.00 94.38 705 LEU A C 1
ATOM 5269 O O . LEU A 1 705 ? 13.912 5.250 23.996 1.00 94.38 705 LEU A O 1
ATOM 5273 N N . TRP A 1 706 ? 15.719 6.122 22.984 1.00 94.00 706 TRP A N 1
ATOM 5274 C CA . TRP A 1 706 ? 16.264 6.720 24.202 1.00 94.00 706 TRP A CA 1
ATOM 5275 C C . TRP A 1 706 ? 15.369 7.833 24.742 1.00 94.00 706 TRP A C 1
ATOM 5277 O O . TRP A 1 706 ? 15.075 7.853 25.942 1.00 94.00 706 TRP A O 1
ATOM 5287 N N . THR A 1 707 ? 14.859 8.697 23.865 1.00 93.38 707 THR A N 1
ATOM 5288 C CA . THR A 1 707 ? 13.928 9.770 24.229 1.00 93.38 707 THR A CA 1
ATOM 5289 C C . THR A 1 707 ? 12.610 9.200 24.760 1.00 93.38 707 THR A C 1
ATOM 5291 O O . THR A 1 707 ? 12.089 9.688 25.766 1.00 93.38 707 THR A O 1
ATOM 5294 N N . LEU A 1 708 ? 12.108 8.099 24.192 1.00 95.31 708 LEU A N 1
ATOM 5295 C CA . LEU A 1 708 ? 10.933 7.386 24.692 1.00 95.31 708 LEU A CA 1
ATOM 5296 C C . LEU A 1 708 ? 11.178 6.777 26.078 1.00 95.31 708 LEU A C 1
ATOM 5298 O O . LEU A 1 708 ? 10.367 6.977 26.983 1.00 95.31 708 LEU A O 1
ATOM 5302 N N . LEU A 1 709 ? 12.286 6.057 26.274 1.00 94.56 709 LEU A N 1
ATOM 5303 C CA . LEU A 1 709 ? 12.639 5.466 27.570 1.00 94.56 709 LEU A CA 1
ATOM 5304 C C . LEU A 1 709 ? 12.810 6.544 28.648 1.00 94.56 709 LEU A C 1
ATOM 5306 O O . LEU A 1 709 ? 12.291 6.395 29.758 1.00 94.56 709 LEU A O 1
ATOM 5310 N N . GLY A 1 710 ? 13.470 7.654 28.308 1.00 94.25 710 GLY A N 1
ATOM 5311 C CA . GLY A 1 710 ? 13.603 8.825 29.168 1.00 94.25 710 GLY A CA 1
ATOM 5312 C C . GLY A 1 710 ? 12.247 9.435 29.524 1.00 94.25 710 GLY A C 1
ATOM 5313 O O . GLY A 1 710 ? 11.952 9.628 30.705 1.00 94.25 710 GLY A O 1
ATOM 5314 N N . ALA A 1 711 ? 11.382 9.662 28.532 1.00 92.19 711 ALA A N 1
ATOM 5315 C CA . ALA A 1 711 ? 10.042 10.205 28.737 1.00 92.19 711 ALA A CA 1
ATOM 5316 C C . ALA A 1 711 ? 9.180 9.293 29.623 1.00 92.19 711 ALA A C 1
ATOM 5318 O O . ALA A 1 711 ? 8.552 9.775 30.566 1.00 92.19 711 ALA A O 1
ATOM 5319 N N . VAL A 1 712 ? 9.196 7.975 29.394 1.00 92.25 712 VAL A N 1
ATOM 5320 C CA . VAL A 1 712 ? 8.499 6.994 30.241 1.00 92.25 712 VAL A CA 1
ATOM 5321 C C . VAL A 1 712 ? 9.073 6.990 31.661 1.00 92.25 712 VAL A C 1
ATOM 5323 O O . VAL A 1 712 ? 8.310 6.982 32.627 1.00 92.25 712 VAL A O 1
ATOM 5326 N N . GLY A 1 713 ? 10.397 7.058 31.820 1.00 91.25 713 GLY A N 1
ATOM 5327 C CA . GLY A 1 713 ? 11.054 7.157 33.125 1.00 91.25 713 GLY A CA 1
ATOM 5328 C C . GLY A 1 713 ? 10.622 8.401 33.907 1.00 91.25 713 GLY A C 1
ATOM 5329 O O . GLY A 1 713 ? 10.157 8.290 35.045 1.00 91.25 713 GLY A O 1
ATOM 5330 N N . VAL A 1 714 ? 10.685 9.579 33.276 1.00 89.75 714 VAL A N 1
ATOM 5331 C CA . VAL A 1 714 ? 10.211 10.854 33.846 1.00 89.75 714 VAL A CA 1
ATOM 5332 C C . VAL A 1 714 ? 8.733 10.765 34.212 1.00 89.75 714 VAL A C 1
ATOM 5334 O O . VAL A 1 714 ? 8.329 11.191 35.296 1.00 89.75 714 VAL A O 1
ATOM 5337 N N . PHE A 1 715 ? 7.925 10.159 33.347 1.00 87.69 715 PHE A N 1
ATOM 5338 C CA . PHE A 1 715 ? 6.500 9.977 33.564 1.00 87.69 715 PHE A CA 1
ATOM 5339 C C . PHE A 1 715 ? 6.208 9.115 34.804 1.00 87.69 715 PHE A C 1
ATOM 5341 O O . PHE A 1 715 ? 5.396 9.491 35.657 1.00 87.69 715 PHE A O 1
ATOM 5348 N N . LEU A 1 716 ? 6.896 7.978 34.948 1.00 88.00 716 LEU A N 1
ATOM 5349 C CA . LEU A 1 716 ? 6.753 7.074 36.093 1.00 88.00 716 LEU A CA 1
ATOM 5350 C C . LEU A 1 716 ? 7.245 7.718 37.397 1.00 88.00 716 LEU A C 1
ATOM 5352 O O . LEU A 1 716 ? 6.565 7.631 38.423 1.00 88.00 716 LEU A O 1
ATOM 5356 N N . VAL A 1 717 ? 8.382 8.420 37.370 1.00 88.94 717 VAL A N 1
ATOM 5357 C CA . VAL A 1 717 ? 8.913 9.147 38.536 1.00 88.94 717 VAL A CA 1
ATOM 5358 C C . VAL A 1 717 ? 7.974 10.283 38.942 1.00 88.94 717 VAL A C 1
ATOM 5360 O O . VAL A 1 717 ? 7.631 10.407 40.119 1.00 88.94 717 VAL A O 1
ATOM 5363 N N . GLY A 1 718 ? 7.485 11.074 37.985 1.00 86.50 718 GLY A N 1
ATOM 5364 C CA . GLY A 1 718 ? 6.506 12.133 38.227 1.00 86.50 718 GLY A CA 1
ATOM 5365 C C . GLY A 1 718 ? 5.218 11.597 38.857 1.00 86.50 718 GLY A C 1
ATOM 5366 O O . GLY A 1 718 ? 4.719 12.166 39.832 1.00 86.50 718 GLY A O 1
ATOM 5367 N N . ALA A 1 719 ? 4.726 10.449 38.379 1.00 83.25 719 ALA A N 1
ATOM 5368 C CA . ALA A 1 719 ? 3.587 9.752 38.971 1.00 83.25 719 ALA A CA 1
ATOM 5369 C C . ALA A 1 719 ? 3.856 9.344 40.430 1.00 83.25 719 ALA A C 1
ATOM 5371 O O . ALA A 1 719 ? 3.036 9.611 41.315 1.00 83.25 719 ALA A O 1
ATOM 5372 N N . LEU A 1 720 ? 5.023 8.755 40.710 1.00 85.75 720 LEU A N 1
ATOM 5373 C CA . LEU A 1 720 ? 5.433 8.366 42.061 1.00 85.75 720 LEU A CA 1
ATOM 5374 C C . LEU A 1 720 ? 5.532 9.582 42.996 1.00 85.75 720 LEU A C 1
ATOM 5376 O O . LEU A 1 720 ? 4.949 9.568 44.083 1.00 85.75 720 LEU A O 1
ATOM 5380 N N . LEU A 1 721 ? 6.181 10.668 42.572 1.00 85.50 721 LEU A N 1
ATOM 5381 C CA . LEU A 1 721 ? 6.313 11.896 43.365 1.00 85.50 721 LEU A CA 1
ATOM 5382 C C . LEU A 1 721 ? 4.956 12.563 43.625 1.00 85.50 721 LEU A C 1
ATOM 5384 O O . LEU A 1 721 ? 4.669 12.975 44.755 1.00 85.50 721 LEU A O 1
ATOM 5388 N N . TYR A 1 722 ? 4.080 12.600 42.617 1.00 79.44 722 TYR A N 1
ATOM 5389 C CA . TYR A 1 722 ? 2.711 13.095 42.760 1.00 79.44 722 TYR A CA 1
ATOM 5390 C C . TYR A 1 722 ? 1.906 12.263 43.770 1.00 79.44 722 TYR A C 1
ATOM 5392 O O . TYR A 1 722 ? 1.147 12.813 44.576 1.00 79.44 722 TYR A O 1
ATOM 5400 N N . THR A 1 723 ? 2.089 10.936 43.783 1.00 78.75 723 THR A N 1
ATOM 5401 C CA . THR A 1 723 ? 1.408 10.067 44.755 1.00 78.75 723 THR A CA 1
ATOM 5402 C C . THR A 1 723 ? 1.901 10.270 46.191 1.00 78.75 723 THR A C 1
ATOM 5404 O O . THR A 1 723 ? 1.058 10.205 47.092 1.00 78.75 723 THR A O 1
ATOM 5407 N N . ARG A 1 724 ? 3.200 10.566 46.391 1.00 80.19 724 ARG A N 1
ATOM 5408 C CA . ARG A 1 724 ? 3.841 10.806 47.701 1.00 80.19 724 ARG A CA 1
ATOM 5409 C C . ARG A 1 724 ? 3.517 12.179 48.304 1.00 80.19 724 ARG A C 1
ATOM 5411 O O . ARG A 1 724 ? 3.196 12.257 49.487 1.00 80.19 724 ARG A O 1
ATOM 5418 N N . ARG A 1 725 ? 3.529 13.267 47.520 1.00 77.06 725 ARG A N 1
ATOM 5419 C CA . ARG A 1 725 ? 3.259 14.627 48.049 1.00 77.06 725 ARG A CA 1
ATOM 5420 C C . ARG A 1 725 ? 1.861 14.770 48.662 1.00 77.06 725 ARG A C 1
ATOM 5422 O O . ARG A 1 725 ? 1.702 15.446 49.669 1.00 77.06 725 ARG A O 1
ATOM 5429 N N . ARG A 1 726 ? 0.847 14.091 48.111 1.00 65.06 726 ARG A N 1
ATOM 5430 C CA . ARG A 1 726 ? -0.537 14.145 48.628 1.00 65.06 726 ARG A CA 1
ATOM 5431 C C . ARG A 1 726 ? -0.843 13.196 49.786 1.00 65.06 726 ARG A C 1
ATOM 5433 O O . ARG A 1 726 ? -1.911 13.315 50.374 1.00 65.06 726 ARG A O 1
ATOM 5440 N N . THR A 1 727 ? 0.036 12.248 50.105 1.00 60.31 727 THR A N 1
ATOM 5441 C CA . THR A 1 727 ? -0.079 11.473 51.355 1.00 60.31 727 THR A CA 1
ATOM 5442 C C . THR A 1 727 ? 0.500 12.219 52.554 1.00 60.31 727 THR A C 1
ATOM 5444 O O . THR A 1 727 ? 0.206 11.844 53.677 1.00 60.31 727 THR A O 1
ATOM 5447 N N . SER A 1 728 ? 1.274 13.285 52.320 1.00 55.94 728 S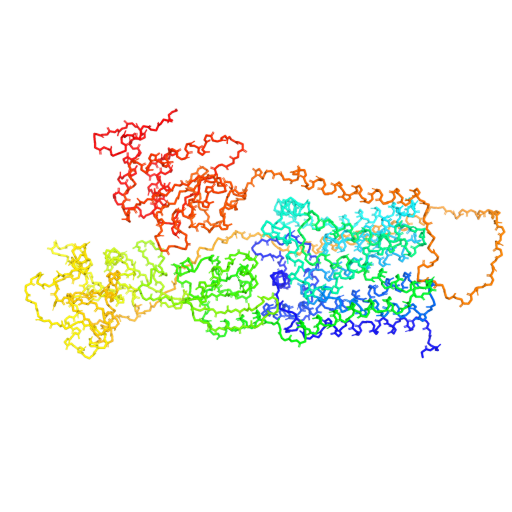ER A N 1
ATOM 5448 C CA . SER A 1 728 ? 1.979 14.051 53.355 1.00 55.94 728 SER A CA 1
ATOM 5449 C C . SER A 1 728 ? 1.218 15.281 53.877 1.00 55.94 728 SER A C 1
ATOM 5451 O O . SER A 1 728 ? 1.746 16.000 54.718 1.00 55.94 728 SER A O 1
ATOM 5453 N N . THR A 1 729 ? 0.003 15.563 53.398 1.00 48.00 729 THR A N 1
ATOM 5454 C CA . THR A 1 729 ? -0.762 16.754 53.804 1.00 48.00 729 THR A CA 1
ATOM 5455 C C . THR A 1 729 ? -2.040 16.355 54.542 1.00 48.00 729 THR A C 1
ATOM 5457 O O . THR A 1 729 ? -3.066 16.112 53.908 1.00 48.00 729 THR A O 1
ATOM 5460 N N . GLY A 1 730 ? -1.957 16.319 55.874 1.00 52.06 730 GLY A N 1
ATOM 5461 C CA . GLY A 1 730 ? -3.092 16.440 56.795 1.00 52.06 730 GLY A CA 1
ATOM 5462 C C . GLY A 1 730 ? -3.624 15.134 57.413 1.00 52.06 730 GLY A C 1
ATOM 5463 O O . GLY A 1 730 ? -3.746 14.130 56.706 1.00 52.06 730 GLY A O 1
ATOM 5464 N N . PRO A 1 731 ? -3.973 15.138 58.719 1.00 58.91 731 PRO A N 1
ATOM 5465 C CA . PRO A 1 731 ? -4.722 14.052 59.347 1.00 58.91 731 PRO A CA 1
ATOM 5466 C C . PRO A 1 731 ? -6.075 13.849 58.638 1.00 58.91 731 PRO A C 1
ATOM 5468 O O . PRO A 1 731 ? -6.603 14.791 58.036 1.00 58.91 731 PRO A O 1
ATOM 5471 N N . PRO A 1 732 ? -6.633 12.624 58.657 1.00 53.72 732 PRO A N 1
ATOM 5472 C CA . PRO A 1 732 ? -7.919 12.341 58.031 1.00 53.72 732 PRO A CA 1
ATOM 5473 C C . PRO A 1 732 ? -8.998 13.295 58.574 1.00 53.72 732 PRO A C 1
ATOM 5475 O O . PRO A 1 732 ? -9.018 13.548 59.780 1.00 53.72 732 PRO A O 1
ATOM 5478 N N . PRO A 1 733 ? -9.891 13.834 57.723 1.00 59.16 733 PRO A N 1
ATOM 5479 C CA . PRO A 1 733 ? -11.026 14.606 58.209 1.00 59.16 733 PRO A CA 1
ATOM 5480 C C . PRO A 1 733 ? -11.879 13.725 59.140 1.00 59.16 733 PRO A C 1
ATOM 5482 O O . PRO A 1 733 ? -12.003 12.522 58.878 1.00 59.16 733 PRO A O 1
ATOM 5485 N N . PRO A 1 734 ? -12.449 14.291 60.219 1.00 61.81 734 PRO A N 1
ATOM 5486 C CA . PRO A 1 734 ? -13.354 13.557 61.092 1.00 61.81 734 PRO A CA 1
ATOM 5487 C C . PRO A 1 734 ? -14.531 12.999 60.273 1.00 61.81 734 PRO A C 1
ATOM 5489 O O . PRO A 1 734 ? -14.936 13.626 59.289 1.00 61.81 734 PRO A O 1
ATOM 5492 N N . PRO A 1 735 ? -15.059 11.815 60.633 1.00 56.62 735 PRO A N 1
ATOM 5493 C CA . PRO A 1 735 ? -16.189 11.219 59.932 1.00 56.62 735 PRO A CA 1
ATOM 5494 C C . PRO A 1 735 ? -17.361 12.207 59.902 1.00 56.62 735 PRO A C 1
ATOM 5496 O O . PRO A 1 735 ? -17.784 12.699 60.947 1.00 56.62 735 PRO A O 1
ATOM 5499 N N . GLU A 1 736 ? -17.867 12.512 58.703 1.00 48.84 736 GLU A N 1
ATOM 5500 C CA . GLU A 1 736 ? -19.118 13.256 58.539 1.00 48.84 736 GLU A CA 1
ATOM 5501 C C . GLU A 1 736 ? -20.231 12.529 59.317 1.00 48.84 736 GLU A C 1
ATOM 5503 O O . GLU A 1 736 ? -20.357 11.304 59.186 1.00 48.84 736 GLU A O 1
ATOM 5508 N N . PRO A 1 737 ? -21.037 13.240 60.128 1.00 50.22 737 PRO A N 1
ATOM 5509 C CA . PRO A 1 737 ? -22.201 12.640 60.760 1.00 50.22 737 PRO A CA 1
ATOM 5510 C C . PRO A 1 737 ? -23.135 12.095 59.670 1.00 50.22 737 PRO A C 1
ATOM 5512 O O . PRO A 1 737 ? -23.254 12.712 58.606 1.00 50.22 737 PRO A O 1
ATOM 5515 N N . PRO A 1 738 ? -23.784 10.940 59.898 1.00 43.34 738 PRO A N 1
ATOM 5516 C CA . PRO A 1 738 ? -24.646 10.321 58.904 1.00 43.34 738 PRO A CA 1
ATOM 5517 C C . PRO A 1 738 ? -25.729 11.312 58.475 1.00 43.34 738 PRO A C 1
ATOM 5519 O O . PRO A 1 738 ? -26.620 11.659 59.249 1.00 43.34 738 PRO A O 1
ATOM 5522 N N . SER A 1 739 ? -25.639 11.766 57.223 1.00 41.97 739 SER A N 1
ATOM 5523 C CA . SER A 1 739 ? -26.759 12.367 56.510 1.00 41.97 739 SER A CA 1
ATOM 5524 C C . SER A 1 739 ? -27.935 11.406 56.639 1.00 41.97 739 SER A C 1
ATOM 5526 O O . SER A 1 739 ? -27.807 10.219 56.334 1.00 41.97 739 SER A O 1
ATOM 5528 N N . SER A 1 740 ? -29.042 11.923 57.165 1.00 40.81 740 SER A N 1
ATOM 5529 C CA . SER A 1 740 ? -30.336 11.267 57.290 1.00 40.81 740 SER A CA 1
ATOM 5530 C C . SER A 1 740 ? -30.661 10.490 56.017 1.00 40.81 740 SER A C 1
ATOM 5532 O O . SER A 1 740 ? -31.064 11.050 54.999 1.00 40.81 740 SER A O 1
ATOM 5534 N N . ALA A 1 741 ? -30.439 9.179 56.091 1.00 40.41 741 ALA A N 1
ATOM 5535 C CA . ALA A 1 741 ? -30.802 8.243 55.055 1.00 40.41 741 ALA A CA 1
ATOM 5536 C C . ALA A 1 741 ? -32.315 8.324 54.842 1.00 40.41 741 ALA A C 1
ATOM 5538 O O . ALA A 1 741 ? -33.104 8.088 55.758 1.00 40.41 741 ALA A O 1
ATOM 5539 N N . GLU A 1 742 ? -32.699 8.663 53.616 1.00 39.09 742 GLU A N 1
ATOM 5540 C CA . GLU A 1 742 ? -34.016 8.373 53.067 1.00 39.09 742 GLU A CA 1
ATOM 5541 C C . GLU A 1 742 ? -34.352 6.900 53.388 1.00 39.09 742 GLU A C 1
ATOM 5543 O O . GLU A 1 742 ? -33.505 6.024 53.161 1.00 39.09 742 GLU A O 1
ATOM 5548 N N . PRO A 1 743 ? -35.529 6.595 53.966 1.00 37.41 743 PRO A N 1
ATOM 5549 C CA . PRO A 1 743 ? -35.869 5.232 54.345 1.00 37.41 743 PRO A CA 1
ATOM 5550 C C . PRO A 1 743 ? -35.818 4.318 53.112 1.00 37.41 743 PRO A C 1
ATOM 5552 O O . PRO A 1 743 ? -36.208 4.737 52.017 1.00 37.41 743 PRO A O 1
ATOM 5555 N N . PRO A 1 744 ? -35.350 3.065 53.256 1.00 40.72 744 PRO A N 1
ATOM 5556 C CA . PRO A 1 744 ? -35.315 2.122 52.152 1.00 40.72 744 PRO A CA 1
ATOM 5557 C C . PRO A 1 744 ? -36.740 1.914 51.636 1.00 40.72 744 PRO A C 1
ATOM 5559 O O . PRO A 1 744 ? -37.570 1.291 52.296 1.00 40.72 744 PRO A O 1
ATOM 5562 N N . SER A 1 745 ? -37.016 2.439 50.439 1.00 39.31 745 SER A N 1
ATOM 5563 C CA . SER A 1 745 ? -38.157 2.027 49.625 1.00 39.31 745 SER A CA 1
ATOM 5564 C C . SER A 1 745 ? -38.186 0.504 49.627 1.00 39.31 745 SER A C 1
ATOM 5566 O O . SER A 1 745 ? -37.215 -0.124 49.198 1.00 39.31 745 SER A O 1
ATOM 5568 N N . SER A 1 746 ? -39.275 -0.070 50.137 1.00 37.19 746 SER A N 1
ATOM 5569 C CA . SER A 1 746 ? -39.471 -1.509 50.254 1.00 37.19 746 SER A CA 1
ATOM 5570 C C . SER A 1 746 ? -39.105 -2.194 48.936 1.00 37.19 746 SER A C 1
ATOM 5572 O O . SER A 1 746 ? -39.714 -1.984 47.885 1.00 37.19 746 SER A O 1
ATOM 5574 N N . ALA A 1 747 ? -38.028 -2.975 48.976 1.00 42.50 747 ALA A N 1
ATOM 5575 C CA . ALA A 1 747 ? -37.631 -3.807 47.862 1.00 42.50 747 ALA A CA 1
ATOM 5576 C C . ALA A 1 747 ? -38.674 -4.920 47.746 1.00 42.50 747 ALA A C 1
ATOM 5578 O O . ALA A 1 747 ? -38.689 -5.860 48.540 1.00 42.50 747 ALA A O 1
ATOM 5579 N N . ALA A 1 748 ? -39.568 -4.784 46.768 1.00 40.47 748 ALA A N 1
ATOM 5580 C CA . ALA A 1 748 ? -40.391 -5.887 46.306 1.00 40.47 748 ALA A CA 1
ATOM 5581 C C . ALA A 1 748 ? -39.485 -7.107 46.024 1.00 40.47 748 ALA A C 1
ATOM 5583 O O . ALA A 1 748 ? -38.365 -6.927 45.526 1.00 40.47 748 ALA A O 1
ATOM 5584 N N . PRO A 1 749 ? -39.930 -8.336 46.344 1.00 43.62 749 PRO A N 1
ATOM 5585 C CA . PRO A 1 749 ? -39.141 -9.539 46.109 1.00 43.62 749 PRO A CA 1
ATOM 5586 C C . PRO A 1 749 ? -38.696 -9.597 44.640 1.00 43.62 749 PRO A C 1
ATOM 5588 O O . PRO A 1 749 ? -39.472 -9.211 43.759 1.00 43.62 749 PRO A O 1
ATOM 5591 N N . PRO A 1 750 ? -37.461 -10.050 44.347 1.00 42.59 750 PRO A N 1
ATOM 5592 C CA . PRO A 1 750 ? -36.965 -10.128 42.983 1.00 42.59 750 PRO A CA 1
ATOM 5593 C C . PRO A 1 750 ? -37.898 -11.028 42.180 1.00 42.59 750 PRO A C 1
ATOM 5595 O O . PRO A 1 750 ? -37.927 -12.246 42.359 1.00 42.59 750 PRO A O 1
ATOM 5598 N N . SER A 1 751 ? -38.678 -10.416 41.294 1.00 46.34 751 SER A N 1
ATOM 5599 C CA . SER A 1 751 ? -39.482 -11.135 40.319 1.00 46.34 751 SER A CA 1
ATOM 5600 C C . SER A 1 751 ? -38.573 -12.130 39.576 1.00 46.34 751 SER A C 1
ATOM 5602 O O . SER A 1 751 ? -37.489 -11.741 39.140 1.00 46.34 751 SER A O 1
ATOM 5604 N N . PRO A 1 752 ? -38.976 -13.403 39.408 1.00 51.03 752 PRO A N 1
ATOM 5605 C CA . PRO A 1 752 ? -38.125 -14.481 38.883 1.00 51.03 752 PRO A CA 1
ATOM 5606 C C . PRO A 1 752 ? -37.662 -14.302 37.418 1.00 51.03 752 PRO A C 1
ATOM 5608 O O . PRO A 1 752 ? -36.901 -15.127 36.898 1.00 51.03 752 PRO A O 1
ATOM 5611 N N . GLY A 1 753 ? -38.057 -13.212 36.753 1.00 55.59 753 GLY A N 1
ATOM 5612 C CA . GLY A 1 753 ? -37.550 -12.800 35.444 1.00 55.59 753 GLY A CA 1
ATOM 5613 C C . GLY A 1 753 ? -36.124 -12.249 35.541 1.00 55.59 753 GLY A C 1
ATOM 5614 O O . GLY A 1 753 ? -35.828 -11.396 36.369 1.00 55.59 753 GLY A O 1
ATOM 5615 N N . GLY A 1 754 ? -35.204 -12.761 34.719 1.00 57.66 754 GLY A N 1
ATOM 5616 C CA . GLY A 1 754 ? -33.811 -12.306 34.718 1.00 57.66 754 GLY A CA 1
ATOM 5617 C C . GLY A 1 754 ? -33.672 -10.805 34.430 1.00 57.66 754 GLY A C 1
ATOM 5618 O O . GLY A 1 754 ? -34.427 -10.241 33.645 1.00 57.66 754 GLY A O 1
ATOM 5619 N N . SER A 1 755 ? -32.678 -10.154 35.037 1.00 67.31 755 SER A N 1
ATOM 5620 C CA . SER A 1 755 ? -32.343 -8.763 34.720 1.00 67.31 755 SER A CA 1
ATOM 5621 C C . SER A 1 755 ? -31.716 -8.661 33.319 1.00 67.31 755 SER A C 1
ATOM 5623 O O . SER A 1 755 ? -30.817 -9.444 32.993 1.00 67.31 755 SER A O 1
ATOM 5625 N N . PRO A 1 756 ? -32.149 -7.710 32.473 1.00 75.19 756 PRO A N 1
ATOM 5626 C CA . PRO A 1 756 ? -31.624 -7.554 31.118 1.00 75.19 756 PRO A CA 1
ATOM 5627 C C . PRO A 1 756 ? -30.167 -7.066 31.076 1.00 75.19 756 PRO A C 1
ATOM 5629 O O . PRO A 1 756 ? -29.709 -6.376 31.987 1.00 75.19 756 PRO A O 1
ATOM 5632 N N . ALA A 1 757 ? -29.489 -7.333 29.948 1.00 72.69 757 ALA A N 1
ATOM 5633 C CA . ALA A 1 757 ? -28.059 -7.090 29.689 1.00 72.69 757 ALA A CA 1
ATOM 5634 C C . ALA A 1 757 ? -27.467 -5.768 30.210 1.00 72.69 757 ALA A C 1
ATOM 5636 O O . ALA A 1 757 ? -26.369 -5.743 30.754 1.00 72.69 757 ALA A O 1
ATOM 5637 N N . LEU A 1 758 ? -28.218 -4.677 30.063 1.00 81.25 758 LEU A N 1
ATOM 5638 C CA . LEU A 1 758 ? -27.794 -3.310 30.378 1.00 81.25 758 LEU A CA 1
ATOM 5639 C C . LEU A 1 758 ? -28.569 -2.684 31.560 1.00 81.25 758 LEU A C 1
ATOM 5641 O O . LEU A 1 758 ? -28.514 -1.471 31.771 1.00 81.25 758 LEU A O 1
ATOM 5645 N N . GLY A 1 759 ? -29.296 -3.492 32.345 1.00 80.44 759 GLY A N 1
ATOM 5646 C CA . GLY A 1 759 ? -30.207 -3.026 33.405 1.00 80.44 759 GLY A CA 1
ATOM 5647 C C . GLY A 1 759 ? -31.481 -2.366 32.866 1.00 80.44 759 GLY A C 1
ATOM 5648 O O . GLY A 1 759 ? -31.748 -2.417 31.670 1.00 80.44 759 GLY A O 1
ATOM 5649 N N . GLU A 1 760 ? -32.313 -1.753 33.711 1.00 80.19 760 GLU A N 1
ATOM 5650 C CA . GLU A 1 760 ? -33.499 -1.027 33.228 1.00 80.19 760 GLU A CA 1
ATOM 5651 C C . GLU A 1 760 ? -33.114 0.195 32.379 1.00 80.19 760 GLU A C 1
ATOM 5653 O O . GLU A 1 760 ? -32.348 1.055 32.808 1.00 80.19 760 GLU A O 1
ATOM 5658 N N . LEU A 1 761 ? -33.687 0.294 31.175 1.00 82.38 761 LEU A N 1
ATOM 5659 C CA . LEU A 1 761 ? -33.485 1.413 30.254 1.00 82.38 761 LEU A CA 1
ATOM 5660 C C . LEU A 1 761 ? -34.831 2.088 29.996 1.00 82.38 761 LEU A C 1
ATOM 5662 O O . LEU A 1 761 ? -35.624 1.641 29.166 1.00 82.38 761 LEU A O 1
ATOM 5666 N N . ARG A 1 762 ? -35.104 3.162 30.739 1.00 85.31 762 ARG A N 1
ATOM 5667 C CA . ARG A 1 762 ? -36.350 3.935 30.618 1.00 85.31 762 ARG A CA 1
ATOM 5668 C C . ARG A 1 762 ? -36.237 4.948 29.473 1.00 85.31 762 ARG A C 1
ATOM 5670 O O . ARG A 1 762 ? -35.151 5.490 29.277 1.00 85.31 762 ARG A O 1
ATOM 5677 N N . PRO A 1 763 ? -37.301 5.218 28.699 1.00 86.75 763 PRO A N 1
ATOM 5678 C CA . PRO A 1 763 ? -37.270 6.286 27.701 1.00 86.75 763 PRO A CA 1
ATOM 5679 C C . PRO A 1 763 ? -36.958 7.641 28.356 1.00 86.75 763 PRO A C 1
ATOM 5681 O O . PRO A 1 763 ? -37.369 7.913 29.488 1.00 86.75 763 PRO A O 1
ATOM 5684 N N . VAL A 1 764 ? -36.197 8.490 27.664 1.00 88.56 764 VAL A N 1
ATOM 5685 C CA . VAL A 1 764 ? -36.046 9.893 28.079 1.00 88.56 764 VAL A CA 1
ATOM 5686 C C . VAL A 1 764 ? -37.326 10.681 27.792 1.00 88.56 764 VAL A C 1
ATOM 5688 O O . VAL A 1 764 ? -38.181 10.239 27.027 1.00 88.56 764 VAL A O 1
ATOM 5691 N N . SER A 1 765 ? -37.481 11.857 28.408 1.00 87.06 765 SER A N 1
ATOM 5692 C CA . SER A 1 765 ? -38.615 12.733 28.090 1.00 87.06 765 SER A CA 1
ATOM 5693 C C . SER A 1 765 ? -38.580 13.137 26.611 1.00 87.06 765 SER A C 1
ATOM 5695 O O . SER A 1 765 ? -37.502 13.280 26.034 1.00 87.06 765 SER A O 1
ATOM 5697 N N . ARG A 1 766 ? -39.749 13.379 25.996 1.00 84.12 766 ARG A N 1
ATOM 5698 C CA . ARG A 1 766 ? -39.840 13.814 24.586 1.00 84.12 766 ARG A CA 1
ATOM 5699 C C . ARG A 1 766 ? -38.962 15.038 24.296 1.00 84.12 766 ARG A C 1
ATOM 5701 O O . ARG A 1 766 ? -38.337 15.095 23.244 1.00 84.12 766 ARG A O 1
ATOM 5708 N N . ARG A 1 767 ? -38.865 15.981 25.245 1.00 84.56 767 ARG A N 1
ATOM 5709 C CA . ARG A 1 767 ? -37.971 17.149 25.150 1.00 84.56 767 ARG A CA 1
ATOM 5710 C C . ARG A 1 767 ? -36.502 16.728 25.078 1.00 84.56 767 ARG A C 1
ATOM 5712 O O . ARG A 1 767 ? -35.824 17.100 24.135 1.00 84.56 767 ARG A O 1
ATOM 5719 N N . ALA A 1 768 ? -36.040 15.891 26.008 1.00 81.56 768 ALA A N 1
ATOM 5720 C CA . ALA A 1 768 ? -34.659 15.410 26.012 1.00 81.56 768 ALA A CA 1
ATOM 5721 C C . ALA A 1 768 ? -34.319 14.570 24.769 1.00 81.56 768 ALA A C 1
ATOM 5723 O O . ALA A 1 768 ? -33.210 14.680 24.254 1.00 81.56 768 ALA A O 1
ATOM 5724 N N . ALA A 1 769 ? -35.263 13.766 24.268 1.00 82.44 769 ALA A N 1
ATOM 5725 C CA . ALA A 1 769 ? -35.107 13.042 23.007 1.00 82.44 769 ALA A CA 1
ATOM 5726 C C . ALA A 1 769 ? -34.922 14.012 21.831 1.00 82.44 769 ALA A C 1
ATOM 5728 O O . ALA A 1 769 ? -33.938 13.894 21.109 1.00 82.44 769 ALA A O 1
ATOM 5729 N N . ARG A 1 770 ? -35.810 15.010 21.686 1.00 82.38 770 ARG A N 1
ATOM 5730 C CA . ARG A 1 770 ? -35.708 16.041 20.639 1.00 82.38 770 ARG A CA 1
ATOM 5731 C C . ARG A 1 770 ? -34.395 16.813 20.718 1.00 82.38 770 ARG A C 1
ATOM 5733 O O . ARG A 1 770 ? -33.775 17.013 19.688 1.00 82.38 770 ARG A O 1
ATOM 5740 N N . THR A 1 771 ? -33.937 17.187 21.912 1.00 82.56 771 THR A N 1
ATOM 5741 C CA . THR A 1 771 ? -32.650 17.882 22.078 1.00 82.56 771 THR A CA 1
ATOM 5742 C C . THR A 1 771 ? -31.471 17.006 21.654 1.00 82.56 771 THR A C 1
ATOM 5744 O O . THR A 1 771 ? -30.593 17.477 20.944 1.00 82.56 771 THR A O 1
ATOM 5747 N N . ARG A 1 772 ? -31.445 15.727 22.055 1.00 83.06 772 ARG A N 1
ATOM 5748 C CA . ARG A 1 772 ? -30.352 14.804 21.697 1.00 83.06 772 ARG A CA 1
ATOM 5749 C C . ARG A 1 772 ? -30.319 14.499 20.201 1.00 83.06 772 ARG A C 1
ATOM 5751 O O . ARG A 1 772 ? -29.253 14.544 19.603 1.00 83.06 772 ARG A O 1
ATOM 5758 N N . VAL A 1 773 ? -31.479 14.204 19.612 1.00 80.38 773 VAL A N 1
ATOM 5759 C CA . VAL A 1 773 ? -31.605 13.936 18.172 1.00 80.38 773 VAL A CA 1
ATOM 5760 C C . VAL A 1 773 ? -31.319 15.200 17.369 1.00 80.38 773 VAL A C 1
ATOM 5762 O O . VAL A 1 773 ? -30.551 15.142 16.423 1.00 80.38 773 VAL A O 1
ATOM 5765 N N . GLY A 1 774 ? -31.864 16.346 17.780 1.00 79.44 774 GLY A N 1
ATOM 5766 C CA . GLY A 1 774 ? -31.614 17.634 17.136 1.00 79.44 774 GLY A CA 1
ATOM 5767 C C . GLY A 1 774 ? -30.136 18.017 17.151 1.00 79.44 774 GLY A C 1
ATOM 5768 O O . GLY A 1 774 ? -29.622 18.437 16.125 1.00 79.44 774 GLY A O 1
ATOM 5769 N N . ALA A 1 775 ? -29.427 17.794 18.263 1.00 78.38 775 ALA A N 1
ATOM 5770 C CA . ALA A 1 775 ? -27.982 18.016 18.328 1.00 78.38 775 ALA A CA 1
ATOM 5771 C C . ALA A 1 775 ? -27.204 17.094 17.374 1.00 78.38 775 ALA A C 1
ATOM 5773 O O . ALA A 1 775 ? -26.278 17.550 16.713 1.00 78.38 775 ALA A O 1
ATOM 5774 N N . LEU A 1 776 ? -27.590 15.816 17.270 1.00 77.56 776 LEU A N 1
ATOM 5775 C CA . LEU A 1 776 ? -26.959 14.870 16.344 1.00 77.56 776 LEU A CA 1
ATOM 5776 C C . LEU A 1 776 ? -27.215 15.249 14.876 1.00 77.56 776 LEU A C 1
ATOM 5778 O O . LEU A 1 776 ? -26.286 15.249 14.076 1.00 77.56 776 LEU A O 1
ATOM 5782 N N . VAL A 1 777 ? -28.461 15.589 14.536 1.00 80.06 777 VAL A N 1
ATOM 5783 C CA . VAL A 1 777 ? -28.848 16.025 13.186 1.00 80.06 777 VAL A CA 1
ATOM 5784 C C . VAL A 1 777 ? -28.138 17.322 12.821 1.00 80.06 777 VAL A C 1
ATOM 5786 O O . VAL A 1 777 ? -27.623 17.417 11.717 1.00 80.06 777 VAL A O 1
ATOM 5789 N N . LEU A 1 778 ? -28.055 18.285 13.743 1.00 78.31 778 LEU A N 1
ATOM 5790 C CA . LEU A 1 778 ? -27.327 19.530 13.517 1.00 78.31 778 LEU A CA 1
ATOM 5791 C C . LEU A 1 778 ? -25.838 19.264 13.276 1.00 78.31 778 LEU A C 1
ATOM 5793 O O . LEU A 1 778 ? -25.298 19.796 12.323 1.00 78.31 778 LEU A O 1
ATOM 5797 N N . LEU A 1 779 ? -25.191 18.401 14.068 1.00 75.19 779 LEU A N 1
ATOM 5798 C CA . LEU A 1 779 ? -23.783 18.036 13.857 1.00 75.19 779 LEU A CA 1
ATOM 5799 C C . LEU A 1 779 ? -23.545 17.400 12.480 1.00 75.19 779 LEU A C 1
ATOM 5801 O O . LEU A 1 779 ? -22.598 17.772 11.792 1.00 75.19 779 LEU A O 1
ATOM 5805 N N . LEU A 1 780 ? -24.414 16.473 12.067 1.00 74.12 780 LEU A N 1
ATOM 5806 C CA . LEU A 1 780 ? -24.342 15.852 10.742 1.00 74.12 780 LEU A CA 1
ATOM 5807 C C . LEU A 1 780 ? -24.603 16.871 9.627 1.00 74.12 780 LEU A C 1
ATOM 5809 O O . LEU A 1 780 ? -23.862 16.903 8.651 1.00 74.12 780 LEU A O 1
ATOM 5813 N N . ALA A 1 781 ? -25.613 17.728 9.782 1.00 74.69 781 ALA A N 1
ATOM 5814 C CA . ALA A 1 781 ? -25.941 18.772 8.816 1.00 74.69 781 ALA A CA 1
ATOM 5815 C C . ALA A 1 781 ? -24.821 19.813 8.697 1.00 74.69 781 ALA A C 1
ATOM 5817 O O . ALA A 1 781 ? -24.511 20.225 7.588 1.00 74.69 781 ALA A O 1
ATOM 5818 N N . THR A 1 782 ? -24.171 20.197 9.800 1.00 73.75 782 THR A N 1
ATOM 5819 C CA . THR A 1 782 ? -22.991 21.071 9.782 1.00 73.75 782 THR A CA 1
ATOM 5820 C C . THR A 1 782 ? -21.832 20.397 9.053 1.00 73.75 782 THR A C 1
ATOM 5822 O O . THR A 1 782 ? -21.210 21.036 8.215 1.00 73.75 782 THR A O 1
ATOM 5825 N N . ALA A 1 783 ? -21.561 19.113 9.310 1.00 66.81 783 ALA A N 1
ATOM 5826 C CA . ALA A 1 783 ? -20.498 18.385 8.614 1.00 66.81 783 ALA A CA 1
ATOM 5827 C C . ALA A 1 783 ? -20.755 18.297 7.097 1.00 66.81 783 ALA A C 1
ATOM 5829 O O . ALA A 1 783 ? -19.860 18.569 6.301 1.00 66.81 783 ALA A O 1
ATOM 5830 N N . VAL A 1 784 ? -21.991 17.983 6.695 1.00 71.94 784 VAL A N 1
ATOM 5831 C CA . VAL A 1 784 ? -22.403 17.961 5.282 1.00 71.94 784 VAL A CA 1
ATOM 5832 C C . VAL A 1 784 ? -22.372 19.366 4.673 1.00 71.94 784 VAL A C 1
ATOM 5834 O O . VAL A 1 784 ? -21.911 19.528 3.550 1.00 71.94 784 VAL A O 1
ATOM 5837 N N . GLY A 1 785 ? -22.814 20.386 5.411 1.00 71.75 785 GLY A N 1
ATOM 5838 C CA . GLY A 1 785 ? -22.827 21.780 4.972 1.00 71.75 785 GLY A CA 1
ATOM 5839 C C . GLY A 1 785 ? -21.428 22.353 4.750 1.00 71.75 785 GLY A C 1
ATOM 5840 O O . GLY A 1 785 ? -21.213 23.015 3.745 1.00 71.75 785 GLY A O 1
ATOM 5841 N N . VAL A 1 786 ? -20.466 22.044 5.629 1.00 67.06 786 VAL A N 1
ATOM 5842 C CA . VAL A 1 786 ? -19.047 22.420 5.467 1.00 67.06 786 VAL A CA 1
ATOM 5843 C C . VAL A 1 786 ? -18.425 21.754 4.234 1.00 67.06 786 VAL A C 1
ATOM 5845 O O . VAL A 1 786 ? -17.605 22.367 3.559 1.00 67.06 786 VAL A O 1
ATOM 5848 N N . ARG A 1 787 ? -18.829 20.519 3.902 1.00 63.94 787 ARG A N 1
ATOM 5849 C CA . ARG A 1 787 ? -18.410 19.865 2.652 1.00 63.94 787 ARG A CA 1
ATOM 5850 C C . ARG A 1 787 ? -19.036 20.533 1.432 1.00 63.94 787 ARG A C 1
ATOM 5852 O O . ARG A 1 787 ? -18.338 20.840 0.475 1.00 63.94 787 ARG A O 1
ATOM 5859 N N . ALA A 1 788 ? -20.350 20.741 1.466 1.00 66.62 788 ALA A N 1
ATOM 5860 C CA . ALA A 1 788 ? -21.101 21.298 0.346 1.00 66.62 788 ALA A CA 1
ATOM 5861 C C . ALA A 1 788 ? -20.745 22.764 0.056 1.00 66.62 788 ALA A C 1
ATOM 5863 O O . ALA A 1 788 ? -20.919 23.213 -1.071 1.00 66.62 788 ALA A O 1
ATOM 5864 N N . SER A 1 789 ? -20.251 23.510 1.049 1.00 67.25 789 SER A N 1
ATOM 5865 C CA . SER A 1 789 ? -19.896 24.919 0.881 1.00 67.25 789 SER A CA 1
ATOM 5866 C C . SER A 1 789 ? -18.601 25.148 0.105 1.00 67.25 789 SER A C 1
ATOM 5868 O O . SER A 1 789 ? -18.302 26.298 -0.198 1.00 67.25 789 SER A O 1
ATOM 5870 N N . GLY A 1 790 ? -17.800 24.109 -0.162 1.00 56.62 790 GLY A N 1
ATOM 5871 C CA . GLY A 1 790 ? -16.502 24.260 -0.827 1.00 56.62 790 GLY A CA 1
ATOM 5872 C C . GLY A 1 790 ? -15.468 25.059 -0.020 1.00 56.62 790 GLY A C 1
ATOM 5873 O O . GLY A 1 790 ? -14.351 25.219 -0.477 1.00 56.62 790 GLY A O 1
ATOM 5874 N N . VAL A 1 791 ? -15.787 25.506 1.205 1.00 56.34 791 VAL A N 1
ATOM 5875 C CA . VAL A 1 791 ? -14.900 26.323 2.066 1.00 56.34 791 VAL A CA 1
ATOM 5876 C C . VAL A 1 791 ? -13.609 25.583 2.442 1.00 56.34 791 VAL A C 1
ATOM 5878 O O . VAL A 1 791 ? -12.618 26.210 2.791 1.00 56.34 791 VAL A O 1
ATOM 5881 N N . LEU A 1 792 ? -13.623 24.249 2.374 1.00 46.56 792 LEU A N 1
ATOM 5882 C CA . LEU A 1 792 ? -12.445 23.403 2.577 1.00 46.56 792 LEU A CA 1
ATOM 5883 C C . LEU A 1 792 ? -11.653 23.124 1.291 1.00 46.56 792 LEU A C 1
ATOM 5885 O O . LEU A 1 792 ? -10.607 22.495 1.374 1.00 46.56 792 LEU A O 1
ATOM 5889 N N . HIS A 1 793 ? -12.135 23.538 0.118 1.00 46.59 793 HIS A N 1
ATOM 5890 C CA . HIS A 1 793 ? -11.327 23.517 -1.098 1.00 46.59 793 HIS A CA 1
ATOM 5891 C C . HIS A 1 793 ? -10.521 24.815 -1.106 1.00 46.59 793 HIS A C 1
ATOM 5893 O O . HIS A 1 793 ? -10.953 25.824 -1.657 1.00 46.59 793 HIS A O 1
ATOM 5899 N N . GLU A 1 794 ? -9.370 24.810 -0.433 1.00 40.62 794 GLU A N 1
ATOM 5900 C CA . GLU A 1 794 ? -8.329 25.756 -0.822 1.00 40.62 794 GLU A CA 1
ATOM 5901 C C . GLU A 1 794 ? -7.995 25.455 -2.284 1.00 40.62 794 GLU A C 1
ATOM 5903 O O . GLU A 1 794 ? -7.647 24.319 -2.615 1.00 40.62 794 GLU A O 1
ATOM 5908 N N . GLU A 1 795 ? -8.116 26.454 -3.161 1.00 42.66 795 GLU A N 1
ATOM 5909 C CA . GLU A 1 795 ? -7.348 26.419 -4.400 1.00 42.66 795 GLU A CA 1
ATOM 5910 C C . GLU A 1 795 ? -5.882 26.262 -3.977 1.00 42.66 795 GLU A C 1
ATOM 5912 O O . GLU A 1 795 ? -5.382 27.108 -3.228 1.00 42.66 795 GLU A O 1
ATOM 5917 N N . PRO A 1 796 ? -5.204 25.164 -4.350 1.00 42.41 796 PRO A N 1
ATOM 5918 C CA . PRO A 1 796 ? -3.857 24.900 -3.877 1.00 42.41 796 PRO A CA 1
ATOM 5919 C C . PRO A 1 796 ? -2.945 26.032 -4.351 1.00 42.41 796 PRO A C 1
ATOM 5921 O O . PRO A 1 796 ? -2.632 26.145 -5.534 1.00 42.41 796 PRO A O 1
ATOM 5924 N N . SER A 1 797 ? -2.515 26.877 -3.412 1.00 40.97 797 SER A N 1
ATOM 5925 C CA . SER A 1 797 ? -1.629 28.020 -3.668 1.00 40.97 797 SER A CA 1
ATOM 5926 C C . SER A 1 797 ? -0.215 27.597 -4.079 1.00 40.97 797 SER A C 1
ATOM 5928 O O . SER A 1 797 ? 0.564 28.419 -4.553 1.00 40.97 797 SER A O 1
ATOM 5930 N N . THR A 1 798 ? 0.092 26.302 -3.995 1.00 49.19 798 THR A N 1
ATOM 5931 C CA . THR A 1 798 ? 1.230 25.666 -4.659 1.00 49.19 798 THR A CA 1
ATOM 5932 C C . THR A 1 798 ? 0.789 24.309 -5.188 1.00 49.19 798 THR A C 1
ATOM 5934 O O . THR A 1 798 ? 0.705 23.332 -4.440 1.00 49.19 798 THR A O 1
ATOM 5937 N N . ARG A 1 799 ? 0.459 24.258 -6.480 1.00 53.03 799 ARG A N 1
ATOM 5938 C CA . ARG A 1 799 ? 0.186 23.002 -7.181 1.00 53.03 799 ARG A CA 1
ATOM 5939 C C . ARG A 1 799 ? 1.458 22.133 -7.173 1.00 53.03 799 ARG A C 1
ATOM 5941 O O . ARG A 1 799 ? 2.552 22.686 -7.309 1.00 53.03 799 ARG A O 1
ATOM 5948 N N . PRO A 1 800 ? 1.356 20.808 -6.961 1.00 50.16 800 PRO A N 1
ATOM 5949 C CA . PRO A 1 800 ? 2.510 19.913 -7.021 1.00 50.16 800 PRO A CA 1
ATOM 5950 C C . PRO A 1 800 ? 3.199 20.003 -8.390 1.00 50.16 800 PRO A C 1
ATOM 5952 O O . PRO A 1 800 ? 2.551 20.286 -9.393 1.00 50.16 800 PRO A O 1
ATOM 5955 N N . ALA A 1 801 ? 4.508 19.751 -8.447 1.00 48.09 801 ALA A N 1
ATOM 5956 C CA . ALA A 1 801 ? 5.214 19.663 -9.723 1.00 48.09 801 ALA A CA 1
ATOM 5957 C C . ALA A 1 801 ? 4.638 18.512 -10.566 1.00 48.09 801 ALA A C 1
ATOM 5959 O O . ALA A 1 801 ? 4.309 17.453 -10.023 1.00 48.09 801 ALA A O 1
ATOM 5960 N N . LEU A 1 802 ? 4.519 18.718 -11.882 1.00 55.97 802 LEU A N 1
ATOM 5961 C CA . LEU A 1 802 ? 4.081 17.670 -12.800 1.00 55.97 802 LEU A CA 1
ATOM 5962 C C . LEU A 1 802 ? 5.117 16.527 -12.785 1.00 55.97 802 LEU A C 1
ATOM 5964 O O . LEU A 1 802 ? 6.268 16.767 -13.159 1.00 55.97 802 LEU A O 1
ATOM 5968 N N . PRO A 1 803 ? 4.768 15.302 -12.352 1.00 47.94 803 PRO A N 1
ATOM 5969 C CA . PRO A 1 803 ? 5.709 14.191 -12.379 1.00 47.94 803 PRO A CA 1
ATOM 5970 C C . PRO A 1 803 ? 6.083 13.867 -13.830 1.00 47.94 803 PRO A C 1
ATOM 5972 O O . PRO A 1 803 ? 5.223 13.869 -14.709 1.00 47.94 803 PRO A O 1
ATOM 5975 N N . TYR A 1 804 ? 7.366 13.588 -14.076 1.00 51.91 804 TYR A N 1
ATOM 5976 C CA . TYR A 1 804 ? 7.912 13.299 -15.412 1.00 51.91 804 TYR A CA 1
ATOM 5977 C C . TYR A 1 804 ? 7.788 14.452 -16.423 1.00 51.91 804 TYR A C 1
ATOM 5979 O O . TYR A 1 804 ? 7.747 14.213 -17.634 1.00 51.91 804 TYR A O 1
ATOM 5987 N N . ALA A 1 805 ? 7.744 15.701 -15.948 1.00 64.00 805 ALA A N 1
ATOM 5988 C CA . ALA A 1 805 ? 7.874 16.872 -16.805 1.00 64.00 805 ALA A CA 1
ATOM 5989 C C . ALA A 1 805 ? 9.145 17.661 -16.497 1.00 64.00 805 ALA A C 1
ATOM 5991 O O . ALA A 1 805 ? 9.470 17.920 -15.340 1.00 64.00 805 ALA A O 1
ATOM 5992 N N . ALA A 1 806 ? 9.844 18.083 -17.545 1.00 69.81 806 ALA A N 1
ATOM 5993 C CA . ALA A 1 806 ? 10.978 18.985 -17.431 1.00 69.81 806 ALA A CA 1
ATOM 5994 C C . ALA A 1 806 ? 10.507 20.432 -17.606 1.00 69.81 806 ALA A C 1
ATOM 5996 O O . ALA A 1 806 ? 9.768 20.739 -18.542 1.00 69.81 806 ALA A O 1
ATOM 5997 N N . ALA A 1 807 ? 10.950 21.332 -16.729 1.00 79.38 807 ALA A N 1
ATOM 5998 C CA . ALA A 1 807 ? 10.728 22.761 -16.914 1.00 79.38 807 ALA A CA 1
ATOM 5999 C C . ALA A 1 807 ? 11.442 23.241 -18.186 1.00 79.38 807 ALA A C 1
ATOM 6001 O O . ALA A 1 807 ? 12.590 22.873 -18.442 1.00 79.38 807 ALA A O 1
ATOM 6002 N N . VAL A 1 808 ? 10.742 24.040 -18.987 1.00 78.69 808 VAL A N 1
ATOM 6003 C CA . VAL A 1 808 ? 11.265 24.634 -20.223 1.00 78.69 808 VAL A CA 1
ATOM 6004 C C . VAL A 1 808 ? 11.507 26.121 -20.022 1.00 78.69 808 VAL A C 1
ATOM 6006 O O . VAL A 1 808 ? 12.596 26.598 -20.297 1.00 78.69 808 VAL A O 1
ATOM 6009 N N . ALA A 1 809 ? 10.492 26.824 -19.532 1.00 82.62 809 ALA A N 1
ATOM 6010 C CA . ALA A 1 809 ? 10.486 28.253 -19.250 1.00 82.62 809 ALA A CA 1
ATOM 6011 C C . ALA A 1 809 ? 9.526 28.499 -18.068 1.00 82.62 809 ALA A C 1
ATOM 6013 O O . ALA A 1 809 ? 8.809 27.568 -17.672 1.00 82.62 809 ALA A O 1
ATOM 6014 N N . PRO A 1 810 ? 9.464 29.712 -17.491 1.00 77.12 810 PRO A N 1
ATOM 6015 C CA . PRO A 1 810 ? 8.416 30.064 -16.540 1.00 77.12 810 PRO A CA 1
ATOM 6016 C C . PRO A 1 810 ? 7.030 29.693 -17.092 1.00 77.12 810 PRO A C 1
ATOM 6018 O O . PRO A 1 810 ? 6.663 30.083 -18.203 1.00 77.12 810 PRO A O 1
ATOM 6021 N N . ASP A 1 811 ? 6.295 28.887 -16.323 1.00 83.06 811 ASP A N 1
ATOM 6022 C CA . ASP A 1 811 ? 4.961 28.366 -16.652 1.00 83.06 811 ASP A CA 1
ATOM 6023 C C . ASP A 1 811 ? 4.880 27.458 -17.895 1.00 83.06 811 ASP A C 1
ATOM 6025 O O . ASP A 1 811 ? 3.790 27.208 -18.407 1.00 83.06 811 ASP A O 1
ATOM 6029 N N . VAL A 1 812 ? 6.001 26.905 -18.374 1.00 84.75 812 VAL A N 1
ATOM 6030 C CA . VAL A 1 812 ? 6.021 25.945 -19.490 1.00 84.75 812 VAL A CA 1
ATOM 6031 C C . VAL A 1 812 ? 6.809 24.698 -19.107 1.00 84.75 812 VAL A C 1
ATOM 6033 O O . VAL A 1 812 ? 7.977 24.773 -18.723 1.00 84.75 812 VAL A O 1
ATOM 6036 N N . VAL A 1 813 ? 6.186 23.532 -19.254 1.00 82.88 813 VAL A N 1
ATOM 6037 C CA . VAL A 1 813 ? 6.809 22.231 -18.978 1.00 82.88 813 VAL A CA 1
ATOM 6038 C C . VAL A 1 813 ? 6.697 21.318 -20.191 1.00 82.88 813 VAL A C 1
ATOM 6040 O O . VAL A 1 813 ? 5.735 21.408 -20.949 1.00 82.88 813 VAL A O 1
ATOM 6043 N N . ARG A 1 814 ? 7.668 20.423 -20.374 1.00 81.44 814 ARG A N 1
ATOM 6044 C CA . ARG A 1 814 ? 7.645 19.389 -21.416 1.00 81.44 814 ARG A CA 1
ATOM 6045 C C . ARG A 1 814 ? 7.526 17.995 -20.819 1.00 81.44 814 ARG A C 1
ATOM 6047 O O . ARG A 1 814 ? 8.179 17.711 -19.820 1.00 81.44 814 ARG A O 1
ATOM 6054 N N . THR A 1 815 ? 6.740 17.124 -21.437 1.00 75.56 815 THR A N 1
ATOM 6055 C CA . THR A 1 815 ? 6.568 15.721 -21.024 1.00 75.56 815 THR A CA 1
ATOM 6056 C C . THR A 1 815 ? 6.222 14.832 -22.230 1.00 75.56 815 THR A C 1
ATOM 6058 O O . THR A 1 815 ? 6.162 15.315 -23.360 1.00 75.56 815 THR A O 1
ATOM 6061 N N . GLY A 1 816 ? 6.040 13.528 -22.014 1.00 70.62 816 GLY A N 1
ATOM 6062 C CA . GLY A 1 816 ? 5.468 12.623 -23.017 1.00 70.62 816 GLY A CA 1
ATOM 6063 C C . GLY A 1 816 ? 3.943 12.764 -23.113 1.00 70.62 816 GLY A C 1
ATOM 6064 O O . GLY A 1 816 ? 3.320 13.347 -22.234 1.00 70.62 816 GLY A O 1
ATOM 6065 N N . GLN A 1 817 ? 3.328 12.234 -24.173 1.00 74.25 817 GLN A N 1
ATOM 6066 C CA . GLN A 1 817 ? 1.883 12.372 -24.405 1.00 74.25 817 GLN A CA 1
ATOM 6067 C C . GLN A 1 817 ? 1.038 11.949 -23.180 1.00 74.25 817 GLN A C 1
ATOM 6069 O O . GLN A 1 817 ? 1.164 10.803 -22.730 1.00 74.25 817 GLN A O 1
ATOM 6074 N N . PRO A 1 818 ? 0.186 12.845 -22.639 1.00 63.78 818 PRO A N 1
ATOM 6075 C CA . PRO A 1 818 ? -0.679 12.530 -21.507 1.00 63.78 818 PRO A CA 1
ATOM 6076 C C . PRO A 1 818 ? -1.825 11.601 -21.927 1.00 63.78 818 PRO A C 1
ATOM 6078 O O . PRO A 1 818 ? -2.286 11.637 -23.067 1.00 63.78 818 PRO A O 1
ATOM 6081 N N . ALA A 1 819 ? -2.318 10.760 -21.015 1.00 57.62 819 ALA A N 1
ATOM 6082 C CA . ALA A 1 819 ? -3.535 9.997 -21.282 1.00 57.62 819 ALA A CA 1
ATOM 6083 C C . ALA A 1 819 ? -4.782 10.887 -21.123 1.00 57.62 819 ALA A C 1
ATOM 6085 O O . ALA A 1 819 ? -4.778 11.866 -20.383 1.00 57.62 819 ALA A O 1
ATOM 6086 N N . GLU A 1 820 ? -5.909 10.492 -21.722 1.00 49.91 820 GLU A N 1
ATOM 6087 C CA . GLU A 1 820 ? -7.205 11.181 -21.564 1.00 49.91 820 GLU A CA 1
ATOM 6088 C C . GLU A 1 820 ? -7.606 11.354 -20.081 1.00 49.91 820 GLU A C 1
ATOM 6090 O O . GLU A 1 820 ? -8.132 12.385 -19.668 1.00 49.91 820 GLU A O 1
ATOM 6095 N N . ALA A 1 821 ? -7.284 10.361 -19.241 1.00 41.62 821 ALA A N 1
ATOM 6096 C CA . ALA A 1 821 ? -7.525 10.413 -17.797 1.00 41.62 821 ALA A CA 1
ATOM 6097 C C . ALA A 1 821 ? -6.616 11.413 -17.056 1.00 41.62 821 ALA A C 1
ATOM 609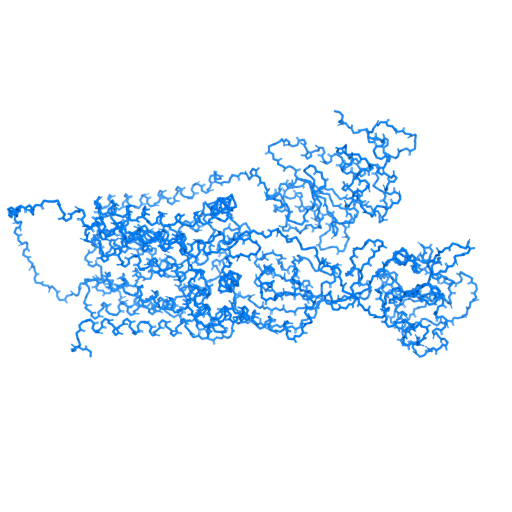9 O O . ALA A 1 821 ? -6.944 11.822 -15.939 1.00 41.62 821 ALA A O 1
ATOM 6100 N N . ASP A 1 822 ? -5.500 11.805 -17.668 1.00 66.69 822 ASP A N 1
ATOM 6101 C CA . ASP A 1 822 ? -4.559 12.766 -17.110 1.00 66.69 822 ASP A CA 1
ATOM 6102 C C . ASP A 1 822 ? -4.988 14.201 -17.412 1.00 66.69 822 ASP A C 1
ATOM 6104 O O . ASP A 1 822 ? -4.664 15.072 -16.622 1.00 66.69 822 ASP A O 1
ATOM 6108 N N . LEU A 1 823 ? -5.773 14.473 -18.464 1.00 69.56 823 LEU A N 1
ATOM 6109 C CA . LEU A 1 823 ? -6.177 15.838 -18.848 1.00 69.56 823 LEU A CA 1
ATOM 6110 C C . LEU A 1 823 ? -6.970 16.568 -17.753 1.00 69.56 823 LEU A C 1
ATOM 6112 O O . LEU A 1 823 ? -6.712 17.739 -17.476 1.00 69.56 823 LEU A O 1
ATOM 6116 N N . VAL A 1 824 ? -7.872 15.863 -17.063 1.00 67.19 824 VAL A N 1
ATOM 6117 C CA . VAL A 1 824 ? -8.600 16.412 -15.904 1.00 67.19 824 VAL A CA 1
ATOM 6118 C C . VAL A 1 824 ? -7.629 16.738 -14.768 1.00 67.19 824 VAL A C 1
ATOM 6120 O O . VAL A 1 824 ? -7.692 17.814 -14.186 1.00 67.19 824 VAL A O 1
ATOM 6123 N N . ARG A 1 825 ? -6.672 15.846 -14.485 1.00 67.19 825 ARG A N 1
ATOM 6124 C CA . ARG A 1 825 ? -5.658 16.076 -13.445 1.00 67.19 825 ARG A CA 1
ATOM 6125 C C . ARG A 1 825 ? -4.698 17.195 -13.832 1.00 67.19 825 ARG A C 1
ATOM 6127 O O . ARG A 1 825 ? -4.338 18.010 -12.998 1.00 67.19 825 ARG A O 1
ATOM 6134 N N . LEU A 1 826 ? -4.307 17.275 -15.098 1.00 79.56 826 LEU A N 1
ATOM 6135 C CA . LEU A 1 826 ? -3.481 18.340 -15.651 1.00 79.56 826 LEU A CA 1
ATOM 6136 C C . LEU A 1 826 ? -4.156 19.692 -15.440 1.00 79.56 826 LEU A C 1
ATOM 6138 O O . LEU A 1 826 ? -3.513 20.610 -14.935 1.00 79.56 826 LEU A O 1
ATOM 6142 N N . HIS A 1 827 ? -5.453 19.795 -15.727 1.00 82.25 827 HIS A N 1
ATOM 6143 C CA . HIS A 1 827 ? -6.229 21.003 -15.467 1.00 82.25 827 HIS A CA 1
ATOM 6144 C C . HIS A 1 827 ? -6.369 21.320 -13.965 1.00 82.25 827 HIS A C 1
ATOM 6146 O O . HIS A 1 827 ? -6.085 22.451 -13.547 1.00 82.25 827 HIS A O 1
ATOM 6152 N N . ASP A 1 828 ? -6.803 20.338 -13.169 1.00 70.69 828 ASP A N 1
ATOM 6153 C CA . ASP A 1 828 ? -7.243 20.528 -11.781 1.00 70.69 828 ASP A CA 1
ATOM 6154 C C . ASP A 1 828 ? -6.074 20.517 -10.782 1.00 70.69 828 ASP A C 1
ATOM 6156 O O . ASP A 1 828 ? -5.927 21.446 -9.981 1.00 70.69 828 ASP A O 1
ATOM 6160 N N . ASP A 1 829 ? -5.211 19.500 -10.860 1.00 69.06 829 ASP A N 1
ATOM 6161 C CA . ASP A 1 829 ? -4.109 19.262 -9.920 1.00 69.06 829 ASP A CA 1
ATOM 6162 C C . ASP A 1 829 ? -2.882 20.125 -10.258 1.00 69.06 829 ASP A C 1
ATOM 6164 O O . ASP A 1 829 ? -2.189 20.592 -9.355 1.00 69.06 829 ASP A O 1
ATOM 6168 N N . TYR A 1 830 ? -2.615 20.356 -11.550 1.00 74.00 830 TYR A N 1
ATOM 6169 C CA . TYR A 1 830 ? -1.346 20.931 -12.026 1.00 74.00 830 TYR A CA 1
ATOM 6170 C C . TYR A 1 830 ? -1.471 22.291 -12.709 1.00 74.00 830 TYR A C 1
ATOM 6172 O O . TYR A 1 830 ? -0.476 22.994 -12.879 1.00 74.00 830 TYR A O 1
ATOM 6180 N N . GLY A 1 831 ? -2.691 22.722 -13.027 1.00 81.88 831 GLY A N 1
ATOM 6181 C CA . GLY A 1 831 ? -2.913 24.051 -13.577 1.00 81.88 831 GLY A CA 1
ATOM 6182 C C . GLY A 1 831 ? -2.571 24.205 -15.039 1.00 81.88 831 GLY A C 1
ATOM 6183 O O . GLY A 1 831 ? -2.336 25.323 -15.490 1.00 81.88 831 GLY A O 1
ATOM 6184 N N . VAL A 1 832 ? -2.541 23.103 -15.778 1.00 88.94 832 VAL A N 1
ATOM 6185 C CA . VAL A 1 832 ? -2.397 23.142 -17.223 1.00 88.94 832 VAL A CA 1
ATOM 6186 C C . VAL A 1 832 ? -3.611 23.859 -17.806 1.00 88.94 832 VAL A C 1
ATOM 6188 O O . VAL A 1 832 ? -4.762 23.546 -17.496 1.00 88.94 832 VAL A O 1
ATOM 6191 N N . ARG A 1 833 ? -3.344 24.889 -18.604 1.00 90.69 833 ARG A N 1
ATOM 6192 C CA . ARG A 1 833 ? -4.355 25.706 -19.294 1.00 90.69 833 ARG A CA 1
ATOM 6193 C C . ARG A 1 833 ? -4.214 25.645 -20.800 1.00 90.69 833 ARG A C 1
ATOM 6195 O O . ARG A 1 833 ? -5.165 25.962 -21.508 1.00 90.69 833 ARG A O 1
ATOM 6202 N N . ALA A 1 834 ? -3.057 25.208 -21.282 1.00 92.62 834 ALA A N 1
ATOM 6203 C CA . ALA A 1 834 ? -2.871 24.910 -22.683 1.00 92.62 834 ALA A CA 1
ATOM 6204 C C . ALA A 1 834 ? -1.958 23.701 -22.892 1.00 92.62 834 ALA A C 1
ATOM 6206 O O . ALA A 1 834 ? -1.029 23.474 -22.117 1.00 92.62 834 ALA A O 1
ATOM 6207 N N . ILE A 1 835 ? -2.218 22.967 -23.965 1.00 92.06 835 ILE A N 1
ATOM 6208 C CA . ILE A 1 835 ? -1.418 21.853 -24.452 1.00 92.06 835 ILE A CA 1
ATOM 6209 C C . ILE A 1 835 ? -0.946 22.181 -25.867 1.00 92.06 835 ILE A C 1
ATOM 6211 O O . ILE A 1 835 ? -1.736 22.608 -26.712 1.00 92.06 835 ILE A O 1
ATOM 6215 N N . ILE A 1 836 ? 0.346 21.979 -26.122 1.00 92.94 836 ILE A N 1
ATOM 6216 C CA . ILE A 1 836 ? 0.922 22.016 -27.465 1.00 92.94 836 ILE A CA 1
ATOM 6217 C C . ILE A 1 836 ? 1.458 20.624 -27.791 1.00 92.94 836 ILE A C 1
ATOM 6219 O O . ILE A 1 836 ? 2.487 20.206 -27.252 1.00 92.94 836 ILE A O 1
ATOM 6223 N N . ALA A 1 837 ? 0.753 19.930 -28.679 1.00 89.12 837 ALA A N 1
ATOM 6224 C CA . ALA A 1 837 ? 1.123 18.608 -29.159 1.00 89.12 837 ALA A CA 1
ATOM 6225 C C . ALA A 1 837 ? 1.969 18.747 -30.428 1.00 89.12 837 ALA A C 1
ATOM 6227 O O . ALA A 1 837 ? 1.561 19.410 -31.384 1.00 89.12 837 ALA A O 1
ATOM 6228 N N . VAL A 1 838 ? 3.152 18.134 -30.461 1.00 85.38 838 VAL A N 1
ATOM 6229 C CA . VAL A 1 838 ? 4.025 18.141 -31.643 1.00 85.38 838 VAL A CA 1
ATOM 6230 C C . VAL A 1 838 ? 4.084 16.740 -32.239 1.00 85.38 838 VAL A C 1
ATOM 6232 O O . VAL A 1 838 ? 4.554 15.810 -31.590 1.00 85.38 838 VAL A O 1
ATOM 6235 N N . ASN A 1 839 ? 3.647 16.601 -33.493 1.00 75.56 839 ASN A N 1
ATOM 6236 C CA . ASN A 1 839 ? 3.637 15.344 -34.248 1.00 75.56 839 ASN A CA 1
ATOM 6237 C C . ASN A 1 839 ? 2.883 14.192 -33.559 1.00 75.56 839 ASN A C 1
ATOM 6239 O O . ASN A 1 839 ? 3.436 13.099 -33.401 1.00 75.56 839 ASN A O 1
ATOM 6243 N N . GLY A 1 840 ? 1.619 14.411 -33.181 1.00 58.62 840 GLY A N 1
ATOM 6244 C CA . GLY A 1 840 ? 0.711 13.303 -32.871 1.00 58.62 840 GLY A CA 1
ATOM 6245 C C . GLY A 1 840 ? 0.570 12.366 -34.077 1.00 58.62 840 GLY A C 1
ATOM 6246 O O . GLY A 1 840 ? 0.701 12.783 -35.230 1.00 58.62 840 GLY A O 1
ATOM 6247 N N . ARG A 1 841 ? 0.422 11.060 -33.828 1.00 49.28 841 ARG A N 1
ATOM 6248 C CA . ARG A 1 841 ? 0.436 10.029 -34.879 1.00 49.28 841 ARG A CA 1
ATOM 6249 C C . ARG A 1 841 ? -0.995 9.638 -35.253 1.00 49.28 841 ARG A C 1
ATOM 6251 O O . ARG A 1 841 ? -1.799 9.409 -34.365 1.00 49.28 841 ARG A O 1
ATOM 6258 N N . ASP A 1 842 ? -1.261 9.386 -36.535 1.00 45.50 842 ASP A N 1
ATOM 6259 C CA . ASP A 1 842 ? -2.534 8.799 -37.006 1.00 45.50 842 ASP A CA 1
ATOM 6260 C C . ASP A 1 842 ? -2.794 7.356 -36.480 1.00 45.50 842 ASP A C 1
ATOM 6262 O O . ASP A 1 842 ? -3.898 6.840 -36.628 1.00 45.50 842 ASP A O 1
ATOM 6266 N N . ASP A 1 843 ? -1.805 6.708 -35.838 1.00 43.75 843 ASP A N 1
ATOM 6267 C CA . ASP A 1 843 ? -1.902 5.348 -35.262 1.00 43.75 843 ASP A CA 1
ATOM 6268 C C . ASP A 1 843 ? -1.956 5.322 -33.711 1.00 43.75 843 ASP A C 1
ATOM 6270 O O . ASP A 1 843 ? -1.837 4.246 -33.111 1.00 43.75 843 ASP A O 1
ATOM 6274 N N . SER A 1 844 ? -2.050 6.467 -33.019 1.00 44.91 844 SER A N 1
ATOM 6275 C CA . SER A 1 844 ? -2.293 6.466 -31.565 1.00 44.91 844 SER A CA 1
ATOM 6276 C C . SER A 1 844 ? -3.742 6.087 -31.250 1.00 44.91 844 SER A C 1
ATOM 6278 O O . SER A 1 844 ? -4.643 6.238 -32.065 1.00 44.91 844 SER A O 1
ATOM 6280 N N . THR A 1 845 ? -3.993 5.596 -30.032 1.00 43.16 845 THR A N 1
ATOM 6281 C CA . THR A 1 845 ? -5.354 5.302 -29.543 1.00 43.16 845 THR A CA 1
ATOM 6282 C C . THR A 1 845 ? -6.236 6.544 -29.380 1.00 43.16 845 THR A C 1
ATOM 6284 O O . THR A 1 845 ? -7.406 6.382 -29.055 1.00 43.16 845 THR A O 1
ATOM 6287 N N . MET A 1 846 ? -5.663 7.743 -29.541 1.00 52.47 846 MET A N 1
ATOM 6288 C CA . MET A 1 846 ? -6.355 9.027 -29.545 1.00 52.47 846 MET A CA 1
ATOM 6289 C C . MET A 1 846 ? -5.752 9.887 -30.664 1.00 52.47 846 MET A C 1
ATOM 6291 O O . MET A 1 846 ? -4.532 10.082 -30.668 1.00 52.47 846 MET A O 1
ATOM 6295 N N . SER A 1 847 ? -6.550 10.315 -31.643 1.00 70.56 847 SER A N 1
ATOM 6296 C CA . SER A 1 847 ? -6.091 11.222 -32.712 1.00 70.56 847 SER A CA 1
ATOM 6297 C C . SER A 1 847 ? -5.886 12.648 -32.180 1.00 70.56 847 SER A C 1
ATOM 6299 O O . SER A 1 847 ? -6.418 12.986 -31.124 1.00 70.56 847 SER A O 1
ATOM 6301 N N . ASP A 1 848 ? -5.163 13.510 -32.911 1.00 73.62 848 ASP A N 1
ATOM 6302 C CA . ASP A 1 848 ? -5.032 14.940 -32.556 1.00 73.62 848 ASP A CA 1
ATOM 6303 C C . ASP A 1 848 ? -6.412 15.598 -32.342 1.00 73.62 848 ASP A C 1
ATOM 6305 O O . ASP A 1 848 ? -6.576 16.422 -31.446 1.00 73.62 848 ASP A O 1
ATOM 6309 N N . ASP A 1 849 ? -7.414 15.195 -33.132 1.00 76.38 849 ASP A N 1
ATOM 6310 C CA . ASP A 1 849 ? -8.786 15.704 -33.047 1.00 76.38 849 ASP A CA 1
ATOM 6311 C C . ASP A 1 849 ? -9.508 15.212 -31.779 1.00 76.38 849 ASP A C 1
ATOM 6313 O O . ASP A 1 849 ? -10.271 15.956 -31.160 1.00 76.38 849 ASP A O 1
ATOM 6317 N N . GLU A 1 850 ? -9.272 13.963 -31.370 1.00 72.06 850 GLU A N 1
ATOM 6318 C CA . GLU A 1 850 ? -9.833 13.399 -30.138 1.00 72.06 850 GLU A CA 1
ATOM 6319 C C . GLU A 1 850 ? -9.158 13.988 -28.893 1.00 72.06 850 GLU A C 1
ATOM 6321 O O . GLU A 1 850 ? -9.838 14.309 -27.918 1.00 72.06 850 GLU A O 1
ATOM 6326 N N . GLU A 1 851 ? -7.840 14.198 -28.940 1.00 73.19 851 GLU A N 1
ATOM 6327 C CA . GLU A 1 851 ? -7.087 14.853 -27.870 1.00 73.19 851 GLU A CA 1
ATOM 6328 C C . GLU A 1 851 ? -7.505 16.316 -27.716 1.00 73.19 851 GLU A C 1
ATOM 6330 O O . GLU A 1 851 ? -7.747 16.779 -26.599 1.00 73.19 851 GLU A O 1
ATOM 6335 N N . GLN A 1 852 ? -7.671 17.022 -28.837 1.00 85.50 852 GLN A N 1
ATOM 6336 C CA . GLN A 1 852 ? -8.206 18.376 -28.864 1.00 85.50 852 GLN A CA 1
ATOM 6337 C C . GLN A 1 852 ? -9.607 18.431 -28.252 1.00 85.50 852 GLN A C 1
ATOM 6339 O O . GLN A 1 852 ? -9.854 19.253 -27.370 1.00 85.50 852 GLN A O 1
ATOM 6344 N N . ALA A 1 853 ? -10.514 17.543 -28.668 1.00 71.50 853 ALA A N 1
ATOM 6345 C CA . ALA A 1 853 ? -11.869 17.496 -28.127 1.00 71.50 853 ALA A CA 1
ATOM 6346 C C . ALA A 1 853 ? -11.876 17.204 -26.615 1.00 71.50 853 ALA A C 1
ATOM 6348 O O . ALA A 1 853 ? -12.642 17.818 -25.867 1.00 71.50 853 ALA A O 1
ATOM 6349 N N . ALA A 1 854 ? -11.003 16.309 -26.145 1.00 69.56 854 ALA A N 1
ATOM 6350 C CA . ALA A 1 854 ? -10.864 15.989 -24.730 1.00 69.56 854 ALA A CA 1
ATOM 6351 C C . ALA A 1 854 ? -10.294 17.171 -23.927 1.00 69.56 854 ALA A C 1
ATOM 6353 O O . ALA A 1 854 ? -10.856 17.526 -22.888 1.00 69.56 854 ALA A O 1
ATOM 6354 N N . ALA A 1 855 ? -9.240 17.827 -24.419 1.00 78.44 855 ALA A N 1
ATOM 6355 C CA . ALA A 1 855 ? -8.639 19.002 -23.791 1.00 78.44 855 ALA A CA 1
ATOM 6356 C C . ALA A 1 855 ? -9.635 20.172 -23.711 1.00 78.44 855 ALA A C 1
ATOM 6358 O O . ALA A 1 855 ? -9.828 20.757 -22.642 1.00 78.44 855 ALA A O 1
ATOM 6359 N N . GLU A 1 856 ? -10.346 20.459 -24.803 1.00 83.50 856 GLU A N 1
ATOM 6360 C CA . GLU A 1 856 ? -11.367 21.508 -24.845 1.00 83.50 856 GLU A CA 1
ATOM 6361 C C . GLU A 1 856 ? -12.535 21.208 -23.892 1.00 83.50 856 GLU A C 1
ATOM 6363 O O . GLU A 1 856 ? -13.050 22.123 -23.245 1.00 83.50 856 GLU A O 1
ATOM 6368 N N . SER A 1 857 ? -12.914 19.933 -23.727 1.00 72.50 857 SER A N 1
ATOM 6369 C CA . SER A 1 857 ? -13.987 19.527 -22.806 1.00 72.50 857 SER A CA 1
ATOM 6370 C C . SER A 1 857 ? -13.690 19.833 -21.333 1.00 72.50 857 SER A C 1
ATOM 6372 O O . SER A 1 857 ? -14.621 20.017 -20.545 1.00 72.50 857 SER A O 1
ATOM 6374 N N . VAL A 1 858 ? -12.407 19.937 -20.968 1.00 75.25 858 VAL A N 1
ATOM 6375 C CA . VAL A 1 858 ? -11.938 20.296 -19.619 1.00 75.25 858 VAL A CA 1
ATOM 6376 C C . VAL A 1 858 ? -11.414 21.735 -19.541 1.00 75.25 858 VAL A C 1
ATOM 6378 O O . VAL A 1 858 ? -10.832 22.125 -18.534 1.00 75.25 858 VAL A O 1
ATOM 6381 N N . GLY A 1 859 ? -11.625 22.545 -20.585 1.00 81.56 859 GLY A N 1
ATOM 6382 C CA . GLY A 1 859 ? -11.218 23.952 -20.614 1.00 81.56 859 GLY A CA 1
ATOM 6383 C C . GLY A 1 859 ? -9.719 24.188 -20.832 1.00 81.56 859 GLY A C 1
ATOM 6384 O O . GLY A 1 859 ? -9.232 25.282 -20.547 1.00 81.56 859 GLY A O 1
ATOM 6385 N N . ILE A 1 860 ? -8.982 23.195 -21.335 1.00 89.06 860 ILE A N 1
ATOM 6386 C CA . ILE A 1 860 ? -7.585 23.339 -21.756 1.00 89.06 860 ILE A CA 1
ATOM 6387 C C . ILE A 1 860 ? -7.555 23.760 -23.233 1.00 89.06 860 ILE A C 1
ATOM 6389 O O . ILE A 1 860 ? -8.151 23.109 -24.087 1.00 89.06 860 ILE A O 1
ATOM 6393 N N . GLY A 1 861 ? -6.834 24.835 -23.560 1.00 90.44 861 GLY A N 1
ATOM 6394 C CA . GLY A 1 861 ? -6.588 25.215 -24.953 1.00 90.44 861 GLY A CA 1
ATOM 6395 C C . GLY A 1 861 ? -5.624 24.242 -25.635 1.00 90.44 861 GLY A C 1
ATOM 6396 O O . GLY A 1 861 ? -4.603 23.894 -25.057 1.00 90.44 861 GLY A O 1
ATOM 6397 N N . PHE A 1 862 ? -5.896 23.829 -26.868 1.00 91.81 862 PHE A N 1
ATOM 6398 C CA . PHE A 1 862 ? -5.069 22.845 -27.569 1.00 91.81 862 PHE A CA 1
ATOM 6399 C C . PHE A 1 862 ? -4.473 23.419 -28.861 1.00 91.81 862 PHE A C 1
ATOM 6401 O O . PHE A 1 862 ? -5.125 24.187 -29.571 1.00 91.81 862 PHE A O 1
ATOM 6408 N N . LEU A 1 863 ? -3.222 23.066 -29.163 1.00 93.62 863 LEU A N 1
ATOM 6409 C CA . LEU A 1 863 ? -2.549 23.400 -30.418 1.00 93.62 863 LEU A CA 1
ATOM 6410 C C . LEU A 1 863 ? -1.738 22.202 -30.918 1.00 93.62 863 LEU A C 1
ATOM 6412 O O . LEU A 1 863 ? -0.681 21.893 -30.375 1.00 93.62 863 LEU A O 1
ATOM 6416 N N . ALA A 1 864 ? -2.200 21.580 -31.999 1.00 90.19 864 ALA A N 1
ATOM 6417 C CA . ALA A 1 864 ? -1.443 20.561 -32.715 1.00 90.19 864 ALA A CA 1
ATOM 6418 C C . ALA A 1 864 ? -0.479 21.201 -33.728 1.00 90.19 864 ALA A C 1
ATOM 6420 O O . ALA A 1 864 ? -0.861 22.026 -34.563 1.00 90.19 864 ALA A O 1
ATOM 6421 N N . LEU A 1 865 ? 0.789 20.798 -33.674 1.00 89.69 865 LEU A N 1
ATOM 6422 C CA . LEU A 1 865 ? 1.841 21.211 -34.594 1.00 89.69 865 LEU A CA 1
ATOM 6423 C C . LEU A 1 865 ? 2.359 20.003 -35.371 1.00 89.69 865 LEU A C 1
ATOM 6425 O O . LEU A 1 865 ? 2.828 19.029 -34.788 1.00 89.69 865 LEU A O 1
ATOM 6429 N N . ARG A 1 866 ? 2.346 20.104 -36.703 1.00 84.88 866 ARG A N 1
ATOM 6430 C CA . ARG A 1 866 ? 2.950 19.111 -37.601 1.00 84.88 866 ARG A CA 1
ATOM 6431 C C . ARG A 1 866 ? 4.275 19.621 -38.154 1.00 84.88 866 ARG A C 1
ATOM 6433 O O . ARG A 1 866 ? 4.302 20.575 -38.927 1.00 84.88 866 ARG A O 1
ATOM 6440 N N . SER A 1 867 ? 5.371 18.996 -37.763 1.00 78.12 867 SER A N 1
ATOM 6441 C CA . SER A 1 867 ? 6.722 19.254 -38.253 1.00 78.12 867 SER A CA 1
ATOM 6442 C C . SER A 1 867 ? 7.291 17.970 -38.848 1.00 78.12 867 SER A C 1
ATOM 6444 O O . SER A 1 867 ? 7.204 16.917 -38.230 1.00 78.12 867 SER A O 1
ATOM 6446 N N . GLY A 1 868 ? 7.900 18.020 -40.031 1.00 74.00 868 GLY A N 1
ATOM 6447 C CA . GLY A 1 868 ? 8.678 16.870 -40.509 1.00 74.00 868 GLY A CA 1
ATOM 6448 C C . GLY A 1 868 ? 9.850 16.581 -39.562 1.00 74.00 868 GLY A C 1
ATOM 6449 O O . GLY A 1 868 ? 10.368 17.504 -38.925 1.00 74.00 868 GLY A O 1
ATOM 6450 N N . ASP A 1 869 ? 10.287 15.325 -39.468 1.00 68.12 869 ASP A N 1
ATOM 6451 C CA . ASP A 1 869 ? 11.490 14.980 -38.705 1.00 68.12 869 ASP A CA 1
ATOM 6452 C C . ASP A 1 869 ? 12.683 15.808 -39.212 1.00 68.12 869 ASP A C 1
ATOM 6454 O O . ASP A 1 869 ? 12.984 15.848 -40.404 1.00 68.12 869 ASP A O 1
ATOM 6458 N N . GLY A 1 870 ? 13.325 16.549 -38.303 1.00 70.25 870 GLY A N 1
ATOM 6459 C CA . GLY A 1 870 ? 14.440 17.444 -38.628 1.00 70.25 870 GLY A CA 1
ATOM 6460 C C . GLY A 1 870 ? 14.067 18.765 -39.320 1.00 70.25 870 GLY A C 1
ATOM 6461 O O . GLY A 1 870 ? 14.963 19.584 -39.550 1.00 70.25 870 GLY A O 1
ATOM 6462 N N . ALA A 1 871 ? 12.785 19.010 -39.617 1.00 81.81 871 ALA A N 1
ATOM 6463 C CA . ALA A 1 871 ? 12.311 20.277 -40.170 1.00 81.81 871 ALA A CA 1
ATOM 6464 C C . ALA A 1 871 ? 12.295 21.394 -39.110 1.00 81.81 871 ALA A C 1
ATOM 6466 O O . ALA A 1 871 ? 12.205 21.143 -37.903 1.00 81.81 871 ALA A O 1
ATOM 6467 N N . ALA A 1 872 ? 12.400 22.638 -39.580 1.00 86.38 872 ALA A N 1
ATOM 6468 C CA . ALA A 1 872 ? 12.199 23.833 -38.766 1.00 86.38 872 ALA A CA 1
ATOM 6469 C C . ALA A 1 872 ? 10.702 24.146 -38.613 1.00 86.38 872 ALA A C 1
ATOM 6471 O O . ALA A 1 872 ? 9.910 23.867 -39.515 1.00 86.38 872 ALA A O 1
ATOM 6472 N N . LEU A 1 873 ? 10.323 24.788 -37.504 1.00 88.50 873 LEU A N 1
ATOM 6473 C CA . LEU A 1 873 ? 8.964 25.299 -37.314 1.00 88.50 873 LEU A CA 1
ATOM 6474 C C . LEU A 1 873 ? 8.701 26.443 -38.296 1.00 88.50 873 LEU A C 1
ATOM 6476 O O . LEU A 1 873 ? 9.481 27.387 -38.384 1.00 88.50 873 LEU A O 1
ATOM 6480 N N . SER A 1 874 ? 7.595 26.400 -39.027 1.00 91.00 874 SER A N 1
ATOM 6481 C CA . SER A 1 874 ? 7.219 27.501 -39.921 1.00 91.00 874 SER A CA 1
ATOM 6482 C C . SER A 1 874 ? 6.866 28.777 -39.141 1.00 91.00 874 SER A C 1
ATOM 6484 O O . SER A 1 874 ? 6.471 28.731 -37.974 1.00 91.00 874 SER A O 1
ATOM 6486 N N . ALA A 1 875 ? 6.937 29.937 -39.799 1.00 88.44 875 ALA A N 1
ATOM 6487 C CA . ALA A 1 875 ? 6.546 31.210 -39.189 1.00 88.44 875 ALA A CA 1
ATOM 6488 C C . ALA A 1 875 ? 5.084 31.220 -38.704 1.00 88.44 875 ALA A C 1
ATOM 6490 O O . ALA A 1 875 ? 4.786 31.782 -37.652 1.00 88.44 875 ALA A O 1
ATOM 6491 N N . GLY A 1 876 ? 4.181 30.545 -39.428 1.00 89.50 876 GLY A N 1
ATOM 6492 C CA . GLY A 1 876 ? 2.783 30.386 -39.019 1.00 89.50 876 GLY A CA 1
ATOM 6493 C C . GLY A 1 876 ? 2.630 29.564 -37.736 1.00 89.50 876 GLY A C 1
ATOM 6494 O O . GLY A 1 876 ? 1.882 29.956 -36.843 1.00 89.50 876 GLY A O 1
ATOM 6495 N N . GLN A 1 877 ? 3.388 28.473 -37.597 1.00 91.50 877 GLN A N 1
ATOM 6496 C CA . GLN A 1 877 ? 3.393 27.652 -36.380 1.00 91.50 877 GLN A CA 1
ATOM 6497 C C . GLN A 1 877 ? 3.952 28.421 -35.186 1.00 91.50 877 GLN A C 1
ATOM 6499 O O . GLN A 1 877 ? 3.342 28.432 -34.121 1.00 91.50 877 GLN A O 1
ATOM 6504 N N . MET A 1 878 ? 5.062 29.133 -35.381 1.00 91.25 878 MET A N 1
ATOM 6505 C CA . MET A 1 878 ? 5.639 29.991 -34.347 1.00 91.25 878 MET A CA 1
ATOM 6506 C C . MET A 1 878 ? 4.682 31.111 -33.920 1.00 91.25 878 MET A C 1
ATOM 6508 O O . MET A 1 878 ? 4.574 31.409 -32.733 1.00 91.25 878 MET A O 1
ATOM 6512 N N . SER A 1 879 ? 3.930 31.689 -34.860 1.00 88.69 879 SER A N 1
ATOM 6513 C CA . SER A 1 879 ? 2.908 32.698 -34.558 1.00 88.69 879 SER A CA 1
ATOM 6514 C C . SER A 1 879 ? 1.751 32.116 -33.742 1.00 88.69 879 SER A C 1
ATOM 6516 O O . SER A 1 879 ? 1.289 32.752 -32.791 1.00 88.69 879 SER A O 1
ATOM 6518 N N . ALA A 1 880 ? 1.319 30.890 -34.055 1.00 90.19 880 ALA A N 1
ATOM 6519 C CA . ALA A 1 880 ? 0.285 30.183 -33.304 1.00 90.19 880 ALA A CA 1
ATOM 6520 C C . ALA A 1 880 ? 0.735 29.857 -31.870 1.00 90.19 880 ALA A C 1
ATOM 6522 O O . ALA A 1 880 ? -0.025 30.096 -30.929 1.00 90.19 880 ALA A O 1
ATOM 6523 N N . VAL A 1 881 ? 1.980 29.393 -31.698 1.00 91.25 881 VAL A N 1
ATOM 6524 C CA . VAL A 1 881 ? 2.597 29.147 -30.384 1.00 91.25 881 VAL A CA 1
ATOM 6525 C C . VAL A 1 881 ? 2.658 30.437 -29.572 1.00 91.25 881 VAL A C 1
ATOM 6527 O O . VAL A 1 881 ? 2.138 30.475 -28.459 1.00 91.25 881 VAL A O 1
ATOM 6530 N N . ALA A 1 882 ? 3.217 31.516 -30.133 1.00 89.31 882 ALA A N 1
ATOM 6531 C CA . ALA A 1 882 ? 3.340 32.792 -29.428 1.00 89.31 882 ALA A CA 1
ATOM 6532 C C . ALA A 1 882 ? 1.964 33.347 -29.016 1.00 89.31 882 ALA A C 1
ATOM 6534 O O . ALA A 1 882 ? 1.781 33.792 -27.884 1.00 89.31 882 ALA A O 1
ATOM 6535 N N . SER A 1 883 ? 0.969 33.242 -29.904 1.00 89.31 883 SER A N 1
ATOM 6536 C CA . SER A 1 883 ? -0.409 33.666 -29.628 1.00 89.31 883 SER A CA 1
ATOM 6537 C C . SER A 1 883 ? -1.056 32.853 -28.504 1.00 89.31 883 SER A C 1
ATOM 6539 O O . SER A 1 883 ? -1.770 33.414 -27.674 1.00 89.31 883 SER A O 1
ATOM 6541 N N . LEU A 1 884 ? -0.831 31.534 -28.460 1.00 88.44 884 LEU A N 1
ATOM 6542 C CA . LEU A 1 884 ? -1.350 30.679 -27.394 1.00 88.44 884 LEU A CA 1
ATOM 6543 C C . LEU A 1 884 ? -0.693 31.014 -26.052 1.00 88.44 884 LEU A C 1
ATOM 6545 O O . LEU A 1 884 ? -1.411 31.241 -25.084 1.00 88.44 884 LEU A O 1
ATOM 6549 N N . LEU A 1 885 ? 0.640 31.129 -26.010 1.00 88.44 885 LEU A N 1
ATOM 6550 C CA . LEU A 1 885 ? 1.376 31.524 -24.804 1.00 88.44 885 LEU A CA 1
ATOM 6551 C C . LEU A 1 885 ? 0.905 32.886 -24.278 1.00 88.44 885 LEU A C 1
ATOM 6553 O O . LEU A 1 885 ? 0.662 33.036 -23.082 1.00 88.44 885 LEU A O 1
ATOM 6557 N N . GLN A 1 886 ? 0.707 33.865 -25.166 1.00 87.88 886 GLN A N 1
ATOM 6558 C CA . GLN A 1 886 ? 0.217 35.192 -24.793 1.00 87.88 886 GLN A CA 1
ATOM 6559 C C . GLN A 1 886 ? -1.208 35.142 -24.226 1.00 87.88 886 GLN A C 1
ATOM 6561 O O . GLN A 1 886 ? -1.469 35.769 -23.201 1.00 87.88 886 GLN A O 1
ATOM 6566 N N . ARG A 1 887 ? -2.120 34.365 -24.833 1.00 87.06 887 ARG A N 1
ATOM 6567 C CA . ARG A 1 887 ? -3.481 34.161 -24.298 1.00 87.06 887 ARG A CA 1
ATOM 6568 C C . ARG A 1 887 ? -3.459 33.514 -22.915 1.00 87.06 887 ARG A C 1
ATOM 6570 O O . ARG A 1 887 ? -4.171 33.972 -22.027 1.00 87.06 887 ARG A O 1
ATOM 6577 N N . THR A 1 888 ? -2.626 32.494 -22.728 1.00 84.31 888 THR A N 1
ATOM 6578 C CA . THR A 1 888 ? -2.502 31.773 -21.456 1.00 84.31 888 THR A CA 1
ATOM 6579 C C . THR A 1 888 ? -1.904 32.662 -20.359 1.00 84.31 888 THR A C 1
ATOM 6581 O O . THR A 1 888 ? -2.402 32.666 -19.237 1.00 84.31 888 THR A O 1
ATOM 6584 N N . ARG A 1 889 ? -0.912 33.505 -20.680 1.00 84.62 889 ARG A N 1
ATOM 6585 C CA . ARG A 1 889 ? -0.331 34.491 -19.744 1.00 84.62 889 ARG A CA 1
ATOM 6586 C C . ARG A 1 889 ? -1.289 35.649 -19.422 1.00 84.62 889 ARG A C 1
ATOM 6588 O O . ARG A 1 889 ? -1.305 36.138 -18.295 1.00 84.62 889 ARG A O 1
ATOM 6595 N N . ALA A 1 890 ? -2.122 36.070 -20.376 1.00 82.31 890 ALA A N 1
ATOM 6596 C CA . ALA A 1 890 ? -3.085 37.162 -20.195 1.00 82.31 890 ALA A CA 1
ATOM 6597 C C . ALA A 1 890 ? -4.277 36.809 -19.283 1.00 82.31 890 ALA A C 1
ATOM 6599 O O . ALA A 1 890 ? -4.983 37.712 -18.836 1.00 82.31 890 ALA A O 1
ATOM 6600 N N . ALA A 1 891 ? -4.493 35.526 -18.966 1.00 76.00 891 ALA A N 1
ATOM 6601 C CA . ALA A 1 891 ? -5.592 35.065 -18.111 1.00 76.00 891 ALA A CA 1
ATOM 6602 C C . ALA A 1 891 ? -5.475 35.489 -16.623 1.00 76.00 891 ALA A C 1
ATOM 6604 O O . ALA A 1 891 ? -6.389 35.240 -15.840 1.00 76.00 891 ALA A O 1
ATOM 6605 N N . GLY A 1 892 ? -4.409 36.205 -16.245 1.00 59.72 892 GLY A N 1
ATOM 6606 C CA . GLY A 1 892 ? -4.269 36.902 -14.964 1.00 59.72 892 GLY A CA 1
ATOM 6607 C C . GLY A 1 892 ? -3.402 36.163 -13.928 1.00 59.72 892 GLY A C 1
ATOM 6608 O O . GLY A 1 892 ? -3.266 34.945 -13.991 1.00 59.72 892 GLY A O 1
ATOM 6609 N N . PRO A 1 893 ? -2.822 36.887 -12.947 1.00 55.16 893 PRO A N 1
ATOM 6610 C CA . PRO A 1 893 ? -1.814 36.367 -12.007 1.00 55.16 893 PRO A CA 1
ATOM 6611 C C . PRO A 1 893 ? -2.377 35.508 -10.860 1.00 55.16 893 PRO A C 1
ATOM 6613 O O . PRO A 1 893 ? -1.625 35.079 -9.990 1.00 55.16 893 PRO A O 1
ATOM 6616 N N . ALA A 1 894 ? -3.693 35.284 -10.810 1.00 54.62 894 ALA A N 1
ATOM 6617 C CA . ALA A 1 894 ? -4.352 34.588 -9.703 1.00 54.62 894 ALA A CA 1
ATOM 6618 C C . ALA A 1 894 ? -4.306 33.049 -9.818 1.00 54.62 894 ALA A C 1
ATOM 6620 O O . ALA A 1 894 ? -4.783 32.356 -8.926 1.00 54.62 894 ALA A O 1
ATOM 6621 N N . SER A 1 895 ? -3.743 32.489 -10.893 1.00 54.62 895 SER A N 1
ATOM 6622 C CA . SER A 1 895 ? -3.569 31.042 -11.064 1.00 54.62 895 SER A CA 1
ATOM 6623 C C . SER A 1 895 ? -2.315 30.747 -11.894 1.00 54.62 895 SER A C 1
ATOM 6625 O O . SER A 1 895 ? -2.094 31.436 -12.888 1.00 54.62 895 SER A O 1
ATOM 6627 N N . PRO A 1 896 ? -1.496 29.737 -11.536 1.00 60.69 896 PRO A N 1
ATOM 6628 C CA . PRO A 1 896 ? -0.399 29.298 -12.392 1.00 60.69 896 PRO A CA 1
ATOM 6629 C C . PRO A 1 896 ? -0.995 28.720 -13.679 1.00 60.69 896 PRO A C 1
ATOM 6631 O O . PRO A 1 896 ? -1.763 27.753 -13.626 1.00 60.69 896 PRO A O 1
ATOM 6634 N N . ASN A 1 897 ? -0.690 29.358 -14.809 1.00 82.69 897 ASN A N 1
ATOM 6635 C CA . ASN A 1 897 ? -1.220 29.018 -16.126 1.00 82.69 897 ASN A CA 1
ATOM 6636 C C . ASN A 1 897 ? -0.180 28.185 -16.877 1.00 82.69 897 ASN A C 1
ATOM 6638 O O . ASN A 1 897 ? 0.509 28.683 -17.766 1.00 82.69 897 ASN A O 1
ATOM 6642 N N . LEU A 1 898 ? -0.053 26.921 -16.473 1.00 85.50 898 LEU A N 1
ATOM 6643 C CA . LEU A 1 898 ? 0.957 26.018 -17.006 1.00 85.50 898 LEU A CA 1
ATOM 6644 C C . LEU A 1 898 ? 0.627 25.652 -18.461 1.00 85.50 898 LEU A C 1
ATOM 6646 O O . LEU A 1 898 ? -0.515 25.325 -18.800 1.00 85.50 898 LEU A O 1
ATOM 6650 N N . VAL A 1 899 ? 1.632 25.686 -19.327 1.00 89.94 899 VAL A N 1
ATOM 6651 C CA . VAL A 1 899 ? 1.554 25.204 -20.706 1.00 89.94 899 VAL A CA 1
ATOM 6652 C C . VAL A 1 899 ? 2.332 23.904 -20.801 1.00 89.94 899 VAL A C 1
ATOM 6654 O O . VAL A 1 899 ? 3.520 23.853 -20.481 1.00 89.94 899 VAL A O 1
ATOM 6657 N N . LEU A 1 900 ? 1.649 22.850 -21.231 1.00 89.19 900 LEU A N 1
ATOM 6658 C CA . LEU A 1 900 ? 2.230 21.532 -21.410 1.00 89.19 900 LEU A CA 1
ATOM 6659 C C . LEU A 1 900 ? 2.661 21.357 -22.864 1.00 89.19 900 LEU A C 1
ATOM 6661 O O . LEU A 1 900 ? 1.834 21.399 -23.772 1.00 89.19 900 LEU A O 1
ATOM 6665 N N . LEU A 1 901 ? 3.947 21.135 -23.084 1.00 90.44 901 LEU A N 1
ATOM 6666 C CA . LEU A 1 901 ? 4.477 20.705 -24.370 1.00 90.44 901 LEU A CA 1
ATOM 6667 C C . LEU A 1 901 ? 4.609 19.186 -24.334 1.00 90.44 901 LEU A C 1
ATOM 6669 O O . LEU A 1 901 ? 5.234 18.651 -23.416 1.00 90.44 901 LEU A O 1
ATOM 6673 N N . HIS A 1 902 ? 4.073 18.478 -25.320 1.00 84.44 902 HIS A N 1
ATOM 6674 C CA . HIS A 1 902 ? 4.369 17.055 -25.434 1.00 84.44 902 HIS A CA 1
ATOM 6675 C C . HIS A 1 902 ? 4.534 16.597 -26.874 1.00 84.44 902 HIS A C 1
ATOM 6677 O O . HIS A 1 902 ? 3.984 17.152 -27.824 1.00 84.44 902 HIS A O 1
ATOM 6683 N N . ASP A 1 903 ? 5.316 15.538 -27.001 1.00 79.50 903 ASP A N 1
ATOM 6684 C CA . ASP A 1 903 ? 5.326 14.648 -28.149 1.00 79.50 903 ASP A CA 1
ATOM 6685 C C . ASP A 1 903 ? 5.316 13.198 -27.634 1.00 79.50 903 ASP A C 1
ATOM 6687 O O . ASP A 1 903 ? 5.055 12.936 -26.455 1.00 79.50 903 ASP A O 1
ATOM 6691 N N . ARG A 1 904 ? 5.595 12.228 -28.508 1.00 68.56 904 ARG A N 1
ATOM 6692 C CA . ARG A 1 904 ? 5.613 10.805 -28.142 1.00 68.56 904 ARG A CA 1
ATOM 6693 C C . ARG A 1 904 ? 6.604 10.466 -27.022 1.00 68.56 904 ARG A C 1
ATOM 6695 O O . ARG A 1 904 ? 6.347 9.537 -26.262 1.00 68.56 904 ARG A O 1
ATOM 6702 N N . THR A 1 905 ? 7.758 11.128 -26.972 1.00 55.59 905 THR A N 1
ATOM 6703 C CA . THR A 1 905 ? 8.894 10.716 -26.129 1.00 55.59 905 THR A CA 1
ATOM 6704 C C . THR A 1 905 ? 9.296 11.760 -25.095 1.00 55.59 905 THR A C 1
ATOM 6706 O O . THR A 1 905 ? 10.105 11.454 -24.231 1.00 55.59 905 THR A O 1
ATOM 6709 N N . GLY A 1 906 ? 8.766 12.980 -25.177 1.00 56.75 906 GLY A N 1
ATOM 6710 C CA . GLY A 1 906 ? 9.181 14.124 -24.369 1.00 56.75 906 GLY A CA 1
ATOM 6711 C C . GLY A 1 906 ? 10.512 14.750 -24.801 1.00 56.75 906 GLY A C 1
ATOM 6712 O O . GLY A 1 906 ? 10.872 15.804 -24.281 1.00 56.75 906 GLY A O 1
ATOM 6713 N N . ASP A 1 907 ? 11.214 14.149 -25.769 1.00 54.41 907 ASP A N 1
ATOM 6714 C CA . ASP A 1 907 ? 12.594 14.466 -26.183 1.00 54.41 907 ASP A CA 1
ATOM 6715 C C . ASP A 1 907 ? 12.761 14.635 -27.712 1.00 54.41 907 ASP A C 1
ATOM 6717 O O . ASP A 1 907 ? 13.879 14.801 -28.201 1.00 54.41 907 ASP A O 1
ATOM 6721 N N . GLY A 1 908 ? 11.673 14.552 -28.485 1.00 66.25 908 GLY A N 1
ATOM 6722 C CA . GLY A 1 908 ? 11.676 14.660 -29.945 1.00 66.25 908 GLY A CA 1
ATOM 6723 C C . GLY A 1 908 ? 11.502 16.109 -30.437 1.00 66.25 908 GLY A C 1
ATOM 6724 O O . GLY A 1 908 ? 12.142 17.022 -29.910 1.00 66.25 908 GLY A O 1
ATOM 6725 N N . PRO A 1 909 ? 10.671 16.380 -31.463 1.00 75.31 909 PRO A N 1
ATOM 6726 C CA . PRO A 1 909 ? 10.432 17.739 -31.958 1.00 75.31 909 PRO A CA 1
ATOM 6727 C C . PRO A 1 909 ? 9.826 18.688 -30.904 1.00 75.31 909 PRO A C 1
ATOM 6729 O O . PRO A 1 909 ? 9.907 19.907 -31.074 1.00 75.31 909 PRO A O 1
ATOM 6732 N N . VAL A 1 910 ? 9.334 18.171 -29.769 1.00 81.88 910 VAL A N 1
ATOM 6733 C CA . VAL A 1 910 ? 9.017 18.991 -28.590 1.00 81.88 910 VAL A CA 1
ATOM 6734 C C . VAL A 1 910 ? 10.251 19.703 -28.017 1.00 81.88 910 VAL A C 1
ATOM 6736 O O . VAL A 1 910 ? 10.120 20.792 -27.470 1.00 81.88 910 VAL A O 1
ATOM 6739 N N . GLY A 1 911 ? 11.461 19.156 -28.185 1.00 80.12 911 GLY A N 1
ATOM 6740 C CA . GLY A 1 911 ? 12.719 19.796 -27.786 1.00 80.12 911 GLY A CA 1
ATOM 6741 C C . GLY A 1 911 ? 13.058 21.034 -28.626 1.00 80.12 911 GLY A C 1
ATOM 6742 O O . GLY A 1 911 ? 13.497 22.046 -28.081 1.00 80.12 911 GLY A O 1
ATOM 6743 N N . LEU A 1 912 ? 12.778 21.000 -29.937 1.00 87.62 912 LEU A N 1
ATOM 6744 C CA . LEU A 1 912 ? 12.878 22.180 -30.810 1.00 87.62 912 LEU A CA 1
ATOM 6745 C C . LEU A 1 912 ? 11.885 23.260 -30.377 1.00 87.62 912 LEU A C 1
ATOM 6747 O O . LEU A 1 912 ? 12.247 24.433 -30.288 1.00 87.62 912 LEU A O 1
ATOM 6751 N N . LEU A 1 913 ? 10.643 22.861 -30.099 1.00 90.00 913 LEU A N 1
ATOM 6752 C CA . LEU A 1 913 ? 9.623 23.780 -29.613 1.00 90.00 913 LEU A CA 1
ATOM 6753 C C . LEU A 1 913 ? 10.019 24.377 -28.258 1.00 90.00 913 LEU A C 1
ATOM 6755 O O . LEU A 1 913 ? 9.906 25.583 -28.076 1.00 90.00 913 LEU A O 1
ATOM 6759 N N . ALA A 1 914 ? 10.537 23.564 -27.339 1.00 87.06 914 ALA A N 1
ATOM 6760 C CA . ALA A 1 914 ? 11.005 24.017 -26.037 1.00 87.06 914 ALA A CA 1
ATOM 6761 C C . ALA A 1 914 ? 12.114 25.077 -26.163 1.00 87.06 914 ALA A C 1
ATOM 6763 O O . ALA A 1 914 ? 12.036 26.126 -25.527 1.00 87.06 914 ALA A O 1
ATOM 6764 N N . ALA A 1 915 ? 13.099 24.855 -27.039 1.00 88.12 915 ALA A N 1
ATOM 6765 C CA . ALA A 1 915 ? 14.129 25.848 -27.342 1.00 88.12 915 ALA A CA 1
ATOM 6766 C C . ALA A 1 915 ? 13.547 27.134 -27.951 1.00 88.12 915 ALA A C 1
ATOM 6768 O O . ALA A 1 915 ? 13.911 28.236 -27.545 1.00 88.12 915 ALA A O 1
ATOM 6769 N N . ALA A 1 916 ? 12.603 27.009 -28.886 1.00 91.19 916 ALA A N 1
ATOM 6770 C CA . ALA A 1 916 ? 11.939 28.161 -29.488 1.00 91.19 916 ALA A CA 1
ATOM 6771 C C . ALA A 1 916 ? 11.136 28.976 -28.457 1.00 91.19 916 ALA A C 1
ATOM 6773 O O . ALA A 1 916 ? 11.138 30.203 -28.515 1.00 91.19 916 ALA A O 1
ATOM 6774 N N . VAL A 1 917 ? 10.488 28.315 -27.491 1.00 91.50 917 VAL A N 1
ATOM 6775 C CA . VAL A 1 917 ? 9.764 28.970 -26.391 1.00 91.50 917 VAL A CA 1
ATOM 6776 C C . VAL A 1 917 ? 10.712 29.729 -25.462 1.00 91.50 917 VAL A C 1
ATOM 6778 O O . VAL A 1 917 ? 10.395 30.853 -25.092 1.00 91.50 917 VAL A O 1
ATOM 6781 N N . ARG A 1 918 ? 11.886 29.174 -25.135 1.00 91.75 918 ARG A N 1
ATOM 6782 C CA . ARG A 1 918 ? 12.908 29.874 -24.331 1.00 91.75 918 ARG A CA 1
ATOM 6783 C C . ARG A 1 918 ? 13.416 31.143 -25.017 1.00 91.75 918 ARG A C 1
ATOM 6785 O O . ARG A 1 918 ? 13.523 32.188 -24.388 1.00 91.75 918 ARG A O 1
ATOM 6792 N N . ILE A 1 919 ? 13.629 31.084 -26.332 1.00 91.81 919 ILE A N 1
ATOM 6793 C CA . ILE A 1 919 ? 14.013 32.255 -27.140 1.00 91.81 919 ILE A CA 1
ATOM 6794 C C . ILE A 1 919 ? 12.876 33.290 -27.201 1.00 91.81 919 ILE A C 1
ATOM 6796 O O . ILE A 1 919 ? 13.127 34.488 -27.101 1.00 91.81 919 ILE A O 1
ATOM 6800 N N . LEU A 1 920 ? 11.615 32.851 -27.315 1.00 89.38 920 LEU A N 1
ATOM 6801 C CA . LEU A 1 920 ? 10.447 33.740 -27.207 1.00 89.38 920 LEU A CA 1
ATOM 6802 C C . LEU A 1 920 ? 10.326 34.400 -25.823 1.00 89.38 920 LEU A C 1
ATOM 6804 O O . LEU A 1 920 ? 9.712 35.459 -25.720 1.00 89.38 920 LEU A O 1
ATOM 6808 N N . ASP A 1 921 ? 10.901 33.791 -24.785 1.00 86.00 921 ASP A N 1
ATOM 6809 C CA . ASP A 1 921 ? 10.999 34.340 -23.428 1.00 86.00 921 ASP A CA 1
ATOM 6810 C C . ASP A 1 921 ? 12.281 35.162 -23.199 1.00 86.00 921 ASP A C 1
ATOM 6812 O O . ASP A 1 921 ? 12.612 35.503 -22.066 1.00 86.00 921 ASP A O 1
ATOM 6816 N N . HIS A 1 922 ? 12.972 35.525 -24.285 1.00 89.44 922 HIS A N 1
ATOM 6817 C CA . HIS A 1 922 ? 14.182 36.350 -24.305 1.00 89.44 922 HIS A CA 1
ATOM 6818 C C . HIS A 1 922 ? 15.423 35.715 -23.659 1.00 89.44 922 HIS A C 1
ATOM 6820 O O . HIS A 1 922 ? 16.334 36.436 -23.246 1.00 89.44 922 HIS A O 1
ATOM 6826 N N . GLU A 1 923 ? 15.501 34.385 -23.589 1.00 89.31 923 GLU A N 1
ATOM 6827 C CA . GLU A 1 923 ? 16.776 33.723 -23.305 1.00 89.31 923 GLU A CA 1
ATOM 6828 C C . GLU A 1 923 ? 17.748 33.851 -24.486 1.00 89.31 923 GLU A C 1
ATOM 6830 O O . GLU A 1 923 ? 17.343 33.848 -25.653 1.00 89.31 923 GLU A O 1
ATOM 6835 N N . ASP A 1 924 ? 19.044 33.939 -24.175 1.00 93.88 924 ASP A N 1
ATOM 6836 C CA . ASP A 1 924 ? 20.099 34.036 -25.180 1.00 93.88 924 ASP A CA 1
ATOM 6837 C C . ASP A 1 924 ? 20.132 32.783 -26.072 1.00 93.88 924 ASP A C 1
ATOM 6839 O O . ASP A 1 924 ? 20.102 31.642 -25.599 1.00 93.88 924 ASP A O 1
ATOM 6843 N N . VAL A 1 925 ? 20.171 32.996 -27.390 1.00 94.81 925 VAL A N 1
ATOM 6844 C CA . VAL A 1 925 ? 20.071 31.907 -28.366 1.00 94.81 925 VAL A CA 1
ATOM 6845 C C . VAL A 1 925 ? 21.250 30.941 -28.275 1.00 94.81 925 VAL A C 1
ATOM 6847 O O . VAL A 1 925 ? 21.048 29.738 -28.443 1.00 94.81 925 VAL A O 1
ATOM 6850 N N . ASP A 1 926 ? 22.457 31.415 -27.966 1.00 91.06 926 ASP A N 1
ATOM 6851 C CA . ASP A 1 926 ? 23.637 30.557 -27.880 1.00 91.06 926 ASP A CA 1
ATOM 6852 C C . ASP A 1 926 ? 23.566 29.663 -26.633 1.00 91.06 926 ASP A C 1
ATOM 6854 O O . ASP A 1 926 ? 23.839 28.459 -26.718 1.00 91.06 926 ASP A O 1
ATOM 6858 N N . ASP A 1 927 ? 23.082 30.196 -25.508 1.00 87.19 927 ASP A N 1
ATOM 6859 C CA . ASP A 1 927 ? 22.847 29.433 -24.274 1.00 87.19 927 ASP A CA 1
ATOM 6860 C C . ASP A 1 927 ? 21.742 28.374 -24.449 1.00 87.19 927 ASP A C 1
ATOM 6862 O O . ASP A 1 927 ? 21.873 27.217 -24.014 1.00 87.19 927 ASP A O 1
ATOM 6866 N N . VAL A 1 928 ? 20.651 28.728 -25.136 1.00 88.25 928 VAL A N 1
ATOM 6867 C CA . VAL A 1 928 ? 19.565 27.790 -25.459 1.00 88.25 928 VAL A CA 1
ATOM 6868 C C . VAL A 1 928 ? 20.067 26.674 -26.379 1.00 88.25 928 VAL A C 1
ATOM 6870 O O . VAL A 1 928 ? 19.773 25.498 -26.144 1.00 88.25 928 VAL A O 1
ATOM 6873 N N . LEU A 1 929 ? 20.864 26.998 -27.399 1.00 88.94 929 LEU A N 1
ATOM 6874 C CA . LEU A 1 929 ? 21.426 26.017 -28.332 1.00 88.94 929 LEU A CA 1
ATOM 6875 C C . LEU A 1 929 ? 22.477 25.104 -27.690 1.00 88.94 929 LEU A C 1
ATOM 6877 O O . LEU A 1 929 ? 22.572 23.930 -28.065 1.00 88.94 929 LEU A O 1
ATOM 6881 N N . ALA A 1 930 ? 23.254 25.617 -26.734 1.00 81.75 930 ALA A N 1
ATOM 6882 C CA . ALA A 1 930 ? 24.215 24.832 -25.963 1.00 81.75 930 ALA A CA 1
ATOM 6883 C C . ALA A 1 930 ? 23.517 23.833 -25.025 1.00 81.75 930 ALA A C 1
ATOM 6885 O O . ALA A 1 930 ? 23.985 22.707 -24.854 1.00 81.75 930 ALA A O 1
ATOM 6886 N N . SER A 1 931 ? 22.373 24.226 -24.459 1.00 78.00 931 SER A N 1
ATOM 6887 C CA . SER A 1 931 ? 21.582 23.409 -23.529 1.00 78.00 931 SER A CA 1
ATOM 6888 C C . SER A 1 931 ? 20.527 22.518 -24.199 1.00 78.00 931 SER A C 1
ATOM 6890 O O . SER A 1 931 ? 19.945 21.667 -23.527 1.00 78.00 931 SER A O 1
ATOM 6892 N N . THR A 1 932 ? 20.310 22.653 -25.514 1.00 77.75 932 THR A N 1
ATOM 6893 C CA . THR A 1 932 ? 19.354 21.840 -26.288 1.00 77.75 932 THR A CA 1
ATOM 6894 C C . THR A 1 932 ? 20.086 20.908 -27.267 1.00 77.75 932 THR A C 1
ATOM 6896 O O . THR A 1 932 ? 20.260 21.232 -28.449 1.00 77.75 932 THR A O 1
ATOM 6899 N N . PRO A 1 933 ? 20.560 19.734 -26.809 1.00 73.62 933 PRO A N 1
ATOM 6900 C CA . PRO A 1 933 ? 21.256 18.786 -27.671 1.00 73.62 933 PRO A CA 1
ATOM 6901 C C . PRO A 1 933 ? 20.313 18.174 -28.720 1.00 73.62 933 PRO A C 1
ATOM 6903 O O . PRO A 1 933 ? 19.116 18.030 -28.503 1.00 73.62 933 PRO A O 1
ATOM 6906 N N . GLY A 1 934 ? 20.865 17.766 -29.868 1.00 73.31 934 GLY A N 1
ATOM 6907 C CA . GLY A 1 934 ? 20.124 17.008 -30.888 1.00 73.31 934 GLY A CA 1
ATOM 6908 C C . GLY A 1 934 ? 19.431 17.823 -31.986 1.00 73.31 934 GLY A C 1
ATOM 6909 O O . GLY A 1 934 ? 18.856 17.217 -32.884 1.00 73.31 934 GLY A O 1
ATOM 6910 N N . LEU A 1 935 ? 19.536 19.157 -31.974 1.00 80.62 935 LEU A N 1
ATOM 6911 C CA . LEU A 1 935 ? 19.023 20.014 -33.051 1.00 80.62 935 LEU A CA 1
ATOM 6912 C C . LEU A 1 935 ? 19.842 19.869 -34.345 1.00 80.62 935 LEU A C 1
ATOM 6914 O O . LEU A 1 935 ? 21.079 19.964 -34.310 1.00 80.62 935 LEU A O 1
ATOM 6918 N N . THR A 1 936 ? 19.155 19.709 -35.482 1.00 85.25 936 THR A N 1
ATOM 6919 C CA . THR A 1 936 ? 19.774 19.688 -36.821 1.00 85.25 936 THR A CA 1
ATOM 6920 C C . THR A 1 936 ? 20.357 21.058 -37.184 1.00 85.25 936 THR A C 1
ATOM 6922 O O . THR A 1 936 ? 19.971 22.081 -36.619 1.00 85.25 936 THR A O 1
ATOM 6925 N N . ALA A 1 937 ? 21.274 21.117 -38.156 1.00 85.12 937 ALA A N 1
ATOM 6926 C CA . ALA A 1 937 ? 21.833 22.393 -38.620 1.00 85.12 937 ALA A CA 1
ATOM 6927 C C . ALA A 1 937 ? 20.737 23.365 -39.103 1.00 85.12 937 ALA A C 1
ATOM 6929 O O . ALA A 1 937 ? 20.766 24.549 -38.772 1.00 85.12 937 ALA A O 1
ATOM 6930 N N . THR A 1 938 ? 19.726 22.844 -39.805 1.00 85.75 938 THR A N 1
ATOM 6931 C CA . THR A 1 938 ? 18.551 23.601 -40.258 1.00 85.75 938 THR A CA 1
ATOM 6932 C C . THR A 1 938 ? 17.742 24.159 -39.088 1.00 85.75 938 THR A C 1
ATOM 6934 O O . THR A 1 938 ? 17.346 25.321 -39.108 1.00 85.75 938 THR A O 1
ATOM 6937 N N . GLN A 1 939 ? 17.532 23.361 -38.041 1.00 90.19 939 GLN A N 1
ATOM 6938 C CA . GLN A 1 939 ? 16.821 23.785 -36.837 1.00 90.19 939 GLN A CA 1
ATOM 6939 C C . GLN A 1 939 ? 17.596 24.853 -36.060 1.00 90.19 939 GLN A C 1
ATOM 6941 O O . GLN A 1 939 ? 17.015 25.868 -35.684 1.00 90.19 939 GLN A O 1
ATOM 6946 N N . ARG A 1 940 ? 18.913 24.694 -35.893 1.00 92.00 940 ARG A N 1
ATOM 6947 C CA . ARG A 1 940 ? 19.764 25.712 -35.252 1.00 92.00 940 ARG A CA 1
ATOM 6948 C C . ARG A 1 940 ? 19.731 27.032 -36.018 1.00 92.00 940 ARG A C 1
ATOM 6950 O O . ARG A 1 940 ? 19.497 28.077 -35.420 1.00 92.00 940 ARG A O 1
ATOM 6957 N N . ALA A 1 941 ? 19.874 26.981 -37.345 1.00 91.31 941 ALA A N 1
ATOM 6958 C CA . ALA A 1 941 ? 19.756 28.160 -38.201 1.00 91.31 941 ALA A CA 1
ATOM 6959 C C . ALA A 1 941 ? 18.378 28.829 -38.065 1.00 91.31 941 ALA A C 1
ATOM 6961 O O . ALA A 1 941 ? 18.287 30.052 -37.990 1.00 91.31 941 ALA A O 1
ATOM 6962 N N . SER A 1 942 ? 17.306 28.037 -37.962 1.00 91.94 942 SER A N 1
ATOM 6963 C CA . SER A 1 942 ? 15.958 28.568 -37.757 1.00 91.94 942 SER A CA 1
ATOM 6964 C C . SER A 1 942 ? 15.786 29.264 -36.402 1.00 91.94 942 SER A C 1
ATOM 6966 O O . SER A 1 942 ? 15.166 30.320 -36.343 1.00 91.94 942 SER A O 1
ATOM 6968 N N . LEU A 1 943 ? 16.398 28.748 -35.331 1.00 94.06 943 LEU A N 1
ATOM 6969 C CA . LEU A 1 943 ? 16.356 29.384 -34.012 1.00 94.06 943 LEU A CA 1
ATOM 6970 C C . LEU A 1 943 ? 17.169 30.688 -33.979 1.00 94.06 943 LEU A C 1
ATOM 6972 O O . LEU A 1 943 ? 16.710 31.668 -33.398 1.00 94.06 943 LEU A O 1
ATOM 6976 N N . HIS A 1 944 ? 18.306 30.755 -34.681 1.00 93.88 944 HIS A N 1
ATOM 6977 C CA . HIS A 1 944 ? 19.024 32.021 -34.876 1.00 93.88 944 HIS A CA 1
ATOM 6978 C C . HIS A 1 944 ? 18.206 33.038 -35.679 1.00 93.88 944 HIS A C 1
ATOM 6980 O O . HIS A 1 944 ? 18.182 34.216 -35.334 1.00 93.88 944 HIS A O 1
ATOM 6986 N N . HIS A 1 945 ? 17.505 32.603 -36.731 1.00 93.00 945 HIS A N 1
ATOM 6987 C CA . HIS A 1 945 ? 16.601 33.479 -37.476 1.00 93.00 945 HIS A CA 1
ATOM 6988 C C . HIS A 1 945 ? 15.428 33.963 -36.611 1.00 93.00 945 HIS A C 1
ATOM 6990 O O . HIS A 1 945 ? 15.034 35.122 -36.724 1.00 93.00 945 HIS A O 1
ATOM 6996 N N . LEU A 1 946 ? 14.889 33.113 -35.733 1.00 93.06 946 LEU A N 1
ATOM 6997 C CA . LEU A 1 946 ? 13.856 33.499 -34.774 1.00 93.06 946 LEU A CA 1
ATOM 6998 C C . LEU A 1 946 ? 14.376 34.570 -33.805 1.00 93.06 946 LEU A C 1
ATOM 7000 O O . LEU A 1 946 ? 13.749 35.618 -33.689 1.00 93.06 946 LEU A O 1
ATOM 7004 N N . ALA A 1 947 ? 15.536 34.349 -33.177 1.00 93.19 947 ALA A N 1
ATOM 7005 C CA . ALA A 1 947 ? 16.162 35.317 -32.273 1.00 93.19 947 ALA A CA 1
ATOM 7006 C C . ALA A 1 947 ? 16.432 36.661 -32.976 1.00 93.19 947 ALA A C 1
ATOM 7008 O O . ALA A 1 947 ? 15.978 37.708 -32.522 1.00 93.19 947 ALA A O 1
ATOM 7009 N N . ALA A 1 948 ? 17.039 36.626 -34.168 1.00 89.75 948 ALA A N 1
ATOM 7010 C CA . ALA A 1 948 ? 17.288 37.824 -34.969 1.00 89.75 948 ALA A CA 1
ATOM 7011 C C . ALA A 1 948 ? 15.998 38.571 -35.359 1.00 89.75 948 ALA A C 1
ATOM 7013 O O . ALA A 1 948 ? 16.001 39.799 -35.458 1.00 89.75 948 ALA A O 1
ATOM 7014 N N . ALA A 1 949 ? 14.889 37.855 -35.582 1.00 89.50 949 ALA A N 1
ATOM 7015 C CA . ALA A 1 949 ? 13.594 38.479 -35.844 1.00 89.50 949 ALA A CA 1
ATOM 7016 C C . ALA A 1 949 ? 13.026 39.182 -34.599 1.00 89.50 949 ALA A C 1
ATOM 7018 O O . ALA A 1 949 ? 12.485 40.281 -34.731 1.00 89.50 949 ALA A O 1
ATOM 7019 N N . LEU A 1 950 ? 13.189 38.595 -33.407 1.00 87.88 950 LEU A N 1
ATOM 7020 C CA . LEU A 1 950 ? 12.776 39.199 -32.133 1.00 87.88 950 LEU A CA 1
ATOM 7021 C C . LEU A 1 950 ? 13.595 40.452 -31.790 1.00 87.88 950 LEU A C 1
ATOM 7023 O O . LEU A 1 950 ? 13.031 41.435 -31.311 1.00 87.88 950 LEU A O 1
ATOM 7027 N N . ASP A 1 951 ? 14.884 40.464 -32.133 1.00 87.25 951 ASP A N 1
ATOM 7028 C CA . ASP A 1 951 ? 15.772 41.624 -31.964 1.00 87.25 951 ASP A CA 1
ATOM 7029 C C . ASP A 1 951 ? 15.542 42.732 -33.011 1.00 87.25 951 ASP A C 1
ATOM 7031 O O . ASP A 1 951 ? 16.198 43.777 -32.995 1.00 87.25 951 ASP A O 1
ATOM 7035 N N . GLY A 1 952 ? 14.616 42.524 -33.953 1.00 83.38 952 GLY A N 1
ATOM 7036 C CA . GLY A 1 952 ? 14.327 43.462 -35.038 1.00 83.38 952 GLY A CA 1
ATOM 7037 C C . GLY A 1 952 ? 15.400 43.506 -36.132 1.00 83.38 952 GLY A C 1
ATOM 7038 O O . GLY A 1 952 ? 15.342 44.367 -37.011 1.00 83.38 952 GLY A O 1
ATOM 7039 N N . ASN A 1 953 ? 16.357 42.576 -36.119 1.00 80.19 953 ASN A N 1
ATOM 7040 C CA . ASN A 1 953 ? 17.419 42.454 -37.111 1.00 80.19 953 ASN A CA 1
ATOM 7041 C C . ASN A 1 953 ? 17.005 41.493 -38.238 1.00 80.19 953 ASN A C 1
ATOM 7043 O O . ASN A 1 953 ? 17.574 40.418 -38.443 1.00 80.19 953 ASN A O 1
ATOM 7047 N N . THR A 1 954 ? 15.956 41.863 -38.973 1.00 73.06 954 THR A N 1
ATOM 7048 C CA . THR A 1 954 ? 15.444 41.051 -40.079 1.00 73.06 954 THR A CA 1
ATOM 7049 C C . THR A 1 954 ? 16.160 41.425 -41.374 1.00 73.06 954 THR A C 1
ATOM 7051 O O . THR A 1 954 ? 15.768 42.371 -42.059 1.00 73.06 954 THR A O 1
ATOM 7054 N N . GLY A 1 955 ? 17.200 40.672 -41.738 1.00 72.75 955 GLY A N 1
ATOM 7055 C CA . GLY A 1 955 ? 17.648 40.626 -43.133 1.00 72.75 955 GLY A CA 1
ATOM 7056 C C . GLY A 1 955 ? 16.487 40.217 -44.055 1.00 72.75 955 GLY A C 1
ATOM 7057 O O . GLY A 1 955 ? 15.563 39.535 -43.610 1.00 72.75 955 GLY A O 1
ATOM 7058 N N . GLY A 1 956 ? 16.524 40.628 -45.329 1.00 72.62 956 GLY A N 1
ATOM 7059 C CA . GLY A 1 956 ? 15.417 40.440 -46.287 1.00 72.62 956 GLY A CA 1
ATOM 7060 C C . GLY A 1 956 ? 14.944 38.991 -46.487 1.00 72.62 956 GLY A C 1
ATOM 7061 O O . GLY A 1 956 ? 13.811 38.789 -46.910 1.00 72.62 956 GLY A O 1
ATOM 7062 N N . ASP A 1 957 ? 15.766 38.009 -46.106 1.00 83.50 957 ASP A N 1
ATOM 7063 C CA . ASP A 1 957 ? 15.500 36.575 -46.270 1.00 83.50 957 ASP A CA 1
ATOM 7064 C C . ASP A 1 957 ? 15.091 35.857 -44.963 1.00 83.50 957 ASP A C 1
ATOM 7066 O O . ASP A 1 957 ? 14.984 34.630 -44.941 1.00 83.50 957 ASP A O 1
ATOM 7070 N N . ASN A 1 958 ? 14.870 36.572 -43.848 1.00 87.69 958 ASN A N 1
ATOM 7071 C CA . ASN A 1 958 ? 14.487 35.935 -42.582 1.00 87.69 958 ASN A CA 1
ATOM 7072 C C . ASN A 1 958 ? 13.010 35.465 -42.619 1.00 87.69 958 ASN A C 1
ATOM 7074 O O . ASN A 1 958 ? 12.105 36.305 -42.645 1.00 87.69 958 ASN A O 1
ATOM 7078 N N . PRO A 1 959 ? 12.727 34.146 -42.544 1.00 85.56 959 PRO A N 1
ATOM 7079 C CA . PRO A 1 959 ? 11.365 33.614 -42.645 1.00 85.56 959 PRO A CA 1
ATOM 7080 C C . PRO A 1 959 ? 10.461 34.031 -41.475 1.00 85.56 959 PRO A C 1
ATOM 7082 O O . PRO A 1 959 ? 9.239 33.993 -41.597 1.00 85.56 959 PRO A O 1
ATOM 7085 N N . TYR A 1 960 ? 11.044 34.454 -40.353 1.00 88.94 960 TYR A N 1
ATOM 7086 C CA . TYR A 1 960 ? 10.340 34.897 -39.153 1.00 88.94 960 TYR A CA 1
ATOM 7087 C C . TYR A 1 960 ? 10.148 36.414 -39.095 1.00 88.94 960 TYR A C 1
ATOM 7089 O O . TYR A 1 960 ? 9.598 36.905 -38.118 1.00 88.94 960 TYR A O 1
ATOM 7097 N N . ALA A 1 961 ? 10.525 37.175 -40.130 1.00 84.56 961 ALA A N 1
ATOM 7098 C CA . ALA A 1 961 ? 10.421 38.639 -40.120 1.00 84.56 961 ALA A CA 1
ATOM 7099 C C . ALA A 1 961 ? 8.991 39.172 -39.882 1.00 84.56 961 ALA A C 1
ATOM 7101 O O . ALA A 1 961 ? 8.806 40.294 -39.410 1.00 84.56 961 ALA A O 1
ATOM 7102 N N . ALA A 1 962 ? 7.971 38.362 -40.189 1.00 80.50 962 ALA A N 1
ATOM 7103 C CA . ALA A 1 962 ? 6.568 38.675 -39.930 1.00 80.50 962 ALA A CA 1
ATOM 7104 C C . ALA A 1 962 ? 6.143 38.473 -38.460 1.00 80.50 962 ALA A C 1
ATOM 7106 O O . ALA A 1 962 ? 5.096 38.985 -38.064 1.00 80.50 962 ALA A O 1
ATOM 7107 N N . LEU A 1 963 ? 6.943 37.778 -37.639 1.00 77.75 963 LEU A N 1
ATOM 7108 C CA . LEU A 1 963 ? 6.764 37.684 -36.188 1.00 77.75 963 LEU A CA 1
ATOM 7109 C C . LEU A 1 963 ? 7.200 38.997 -35.533 1.00 77.75 963 LEU A C 1
ATOM 7111 O O . LEU A 1 963 ? 8.139 39.053 -34.747 1.00 77.75 963 LEU A O 1
ATOM 7115 N N . ARG A 1 964 ? 6.491 40.085 -35.837 1.00 67.81 964 ARG A N 1
ATOM 7116 C CA . ARG A 1 964 ? 6.480 41.248 -34.952 1.00 67.81 964 ARG A CA 1
ATOM 7117 C C . ARG A 1 964 ? 5.688 40.850 -33.720 1.00 67.81 964 ARG A C 1
ATOM 7119 O O . ARG A 1 964 ? 4.470 41.010 -33.687 1.00 67.81 964 ARG A O 1
ATOM 7126 N N . VAL A 1 965 ? 6.368 40.269 -32.738 1.00 56.22 965 VAL A N 1
ATOM 7127 C CA . VAL A 1 965 ? 5.755 39.995 -31.443 1.00 56.22 965 VAL A CA 1
ATOM 7128 C C . VAL A 1 965 ? 5.324 41.340 -30.862 1.00 56.22 965 VAL A C 1
ATOM 7130 O O . VAL A 1 965 ? 6.138 42.227 -30.611 1.00 56.22 965 VAL A O 1
ATOM 7133 N N . ALA A 1 966 ? 4.014 41.519 -30.718 1.00 48.97 966 ALA A N 1
ATOM 7134 C CA . ALA A 1 966 ? 3.430 42.639 -30.002 1.00 48.97 966 ALA A CA 1
ATOM 7135 C C . ALA A 1 966 ? 3.645 42.405 -28.498 1.00 48.97 966 ALA A C 1
ATOM 7137 O O . ALA A 1 966 ? 2.761 41.872 -27.838 1.00 48.97 966 ALA A O 1
ATOM 7138 N N . ASN A 1 967 ? 4.862 42.688 -28.028 1.00 40.25 967 ASN A N 1
ATOM 7139 C CA . ASN A 1 967 ? 5.298 42.851 -26.633 1.00 40.25 967 ASN A CA 1
ATOM 7140 C C . ASN A 1 967 ? 6.750 43.372 -26.718 1.00 40.25 967 ASN A C 1
ATOM 7142 O O . ASN A 1 967 ? 7.667 42.602 -26.976 1.00 40.25 967 ASN A O 1
ATOM 7146 N N . ARG A 1 968 ? 7.029 44.675 -26.762 1.00 42.03 968 ARG A N 1
ATOM 7147 C CA . ARG A 1 968 ? 7.014 45.582 -25.599 1.00 42.03 968 ARG A CA 1
ATOM 7148 C C . ARG A 1 968 ? 5.705 45.745 -24.854 1.00 42.03 968 ARG A C 1
ATOM 7150 O O . ARG A 1 968 ? 4.675 45.960 -25.527 1.00 42.03 968 ARG A O 1
#

InterPro domains:
  IPR029021 Protein-tyrosine phosphatase-like [G3DSA:3.90.190.10] (793-944)
  IPR038731 Glycosyltransferase RgtA/B/C/D-like [PF13231] (91-235)
  IPR050297 Lipid A-modifying glycosyltransferase 83 [PTHR33908] (3-392)

Radius of gyration: 36.87 Å; Cα contacts (8 Å, |Δi|>4): 1676; chains: 1; bounding box: 83×72×128 Å

Secondary structure (DSSP, 8-state):
-TTS-HHHHHHHHHHHHHHHHHHHHHTTTTTSSPP-HHHHHHHHHHHHHHHHSB-BSSSSB--SS-THHHHHHHHHHHHHT-TTS-HHHHHHHHHHHHHHHHHHHHHHHHHHHHHHTTTS-HHHHHHHHHHHHHHHHT-HHHHHHHHSS-SHHHHHHHHHHHHHHHHHHTTS-HHHHHHHHHHHHHHHHHH-GGGHHHHTHHHHHHHHTT-HHHHHHHHHHHHHHHHHHHHHHHHHHHTT-HHHHHHHHHHHHHHHHTS---SSTTSTT--HHHHHHHHHHHHHHHHHHHHHHHHHHHHHHTB---HHHHHHHHHHHHHHHHHHHHHHTS---GGGGGGTHHHHHHHHHHHHHHHHHH--S-HHHHHHHHHHHHHHHHHHHHHHHSS---HHHHHHHHHHHHS-TT--EEESS-THHHHHHSTTS-EE--SSHHHHHHTT--EEEEEHHHHHTT-TT--HHHHHHHHHHEEEEEEE--TTTS-EEEEEE---TT-S-SEEEETTEEEEEEETTTTEEEEEEEETTEEHHHHHHHTTHHHHH--BSS--EESSSEEEEBSSBEEEEEE-TTS-EEEEE-S-HHHHHHH-HHHHHHTTPPPP--S--TTTT--HHHHHHIIIIIHHHH-SBSS--EE-TTS-EEEEBSSBEEEE-TTS---EE-S-HHHHHHTTSS---HHHHS-BPPPPP----PPPPP-B-HHHHHHHHHHHHHHHHHHHHHHHHTTSS-PPPPPPP---PPP--------SSPPPTT---PBPPHHHHHHHHHHHHHHHHHHHHHHHT-TT----SSPPPPTT-EEEETTEEEEEPPPHHHHHHHHHTS-EEEEEEES--TTSSS-HHHHHHHHHHTT-EEEEE---TTPPPPHHHHHHHHHHHHHHHHT-TTS--EEEEEESSSSSHHHHHHHHHHHHTT--HHHHHHHSTT--HHHHHHHHHHHHHHTT---TT-TTTT------

Foldseek 3Di:
DVPDDPVVVLVVLLVVLLVLLCCLQVFQLLFDAAADPQLLQLLLQLLCCLPPQFRDSALDADLLAFCLLSPVLSVQCVVVVNSPPFSSVSFSSLLVVLSSLLSVLLSLLLVLLLVLLPQFDPVLSSVLSSLLSLLCSLALLSNRRSRGNDLLSVLSSLLSVLLVLCVVCLPPDLLRLQLVSLVSLLSSVSSPVLSVLSLCLQLQLCVLVVPPVSNVSSVSSVVSSVVLVCLSCVVCVVQVNNVVSVVSVVVVVLQLQQQDQPAAQPDPPHHPVVVCVVCCLQRVLLVLLLVQLVVLLLVLLQWDFDSSSSSLNSLQVSLVVSVLSCVQRHRDDSNSSSSNNSSSSSSLSQVLLQCCQPHPDPNVVSVVSSVVSSCSSVVSSCVRRVDGAHFVVVVLVCCVVPPDQAAEEEEQADQSSVCSNNPSHHYHDALAPVQLQQQLRFKYKDFPQCQVVVHRSHHVVRVVVQVVQWDWPDKDDHPVRNIITMTGGDDFQQRNHQWADDVAAIWHDDDHSQFFTETQGADPLASRRVVCVLCVHRNFQGGWQWYWDDPPWIWTFHQQFIWTWDQDPVGDTHIAQAQCLVVLCVLPVPLNVVLQADDFPAPDDQDPAQDDQNNVSCVVRNCSRQDGWRDHFDQTPQLWTWTHGRRFIWIAHNVGDHIHTRRCRVSCVVSVVDDDDPRGSDTDRDDDDPDPPDNRGRRRCVSSVVSSVVSSVCSVVVSVVVVVVVVPDDDDDDDDDDDPDDPPPDPDPPDPRIARSRGDIHGDPPVSSCVSVVVVVVVSVVSNCCVVVCPSNDQPPDQDPDPQWDDLDQQETFHADDDLVCLLCCVRRVQAQEEEEEDDDPPDPAGLVRVCVSNVVNNHHYHYHYADFLGAGALVRLVVVLVVVVVLVVVDDPTRHHYYYYYRGSQGCSLLVSLLVVLVVVDDLVVSDVVRPDHDPNSSVLSVLSNCCCVVNDDPPRRNVVPPPPDD

Nearest PDB structures (foldseek):
  3rgq-assembly1_A  TM=7.825E-01  e=2.902E-04  Mus musculus
  3rgo-assembly1_A  TM=8.068E-01  e=4.721E-04  Mus musculus
  4kyr-assembly1_A  TM=5.962E-01  e=4.713E-03  Arabidopsis thaliana
  7zlh-assembly1_A  TM=4.006E-01  e=4.943E-05  Caenorhabditis elegans
  4mbb-assembly1_A  TM=6.213E-01  e=3.160E-02  Homo sapiens

pLDDT: mean 85.62, std 13.65, range [37.19, 98.75]

Solvent-accessible surface area (backbone atoms only — not comparable to full-atom values): 50247 Å² total; per-residue (Å²): 125,93,85,62,59,68,69,60,53,52,52,53,49,48,49,51,36,31,54,54,19,39,54,61,38,57,49,52,52,87,34,15,69,42,86,50,62,67,31,50,50,46,37,50,19,17,29,36,33,41,67,71,33,30,38,29,78,70,53,41,49,54,68,90,57,44,65,49,48,43,54,54,47,10,52,49,32,54,75,70,68,42,40,84,50,61,61,72,57,38,35,45,58,39,14,53,54,22,15,54,44,27,22,49,39,31,37,50,52,17,49,50,40,38,62,43,26,69,56,28,58,68,70,60,30,51,48,52,19,48,51,40,16,53,47,47,32,30,23,40,58,52,37,54,48,14,37,35,39,53,56,61,23,58,18,49,35,33,40,52,52,25,52,54,47,46,66,74,30,67,86,51,61,60,64,52,37,26,48,58,34,4,52,34,41,10,54,12,34,28,28,26,64,78,39,50,44,63,67,44,19,65,34,44,29,18,57,79,66,67,34,69,67,53,32,53,41,38,53,50,12,50,52,45,10,51,60,52,34,45,43,60,58,49,35,31,50,77,50,72,41,42,67,62,43,52,51,52,51,47,52,52,47,35,22,55,69,33,58,44,40,90,45,48,43,60,16,87,98,49,54,55,68,56,52,49,63,71,42,37,79,58,34,46,28,43,52,51,36,47,52,44,17,51,52,43,44,58,56,52,69,42,34,44,65,43,72,47,43,36,45,52,45,18,37,34,50,30,20,48,52,49,51,50,40,27,69,74,41,16,46,34,46,78,74,61,46,63,69,30,46,63,43,15,46,43,42,40,48,43,50,41,52,20,43,62,58,72,42,99,56,67,54,62,58,55,52,46,53,54,48,48,38,44,51,44,9,47,49,32,46,48,69,51,35,73,43,80,10,37,21,62,64,53,50,51,54,46,45,68,75,73,43,65,66,56,38,26,35,33,31,48,16,67,39,65,50,51,39,66,70,40,70,90,33,51,66,36,59,57,58,38,66,69,61,30,28,32,66,22,33,31,30,36,39,45,34,53,42,28,20,77,67,50,30,69,40,19,31,57,65,40,57,52,49,49,65,73,62,31,48,78,77,47,77,29,68,19,84,77,36,67,26,38,35,36,30,39,39,80,78,57,58,43,40,79,38,11,57,42,86,46,94,58,32,34,35,37,52,72,35,75,21,44,44,20,17,28,58,36,43,42,52,94,54,27,45,46,24,59,45,37,48,66,49,52,28,37,49,15,30,22,36,59,71,26,26,64,45,73,79,79,52,13,35,35,37,17,32,10,30,36,41,31,22,44,65,44,102,84,67,48,86,40,46,34,34,42,67,46,49,65,50,40,48,68,76,32,50,67,53,36,54,72,67,68,57,61,78,74,73,56,88,66,66,96,67,65,51,69,59,69,68,61,33,51,52,33,73,74,52,37,38,83,36,26,46,60,58,31,32,47,64,36,76,42,98,85,47,28,37,25,28,37,21,30,12,30,29,45,30,27,48,66,88,72,53,76,67,25,36,41,70,45,28,60,52,35,44,76,64,59,79,47,78,74,55,76,70,25,58,49,63,42,74,58,80,78,74,92,70,87,74,68,80,72,51,66,31,71,44,61,65,39,52,54,50,43,54,48,51,52,49,51,49,53,50,51,33,52,52,58,49,51,61,66,72,72,66,72,80,81,76,77,82,76,75,82,71,84,72,76,77,82,73,80,78,71,77,83,63,93,68,70,54,25,24,52,48,82,67,48,73,49,55,72,67,59,33,50,53,54,51,49,52,51,50,48,54,51,48,49,56,51,46,50,58,73,64,46,77,57,61,68,78,67,91,72,53,61,80,63,84,82,45,48,81,55,47,95,55,28,33,32,20,44,64,76,53,82,81,41,51,58,44,35,37,72,55,48,25,35,41,30,40,38,38,33,51,74,49,95,83,47,102,57,39,68,68,52,49,39,53,54,33,47,74,65,67,22,46,66,44,84,42,86,61,60,92,72,52,56,83,50,50,68,54,52,48,51,51,52,52,49,55,50,56,50,62,67,74,47,93,92,54,71,48,22,31,40,35,20,16,86,72,38,69,53,73,32,46,59,50,39,45,50,50,30,42,75,71,70,46,59,62,68,62,44,54,72,75,45,81,90,67,42,74,62,30,52,54,46,50,52,39,44,47,32,20,71,74,68,59,53,58,97,81,40,78,32,54,82,52,70,68,94,68,131

Mean predicted aligned error: 12.85 Å